Protein 6YJS (pdb70)

B-factor: mean 37.74, std 16.53, range [18.15, 153.61]

Solvent-accessible surface area: 40010 Å² total; per-residue (Å²): 106,95,7,141,56,66,57,96,11,108,108,0,50,69,48,0,67,167,23,46,79,0,1,73,11,20,8,19,0,137,77,10,16,105,46,0,33,118,6,0,110,40,0,40,164,138,35,115,10,126,168,10,135,115,38,38,0,0,0,0,0,2,61,23,76,122,119,10,51,24,13,2,4,0,0,0,0,0,0,0,2,0,0,2,1,34,12,90,18,0,13,36,81,76,56,0,134,139,21,11,69,63,28,61,15,76,8,0,2,0,16,12,67,0,0,51,35,0,103,170,38,39,24,125,43,23,76,139,62,44,35,28,0,13,0,12,15,15,32,0,0,17,0,17,9,0,16,16,103,22,0,114,84,116,40,32,168,7,108,92,11,54,35,61,0,66,16,22,3,2,1,1,8,0,15,19,8,18,2,9,8,9,0,0,2,4,9,21,87,138,178,103,16,82,70,64,1,0,5,2,13,5,112,77,82,54,50,10,144,150,46,118,107,5,1,51,23,0,75,98,58,6,31,0,8,0,13,42,73,23,122,49,16,30,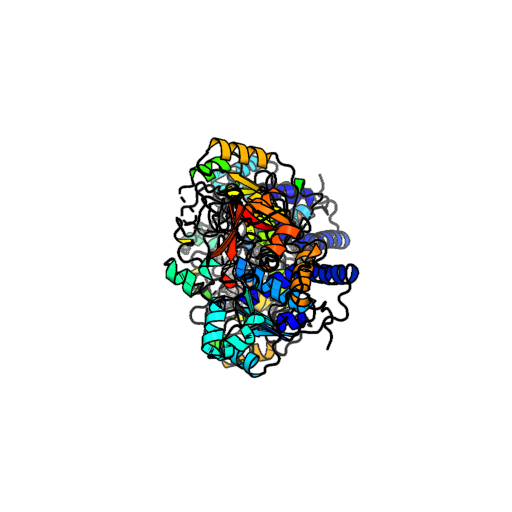30,23,25,60,20,30,11,96,6,45,14,62,6,6,95,20,0,4,0,12,0,0,2,10,67,37,21,12,9,26,26,0,3,39,0,1,1,4,8,2,5,0,0,0,3,88,18,136,94,33,65,2,22,158,84,19,127,83,4,115,26,35,4,5,51,30,99,1,58,0,0,0,16,9,0,47,84,74,27,16,170,50,30,2,42,32,2,49,34,135,59,103,144,54,0,62,94,0,0,91,32,0,48,125,37,164,26,80,81,84,58,7,70,5,0,28,11,20,0,0,0,18,0,0,10,3,7,12,63,86,18,100,25,59,212,160,50,8,34,78,93,6,38,76,64,72,80,0,96,58,56,26,12,0,69,84,12,0,61,125,50,116,19,24,2,6,20,46,1,0,121,80,28,64,140,62,151,59,65,93,124,32,142,41,16,29,3,2,2,24,14,57,178,90,60,38,7,16,52,4,27,30,101,47,2,18,1,0,16,24,38,13,94,158,23,19,0,31,0,0,0,16,37,42,55,161,31,0,5,14,0,0,154,81,3,97,109,80,7,139,59,63,59,92,11,109,108,0,24,74,69,0,71,155,45,101,57,5,19,95,0,34,26,6,1,80,32,7,15,107,49,1,36,127,8,0,112,35,0,40,164,130,36,121,13,111,150,9,133,85,34,32,0,0,0,0,0,3,63,16,80,114,90,11,52,11,6,2,4,0,0,0,0,0,0,0,2,0,0,2,1,34,8,85,24,0,5,35,78,71,70,0,116,118,9,13,68,59,26,60,16,74,8,0,1,0,17,12,70,0,0,52,36,0,102,179,41,43,24,125,40,22,74,141,60,45,35,26,0,13,0,12,14,16,29,0,1,17,0,9,8,0,18,15,103,32,0,112,90,99,37,29,167,6,108,90,11,59,34,62,0,66,18,22,3,2,1,1,6,2,14,21,9,16,2,10,10,10,0,0,0,4,5,7,50,54,50,67,95,153,88,0,70,125,51,7,41,68,62,0,0,2,4,20,7,121,78,50,95,55,160,62,100,84,2,8,46,26,0,72,99,52,5,41,0,0,0,13,55,182,49,24,122,49,17,79,81,37,20,129,36,13,19,44,12,48,6,10,0,4,22,7,0,3,0,10,0,0,10,13,68,40,23,11,8,15,24,0,3,21,0,1,0,0,7,2,5,0,0,0,5,95,20,137,92,32,64,2,19,153,83,18,128,85,4,111,24,32,4,4,57,31,95,1,56,0,0,1,17,11,0,48,91,76,27,17,168,47,29,2,42,32,2,51,34,126,62,96,127,51,0,62,83,0,0,102,31,0,56,134,35,144,6,74,31,84,44,7,75,4,0,34,11,23,0,0,0,17,0,0,10,4,7,11,64,85,16,82,46,50,202,152,50,9,34,74,92,6,21,77,31,70,60,0,95,60,56,40,12,0,68,85,14,0,61,138,47,112,18,24,2,7,20,28,1,0,107,39,0,25,117,59,152,18,0,98,148,46,183,5,83,20,150,57,49,94,121,34,145,42,11,29,4,0,1,20,13,56,182,97,86,35,2,16,10,4,32,32,118,52,2,22,1,0,19,24,39,14,82,172,34,20,0,1,0,0,0,16,18,24,48,138,29,0,8,14,0,0,140,102,3,98

Nearest PDB structures (foldseek):
  6yjs-assembly1_AAA  TM=1.002E+00  e=2.092E-101  Homo sapiens
  6yju-assembly2_BBB  TM=9.905E-01  e=2.463E-94  Homo sapiens
  9f5h-assembly2_B  TM=9.896E-01  e=5.506E-91  Homo sapiens
  9f5h-assembly1_A  TM=9.948E-01  e=1.429E-89  Homo sapiens
  8ce3-assembly1_A  TM=9.925E-01  e=2.787E-88  Homo sapiens

Structure (mmCIF, N/CA/C/O backbone):
data_6YJS
#
_entry.id   6YJS
#
_cell.length_a   46.280
_cell.length_b   67.370
_cell.length_c   91.050
_cell.angle_alpha   108.810
_cell.angle_beta   92.200
_cell.angle_gamma   106.720
#
_symmetry.space_group_name_H-M   'P 1'
#
loop_
_entity.id
_entity.type
_entity.pdbx_description
1 polymer 'Alpha-1,6-mannosylglycoprotein 6-beta-N-acetylglucosaminyltransferase A'
2 branched 2-acetamido-2-deoxy-beta-D-glucopyranose-(1-2)-alpha-D-mannopyranose-(1-3)-[2-acetamido-2-deoxy-beta-D-glucopyranose-(1-2)-alpha-D-mannopyranose-(1-6)]alpha-D-mannopyranose
3 non-polymer 1,2-ETHANEDIOL
4 non-polymer 2-acetamido-2-deoxy-beta-D-glucopyranose
5 non-polymer 'SULFATE ION'
6 water water
#
loop_
_atom_site.group_PDB
_atom_site.id
_atom_site.type_symbol
_atom_site.label_atom_id
_atom_site.label_alt_id
_atom_site.label_comp_id
_atom_site.label_asym_id
_atom_site.label_entity_id
_atom_site.label_seq_id
_atom_site.pdbx_PDB_ins_code
_atom_site.Cartn_x
_atom_site.Cartn_y
_atom_site.Cartn_z
_atom_site.occupancy
_atom_site.B_iso_or_equiv
_atom_site.auth_seq_id
_atom_site.auth_comp_id
_atom_site.auth_asym_id
_atom_site.auth_atom_id
_atom_site.pdbx_PDB_model_num
ATOM 1 N N . SER A 1 1 ? -19.107 15.783 20.956 1.000 51.266 214 SER AAA N 1
ATOM 2 C CA . SER A 1 1 ? -19.040 16.557 19.667 1.000 50.896 214 SER AAA CA 1
ATOM 3 C C . SER A 1 1 ? -18.852 15.602 18.476 1.000 48.438 214 SER AAA C 1
ATOM 4 O O . SER A 1 1 ? -17.800 14.955 18.398 1.000 42.013 214 SER AAA O 1
ATOM 14 N N . LEU A 1 2 ? -19.891 15.440 17.654 1.000 42.430 215 LEU AAA N 1
ATOM 15 C CA . LEU A 1 2 ? -19.983 14.352 16.646 1.000 42.339 215 LEU AAA CA 1
ATOM 16 C C . LEU A 1 2 ? -19.514 14.876 15.290 1.000 39.254 215 LEU AAA C 1
ATOM 17 O O . LEU A 1 2 ? -19.644 16.085 15.006 1.000 35.394 215 LEU AAA O 1
ATOM 33 N N . ALA A 1 3 ? -18.934 13.978 14.505 1.000 34.723 216 ALA AAA N 1
ATOM 34 C CA . ALA A 1 3 ? -18.475 14.266 13.140 1.000 32.378 216 ALA AAA CA 1
ATOM 35 C C . ALA A 1 3 ? -19.715 14.384 12.248 1.000 31.201 216 ALA AAA C 1
ATOM 36 O O . ALA A 1 3 ? -20.612 13.492 12.315 1.000 37.833 216 ALA AAA O 1
ATOM 43 N N . GLU A 1 4 ? -19.759 15.442 11.446 1.000 33.579 217 GLU AAA N 1
ATOM 44 C CA . GLU A 1 4 ? -20.759 15.622 10.362 1.000 35.549 217 GLU AAA CA 1
ATOM 45 C C . GLU A 1 4 ? -20.011 15.633 9.039 1.000 31.882 217 GLU AAA C 1
ATOM 46 O O . GLU A 1 4 ? -19.056 16.419 8.902 1.000 30.831 217 GLU AAA O 1
ATOM 58 N N . ILE A 1 5 ? -20.465 14.833 8.087 1.000 34.720 218 ILE AAA N 1
ATOM 59 C CA . ILE A 1 5 ? -19.833 14.775 6.739 1.000 35.937 218 ILE AAA CA 1
ATOM 60 C C . ILE A 1 5 ? -19.893 16.173 6.105 1.000 35.103 218 ILE AAA C 1
ATOM 61 O O . ILE A 1 5 ? -20.847 16.952 6.382 1.000 32.803 218 ILE AAA O 1
ATOM 77 N N . ARG A 1 6 ? -18.862 16.495 5.328 1.000 33.100 219 ARG AAA N 1
ATOM 78 C CA . ARG A 1 6 ? -18.750 17.753 4.563 1.000 34.089 219 ARG AAA CA 1
ATOM 79 C C . ARG A 1 6 ? -18.972 17.431 3.084 1.000 35.941 219 ARG AAA C 1
ATOM 80 O O . ARG A 1 6 ? -18.510 16.375 2.637 1.000 33.381 219 ARG AAA O 1
ATOM 101 N N . THR A 1 7 ? -19.691 18.290 2.359 1.000 39.171 220 THR AAA N 1
ATOM 102 C CA . THR A 1 7 ? -20.006 18.109 0.909 1.000 39.641 220 THR AAA CA 1
ATOM 103 C C . THR A 1 7 ? -19.565 19.355 0.112 1.000 41.544 220 THR AAA C 1
ATOM 104 O O . THR A 1 7 ? -19.867 19.447 -1.069 1.000 51.790 220 THR AAA O 1
ATOM 115 N N . ASP A 1 8 ? -18.809 20.234 0.740 1.000 39.098 221 ASP AAA N 1
ATOM 116 C CA . ASP A 1 8 ? -18.339 21.531 0.210 1.000 42.885 221 ASP AAA CA 1
ATOM 117 C C . ASP A 1 8 ? -16.828 21.584 0.492 1.000 44.132 221 ASP AAA C 1
ATOM 118 O O . ASP A 1 8 ? -16.454 21.381 1.666 1.000 42.311 221 ASP AAA O 1
ATOM 127 N N . PHE A 1 9 ? -15.993 21.882 -0.513 1.000 41.353 222 PHE AAA N 1
ATOM 128 C CA . PHE A 1 9 ? -14.507 21.881 -0.380 1.000 38.712 222 PHE AAA CA 1
ATOM 129 C C . PHE A 1 9 ? -13.957 23.269 -0.060 1.000 36.994 222 PHE AAA C 1
ATOM 130 O O . PHE A 1 9 ? -12.748 23.376 0.104 1.000 37.133 222 PHE AAA O 1
ATOM 147 N N . ASN A 1 10 ? -14.797 24.288 0.104 1.000 39.867 223 ASN AAA N 1
ATOM 148 C CA . ASN A 1 10 ? -14.310 25.677 0.286 1.000 45.957 223 ASN AAA CA 1
ATOM 149 C C . ASN A 1 10 ? -13.314 25.721 1.451 1.000 40.451 223 ASN AAA C 1
ATOM 150 O O . ASN A 1 10 ? -12.243 26.335 1.291 1.000 40.599 223 ASN AAA O 1
ATOM 161 N N . ILE A 1 11 ? -13.614 25.100 2.588 1.000 42.076 224 ILE AAA N 1
ATOM 162 C CA . ILE A 1 11 ? -12.690 25.168 3.758 1.000 39.797 224 ILE AAA CA 1
ATOM 163 C C . ILE A 1 11 ? -11.418 24.367 3.442 1.000 36.622 224 ILE AAA C 1
ATOM 164 O O . ILE A 1 11 ? -10.340 24.823 3.797 1.000 34.166 224 ILE AAA O 1
ATOM 180 N N . LEU A 1 12 ? -11.527 23.235 2.754 1.000 36.196 225 LEU AAA N 1
ATOM 181 C CA . LEU A 1 12 ? -10.338 22.399 2.474 1.000 33.722 225 LEU AAA CA 1
ATOM 182 C C . LEU A 1 12 ? -9.364 23.204 1.616 1.000 34.124 225 LEU AAA C 1
ATOM 183 O O . LEU A 1 12 ? -8.171 23.283 1.960 1.000 33.568 225 LEU AAA O 1
ATOM 199 N N . TYR A 1 13 ? -9.864 23.832 0.557 1.000 37.664 226 TYR AAA N 1
ATOM 200 C CA . TYR A 1 13 ? -9.027 24.655 -0.353 1.000 38.608 226 TYR AAA CA 1
ATOM 201 C C . TYR A 1 13 ? -8.334 25.755 0.449 1.000 38.086 226 TYR AAA C 1
ATOM 202 O O . TYR A 1 13 ? -7.142 25.962 0.214 1.000 41.302 226 TYR AAA O 1
ATOM 220 N N . SER A 1 14 ? -9.010 26.362 1.416 1.000 38.674 227 SER AAA N 1
ATOM 221 C CA . SER A 1 14 ? -8.428 27.460 2.227 1.000 45.105 227 SER AAA CA 1
ATOM 222 C C . SER A 1 14 ? -7.249 26.938 3.055 1.000 45.966 227 SER AAA C 1
ATOM 223 O O . SER A 1 14 ? -6.266 27.693 3.249 1.000 47.474 227 SER AAA O 1
ATOM 231 N N . MET A 1 15 ? -7.334 25.691 3.509 1.000 47.865 228 MET AAA N 1
ATOM 232 C CA . MET A 1 15 ? -6.281 25.057 4.349 1.000 51.745 228 MET AAA CA 1
ATOM 233 C C . MET A 1 15 ? -5.064 24.685 3.489 1.000 43.927 228 MET AAA C 1
ATOM 234 O O . MET A 1 15 ? -3.932 24.934 3.932 1.000 44.989 228 MET AAA O 1
ATOM 248 N N . MET A 1 16 ? -5.296 24.151 2.291 1.000 40.660 229 MET AAA N 1
ATOM 249 C CA . MET A 1 16 ? -4.207 23.673 1.406 1.000 39.758 229 MET AAA CA 1
ATOM 250 C C . MET A 1 16 ? -3.548 24.854 0.675 1.000 41.455 229 MET AAA C 1
ATOM 251 O O . MET A 1 16 ? -2.444 24.675 0.212 1.000 42.665 229 MET AAA O 1
ATOM 265 N N . LYS A 1 17 ? -4.180 26.031 0.624 1.000 46.139 230 LYS AAA N 1
ATOM 266 C CA . LYS A 1 17 ? -3.611 27.236 -0.047 1.000 46.973 230 LYS AAA CA 1
ATOM 267 C C . LYS A 1 17 ? -2.532 27.827 0.858 1.000 52.429 230 LYS AAA C 1
ATOM 268 O O . LYS A 1 17 ? -1.776 28.683 0.369 1.000 56.447 230 LYS AAA O 1
ATOM 287 N N . LYS A 1 18 ? -2.431 27.345 2.102 1.000 54.637 231 LYS AAA N 1
ATOM 288 C CA . LYS A 1 18 ? -1.427 27.801 3.104 1.000 54.537 231 LYS AAA CA 1
ATOM 289 C C . LYS A 1 18 ? -0.081 27.095 2.882 1.000 56.285 231 LYS AAA C 1
ATOM 290 O O . LYS A 1 18 ? 0.888 27.510 3.529 1.000 57.987 231 LYS AAA O 1
ATOM 309 N N . HIS A 1 19 ? -0.006 26.072 2.015 1.000 58.703 232 HIS AAA N 1
ATOM 310 C CA . HIS A 1 19 ? 1.245 25.318 1.710 1.000 61.072 232 HIS AAA CA 1
ATOM 311 C C . HIS A 1 19 ? 1.403 25.185 0.189 1.000 56.797 232 HIS AAA C 1
ATOM 312 O O . HIS A 1 19 ? 0.584 24.466 -0.447 1.000 48.857 232 HIS AAA O 1
ATOM 327 N N . GLU A 1 20 ? 2.454 25.808 -0.356 1.000 56.749 233 GLU AAA N 1
ATOM 328 C CA . GLU A 1 20 ? 2.737 25.886 -1.809 1.000 54.081 233 GLU AAA CA 1
ATOM 329 C C . GLU A 1 20 ? 2.693 24.488 -2.447 1.000 58.143 233 GLU AAA C 1
ATOM 330 O O . GLU A 1 20 ? 2.216 24.367 -3.614 1.000 52.396 233 GLU AAA O 1
ATOM 342 N N . GLU A 1 21 ? 3.119 23.453 -1.713 1.000 56.953 234 GLU AAA N 1
ATOM 343 C CA . GLU A 1 21 ? 3.284 22.073 -2.256 1.000 49.402 234 GLU AAA CA 1
ATOM 344 C C . GLU A 1 21 ? 1.912 21.464 -2.576 1.000 48.236 234 GLU AAA C 1
ATOM 345 O O . GLU A 1 21 ? 1.875 20.545 -3.404 1.000 40.967 234 GLU AAA O 1
ATOM 357 N N . PHE A 1 22 ? 0.811 21.954 -1.993 1.000 48.909 235 PHE AAA N 1
ATOM 358 C CA . PHE A 1 22 ? -0.544 21.404 -2.261 1.000 55.874 235 PHE AAA CA 1
ATOM 359 C C . PHE A 1 22 ? -1.161 21.968 -3.546 1.000 55.111 235 PHE AAA C 1
ATOM 360 O O . PHE A 1 22 ? -2.322 21.592 -3.787 1.000 48.899 235 PHE AAA O 1
ATOM 377 N N . ARG A 1 23 ? -0.444 22.791 -4.332 1.000 49.273 236 ARG AAA N 1
ATOM 378 C CA . ARG A 1 23 ? -0.993 23.565 -5.480 1.000 46.336 236 ARG AAA CA 1
ATOM 379 C C . ARG A 1 23 ? -1.672 22.596 -6.454 1.000 45.846 236 ARG AAA C 1
ATOM 380 O O . ARG A 1 23 ? -2.841 22.838 -6.841 1.000 44.628 236 ARG AAA O 1
ATOM 401 N N . TRP A 1 24 ? -0.954 21.536 -6.838 1.000 47.046 237 TRP AAA N 1
ATOM 402 C CA . TRP A 1 24 ? -1.412 20.592 -7.895 1.000 54.258 237 TRP AAA CA 1
ATOM 403 C C . TRP A 1 24 ? -2.350 19.558 -7.254 1.000 54.023 237 TRP AAA C 1
ATOM 404 O O . TRP A 1 24 ? -3.212 19.003 -7.965 1.000 58.305 237 TRP AAA O 1
ATOM 425 N N . MET A 1 25 ? -2.247 19.381 -5.939 1.000 48.142 238 MET AAA N 1
ATOM 426 C CA . MET A 1 25 ? -3.220 18.573 -5.163 1.000 51.445 238 MET AAA CA 1
ATOM 427 C C . MET A 1 25 ? -4.589 19.247 -5.172 1.000 49.446 238 MET AAA C 1
ATOM 428 O O . MET A 1 25 ? -5.562 18.545 -5.454 1.000 43.087 238 MET AAA O 1
ATOM 442 N N . ARG A 1 26 ? -4.659 20.563 -4.956 1.000 43.021 239 ARG AAA N 1
ATOM 443 C CA . ARG A 1 26 ? -5.930 21.323 -5.015 1.000 39.545 239 ARG AAA CA 1
ATOM 444 C C . ARG A 1 26 ? -6.551 21.189 -6.409 1.000 46.111 239 ARG AAA C 1
ATOM 445 O O . ARG A 1 26 ? -7.798 21.051 -6.510 1.000 46.860 239 ARG AAA O 1
ATOM 466 N N . LEU A 1 27 ? -5.726 21.281 -7.459 1.000 48.051 240 LEU AAA N 1
ATOM 467 C CA . LEU A 1 27 ? -6.156 21.076 -8.868 1.000 51.715 240 LEU AAA CA 1
ATOM 468 C C . LEU A 1 27 ? -6.817 19.696 -9.006 1.000 45.892 240 LEU AAA C 1
ATOM 469 O O . LEU A 1 27 ? -7.907 19.579 -9.620 1.000 44.459 240 LEU AAA O 1
ATOM 485 N N . ARG A 1 28 ? -6.141 18.669 -8.530 1.000 39.074 241 ARG AAA N 1
ATOM 486 C CA . ARG A 1 28 ? -6.623 17.267 -8.677 1.000 41.362 241 ARG AAA CA 1
ATOM 487 C C . ARG A 1 28 ? -7.935 17.085 -7.883 1.000 38.244 241 ARG AAA C 1
ATOM 488 O O . ARG A 1 28 ? -8.878 16.441 -8.387 1.000 38.516 241 ARG AAA O 1
ATOM 509 N N . ILE A 1 29 ? -8.040 17.670 -6.696 1.000 41.005 242 ILE AAA N 1
ATOM 510 C CA . ILE A 1 29 ? -9.281 17.610 -5.865 1.000 39.929 242 ILE AAA CA 1
ATOM 511 C C . ILE A 1 29 ? -10.431 18.234 -6.651 1.000 44.567 242 ILE AAA C 1
ATOM 512 O O . ILE A 1 29 ? -11.523 17.625 -6.666 1.000 41.402 242 ILE AAA O 1
ATOM 528 N N . ARG A 1 30 ? -10.207 19.404 -7.266 1.000 42.504 243 ARG AAA N 1
ATOM 529 C CA . ARG A 1 30 ? -11.248 20.074 -8.081 1.000 47.682 243 ARG AAA CA 1
ATOM 530 C C . ARG A 1 30 ? -11.674 19.140 -9.209 1.000 39.701 243 ARG AAA C 1
ATOM 531 O O . ARG A 1 30 ? -12.881 18.970 -9.398 1.000 42.648 243 ARG AAA O 1
ATOM 552 N N . ARG A 1 31 ? -10.728 18.518 -9.905 1.000 39.772 244 ARG AAA N 1
ATOM 553 C CA . ARG A 1 31 ? -11.058 17.588 -11.008 1.000 41.929 244 ARG AAA CA 1
ATOM 554 C C . ARG A 1 31 ? -11.934 16.471 -10.452 1.000 43.850 244 ARG AAA C 1
ATOM 555 O O . ARG A 1 31 ? -12.890 16.049 -11.152 1.000 45.976 244 ARG AAA O 1
ATOM 576 N N . MET A 1 32 ? -11.631 16.011 -9.232 1.000 43.020 245 MET AAA N 1
ATOM 577 C CA . MET A 1 32 ? -12.243 14.790 -8.643 1.000 37.719 245 MET AAA CA 1
ATOM 578 C C . MET A 1 32 ? -13.390 15.146 -7.698 1.000 37.146 245 MET AAA C 1
ATOM 579 O O . MET A 1 32 ? -14.041 14.227 -7.225 1.000 37.691 245 MET AAA O 1
ATOM 593 N N . ALA A 1 33 ? -13.712 16.426 -7.509 1.000 37.569 246 ALA AAA N 1
ATOM 594 C CA . ALA A 1 33 ? -14.641 16.872 -6.450 1.000 34.465 246 ALA AAA CA 1
ATOM 595 C C . ALA A 1 33 ? -15.973 16.137 -6.562 1.000 39.498 246 ALA AAA C 1
ATOM 596 O O . ALA A 1 33 ? -16.444 15.642 -5.511 1.000 41.290 246 ALA AAA O 1
ATOM 603 N N . ASP A 1 34 ? -16.566 16.021 -7.753 1.000 39.987 247 ASP AAA N 1
ATOM 604 C CA . ASP A 1 34 ? -17.918 15.407 -7.896 1.000 42.007 247 ASP AAA CA 1
ATOM 605 C C . ASP A 1 34 ? -17.824 13.934 -7.533 1.000 38.216 247 ASP AAA C 1
ATOM 606 O O . ASP A 1 34 ? -18.781 13.431 -6.943 1.000 36.376 247 ASP AAA O 1
ATOM 615 N N . ALA A 1 35 ? -16.726 13.267 -7.888 1.000 32.405 248 ALA AAA N 1
ATOM 616 C CA . ALA A 1 35 ? -16.501 11.851 -7.510 1.000 32.294 248 ALA AAA CA 1
ATOM 617 C C . ALA A 1 35 ? -16.472 11.716 -5.972 1.000 29.639 248 ALA AAA C 1
ATOM 618 O O . ALA A 1 35 ? -17.118 10.809 -5.414 1.000 31.246 248 ALA AAA O 1
ATOM 625 N N . TRP A 1 36 ? -15.749 12.602 -5.304 1.000 31.354 249 TRP AAA N 1
ATOM 626 C CA . TRP A 1 36 ? -15.577 12.588 -3.826 1.000 31.157 249 TRP AAA CA 1
ATOM 627 C C . TRP A 1 36 ? -16.919 12.841 -3.148 1.000 29.298 249 TRP AAA C 1
ATOM 628 O O . TRP A 1 36 ? -17.254 12.135 -2.228 1.000 29.121 249 TRP AAA O 1
ATOM 649 N N . ILE A 1 37 ? -17.636 13.863 -3.595 1.000 31.875 250 ILE AAA N 1
ATOM 650 C CA . ILE A 1 37 ? -18.926 14.261 -2.969 1.000 32.814 250 ILE AAA CA 1
ATOM 651 C C . ILE A 1 37 ? -19.966 13.165 -3.204 1.000 33.283 250 ILE AAA C 1
ATOM 652 O O . ILE A 1 37 ? -20.634 12.772 -2.224 1.000 34.237 250 ILE AAA O 1
ATOM 668 N N . GLN A 1 38 ? -20.054 12.631 -4.429 1.000 36.024 251 GLN AAA N 1
ATOM 669 C CA . GLN A 1 38 ? -20.936 11.473 -4.753 1.000 38.473 251 GLN AAA CA 1
ATOM 670 C C . GLN A 1 38 ? -20.603 10.327 -3.795 1.000 35.349 251 GLN AAA C 1
ATOM 671 O O . GLN A 1 38 ? -21.545 9.697 -3.276 1.000 31.336 251 GLN AAA O 1
ATOM 685 N N . ALA A 1 39 ? -19.307 10.069 -3.552 1.000 30.880 252 ALA AAA N 1
ATOM 686 C CA . ALA A 1 39 ? -18.823 8.929 -2.736 1.000 30.030 252 ALA AAA CA 1
ATOM 687 C C . ALA A 1 39 ? -19.172 9.109 -1.254 1.000 26.328 252 ALA AAA C 1
ATOM 688 O O . ALA A 1 39 ? -19.611 8.147 -0.644 1.000 27.107 252 ALA AAA O 1
ATOM 695 N N . ILE A 1 40 ? -18.966 10.284 -0.672 1.000 26.403 253 ILE AAA N 1
ATOM 696 C CA . ILE A 1 40 ? -19.294 10.485 0.768 1.000 28.624 253 ILE AAA CA 1
ATOM 697 C C . ILE A 1 40 ? -20.815 10.376 0.946 1.000 30.973 253 ILE AAA C 1
ATOM 698 O O . ILE A 1 40 ? -21.238 9.695 1.898 1.000 31.285 253 ILE AAA O 1
ATOM 714 N N . LYS A 1 41 ? -21.611 10.892 0.002 1.000 31.935 254 LYS AAA N 1
ATOM 715 C CA . LYS A 1 41 ? -23.105 10.785 0.076 1.000 32.116 254 LYS AAA CA 1
ATOM 716 C C . LYS A 1 41 ? -23.559 9.326 -0.057 1.000 27.300 254 LYS AAA C 1
ATOM 717 O O . LYS A 1 41 ? -24.367 8.859 0.760 1.000 31.824 254 LYS AAA O 1
ATOM 736 N N . SER A 1 42 ? -22.986 8.579 -0.992 1.000 26.789 255 SER AAA N 1
ATOM 737 C CA . SER A 1 42 ? -23.288 7.151 -1.203 1.000 27.251 255 SER AAA CA 1
ATOM 738 C C . SER A 1 42 ? -22.903 6.322 0.032 1.000 28.959 255 SER AAA C 1
ATOM 739 O O . SER A 1 42 ? -23.663 5.435 0.465 1.000 31.017 255 SER AAA O 1
ATOM 747 N N . LEU A 1 43 ? -21.718 6.542 0.604 1.000 29.462 256 LEU AAA N 1
ATOM 748 C CA . LEU A 1 43 ? -21.307 5.801 1.828 1.000 27.630 256 LEU AAA CA 1
ATOM 749 C C . LEU A 1 43 ? -22.296 6.068 2.966 1.000 26.852 256 LEU AAA C 1
ATOM 750 O O . LEU A 1 43 ? -22.679 5.121 3.620 1.000 29.906 256 LEU AAA O 1
ATOM 766 N N . ALA A 1 44 ? -22.667 7.313 3.185 1.000 27.816 257 ALA AAA N 1
ATOM 767 C CA . ALA A 1 44 ? -23.592 7.734 4.261 1.000 29.865 257 ALA AAA CA 1
ATOM 768 C C . ALA A 1 44 ? -24.972 7.077 4.077 1.000 35.692 257 ALA AAA C 1
ATOM 769 O O . ALA A 1 44 ? -25.683 6.882 5.097 1.000 34.045 257 ALA AAA O 1
ATOM 776 N N . GLU A 1 45 ? -25.325 6.654 2.860 1.000 38.355 258 GLU AAA N 1
ATOM 777 C CA . GLU A 1 45 ? -26.619 5.965 2.575 1.000 41.111 258 GLU AAA CA 1
ATOM 778 C C . GLU A 1 45 ? -26.479 4.469 2.838 1.000 37.314 258 GLU AAA C 1
ATOM 779 O O . GLU A 1 45 ? -27.432 3.852 3.303 1.000 33.799 258 GLU AAA O 1
ATOM 791 N N . LYS A 1 46 ? -25.309 3.902 2.555 1.000 32.086 259 LYS AAA N 1
ATOM 792 C CA . LYS A 1 46 ? -25.050 2.450 2.702 1.000 30.059 259 LYS AAA CA 1
ATOM 793 C C . LYS A 1 46 ? -24.814 2.072 4.166 1.000 30.291 259 LYS AAA C 1
ATOM 794 O O . LYS A 1 46 ? -25.110 0.926 4.531 1.000 33.481 259 LYS AAA O 1
ATOM 813 N N . GLN A 1 47 ? -24.197 2.965 4.938 1.000 30.918 260 GLN AAA N 1
ATOM 814 C CA . GLN A 1 47 ? -23.691 2.697 6.303 1.000 29.814 260 GLN AAA CA 1
ATOM 815 C C . GLN A 1 47 ? -24.046 3.867 7.185 1.000 27.619 260 GLN AAA C 1
ATOM 816 O O . GLN A 1 47 ? -23.881 5.005 6.733 1.000 32.137 260 GLN AAA O 1
ATOM 830 N N . ASN A 1 48 ? -24.346 3.582 8.436 1.000 29.255 261 ASN AAA N 1
ATOM 831 C CA . ASN A 1 48 ? -24.587 4.599 9.490 1.000 31.030 261 ASN AAA CA 1
ATOM 832 C C . ASN A 1 48 ? -23.271 5.311 9.840 1.000 31.645 261 ASN AAA C 1
ATOM 833 O O . ASN A 1 48 ? -22.389 4.661 10.428 1.000 34.289 261 ASN AAA O 1
ATOM 844 N N . LEU A 1 49 ? -23.163 6.590 9.490 1.000 32.267 262 LEU AAA N 1
ATOM 845 C CA . LEU A 1 49 ? -21.990 7.457 9.751 1.000 32.191 262 LEU AAA CA 1
ATOM 846 C C . LEU A 1 49 ? -22.363 8.438 10.854 1.000 36.155 262 LEU AAA C 1
ATOM 847 O O . LEU A 1 49 ? -21.622 9.410 11.059 1.000 33.800 262 LEU AAA O 1
ATOM 863 N N . GLU A 1 50 ? -23.462 8.160 11.565 1.000 39.250 263 GLU AAA N 1
ATOM 864 C CA . GLU A 1 50 ? -23.901 8.972 12.731 1.000 42.261 263 GLU AAA CA 1
ATOM 865 C C . GLU A 1 50 ? -23.155 8.501 13.982 1.000 39.171 263 GLU AAA C 1
ATOM 866 O O . GLU A 1 50 ? -22.714 7.342 14.024 1.000 44.509 263 GLU AAA O 1
ATOM 878 N N . LYS A 1 51 ? -23.058 9.370 14.983 1.000 42.591 264 LYS AAA N 1
ATOM 879 C CA . LYS A 1 51 ? -22.576 8.997 16.338 1.000 48.427 264 LYS AAA CA 1
ATOM 880 C C . LYS A 1 51 ? -21.094 8.630 16.238 1.000 44.223 264 LYS AAA C 1
ATOM 881 O O . LYS A 1 51 ? -20.648 7.805 17.027 1.000 42.886 264 LYS AAA O 1
ATOM 900 N N . ARG A 1 52 ? -20.384 9.205 15.269 1.000 37.101 265 ARG AAA N 1
ATOM 901 C CA . ARG A 1 52 ? -18.915 9.124 15.187 1.000 33.782 265 ARG AAA CA 1
ATOM 902 C C . ARG A 1 52 ? -18.406 10.368 15.891 1.000 32.694 265 ARG AAA C 1
ATOM 903 O O . ARG A 1 52 ? -18.901 11.471 15.580 1.000 35.203 265 ARG AAA O 1
ATOM 924 N N . LYS A 1 53 ? -17.472 10.201 16.818 1.000 33.004 266 LYS AAA N 1
ATOM 925 C CA . LYS A 1 53 ? -16.857 11.369 17.482 1.000 36.899 266 LYS AAA CA 1
ATOM 926 C C . LYS A 1 53 ? -15.994 12.096 16.453 1.000 35.343 266 LYS AAA C 1
ATOM 927 O O . LYS A 1 53 ? -15.245 11.444 15.703 1.000 33.748 266 LYS AAA O 1
ATOM 946 N N . ARG A 1 54 ? -16.106 13.415 16.443 1.000 30.067 267 ARG AAA N 1
ATOM 947 C CA . ARG A 1 54 ? -15.192 14.310 15.712 1.000 33.561 267 ARG AAA CA 1
ATOM 948 C C . ARG A 1 54 ? -13.811 14.249 16.381 1.000 35.108 267 ARG AAA C 1
ATOM 949 O O . ARG A 1 54 ? -13.692 14.640 17.547 1.000 33.473 267 ARG AAA O 1
ATOM 970 N N . LYS A 1 55 ? -12.798 13.777 15.656 1.000 32.313 268 LYS AAA N 1
ATOM 971 C CA . LYS A 1 55 ? -11.409 13.684 16.153 1.000 29.936 268 LYS AAA CA 1
ATOM 972 C C . LYS A 1 55 ? -10.629 14.929 15.744 1.000 29.002 268 LYS AAA C 1
ATOM 973 O O . LYS A 1 55 ? -10.813 15.408 14.618 1.000 29.553 268 LYS AAA O 1
ATOM 992 N N . LYS A 1 56 ? -9.774 15.398 16.653 1.000 28.876 269 LYS AAA N 1
ATOM 993 C CA . LYS A 1 56 ? -8.678 16.348 16.365 1.000 28.148 269 LYS AAA CA 1
ATOM 994 C C . LYS A 1 56 ? -7.507 15.527 15.845 1.000 27.373 269 LYS AAA C 1
ATOM 995 O O . LYS A 1 56 ? -6.992 14.673 16.598 1.000 26.137 269 LYS AAA O 1
ATOM 1014 N N . VAL A 1 57 ? -7.154 15.748 14.588 1.000 26.091 270 VAL AAA N 1
ATOM 1015 C CA . VAL A 1 57 ? -6.192 14.882 13.853 1.000 26.102 270 VAL AAA CA 1
ATOM 1016 C C . VAL A 1 57 ? -4.997 15.742 13.471 1.000 26.893 270 VAL AAA C 1
ATOM 1017 O O . VAL A 1 57 ? -5.192 16.726 12.763 1.000 27.268 270 VAL AAA O 1
ATOM 1030 N N . LEU A 1 58 ? -3.793 15.361 13.890 1.000 26.450 271 LEU AAA N 1
ATOM 1031 C CA . LEU A 1 58 ? -2.553 15.955 13.349 1.000 26.066 271 LEU AAA CA 1
ATOM 1032 C C . LEU A 1 58 ? -2.199 15.192 12.072 1.000 26.787 271 LEU AAA C 1
ATOM 1033 O O . LEU A 1 58 ? -2.156 13.960 12.099 1.000 26.168 271 LEU AAA O 1
ATOM 1049 N N . VAL A 1 59 ? -1.981 15.940 10.992 1.000 26.303 272 VAL AAA N 1
ATOM 1050 C CA . VAL A 1 59 ? -1.398 15.447 9.717 1.000 26.096 272 VAL AAA CA 1
ATOM 1051 C C . VAL A 1 59 ? -0.052 16.146 9.534 1.000 27.500 272 VAL AAA C 1
ATOM 1052 O O . VAL A 1 59 ? -0.028 17.351 9.195 1.000 27.129 272 VAL AAA O 1
ATOM 1065 N N . HIS A 1 60 ? 1.045 15.446 9.844 1.000 25.891 273 HIS AAA N 1
ATOM 1066 C CA . HIS A 1 60 ? 2.394 16.058 9.788 1.000 24.160 273 HIS AAA CA 1
ATOM 1067 C C . HIS A 1 60 ? 3.127 15.481 8.590 1.000 25.064 273 HIS AAA C 1
ATOM 1068 O O . HIS A 1 60 ? 3.488 14.281 8.620 1.000 25.414 273 HIS AAA O 1
ATOM 1083 N N . LEU A 1 61 ? 3.373 16.315 7.581 1.000 27.902 274 LEU AAA N 1
ATOM 1084 C CA . LEU A 1 61 ? 4.029 15.878 6.327 1.000 29.319 274 LEU AAA CA 1
ATOM 1085 C C . LEU A 1 61 ? 5.522 16.173 6.441 1.000 31.627 274 LEU AAA C 1
ATOM 1086 O O . LEU A 1 61 ? 5.956 17.280 6.066 1.000 27.549 274 LEU AAA O 1
ATOM 1102 N N . GLY A 1 62 ? 6.277 15.224 6.996 1.000 29.324 275 GLY AAA N 1
ATOM 1103 C CA . GLY A 1 62 ? 7.736 15.356 7.088 1.000 31.662 275 GLY AAA CA 1
ATOM 1104 C C . GLY A 1 62 ? 8.356 15.623 5.722 1.000 35.086 275 GLY AAA C 1
ATOM 1105 O O . GLY A 1 62 ? 9.333 16.403 5.644 1.000 33.211 275 GLY AAA O 1
ATOM 1109 N N . LEU A 1 63 ? 7.831 14.992 4.666 1.000 34.036 276 LEU AAA N 1
ATOM 1110 C CA . LEU A 1 63 ? 8.415 15.145 3.311 1.000 34.797 276 LEU AAA CA 1
ATOM 1111 C C . LEU A 1 63 ? 8.264 16.588 2.804 1.000 34.193 276 LEU AAA C 1
ATOM 1112 O O . LEU A 1 63 ? 9.048 16.940 1.962 1.000 37.059 276 LEU AAA O 1
ATOM 1128 N N . LEU A 1 64 ? 7.350 17.411 3.314 1.000 32.415 277 LEU AAA N 1
ATOM 1129 C CA . LEU A 1 64 ? 7.169 18.828 2.879 1.000 34.649 277 LEU AAA CA 1
ATOM 1130 C C . LEU A 1 64 ? 7.957 19.784 3.780 1.000 38.338 277 LEU AAA C 1
ATOM 1131 O O . LEU A 1 64 ? 7.790 20.986 3.593 1.000 44.394 277 LEU AAA O 1
ATOM 1147 N N . THR A 1 65 ? 8.722 19.324 4.771 1.000 41.305 278 THR AAA N 1
ATOM 1148 C CA . THR A 1 65 ? 9.430 20.226 5.723 1.000 39.212 278 THR AAA CA 1
ATOM 1149 C C . THR A 1 65 ? 10.746 20.727 5.109 1.000 40.405 278 THR AAA C 1
ATOM 1150 O O . THR A 1 65 ? 11.328 19.942 4.319 1.000 38.949 278 THR AAA O 1
ATOM 1161 N N . PRO A 1 81 ? 8.290 11.507 -5.473 1.000 47.626 294 PRO AAA N 1
ATOM 1162 C CA . PRO A 1 81 ? 7.303 11.362 -4.383 1.000 44.820 294 PRO AAA CA 1
ATOM 1163 C C . PRO A 1 81 ? 5.860 11.715 -4.782 1.000 46.186 294 PRO AAA C 1
ATOM 1164 O O . PRO A 1 81 ? 5.064 11.953 -3.885 1.000 44.514 294 PRO AAA O 1
ATOM 1176 N N . LEU A 1 82 ? 5.551 11.788 -6.083 1.000 46.901 295 LEU AAA N 1
ATOM 1177 C CA . LEU A 1 82 ? 4.193 12.148 -6.560 1.000 48.812 295 LEU AAA CA 1
ATOM 1178 C C . LEU A 1 82 ? 3.208 11.164 -5.936 1.000 42.580 295 LEU AAA C 1
ATOM 1179 O O . LEU A 1 82 ? 2.197 11.647 -5.468 1.000 46.016 295 LEU AAA O 1
ATOM 1195 N N . GLY A 1 83 ? 3.462 9.850 -5.963 1.000 34.354 296 GLY AAA N 1
ATOM 1196 C CA . GLY A 1 83 ? 2.516 8.873 -5.387 1.000 35.513 296 GLY AAA CA 1
ATOM 1197 C C . GLY A 1 83 ? 2.196 9.205 -3.926 1.000 34.988 296 GLY AAA C 1
ATOM 1198 O O . GLY A 1 83 ? 1.033 9.110 -3.487 1.000 31.003 296 GLY AAA O 1
ATOM 1202 N N . GLU A 1 84 ? 3.223 9.514 -3.147 1.000 32.486 297 GLU AAA N 1
ATOM 1203 C CA . GLU A 1 84 ? 3.064 9.840 -1.708 1.000 30.278 297 GLU AAA CA 1
ATOM 1204 C C . GLU A 1 84 ? 2.256 11.134 -1.591 1.000 28.909 297 GLU AAA C 1
ATOM 1205 O O . GLU A 1 84 ? 1.406 11.192 -0.693 1.000 27.860 297 GLU AAA O 1
ATOM 1217 N N . LEU A 1 85 ? 2.490 12.135 -2.459 1.000 29.800 298 LEU AAA N 1
ATOM 1218 C CA . LEU A 1 85 ? 1.706 13.416 -2.422 1.000 31.587 298 LEU AAA CA 1
ATOM 1219 C C . LEU A 1 85 ? 0.227 13.157 -2.753 1.000 28.689 298 LEU AAA C 1
ATOM 1220 O O . LEU A 1 85 ? -0.658 13.772 -2.117 1.000 26.217 298 LEU AAA O 1
ATOM 1236 N N . VAL A 1 86 ? -0.039 12.242 -3.674 1.000 25.100 299 VAL AAA N 1
ATOM 1237 C CA . VAL A 1 86 ? -1.413 11.799 -4.031 1.000 28.835 299 VAL AAA CA 1
ATOM 1238 C C . VAL A 1 86 ? -2.024 11.146 -2.784 1.000 28.023 299 VAL AAA C 1
ATOM 1239 O O . VAL A 1 86 ? -3.169 11.470 -2.460 1.000 26.077 299 VAL AAA O 1
ATOM 1252 N N . GLN A 1 87 ? -1.306 10.221 -2.145 1.000 26.049 300 GLN AAA N 1
ATOM 1253 C CA . GLN A 1 87 ? -1.818 9.504 -0.946 1.000 26.091 300 GLN AAA CA 1
ATOM 1254 C C . GLN A 1 87 ? -2.120 10.535 0.154 1.000 24.833 300 GLN AAA C 1
ATOM 1255 O O . GLN A 1 87 ? -3.192 10.456 0.750 1.000 25.185 300 GLN AAA O 1
ATOM 1269 N N . TRP A 1 88 ? -1.221 11.473 0.431 1.000 23.338 301 TRP AAA N 1
ATOM 1270 C CA . TRP A 1 88 ? -1.468 12.495 1.479 1.000 24.409 301 TRP AAA CA 1
ATOM 1271 C C . TRP A 1 88 ? -2.728 13.296 1.136 1.000 25.111 301 TRP AAA C 1
ATOM 1272 O O . TRP A 1 88 ? -3.524 13.583 2.020 1.000 25.091 301 TRP AAA O 1
ATOM 1293 N N . SER A 1 89 ? -2.835 13.744 -0.111 1.000 25.519 302 SER AAA N 1
ATOM 1294 C CA . SER A 1 89 ? -3.980 14.517 -0.628 1.000 25.108 302 SER AAA CA 1
ATOM 1295 C C . SER A 1 89 ? -5.279 13.721 -0.418 1.000 23.757 302 SER AAA C 1
ATOM 1296 O O . SER A 1 89 ? -6.247 14.269 0.118 1.000 24.601 302 SER AAA O 1
ATOM 1304 N N . ASP A 1 90 ? -5.323 12.459 -0.802 1.000 22.228 303 ASP AAA N 1
ATOM 1305 C CA . ASP A 1 90 ? -6.533 11.616 -0.672 1.000 22.828 303 ASP AAA CA 1
ATOM 1306 C C . ASP A 1 90 ? -6.874 11.321 0.807 1.000 23.224 303 ASP AAA C 1
ATOM 1307 O O . ASP A 1 90 ? -8.056 11.259 1.157 1.000 25.239 303 ASP AAA O 1
ATOM 1316 N N . LEU A 1 91 ? -5.869 11.123 1.644 1.000 23.020 304 LEU AAA N 1
ATOM 1317 C CA . LEU A 1 91 ? -6.047 10.944 3.098 1.000 21.485 304 LEU AAA CA 1
ATOM 1318 C C . LEU A 1 91 ? -6.652 12.224 3.678 1.000 21.681 304 LEU AAA C 1
ATOM 1319 O O . LEU A 1 91 ? -7.654 12.140 4.373 1.000 24.151 304 LEU AAA O 1
ATOM 1335 N N . ILE A 1 92 ? -6.045 13.366 3.418 1.000 21.674 305 ILE AAA N 1
ATOM 1336 C CA . ILE A 1 92 ? -6.566 14.655 3.939 1.000 23.114 305 ILE AAA CA 1
ATOM 1337 C C . ILE A 1 92 ? -8.021 14.840 3.472 1.000 24.056 305 ILE AAA C 1
ATOM 1338 O O . ILE A 1 92 ? -8.869 15.230 4.267 1.000 24.628 305 ILE AAA O 1
ATOM 1354 N N . THR A 1 93 ? -8.306 14.574 2.203 1.000 23.985 306 THR AAA N 1
ATOM 1355 C CA . THR A 1 93 ? -9.651 14.771 1.621 1.000 25.234 306 THR AAA CA 1
ATOM 1356 C C . THR A 1 93 ? -10.639 13.842 2.343 1.000 26.437 306 THR AAA C 1
ATOM 1357 O O . THR A 1 93 ? -11.745 14.282 2.690 1.000 25.633 306 THR AAA O 1
ATOM 1368 N N . SER A 1 94 ? -10.274 12.574 2.527 1.000 23.664 307 SER AAA N 1
ATOM 1369 C CA . SER A 1 94 ? -11.107 11.585 3.243 1.000 22.947 307 SER AAA CA 1
ATOM 1370 C C . SER A 1 94 ? -11.427 12.079 4.662 1.000 24.840 307 SER AAA C 1
ATOM 1371 O O . SER A 1 94 ? -12.611 12.039 5.037 1.000 24.027 307 SER AAA O 1
ATOM 1379 N N . LEU A 1 95 ? -10.427 12.519 5.421 1.000 24.791 308 LEU AAA N 1
ATOM 1380 C CA . LEU A 1 95 ? -10.583 13.006 6.825 1.000 24.685 308 LEU AAA CA 1
ATOM 1381 C C . LEU A 1 95 ? -11.580 14.175 6.830 1.000 26.101 308 LEU AAA C 1
ATOM 1382 O O . LEU A 1 95 ? -12.407 14.237 7.720 1.000 26.456 308 LEU AAA O 1
ATOM 1398 N N . TYR A 1 96 ? -11.448 15.066 5.849 1.000 30.061 309 TYR AAA N 1
ATOM 1399 C CA . TYR A 1 96 ? -12.254 16.311 5.683 1.000 30.534 309 TYR AAA CA 1
ATOM 1400 C C . TYR A 1 96 ? -13.713 15.934 5.395 1.000 28.383 309 TYR AAA C 1
ATOM 1401 O O . TYR A 1 96 ? -14.624 16.411 6.091 1.000 29.099 309 TYR AAA O 1
ATOM 1419 N N . LEU A 1 97 ? -13.932 15.072 4.407 1.000 27.316 310 LEU AAA N 1
ATOM 1420 C CA . LEU A 1 97 ? -15.288 14.590 4.027 1.000 28.015 310 LEU AAA CA 1
ATOM 1421 C C . LEU A 1 97 ? -15.952 13.880 5.204 1.000 26.646 310 LEU AAA C 1
ATOM 1422 O O . LEU A 1 97 ? -17.161 14.012 5.363 1.000 25.459 310 LEU AAA O 1
ATOM 1438 N N . LEU A 1 98 ? -15.184 13.151 6.009 1.000 27.146 311 LEU AAA N 1
ATOM 1439 C CA . LEU A 1 98 ? -15.737 12.366 7.142 1.000 27.466 311 LEU AAA CA 1
ATOM 1440 C C . LEU A 1 98 ? -16.039 13.277 8.338 1.000 25.595 311 LEU AAA C 1
ATOM 1441 O O . LEU A 1 98 ? -16.623 12.752 9.300 1.000 27.540 311 LEU AAA O 1
ATOM 1457 N N . GLY A 1 99 ? -15.641 14.555 8.293 1.000 26.426 312 GLY AAA N 1
ATOM 1458 C CA . GLY A 1 99 ? -16.027 15.570 9.295 1.000 28.284 312 GLY AAA CA 1
ATOM 1459 C C . GLY A 1 99 ? -15.037 15.755 10.443 1.000 33.496 312 GLY AAA C 1
ATOM 1460 O O . GLY A 1 99 ? -15.381 16.429 11.453 1.000 29.864 312 GLY AAA O 1
ATOM 1464 N N . HIS A 1 100 ? -13.812 15.235 10.323 1.000 28.226 313 HIS AAA N 1
ATOM 1465 C CA . HIS A 1 100 ? -12.792 15.350 11.396 1.000 27.208 313 HIS AAA CA 1
ATOM 1466 C C . HIS A 1 100 ? -12.171 16.739 11.385 1.000 25.724 313 HIS AAA C 1
ATOM 1467 O O . HIS A 1 100 ? -12.349 17.471 10.417 1.000 27.862 313 HIS AAA O 1
ATOM 1482 N N . ASP A 1 101 ? -11.535 17.075 12.493 1.000 27.765 314 ASP AAA N 1
ATOM 1483 C CA . ASP A 1 101 ? -10.925 18.394 12.750 1.000 29.481 314 ASP AAA CA 1
ATOM 1484 C C . ASP A 1 101 ? -9.438 18.271 12.433 1.000 31.063 314 ASP AAA C 1
ATOM 1485 O O . ASP A 1 101 ? -8.673 17.873 13.304 1.000 32.239 314 ASP AAA O 1
ATOM 1494 N N . ILE A 1 102 ? -9.055 18.611 11.210 1.000 30.333 315 ILE AAA N 1
ATOM 1495 C CA . ILE A 1 102 ? -7.699 18.339 10.676 1.000 30.572 315 ILE AAA CA 1
ATOM 1496 C C . ILE A 1 102 ? -6.806 19.536 10.947 1.000 32.811 315 ILE AAA C 1
ATOM 1497 O O . ILE A 1 102 ? -7.165 20.659 10.619 1.000 32.426 315 ILE AAA O 1
ATOM 1513 N N . ARG A 1 103 ? -5.630 19.265 11.482 1.000 31.116 316 ARG AAA N 1
ATOM 1514 C CA . ARG A 1 103 ? -4.569 20.258 11.706 1.000 33.540 316 ARG AAA CA 1
ATOM 1515 C C . ARG A 1 103 ? -3.379 19.838 10.846 1.000 35.507 316 ARG AAA C 1
ATOM 1516 O O . ARG A 1 103 ? -2.703 18.878 11.231 1.000 33.874 316 ARG AAA O 1
ATOM 1537 N N . ILE A 1 104 ? -3.188 20.486 9.702 1.000 34.390 317 ILE AAA N 1
ATOM 1538 C CA . ILE A 1 104 ? -2.105 20.178 8.727 1.000 34.251 317 ILE AAA CA 1
ATOM 1539 C C . ILE A 1 104 ? -0.821 20.900 9.165 1.000 34.557 317 ILE AAA C 1
ATOM 1540 O O . ILE A 1 104 ? -0.846 22.111 9.413 1.000 32.979 317 ILE AAA O 1
ATOM 1556 N N . SER A 1 105 ? 0.274 20.153 9.260 1.000 32.561 318 SER AAA N 1
ATOM 1557 C CA . SER A 1 105 ? 1.614 20.649 9.650 1.000 33.345 318 SER AAA CA 1
ATOM 1558 C C . SER A 1 105 ? 2.617 20.284 8.547 1.000 34.738 318 SER AAA C 1
ATOM 1559 O O . SER A 1 105 ? 2.634 19.111 8.097 1.000 31.468 318 SER AAA O 1
ATOM 1567 N N . ALA A 1 106 ? 3.420 21.248 8.103 1.000 32.518 319 ALA AAA N 1
ATOM 1568 C CA . ALA A 1 106 ? 4.546 20.993 7.173 1.000 35.232 319 ALA AAA CA 1
ATOM 1569 C C . ALA A 1 106 ? 5.765 21.757 7.689 1.000 33.511 319 ALA AAA C 1
ATOM 1570 O O . ALA A 1 106 ? 6.632 22.116 6.908 1.000 35.330 319 ALA AAA O 1
ATOM 1577 N N . SER A 1 107 ? 5.834 21.959 8.996 1.000 33.369 320 SER AAA N 1
ATOM 1578 C CA . SER A 1 107 ? 6.974 22.633 9.641 1.000 35.539 320 SER AAA CA 1
ATOM 1579 C C . SER A 1 107 ? 7.113 22.130 11.064 1.000 33.725 320 SER AAA C 1
ATOM 1580 O O . SER A 1 107 ? 6.100 21.710 11.666 1.000 33.551 320 SER AAA O 1
ATOM 1588 N N . LEU A 1 108 ? 8.306 22.278 11.612 1.000 32.905 321 LEU AAA N 1
ATOM 1589 C CA . LEU A 1 108 ? 8.523 21.975 13.041 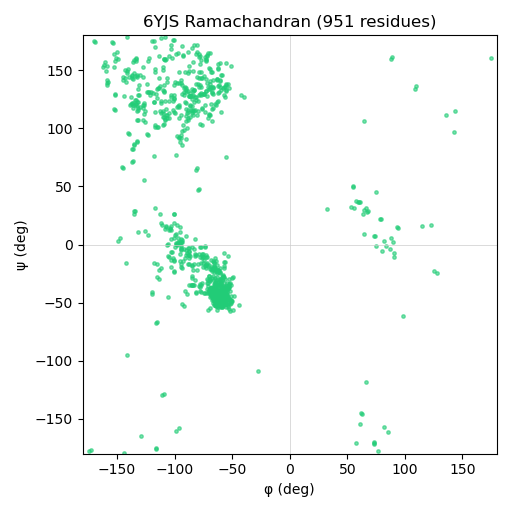1.000 36.879 321 LEU AAA CA 1
ATOM 1590 C C . LEU A 1 108 ? 7.689 22.936 13.885 1.000 37.787 321 LEU AAA C 1
ATOM 1591 O O . LEU A 1 108 ? 7.130 22.483 14.890 1.000 39.272 321 LEU AAA O 1
ATOM 1607 N N . ALA A 1 109 ? 7.617 24.211 13.491 1.000 38.611 322 ALA AAA N 1
ATOM 1608 C CA . ALA A 1 109 ? 6.860 25.270 14.197 1.000 39.583 322 ALA AAA CA 1
ATOM 1609 C C . ALA A 1 109 ? 5.388 24.871 14.322 1.000 41.900 322 ALA AAA C 1
ATOM 1610 O O . ALA A 1 109 ? 4.805 25.051 15.403 1.000 40.809 322 ALA AAA O 1
ATOM 1617 N N . GLU A 1 110 ? 4.793 24.364 13.244 1.000 39.410 323 GLU AAA N 1
ATOM 1618 C CA . GLU A 1 110 ? 3.362 23.973 13.228 1.000 37.179 323 GLU AAA CA 1
ATOM 1619 C C . GLU A 1 110 ? 3.174 22.769 14.141 1.000 34.148 323 GLU AAA C 1
ATOM 1620 O O . GLU A 1 110 ? 2.216 22.743 14.923 1.000 35.602 323 GLU AAA O 1
ATOM 1632 N N . LEU A 1 111 ? 4.037 21.777 13.984 1.000 36.308 324 LEU AAA N 1
ATOM 1633 C CA . LEU A 1 111 ? 4.004 20.534 14.790 1.000 36.241 324 LEU AAA CA 1
ATOM 1634 C C . LEU A 1 111 ? 3.979 20.908 16.276 1.000 35.772 324 LEU AAA C 1
ATOM 1635 O O . LEU A 1 111 ? 3.165 20.359 17.006 1.000 36.230 324 LEU AAA O 1
ATOM 1651 N N . LYS A 1 112 ? 4.899 21.769 16.697 1.000 38.957 325 LYS AAA N 1
ATOM 1652 C CA . LYS A 1 112 ? 5.035 22.174 18.115 1.000 44.650 325 LYS AAA CA 1
ATOM 1653 C C . LYS A 1 112 ? 3.728 22.838 18.580 1.000 42.500 325 LYS AAA C 1
ATOM 1654 O O . LYS A 1 112 ? 3.219 22.462 19.637 1.000 40.795 325 LYS AAA O 1
ATOM 1673 N N . GLU A 1 113 ? 3.213 23.789 17.804 1.000 41.335 326 GLU AAA N 1
ATOM 1674 C CA . GLU A 1 113 ? 1.979 24.555 18.107 1.000 42.588 326 GLU AAA CA 1
ATOM 1675 C C . GLU A 1 113 ? 0.798 23.612 18.270 1.000 37.065 326 GLU AAA C 1
ATOM 1676 O O . GLU A 1 113 ? 0.059 23.743 19.243 1.000 42.261 326 GLU AAA O 1
ATOM 1688 N N . ILE A 1 114 ? 0.594 22.715 17.319 1.000 32.322 327 ILE AAA N 1
ATOM 1689 C CA . ILE A 1 114 ? -0.578 21.800 17.327 1.000 34.211 327 ILE AAA CA 1
ATOM 1690 C C . ILE A 1 114 ? -0.507 20.891 18.564 1.000 36.558 327 ILE AAA C 1
ATOM 1691 O O . ILE A 1 114 ? -1.545 20.738 19.258 1.000 37.779 327 ILE AAA O 1
ATOM 1707 N N . MET A 1 115 ? 0.651 20.265 18.796 1.000 39.533 328 MET AAA N 1
ATOM 1708 C CA . MET A 1 115 ? 0.846 19.298 19.901 1.000 37.392 328 MET AAA CA 1
ATOM 1709 C C . MET A 1 115 ? 0.858 20.076 21.223 1.000 40.075 328 MET AAA C 1
ATOM 1710 O O . MET A 1 115 ? 0.326 19.564 22.218 1.000 43.598 328 MET AAA O 1
ATOM 1724 N N . GLY A 1 116 ? 1.418 21.285 21.206 1.000 43.271 329 GLY AAA N 1
ATOM 1725 C CA . GLY A 1 116 ? 1.426 22.217 22.348 1.000 49.346 329 GLY AAA CA 1
ATOM 1726 C C . GLY A 1 116 ? 0.012 22.479 22.845 1.000 52.771 329 GLY AAA C 1
ATOM 1727 O O . GLY A 1 116 ? -0.179 22.525 24.069 1.000 61.326 329 GLY AAA O 1
ATOM 1731 N N . GLY A 1 117 ? -0.944 22.622 21.922 1.000 49.879 330 GLY AAA N 1
ATOM 1732 C CA . GLY A 1 117 ? -2.368 22.875 22.217 1.000 51.798 330 GLY AAA CA 1
ATOM 1733 C C . GLY A 1 117 ? -3.082 21.682 22.822 1.000 52.911 330 GLY AAA C 1
ATOM 1734 O O . GLY A 1 117 ? -4.103 21.883 23.501 1.000 52.576 330 GLY AAA O 1
ATOM 1738 N N . GLY A 1 118 ? -2.635 20.467 22.538 1.000 48.929 331 GLY AAA N 1
ATOM 1739 C CA . GLY A 1 118 ? -3.200 19.261 23.167 1.000 50.976 331 GLY AAA CA 1
ATOM 1740 C C . GLY A 1 118 ? -4.538 18.876 22.561 1.000 47.010 331 GLY AAA C 1
ATOM 1741 O O . GLY A 1 118 ? -4.979 19.516 21.585 1.000 52.844 331 GLY AAA O 1
ATOM 1745 N N . GLY A 1 119 ? -5.145 17.828 23.112 1.000 39.852 332 GLY AAA N 1
ATOM 1746 C CA . GLY A 1 119 ? -6.400 17.259 22.610 1.000 40.645 332 GLY AAA CA 1
ATOM 1747 C C . GLY A 1 119 ? -6.204 16.470 21.314 1.000 40.895 332 GLY AAA C 1
ATOM 1748 O O . GLY A 1 119 ? -7.228 16.031 20.764 1.000 39.130 332 GLY AAA O 1
ATOM 1752 N N . VAL A 1 120 ? -4.971 16.240 20.843 1.000 39.455 333 VAL AAA N 1
ATOM 1753 C CA . VAL A 1 120 ? -4.766 15.457 19.581 1.000 33.584 333 VAL AAA CA 1
ATOM 1754 C C . VAL A 1 120 ? -5.219 14.038 19.852 1.000 30.352 333 VAL AAA C 1
ATOM 1755 O O . VAL A 1 120 ? -4.825 13.497 20.899 1.000 35.299 333 VAL AAA O 1
ATOM 1768 N N . GLU A 1 121 ? -5.986 13.44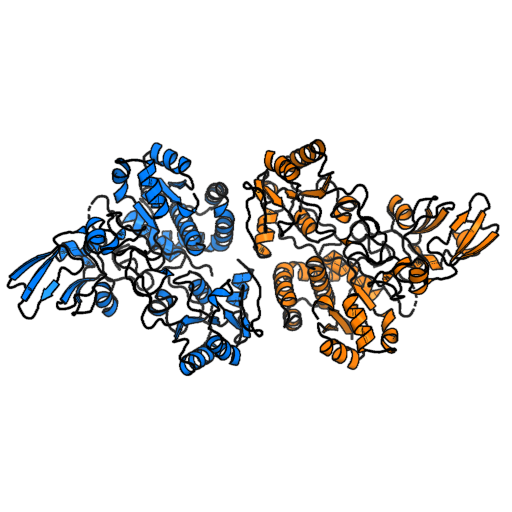9 18.938 1.000 26.072 334 GLU AAA N 1
ATOM 1769 C CA . GLU A 1 121 ? -6.548 12.091 19.131 1.000 25.959 334 GLU AAA CA 1
ATOM 1770 C C . GLU A 1 121 ? -5.989 11.083 18.127 1.000 26.543 334 GLU AAA C 1
ATOM 1771 O O . GLU A 1 121 ? -6.237 9.859 18.314 1.000 26.861 334 GLU AAA O 1
ATOM 1783 N N . LEU A 1 122 ? -5.399 11.558 17.056 1.000 24.044 335 LEU AAA N 1
ATOM 1784 C CA . LEU A 1 122 ? -4.950 10.707 15.933 1.000 25.268 335 LEU AAA CA 1
ATOM 1785 C C . LEU A 1 122 ? -3.870 11.472 15.181 1.000 25.160 335 LEU AAA C 1
ATOM 1786 O O . LEU A 1 122 ? -3.926 12.734 15.065 1.000 23.917 335 LEU AAA O 1
ATOM 1802 N N . ILE A 1 123 ? -2.823 10.760 14.762 1.000 24.066 336 ILE AAA N 1
ATOM 1803 C CA . ILE A 1 123 ? -1.652 11.387 14.115 1.000 22.199 336 ILE AAA CA 1
ATOM 1804 C C . ILE A 1 123 ? -1.329 10.592 12.858 1.000 24.232 336 ILE AAA C 1
ATOM 1805 O O . ILE A 1 123 ? -0.940 9.409 12.987 1.000 22.663 336 ILE AAA O 1
ATOM 1821 N N . TYR A 1 124 ? -1.437 11.258 11.703 1.000 22.651 337 TYR AAA N 1
ATOM 1822 C CA . TYR A 1 124 ? -0.891 10.735 10.414 1.000 21.235 337 TYR AAA CA 1
ATOM 1823 C C . TYR A 1 124 ? 0.436 11.435 10.145 1.000 22.107 337 TYR AAA C 1
ATOM 1824 O O . TYR A 1 124 ? 0.523 12.675 10.233 1.000 23.344 337 TYR AAA O 1
ATOM 1842 N N . ILE A 1 125 ? 1.457 10.631 9.926 1.000 23.736 338 ILE AAA N 1
ATOM 1843 C CA . ILE A 1 125 ? 2.853 11.113 9.801 1.000 22.075 338 ILE AAA CA 1
ATOM 1844 C C . ILE A 1 125 ? 3.621 10.166 8.882 1.000 21.331 338 ILE AAA C 1
ATOM 1845 O O . ILE A 1 125 ? 3.199 9.002 8.746 1.000 22.163 338 ILE AAA O 1
ATOM 1861 N N . ASP A 1 126 ? 4.743 10.611 8.325 1.000 22.355 339 ASP AAA N 1
ATOM 1862 C CA . ASP A 1 126 ? 5.673 9.692 7.616 1.000 22.502 339 ASP AAA CA 1
ATOM 1863 C C . ASP A 1 126 ? 6.833 9.396 8.577 1.000 22.947 339 ASP AAA C 1
ATOM 1864 O O . ASP A 1 126 ? 6.930 9.999 9.657 1.000 23.968 339 ASP AAA O 1
ATOM 1873 N N . ILE A 1 127 ? 7.748 8.531 8.169 1.000 22.266 340 ILE AAA N 1
ATOM 1874 C CA . ILE A 1 127 ? 8.905 8.145 9.039 1.000 22.483 340 ILE AAA CA 1
ATOM 1875 C C . ILE A 1 127 ? 9.850 9.344 9.230 1.000 22.880 340 ILE AAA C 1
ATOM 1876 O O . ILE A 1 127 ? 10.292 9.548 10.375 1.000 24.964 340 ILE AAA O 1
ATOM 1892 N N . VAL A 1 128 ? 10.088 10.142 8.191 1.000 24.359 341 VAL AAA N 1
ATOM 1893 C CA . VAL A 1 128 ? 10.880 11.409 8.316 1.000 27.856 341 VAL AAA CA 1
ATOM 1894 C C . VAL A 1 128 ? 10.196 12.314 9.362 1.000 25.270 341 VAL AAA C 1
ATOM 1895 O O . VAL A 1 128 ? 10.891 12.848 10.237 1.000 27.843 341 VAL AAA O 1
ATOM 1908 N N . GLY A 1 129 ? 8.873 12.464 9.294 1.000 23.464 342 GLY AAA N 1
ATOM 1909 C CA . GLY A 1 129 ? 8.105 13.292 10.232 1.000 25.277 342 GLY AAA CA 1
ATOM 1910 C C . GLY A 1 129 ? 8.176 12.722 11.643 1.000 25.387 342 GLY AAA C 1
ATOM 1911 O O . GLY A 1 129 ? 8.190 13.483 12.633 1.000 26.424 342 GLY AAA O 1
ATOM 1915 N N . LEU A 1 130 ? 8.210 11.401 11.765 1.000 24.593 343 LEU AAA N 1
ATOM 1916 C CA . LEU A 1 130 ? 8.261 10.734 13.085 1.000 25.068 343 LEU AAA CA 1
ATOM 1917 C C . LEU A 1 130 ? 9.592 11.036 13.780 1.000 25.211 343 LEU AAA C 1
ATOM 1918 O O . LEU A 1 130 ? 9.551 11.261 14.991 1.000 25.793 343 LEU AAA O 1
ATOM 1934 N N . ALA A 1 131 ? 10.714 11.068 13.048 1.000 25.384 344 ALA AAA N 1
ATOM 1935 C CA . ALA A 1 131 ? 12.031 11.488 13.586 1.000 26.616 344 ALA AAA CA 1
ATOM 1936 C C . ALA A 1 131 ? 11.892 12.900 14.130 1.000 25.913 344 ALA AAA C 1
ATOM 1937 O O . ALA A 1 131 ? 12.376 13.188 15.233 1.000 25.964 344 ALA AAA O 1
ATOM 1944 N N . GLN A 1 132 ? 11.175 13.749 13.413 1.000 27.696 345 GLN AAA N 1
ATOM 1945 C CA . GLN A 1 132 ? 10.990 15.166 13.823 1.000 26.067 345 GLN AAA CA 1
ATOM 1946 C C . GLN A 1 132 ? 10.098 15.263 15.055 1.000 27.305 345 GLN AAA C 1
ATOM 1947 O O . GLN A 1 132 ? 10.330 16.153 15.908 1.000 28.606 345 GLN AAA O 1
ATOM 1961 N N . PHE A 1 133 ? 9.034 14.460 15.082 1.000 25.781 346 PHE AAA N 1
ATOM 1962 C CA . PHE A 1 133 ? 8.068 14.349 16.188 1.000 25.725 346 PHE AAA CA 1
ATOM 1963 C C . PHE A 1 133 ? 8.826 14.004 17.487 1.000 24.605 346 PHE AAA C 1
ATOM 1964 O O . PHE A 1 133 ? 8.654 14.686 18.522 1.000 25.647 346 PHE AAA O 1
ATOM 1981 N N . LYS A 1 134 ? 9.620 12.933 17.423 1.000 23.736 347 LYS AAA N 1
ATOM 1982 C CA . LYS A 1 134 ? 10.421 12.442 18.568 1.000 26.644 347 LYS AAA CA 1
ATOM 1983 C C . LYS A 1 134 ? 11.385 13.538 19.031 1.000 31.087 347 LYS AAA C 1
ATOM 1984 O O . LYS A 1 134 ? 11.426 13.832 20.246 1.000 32.061 347 LYS AAA O 1
ATOM 2003 N N . LYS A 1 135 ? 12.090 14.169 18.096 1.000 33.369 348 LYS AAA N 1
ATOM 2004 C CA . LYS A 1 135 ? 13.109 15.192 18.444 1.000 32.786 348 LYS AAA CA 1
ATOM 2005 C C . LYS A 1 135 ? 12.431 16.435 19.025 1.000 32.455 348 LYS AAA C 1
ATOM 2006 O O . LYS A 1 135 ? 12.915 16.951 20.039 1.000 36.503 348 LYS AAA O 1
ATOM 2025 N N . THR A 1 136 ? 11.334 16.890 18.428 1.000 29.243 349 THR AAA N 1
ATOM 2026 C CA . THR A 1 136 ? 10.593 18.104 18.822 1.000 30.479 349 THR AAA CA 1
ATOM 2027 C C . THR A 1 136 ? 9.945 17.948 20.213 1.000 32.588 349 THR AAA C 1
ATOM 2028 O O . THR A 1 136 ? 9.982 18.946 21.004 1.000 30.785 349 THR AAA O 1
ATOM 2039 N N . LEU A 1 137 ? 9.275 16.804 20.477 1.000 32.071 350 LEU AAA N 1
ATOM 2040 C CA . LEU A 1 137 ? 8.420 16.634 21.691 1.000 33.054 350 LEU AAA CA 1
ATOM 2041 C C . LEU A 1 137 ? 9.265 16.203 22.893 1.000 29.355 350 LEU AAA C 1
ATOM 2042 O O . LEU A 1 137 ? 8.829 16.492 24.013 1.000 31.333 350 LEU AAA O 1
ATOM 2058 N N . GLY A 1 138 ? 10.389 15.525 22.645 1.000 30.334 351 GLY AAA N 1
ATOM 2059 C CA . GLY A 1 138 ? 11.279 14.967 23.682 1.000 30.994 351 GLY AAA CA 1
ATOM 2060 C C . GLY A 1 138 ? 10.722 13.634 24.160 1.000 30.891 351 GLY AAA C 1
ATOM 2061 O O . GLY A 1 138 ? 9.902 13.043 23.458 1.000 27.168 351 GLY AAA O 1
ATOM 2065 N N . PRO A 1 139 ? 11.065 13.175 25.378 1.000 28.265 352 PRO AAA N 1
ATOM 2066 C CA . PRO A 1 139 ? 10.677 11.847 25.843 1.000 27.733 352 PRO AAA CA 1
ATOM 2067 C C . PRO A 1 139 ? 9.171 11.549 25.826 1.000 28.315 352 PRO AAA C 1
ATOM 2068 O O . PRO A 1 139 ? 8.821 10.375 25.606 1.000 29.922 352 PRO AAA O 1
ATOM 2079 N N . SER A 1 140 ? 8.306 12.559 25.997 1.000 28.543 353 SER AAA N 1
ATOM 2080 C CA . SER A 1 140 ? 6.826 12.351 26.008 1.000 26.501 353 SER AAA CA 1
ATOM 2081 C C . SER A 1 140 ? 6.295 12.082 24.597 1.000 27.165 353 SER AAA C 1
ATOM 2082 O O . SER A 1 140 ? 5.083 11.826 24.431 1.000 24.852 353 SER AAA O 1
ATOM 2090 N N . TRP A 1 141 ? 7.144 12.091 23.585 1.000 27.051 354 TRP AAA N 1
ATOM 2091 C CA . TRP A 1 141 ? 6.666 11.658 22.253 1.000 26.283 354 TRP AAA CA 1
ATOM 2092 C C . TRP A 1 141 ? 6.005 10.272 22.405 1.000 24.624 354 TRP AAA C 1
ATOM 2093 O O . TRP A 1 141 ? 5.018 10.005 21.683 1.000 27.691 354 TRP AAA O 1
ATOM 2114 N N . VAL A 1 142 ? 6.491 9.412 23.299 1.000 24.552 355 VAL AAA N 1
ATOM 2115 C CA . VAL A 1 142 ? 5.972 7.997 23.368 1.000 24.607 355 VAL AAA CA 1
ATOM 2116 C C . VAL A 1 142 ? 4.569 7.994 23.966 1.000 22.499 355 VAL AAA C 1
ATOM 2117 O O . VAL A 1 142 ? 3.857 7.042 23.779 1.000 22.206 355 VAL AAA O 1
ATOM 2130 N N . HIS A 1 143 ? 4.158 9.064 24.636 1.000 23.493 356 HIS AAA N 1
ATOM 2131 C CA . HIS A 1 143 ? 2.793 9.188 25.200 1.000 23.061 356 HIS AAA CA 1
ATOM 2132 C C . HIS A 1 143 ? 1.777 9.113 24.056 1.000 25.604 356 HIS AAA C 1
ATOM 2133 O O . HIS A 1 143 ? 0.670 8.586 24.292 1.000 28.433 356 HIS AAA O 1
ATOM 2148 N N . TYR A 1 144 ? 2.157 9.562 22.849 1.000 23.406 357 TYR AAA N 1
ATOM 2149 C CA . TYR A 1 144 ? 1.264 9.648 21.662 1.000 23.797 357 TYR AAA CA 1
ATOM 2150 C C . TYR A 1 144 ? 1.451 8.449 20.738 1.000 24.660 357 TYR AAA C 1
ATOM 2151 O O . TYR A 1 144 ? 0.791 8.373 19.716 1.000 23.671 357 TYR AAA O 1
ATOM 2169 N N . GLN A 1 145 ? 2.348 7.538 21.095 1.000 26.054 358 GLN AAA N 1
ATOM 2170 C CA . GLN A 1 145 ? 2.818 6.498 20.158 1.000 26.872 358 GLN AAA CA 1
ATOM 2171 C C . GLN A 1 145 ? 1.629 5.666 19.656 1.000 25.448 358 GLN AAA C 1
ATOM 2172 O O . GLN A 1 145 ? 1.616 5.368 18.440 1.000 25.771 358 GLN AAA O 1
ATOM 2186 N N . CYS A 1 146 ? 0.644 5.331 20.491 1.000 24.831 359 CYS AAA N 1
ATOM 2187 C CA . CYS A 1 146 ? -0.471 4.420 20.082 1.000 25.926 359 CYS AAA CA 1
ATOM 2188 C C . CYS A 1 146 ? -1.407 5.125 19.077 1.000 24.532 359 CYS AAA C 1
ATOM 2189 O O . CYS A 1 146 ? -2.166 4.439 18.430 1.000 25.265 359 CYS AAA O 1
ATOM 2196 N N . MET A 1 147 ? -1.376 6.466 18.983 1.000 22.205 360 MET AAA N 1
ATOM 2197 C CA . MET A 1 147 ? -2.212 7.260 18.044 1.000 22.901 360 MET AAA CA 1
ATOM 2198 C C . MET A 1 147 ? -1.543 7.451 16.667 1.000 23.361 360 MET AAA C 1
ATOM 2199 O O . MET A 1 147 ? -2.167 8.063 15.804 1.000 22.995 360 MET AAA O 1
ATOM 2213 N N . LEU A 1 148 ? -0.312 6.977 16.466 1.000 23.078 361 LEU AAA N 1
ATOM 2214 C CA . LEU A 1 148 ? 0.445 7.197 15.218 1.000 22.317 361 LEU AAA CA 1
ATOM 2215 C C . LEU A 1 148 ? -0.084 6.263 14.154 1.000 20.699 361 LEU AAA C 1
ATOM 2216 O O . LEU A 1 148 ? -0.268 5.071 14.446 1.000 21.403 361 LEU AAA O 1
ATOM 2232 N N . ARG A 1 149 ? -0.271 6.798 12.954 1.000 20.805 362 ARG AAA N 1
ATOM 2233 C CA . ARG A 1 149 ? -0.503 6.030 11.704 1.000 21.415 362 ARG AAA CA 1
ATOM 2234 C C . ARG A 1 149 ? 0.539 6.515 10.710 1.000 22.447 362 ARG AAA C 1
ATOM 2235 O O . ARG A 1 149 ? 0.578 7.713 10.430 1.000 22.803 362 ARG AAA O 1
ATOM 2256 N N . VAL A 1 150 ? 1.440 5.639 10.317 1.000 21.650 363 VAL AAA N 1
ATOM 2257 C CA . VAL A 1 150 ? 2.743 6.061 9.732 1.000 22.321 363 VAL AAA CA 1
ATOM 2258 C C . VAL A 1 150 ? 2.718 5.706 8.259 1.000 22.211 363 VAL AAA C 1
ATOM 2259 O O . VAL A 1 150 ? 2.751 4.494 7.935 1.000 20.559 363 VAL AAA O 1
ATOM 2272 N N . LEU A 1 151 ? 2.641 6.718 7.408 1.000 21.714 364 LEU AAA N 1
ATOM 2273 C CA . LEU A 1 151 ? 2.567 6.467 5.948 1.000 23.603 364 LEU AAA CA 1
ATOM 2274 C C . LEU A 1 151 ? 3.957 6.019 5.498 1.000 23.077 364 LEU AAA C 1
ATOM 2275 O O . LEU A 1 151 ? 4.898 6.823 5.514 1.000 22.916 364 LEU AAA O 1
ATOM 2291 N N . ASP A 1 152 ? 4.036 4.765 5.067 1.000 23.901 365 ASP AAA N 1
ATOM 2292 C CA . ASP A 1 152 ? 5.269 4.037 4.739 1.000 23.186 365 ASP AAA CA 1
ATOM 2293 C C . ASP A 1 152 ? 4.978 3.210 3.490 1.000 22.027 365 ASP AAA C 1
ATOM 2294 O O . ASP A 1 152 ? 4.425 2.120 3.622 1.000 22.372 365 ASP AAA O 1
ATOM 2303 N N . SER A 1 153 ? 5.319 3.734 2.329 1.000 23.000 366 SER AAA N 1
ATOM 2304 C CA . SER A 1 153 ? 4.851 3.239 1.022 1.000 22.094 366 SER AAA CA 1
ATOM 2305 C C . SER A 1 153 ? 5.137 1.749 0.903 1.000 20.985 366 SER AAA C 1
ATOM 2306 O O . SER A 1 153 ? 4.176 1.004 0.580 1.000 21.960 366 SER AAA O 1
ATOM 2314 N N . PHE A 1 154 ? 6.402 1.349 1.117 1.000 21.935 367 PHE AAA N 1
ATOM 2315 C CA . PHE A 1 154 ? 6.909 -0.012 0.757 1.000 22.871 367 PHE AAA CA 1
ATOM 2316 C C . PHE A 1 154 ? 6.741 -0.991 1.902 1.000 21.683 367 PHE AAA C 1
ATOM 2317 O O . PHE A 1 154 ? 6.936 -2.228 1.672 1.000 22.725 367 PHE AAA O 1
ATOM 2334 N N . GLY A 1 155 ? 6.364 -0.501 3.083 1.000 21.072 368 GLY AAA N 1
ATOM 2335 C CA . GLY A 1 155 ? 6.032 -1.347 4.237 1.000 20.628 368 GLY AAA CA 1
ATOM 2336 C C . GLY A 1 155 ? 7.245 -1.675 5.095 1.000 23.305 368 GLY AAA C 1
ATOM 2337 O O . GLY A 1 155 ? 8.405 -1.535 4.629 1.000 24.694 368 GLY AAA O 1
ATOM 2341 N N . THR A 1 156 ? 6.976 -2.084 6.328 1.000 21.843 369 THR AAA N 1
ATOM 2342 C CA . THR A 1 156 ? 7.975 -2.340 7.397 1.000 21.718 369 THR AAA CA 1
ATOM 2343 C C . THR A 1 156 ? 7.659 -3.702 8.010 1.000 22.527 369 THR AAA C 1
ATOM 2344 O O . THR A 1 156 ? 6.537 -3.882 8.560 1.000 22.710 369 THR AAA O 1
ATOM 2355 N N . GLU A 1 157 ? 8.571 -4.665 7.863 1.000 23.400 370 GLU AAA N 1
ATOM 2356 C CA . GLU A 1 157 ? 8.308 -6.002 8.407 1.000 21.834 370 GLU AAA CA 1
ATOM 2357 C C . GLU A 1 157 ? 8.787 -6.010 9.866 1.000 21.799 370 GLU AAA C 1
ATOM 2358 O O . GLU A 1 157 ? 9.679 -5.247 10.242 1.000 24.537 370 GLU AAA O 1
ATOM 2370 N N . PRO A 1 158 ? 8.203 -6.863 10.729 1.000 23.385 371 PRO AAA N 1
ATOM 2371 C CA . PRO A 1 158 ? 8.514 -6.863 12.163 1.000 24.182 371 PRO AAA CA 1
ATOM 2372 C C . PRO A 1 158 ? 10.002 -6.956 12.523 1.000 26.313 371 PRO AAA C 1
ATOM 2373 O O . PRO A 1 158 ? 10.439 -6.287 13.444 1.000 24.418 371 PRO AAA O 1
ATOM 2384 N N . GLU A 1 159 ? 10.778 -7.686 11.719 1.000 25.379 372 GLU AAA N 1
ATOM 2385 C CA . GLU A 1 159 ? 12.203 -7.903 12.039 1.000 24.535 372 GLU AAA CA 1
ATOM 2386 C C . GLU A 1 159 ? 12.993 -6.603 11.921 1.000 24.699 372 GLU AAA C 1
ATOM 2387 O O . GLU A 1 159 ? 14.061 -6.538 12.536 1.000 27.420 372 GLU AAA O 1
ATOM 2399 N N . PHE A 1 160 ? 12.521 -5.625 11.160 1.000 23.436 373 PHE AAA N 1
ATOM 2400 C CA . PHE A 1 160 ? 13.170 -4.305 10.990 1.000 22.201 373 PHE AAA CA 1
ATOM 2401 C C . PHE A 1 160 ? 12.599 -3.279 11.972 1.000 23.398 373 PHE AAA C 1
ATOM 2402 O O . PHE A 1 160 ? 13.257 -2.250 12.152 1.000 23.897 373 PHE AAA O 1
ATOM 2419 N N . ASN A 1 161 ? 11.420 -3.514 12.533 1.000 21.459 374 ASN AAA N 1
ATOM 2420 C CA . ASN A 1 161 ? 10.710 -2.539 13.410 1.000 21.456 374 ASN AAA CA 1
ATOM 2421 C C . ASN A 1 161 ? 11.228 -2.681 14.847 1.000 22.947 374 ASN AAA C 1
ATOM 2422 O O . ASN A 1 161 ? 11.265 -1.706 15.567 1.000 23.979 374 ASN AAA O 1
ATOM 2433 N N . HIS A 1 162 ? 11.556 -3.906 15.251 1.000 22.517 375 HIS AAA N 1
ATOM 2434 C CA . HIS A 1 162 ? 12.064 -4.271 16.584 1.000 23.802 375 HIS AAA CA 1
ATOM 2435 C C . HIS A 1 162 ? 13.532 -3.850 16.650 1.000 25.728 375 HIS AAA C 1
ATOM 2436 O O . HIS A 1 162 ? 14.345 -4.522 16.031 1.000 25.057 375 HIS AAA O 1
ATOM 2451 N N . ALA A 1 163 ? 13.830 -2.740 17.332 1.000 25.484 376 ALA AAA N 1
ATOM 2452 C CA . ALA A 1 163 ? 15.170 -2.123 17.373 1.000 27.068 376 ALA AAA CA 1
ATOM 2453 C C . ALA A 1 163 ? 16.251 -3.163 17.716 1.000 28.969 376 ALA AAA C 1
ATOM 2454 O O . ALA A 1 163 ? 17.248 -3.242 16.994 1.000 29.976 376 ALA AAA O 1
ATOM 2461 N N . ASN A 1 164 ? 16.040 -3.970 18.758 1.000 28.162 377 ASN AAA N 1
ATOM 2462 C CA . ASN A 1 164 ? 17.099 -4.842 19.316 1.000 30.441 377 ASN AAA CA 1
ATOM 2463 C C . ASN A 1 164 ? 17.248 -6.059 18.399 1.000 31.301 377 ASN AAA C 1
ATOM 2464 O O . ASN A 1 164 ? 18.405 -6.480 18.141 1.000 31.231 377 ASN AAA O 1
ATOM 2475 N N . TYR A 1 165 ? 16.152 -6.606 17.893 1.000 27.799 378 TYR AAA N 1
ATOM 2476 C CA . TYR A 1 165 ? 16.216 -7.782 16.995 1.000 27.527 378 TYR AAA CA 1
ATOM 2477 C C . TYR A 1 165 ? 16.902 -7.361 15.687 1.000 30.368 378 TYR AAA C 1
ATOM 2478 O O . TYR A 1 165 ? 17.702 -8.131 15.139 1.000 32.633 378 TYR AAA O 1
ATOM 2496 N N . ALA A 1 166 ? 16.606 -6.155 15.202 1.000 29.891 379 ALA AAA N 1
ATOM 2497 C CA . ALA A 1 166 ? 17.151 -5.608 13.936 1.000 31.506 379 ALA AAA CA 1
ATOM 2498 C C . ALA A 1 166 ? 18.673 -5.437 14.080 1.000 31.308 379 ALA AAA C 1
ATOM 2499 O O . ALA A 1 166 ? 19.406 -5.846 13.181 1.000 29.647 379 ALA AAA O 1
ATOM 2506 N N . GLN A 1 167 ? 19.118 -4.860 15.194 1.000 33.367 380 GLN AAA N 1
ATOM 2507 C CA . GLN A 1 167 ? 20.566 -4.735 15.531 1.000 37.993 380 GLN AAA CA 1
ATOM 2508 C C . GLN A 1 167 ? 21.196 -6.134 15.572 1.000 38.216 380 GLN AAA C 1
ATOM 2509 O O . GLN A 1 167 ? 22.261 -6.318 14.957 1.000 39.419 380 GLN AAA O 1
ATOM 2523 N N . SER A 1 168 ? 20.535 -7.103 16.189 1.000 36.707 381 SER AAA N 1
ATOM 2524 C CA . SER A 1 168 ? 21.066 -8.473 16.332 1.000 38.526 381 SER AAA CA 1
ATOM 2525 C C . SER A 1 168 ? 21.219 -9.114 14.956 1.000 43.354 381 SER AAA C 1
ATOM 2526 O O . SER A 1 168 ? 22.119 -9.947 14.790 1.000 44.224 381 SER AAA O 1
ATOM 2534 N N . LYS A 1 169 ? 20.374 -8.762 13.993 1.000 39.784 382 LYS AAA N 1
ATOM 2535 C CA . LYS A 1 169 ? 20.410 -9.382 12.645 1.000 38.643 382 LYS AAA CA 1
ATOM 2536 C C . LYS A 1 169 ? 21.310 -8.564 11.714 1.000 34.775 382 LYS AAA C 1
ATOM 2537 O O . LYS A 1 169 ? 21.494 -8.988 10.569 1.000 38.304 382 LYS AAA O 1
ATOM 2556 N N . GLY A 1 170 ? 21.840 -7.431 12.164 1.000 36.423 383 GLY AAA N 1
ATOM 2557 C CA . GLY A 1 170 ? 22.709 -6.571 11.342 1.000 37.220 383 GLY AAA CA 1
ATOM 2558 C C . GLY A 1 170 ? 21.954 -5.686 10.358 1.000 39.036 383 GLY AAA C 1
ATOM 2559 O O . GLY A 1 170 ? 22.569 -5.206 9.383 1.000 35.587 383 GLY AAA O 1
ATOM 2563 N N . HIS A 1 171 ? 20.669 -5.410 10.612 1.000 35.333 384 HIS AAA N 1
ATOM 2564 C CA . HIS A 1 171 ? 19.846 -4.538 9.740 1.000 29.741 384 HIS AAA CA 1
ATOM 2565 C C . HIS A 1 171 ? 20.233 -3.092 9.992 1.000 29.466 384 HIS AAA C 1
ATOM 2566 O O . HIS A 1 171 ? 19.990 -2.637 11.108 1.000 32.995 384 HIS AAA O 1
ATOM 2581 N N . LYS A 1 172 ? 20.775 -2.393 8.994 1.000 29.220 385 LYS AAA N 1
ATOM 2582 C CA . LYS A 1 172 ? 21.296 -1.010 9.142 1.000 33.033 385 LYS AAA CA 1
ATOM 2583 C C . LYS A 1 172 ? 20.266 -0.003 8.662 1.000 31.155 385 LYS AAA C 1
ATOM 2584 O O . LYS A 1 172 ? 20.620 1.208 8.616 1.000 35.599 385 LYS AAA O 1
ATOM 2603 N N . THR A 1 173 ? 19.035 -0.448 8.367 1.000 30.501 386 THR AAA N 1
ATOM 2604 C CA . THR A 1 173 ? 17.975 0.446 7.846 1.000 27.872 386 THR AAA CA 1
ATOM 2605 C C . THR A 1 173 ? 17.979 1.767 8.604 1.000 26.284 386 THR AAA C 1
ATOM 2606 O O . THR A 1 173 ? 17.886 1.793 9.829 1.000 29.114 386 THR AAA O 1
ATOM 2617 N N . PRO A 1 174 ? 18.017 2.931 7.928 1.000 26.372 387 PRO AAA N 1
ATOM 2618 C CA . PRO A 1 174 ? 17.727 4.182 8.609 1.000 26.757 387 PRO AAA CA 1
ATOM 2619 C C . PRO A 1 174 ? 16.225 4.417 8.856 1.000 26.619 387 PRO AAA C 1
ATOM 2620 O O . PRO A 1 174 ? 15.880 5.471 9.371 1.000 25.605 387 PRO AAA O 1
ATOM 2631 N N . TRP A 1 175 ? 15.363 3.507 8.393 1.000 24.937 388 TRP AAA N 1
ATOM 2632 C CA . TRP A 1 175 ? 13.883 3.691 8.361 1.000 25.400 388 TRP AAA CA 1
ATOM 2633 C C . TRP A 1 175 ? 13.198 2.907 9.487 1.000 25.659 388 TRP AAA C 1
ATOM 2634 O O . TRP A 1 175 ? 12.028 3.175 9.753 1.000 25.473 388 TRP AAA O 1
ATOM 2655 N N . GLY A 1 176 ? 13.855 1.906 10.058 1.000 26.482 389 GLY AAA N 1
ATOM 2656 C CA . GLY A 1 176 ? 13.225 0.985 11.019 1.000 25.794 389 GLY AAA CA 1
ATOM 2657 C C . GLY A 1 176 ? 13.535 1.340 12.468 1.000 23.569 389 GLY AAA C 1
ATOM 2658 O O . GLY A 1 176 ? 13.924 2.502 12.758 1.000 24.415 389 GLY AAA O 1
ATOM 2662 N N . LYS A 1 177 ? 13.353 0.349 13.341 1.000 23.068 390 LYS AAA N 1
ATOM 2663 C CA . LYS A 1 177 ? 13.685 0.351 14.800 1.000 25.557 390 LYS AAA CA 1
ATOM 2664 C C . LYS A 1 177 ? 12.807 1.364 15.555 1.000 24.846 390 LYS AAA C 1
ATOM 2665 O O . LYS A 1 177 ? 13.248 1.839 16.597 1.000 25.463 390 LYS AAA O 1
ATOM 2684 N N . TRP A 1 178 ? 11.565 1.593 15.096 1.000 23.347 391 TRP AAA N 1
ATOM 2685 C CA . TRP A 1 178 ? 10.611 2.495 15.801 1.000 24.220 391 TRP AAA CA 1
ATOM 2686 C C . TRP A 1 178 ? 9.851 1.763 16.913 1.000 21.705 391 TRP AAA C 1
ATOM 2687 O O . TRP A 1 178 ? 9.254 2.453 17.761 1.000 23.783 391 TRP AAA O 1
ATOM 2708 N N . ASN A 1 179 ? 9.814 0.438 16.904 1.000 21.411 392 ASN AAA N 1
ATOM 2709 C CA . ASN A 1 179 ? 9.177 -0.386 17.962 1.000 22.539 392 ASN AAA CA 1
ATOM 2710 C C . ASN A 1 179 ? 7.676 -0.080 18.060 1.000 23.534 392 ASN AAA C 1
ATOM 2711 O O . ASN A 1 179 ? 7.123 -0.096 19.181 1.000 22.701 392 ASN AAA O 1
ATOM 2722 N N . LEU A 1 180 ? 7.037 0.171 16.925 1.000 23.856 393 LEU AAA N 1
ATOM 2723 C CA . LEU A 1 180 ? 5.572 0.411 16.863 1.000 20.857 393 LEU AAA CA 1
ATOM 2724 C C . LEU A 1 180 ? 4.881 -0.932 16.818 1.000 22.165 393 LEU AAA C 1
ATOM 2725 O O . LEU A 1 180 ? 5.550 -1.932 16.658 1.000 23.114 393 LEU AAA O 1
ATOM 2741 N N . ASN A 1 181 ? 3.571 -0.948 16.937 1.000 21.794 394 ASN AAA N 1
ATOM 2742 C CA . ASN A 1 181 ? 2.795 -2.146 16.523 1.000 21.856 394 ASN AAA CA 1
ATOM 2743 C C . ASN A 1 181 ? 2.848 -2.094 14.994 1.000 21.817 394 ASN AAA C 1
ATOM 2744 O O . ASN A 1 181 ? 2.505 -1.061 14.418 1.000 20.771 394 ASN AAA O 1
ATOM 2755 N N . PRO A 1 182 ? 3.394 -3.091 14.258 1.000 21.857 395 PRO AAA N 1
ATOM 2756 C CA . PRO A 1 182 ? 3.567 -2.924 12.814 1.000 21.370 395 PRO AAA CA 1
ATOM 2757 C C . PRO A 1 182 ? 2.290 -2.598 12.011 1.000 20.390 395 PRO AAA C 1
ATOM 2758 O O . PRO A 1 182 ? 2.421 -2.084 10.906 1.000 23.154 395 PRO AAA O 1
ATOM 2769 N N . GLN A 1 183 ? 1.093 -2.842 12.560 1.000 20.331 396 GLN AAA N 1
ATOM 2770 C CA . GLN A 1 183 ? -0.192 -2.524 11.883 1.000 20.431 396 GLN AAA CA 1
ATOM 2771 C C . GLN A 1 183 ? -0.388 -1.004 11.892 1.000 18.714 396 GLN AAA C 1
ATOM 2772 O O . GLN A 1 183 ? -1.209 -0.525 11.111 1.000 20.538 396 GLN AAA O 1
ATOM 2786 N N . GLN A 1 184 ? 0.451 -0.279 12.622 1.000 21.158 397 GLN AAA N 1
ATOM 2787 C CA . GLN A 1 184 ? 0.428 1.222 12.561 1.000 21.930 397 GLN AAA CA 1
ATOM 2788 C C . GLN A 1 184 ? 1.115 1.765 11.281 1.000 22.204 397 GLN AAA C 1
ATOM 2789 O O . GLN A 1 184 ? 0.951 2.950 10.990 1.000 21.810 397 GLN AAA O 1
ATOM 2803 N N . PHE A 1 185 ? 1.908 0.961 10.552 1.000 19.568 398 PHE AAA N 1
ATOM 2804 C CA . PHE A 1 185 ? 2.480 1.364 9.249 1.000 19.888 398 PHE AAA CA 1
ATOM 2805 C C . PHE A 1 185 ? 1.363 1.243 8.204 1.000 21.759 398 PHE AAA C 1
ATOM 2806 O O . PHE A 1 185 ? 0.734 0.169 8.107 1.000 22.961 398 PHE AAA O 1
ATOM 2823 N N . TYR A 1 186 ? 1.160 2.298 7.441 1.000 20.256 399 TYR AAA N 1
ATOM 2824 C CA . TYR A 1 186 ? 0.109 2.455 6.410 1.000 19.779 399 TYR AAA CA 1
ATOM 2825 C C . TYR A 1 186 ? 0.754 2.449 5.010 1.000 21.042 399 TYR AAA C 1
ATOM 2826 O O . TYR A 1 186 ? 1.547 3.356 4.701 1.000 18.819 399 TYR AAA O 1
ATOM 2844 N N . THR A 1 187 ? 0.487 1.418 4.210 1.000 22.634 400 THR AAA N 1
ATOM 2845 C CA . THR A 1 187 ? 1.175 1.129 2.934 1.000 21.047 400 THR AAA CA 1
ATOM 2846 C C . THR A 1 187 ? 0.392 1.645 1.718 1.000 21.783 400 THR AAA C 1
ATOM 2847 O O . THR A 1 187 ? -0.795 1.955 1.818 1.000 21.681 400 THR AAA O 1
ATOM 2858 N N . MET A 1 188 ? 1.084 1.712 0.579 1.000 22.760 401 MET AAA N 1
ATOM 2859 C CA . MET A 1 188 ? 0.557 2.236 -0.705 1.000 24.420 401 MET AAA CA 1
ATOM 2860 C C . MET A 1 188 ? -0.322 1.183 -1.377 1.000 22.342 401 MET AAA C 1
ATOM 2861 O O . MET A 1 188 ? -1.292 1.553 -2.019 1.000 22.281 401 MET AAA O 1
ATOM 2875 N N . PHE A 1 189 ? 0.046 -0.084 -1.240 1.000 23.498 402 PHE AAA N 1
ATOM 2876 C CA . PHE A 1 189 ? -0.669 -1.272 -1.758 1.000 23.639 402 PHE AAA CA 1
ATOM 2877 C C . PHE A 1 189 ? -0.732 -2.302 -0.641 1.000 22.575 402 PHE AAA C 1
ATOM 2878 O O . PHE A 1 189 ? 0.111 -2.305 0.266 1.000 22.545 402 PHE AAA O 1
ATOM 2895 N N . PRO A 1 190 ? -1.693 -3.251 -0.713 1.000 22.573 403 PRO AAA N 1
ATOM 2896 C CA . PRO A 1 190 ? -1.793 -4.290 0.307 1.000 23.203 403 PRO AAA CA 1
ATOM 2897 C C . PRO A 1 190 ? -0.785 -5.426 0.091 1.000 25.696 403 PRO AAA C 1
ATOM 2898 O O . PRO A 1 190 ? -1.194 -6.530 -0.193 1.000 27.216 403 PRO AAA O 1
ATOM 2909 N N . HIS A 1 191 ? 0.506 -5.122 0.209 1.000 23.528 404 HIS AAA N 1
ATOM 2910 C CA . HIS A 1 191 ? 1.604 -6.065 -0.092 1.000 23.545 404 HIS AAA CA 1
ATOM 2911 C C . HIS A 1 191 ? 2.215 -6.630 1.208 1.000 25.260 404 HIS AAA C 1
ATOM 2912 O O . HIS A 1 191 ? 2.933 -7.663 1.119 1.000 23.029 404 HIS AAA O 1
ATOM 2927 N N . THR A 1 192 ? 1.909 -6.034 2.366 1.000 22.079 405 THR AAA N 1
ATOM 2928 C CA . THR A 1 192 ? 2.569 -6.340 3.659 1.000 21.512 405 THR AAA CA 1
ATOM 2929 C C . THR A 1 192 ? 1.494 -6.523 4.730 1.000 20.824 405 THR AAA C 1
ATOM 2930 O O . THR A 1 192 ? 1.075 -5.581 5.381 1.000 20.326 405 THR AAA O 1
ATOM 2941 N N . PRO A 1 193 ? 0.958 -7.739 4.939 1.000 21.191 406 PRO AAA N 1
ATOM 2942 C CA . PRO A 1 193 ? -0.111 -7.943 5.904 1.000 23.398 406 PRO AAA CA 1
ATOM 2943 C C . PRO A 1 193 ? 0.272 -7.693 7.373 1.000 22.821 406 PRO AAA C 1
ATOM 2944 O O . PRO A 1 193 ? -0.605 -7.595 8.203 1.000 25.059 406 PRO AAA O 1
ATOM 2955 N N . ASP A 1 194 ? 1.566 -7.558 7.662 1.000 21.356 407 ASP AAA N 1
ATOM 2956 C CA . ASP A 1 194 ? 2.077 -7.116 8.968 1.000 22.096 407 ASP AAA CA 1
ATOM 2957 C C . ASP A 1 194 ? 1.634 -5.665 9.146 1.000 20.852 407 ASP AAA C 1
ATOM 2958 O O . ASP A 1 194 ? 1.594 -5.209 10.294 1.000 22.174 407 ASP AAA O 1
ATOM 2967 N N . ASN A 1 195 ? 1.327 -4.992 8.042 1.000 20.914 408 ASN AAA N 1
ATOM 2968 C CA . ASN A 1 195 ? 0.989 -3.541 8.057 1.000 20.215 408 ASN AAA CA 1
ATOM 2969 C C . ASN A 1 195 ? -0.501 -3.374 7.708 1.000 21.751 408 ASN AAA C 1
ATOM 2970 O O . ASN A 1 195 ? -1.204 -4.350 7.425 1.000 21.976 408 ASN AAA O 1
ATOM 2981 N N . SER A 1 196 ? -0.995 -2.146 7.722 1.000 20.778 409 SER AAA N 1
ATOM 2982 C CA . SER A 1 196 ? -2.338 -1.753 7.218 1.000 20.566 409 SER AAA CA 1
ATOM 2983 C C . SER A 1 196 ? -2.181 -1.149 5.810 1.000 22.436 409 SER AAA C 1
ATOM 2984 O O . SER A 1 196 ? -1.250 -0.320 5.594 1.000 23.006 409 SER AAA O 1
ATOM 2992 N N . PHE A 1 197 ? -3.094 -1.466 4.901 1.000 20.401 410 PHE AAA N 1
ATOM 2993 C CA . PHE A 1 197 ? -3.156 -0.884 3.545 1.000 21.268 410 PHE AAA CA 1
ATOM 2994 C C . PHE A 1 197 ? -3.910 0.454 3.587 1.000 21.126 410 PHE AAA C 1
ATOM 2995 O O . PHE A 1 197 ? -5.096 0.447 3.925 1.000 23.590 410 PHE AAA O 1
ATOM 3012 N N . LEU A 1 198 ? -3.264 1.591 3.279 1.000 20.495 411 LEU AAA N 1
ATOM 3013 C CA . LEU A 1 198 ? -3.951 2.893 3.178 1.000 21.903 411 LEU AAA CA 1
ATOM 3014 C C . LEU A 1 198 ? -4.361 3.157 1.728 1.000 21.162 411 LEU AAA C 1
ATOM 3015 O O . LEU A 1 198 ? -5.536 3.462 1.493 1.000 22.537 411 LEU AAA O 1
ATOM 3031 N N . GLY A 1 199 ? -3.427 3.036 0.784 1.000 20.316 412 GLY AAA N 1
ATOM 3032 C CA . GLY A 1 199 ? -3.637 3.343 -0.628 1.000 19.950 412 GLY AAA CA 1
ATOM 3033 C C . GLY A 1 199 ? -3.997 4.790 -0.867 1.000 21.520 412 GLY AAA C 1
ATOM 3034 O O . GLY A 1 199 ? -3.458 5.680 -0.195 1.000 23.444 412 GLY AAA O 1
ATOM 3038 N N . PHE A 1 200 ? -4.852 4.995 -1.869 1.000 23.801 413 PHE AAA N 1
ATOM 3039 C CA . PHE A 1 200 ? -5.174 6.304 -2.491 1.000 25.108 413 PHE AAA CA 1
ATOM 3040 C C . PHE A 1 200 ? -6.334 6.051 -3.460 1.000 22.405 413 PHE AAA C 1
ATOM 3041 O O . PHE A 1 200 ? -6.792 4.885 -3.600 1.000 23.965 413 PHE AAA O 1
ATOM 3058 N N . VAL A 1 201 ? -6.728 7.084 -4.170 1.000 24.063 414 VAL AAA N 1
ATOM 3059 C CA . VAL A 1 201 ? -7.803 6.993 -5.184 1.000 23.649 414 VAL AAA CA 1
ATOM 3060 C C . VAL A 1 201 ? -7.186 7.154 -6.561 1.000 23.931 414 VAL AAA C 1
ATOM 3061 O O . VAL A 1 201 ? -6.404 8.070 -6.773 1.000 24.899 414 VAL AAA O 1
ATOM 3074 N N . VAL A 1 202 ? -7.567 6.265 -7.464 1.000 27.135 415 VAL AAA N 1
ATOM 3075 C CA . VAL A 1 202 ? -7.150 6.323 -8.890 1.000 28.845 415 VAL AAA CA 1
ATOM 3076 C C . VAL A 1 202 ? -8.066 7.289 -9.641 1.000 29.448 415 VAL AAA C 1
ATOM 3077 O O . VAL A 1 202 ? -9.269 7.120 -9.605 1.000 29.094 415 VAL AAA O 1
ATOM 3090 N N . GLU A 1 203 ? -7.493 8.307 -10.271 1.000 32.692 416 GLU AAA N 1
ATOM 3091 C CA . GLU A 1 203 ? -8.295 9.289 -11.043 1.000 33.933 416 GLU AAA CA 1
ATOM 3092 C C . GLU A 1 203 ? -8.733 8.650 -12.369 1.000 36.551 416 GLU AAA C 1
ATOM 3093 O O . GLU A 1 203 ? -7.875 8.068 -13.036 1.000 36.134 416 GLU AAA O 1
ATOM 3105 N N . GLN A 1 204 ? -10.025 8.712 -12.717 1.000 40.183 417 GLN AAA N 1
ATOM 3106 C CA . GLN A 1 204 ? -10.574 8.160 -13.991 1.000 42.306 417 GLN AAA CA 1
ATOM 3107 C C . GLN A 1 204 ? -11.158 9.301 -14.828 1.000 46.224 417 GLN AAA C 1
ATOM 3108 O O . GLN A 1 204 ? -12.014 9.989 -14.235 1.000 51.641 417 GLN AAA O 1
ATOM 3122 N N . ASN A 1 215 ? -13.658 3.530 -26.734 1.000 72.307 428 ASN AAA N 1
ATOM 3123 C CA . ASN A 1 215 ? -13.489 2.483 -27.781 1.000 75.998 428 ASN AAA CA 1
ATOM 3124 C C . ASN A 1 215 ? -13.527 3.117 -29.179 1.000 78.291 428 ASN AAA C 1
ATOM 3125 O O . ASN A 1 215 ? -13.134 2.421 -30.139 1.000 66.883 428 ASN AAA O 1
ATOM 3136 N N . GLU A 1 216 ? -14.009 4.363 -29.303 1.000 80.878 429 GLU AAA N 1
ATOM 3137 C CA . GLU A 1 216 ? -13.774 5.222 -30.496 1.000 81.205 429 GLU AAA CA 1
ATOM 3138 C C . GLU A 1 216 ? -12.661 6.225 -30.164 1.000 72.510 429 GLU AAA C 1
ATOM 3139 O O . GLU A 1 216 ? -12.014 6.726 -31.094 1.000 75.754 429 GLU AAA O 1
ATOM 3151 N N . ILE A 1 217 ? -12.442 6.508 -28.879 1.000 62.228 430 ILE AAA N 1
ATOM 3152 C CA . ILE A 1 217 ? -11.350 7.401 -28.387 1.000 55.264 430 ILE AAA CA 1
ATOM 3153 C C . ILE A 1 217 ? -10.006 6.693 -28.589 1.000 48.702 430 ILE AAA C 1
ATOM 3154 O O . ILE A 1 217 ? -9.009 7.368 -28.954 1.000 45.704 430 ILE AAA O 1
ATOM 3170 N N . LYS A 1 218 ? -9.972 5.389 -28.342 1.000 41.372 431 LYS AAA N 1
ATOM 3171 C CA . LYS A 1 218 ? -8.694 4.656 -28.162 1.000 40.863 431 LYS AAA CA 1
ATOM 3172 C C . LYS A 1 218 ? -8.137 4.290 -29.541 1.000 38.199 431 LYS AAA C 1
ATOM 3173 O O . LYS A 1 218 ? -8.913 3.804 -30.401 1.000 40.832 431 LYS AAA O 1
ATOM 3192 N N . ARG A 1 219 ? -6.845 4.551 -29.733 1.000 36.585 432 ARG AAA N 1
ATOM 3193 C CA . ARG A 1 219 ? -6.107 4.187 -30.963 1.000 38.568 432 ARG AAA CA 1
ATOM 3194 C C . ARG A 1 219 ? -5.552 2.800 -30.691 1.000 35.766 432 ARG AAA C 1
ATOM 3195 O O . ARG A 1 219 ? -4.681 2.681 -29.801 1.000 32.980 432 ARG AAA O 1
ATOM 3216 N N . GLN A 1 220 ? -6.072 1.790 -31.385 1.000 35.280 433 GLN AAA N 1
ATOM 3217 C CA . GLN A 1 220 ? -5.787 0.361 -31.082 1.000 35.497 433 GLN AAA CA 1
ATOM 3218 C C . GLN A 1 220 ? -4.282 0.055 -31.142 1.000 32.823 433 GLN AAA C 1
ATOM 3219 O O . GLN A 1 220 ? -3.860 -0.899 -30.470 1.000 33.347 433 GLN AAA O 1
ATOM 3233 N N . ASN A 1 221 ? -3.504 0.809 -31.917 1.000 32.360 434 ASN AAA N 1
ATOM 3234 C CA . ASN A 1 221 ? -2.070 0.526 -32.160 1.000 34.669 434 ASN AAA CA 1
ATOM 3235 C C . ASN A 1 221 ? -1.182 1.538 -31.423 1.000 31.116 434 ASN AAA C 1
ATOM 3236 O O . ASN A 1 221 ? 0.002 1.571 -31.725 1.000 32.047 434 ASN AAA O 1
ATOM 3246 N N . GLN A 1 222 ? -1.712 2.292 -30.452 1.000 30.373 435 GLN AAA N 1
ATOM 3247 C CA . GLN A 1 222 ? -0.900 3.260 -29.672 1.000 30.051 435 GLN AAA CA 1
ATOM 3248 C C . GLN A 1 222 ? -0.440 2.624 -28.351 1.000 28.455 435 GLN AAA C 1
ATOM 3249 O O . GLN A 1 222 ? -1.293 2.256 -27.520 1.000 28.148 435 GLN AAA O 1
ATOM 3263 N N . SER A 1 223 ? 0.870 2.513 -28.165 1.000 29.303 436 SER AAA N 1
ATOM 3264 C CA . SER A 1 223 ? 1.515 2.149 -26.880 1.000 27.682 436 SER AAA CA 1
ATOM 3265 C C . SER A 1 223 ? 2.236 3.374 -26.320 1.000 30.482 436 SER AAA C 1
ATOM 3266 O O . SER A 1 223 ? 2.594 4.267 -27.090 1.000 28.362 436 SER AAA O 1
ATOM 3274 N N . LEU A 1 224 ? 2.335 3.453 -25.005 1.000 28.186 437 LEU AAA N 1
ATOM 3275 C CA . LEU A 1 224 ? 2.953 4.599 -24.310 1.000 28.780 437 LEU AAA CA 1
ATOM 3276 C C . LEU A 1 224 ? 3.884 4.027 -23.262 1.000 27.627 437 LEU AAA C 1
ATOM 3277 O O . LEU A 1 224 ? 3.433 3.203 -22.480 1.000 28.185 437 LEU AAA O 1
ATOM 3293 N N . VAL A 1 225 ? 5.137 4.418 -23.318 1.000 27.234 438 VAL AAA N 1
ATOM 3294 C CA . VAL A 1 225 ? 6.186 3.972 -22.375 1.000 27.157 438 VAL AAA CA 1
ATOM 3295 C C . VAL A 1 225 ? 5.961 4.698 -21.045 1.000 28.468 438 VAL AAA C 1
ATOM 3296 O O . VAL A 1 225 ? 5.804 5.946 -21.033 1.000 30.340 438 VAL AAA O 1
ATOM 3309 N N . TYR A 1 226 ? 5.933 3.915 -19.972 1.000 27.691 439 TYR AAA N 1
ATOM 3310 C CA . TYR A 1 226 ? 5.929 4.370 -18.555 1.000 27.466 439 TYR AAA CA 1
ATOM 3311 C C . TYR A 1 226 ? 7.364 4.713 -18.136 1.000 28.620 439 TYR AAA C 1
ATOM 3312 O O . TYR A 1 226 ? 8.189 3.834 -18.041 1.000 28.008 439 TYR AAA O 1
ATOM 3330 N N . GLY A 1 227 ? 7.650 5.983 -17.899 1.000 34.664 440 GLY AAA N 1
ATOM 3331 C CA . GLY A 1 227 ? 9.022 6.415 -17.573 1.000 44.292 440 GLY AAA CA 1
ATOM 3332 C C . GLY A 1 227 ? 9.348 7.763 -18.171 1.000 48.028 440 GLY AAA C 1
ATOM 3333 O O . GLY A 1 227 ? 9.364 7.843 -19.405 1.000 45.828 440 GLY AAA O 1
ATOM 3337 N N . LYS A 1 228 ? 9.579 8.773 -17.320 1.000 59.431 441 LYS AAA N 1
ATOM 3338 C CA . LYS A 1 228 ? 9.786 10.197 -17.715 1.000 68.681 441 LYS AAA CA 1
ATOM 3339 C C . LYS A 1 228 ? 11.281 10.546 -17.830 1.000 71.553 441 LYS AAA C 1
ATOM 3340 O O . LYS A 1 228 ? 11.558 11.730 -18.112 1.000 85.431 441 LYS AAA O 1
ATOM 3359 N N . VAL A 1 229 ? 12.213 9.598 -17.633 1.000 74.425 442 VAL AAA N 1
ATOM 3360 C CA . VAL A 1 229 ? 13.696 9.826 -17.711 1.000 79.510 442 VAL AAA CA 1
ATOM 3361 C C . VAL A 1 229 ? 14.311 8.793 -18.670 1.000 76.193 442 VAL AAA C 1
ATOM 3362 O O . VAL A 1 229 ? 13.838 7.643 -18.664 1.000 75.881 442 VAL AAA O 1
ATOM 3375 N N . ASP A 1 230 ? 15.333 9.193 -19.439 1.000 74.438 443 ASP AAA N 1
ATOM 3376 C CA . ASP A 1 230 ? 16.073 8.358 -20.432 1.000 80.394 443 ASP AAA CA 1
ATOM 3377 C C . ASP A 1 230 ? 16.745 7.168 -19.731 1.000 74.369 443 ASP AAA C 1
ATOM 3378 O O . ASP A 1 230 ? 16.876 6.094 -20.360 1.000 73.726 443 ASP AAA O 1
ATOM 3387 N N . SER A 1 231 ? 17.192 7.370 -18.488 1.000 74.600 444 SER AAA N 1
ATOM 3388 C CA . SER A 1 231 ? 17.859 6.359 -17.618 1.000 70.660 444 SER AAA CA 1
ATOM 3389 C C . SER A 1 231 ? 17.015 5.080 -17.546 1.000 65.407 444 SER AAA C 1
ATOM 3390 O O . SER A 1 231 ? 17.584 3.981 -17.739 1.000 61.590 444 SER AAA O 1
ATOM 3398 N N . PHE A 1 232 ? 15.706 5.238 -17.307 1.000 69.748 445 PHE AAA N 1
ATOM 3399 C CA . PHE A 1 232 ? 14.697 4.145 -17.214 1.000 71.914 445 PHE AAA CA 1
ATOM 3400 C C . PHE A 1 232 ? 14.781 3.264 -18.469 1.000 69.731 445 PHE AAA C 1
ATOM 3401 O O . PHE A 1 232 ? 14.567 2.052 -18.329 1.000 69.834 445 PHE AAA O 1
ATOM 3418 N N . TRP A 1 233 ? 15.178 3.833 -19.615 1.000 67.935 446 TRP AAA N 1
ATOM 3419 C CA . TRP A 1 233 ? 15.153 3.185 -20.957 1.000 63.766 446 TRP AAA CA 1
ATOM 3420 C C . TRP A 1 233 ? 16.420 2.399 -21.254 1.000 67.440 446 TRP AAA C 1
ATOM 3421 O O . TRP A 1 233 ? 16.466 1.814 -22.355 1.000 72.635 446 TRP AAA O 1
ATOM 3442 N N . LYS A 1 234 ? 17.407 2.418 -20.357 1.000 72.161 447 LYS AAA N 1
ATOM 3443 C CA . LYS A 1 234 ? 18.717 1.746 -20.578 1.000 87.455 447 LYS AAA CA 1
ATOM 3444 C C . LYS A 1 234 ? 18.512 0.235 -20.798 1.000 83.058 447 LYS AAA C 1
ATOM 3445 O O . LYS A 1 234 ? 18.052 -0.438 -19.857 1.000 81.208 447 LYS AAA O 1
ATOM 3464 N N . ASN A 1 235 ? 18.823 -0.261 -22.008 1.000 77.587 448 ASN AAA N 1
ATOM 3465 C CA . ASN A 1 235 ? 19.000 -1.704 -22.343 1.000 78.281 448 ASN AAA CA 1
ATOM 3466 C C . ASN A 1 235 ? 17.628 -2.398 -22.423 1.000 73.912 448 ASN AAA C 1
ATOM 3467 O O . ASN A 1 235 ? 17.460 -3.535 -21.920 1.000 73.794 448 ASN AAA O 1
ATOM 3478 N N . LYS A 1 236 ? 16.691 -1.739 -23.100 1.000 64.812 449 LYS AAA N 1
ATOM 3479 C CA . LYS A 1 236 ? 15.284 -2.180 -23.301 1.000 57.680 449 LYS AAA CA 1
ATOM 3480 C C . LYS A 1 236 ? 14.954 -2.273 -24.801 1.000 48.886 449 LYS AAA C 1
ATOM 3481 O O . LYS A 1 236 ? 13.774 -2.426 -25.115 1.000 43.226 449 LYS AAA O 1
ATOM 3500 N N . LYS A 1 237 ? 15.944 -2.135 -25.681 1.000 40.355 450 LYS AAA N 1
ATOM 3501 C CA . LYS A 1 237 ? 15.746 -1.870 -27.130 1.000 43.103 450 LYS AAA CA 1
ATOM 3502 C C . LYS A 1 237 ? 15.015 -3.041 -27.779 1.000 37.047 450 LYS AAA C 1
ATOM 3503 O O . LYS A 1 237 ? 14.069 -2.776 -28.556 1.000 35.965 450 LYS AAA O 1
ATOM 3522 N N . ILE A 1 238 ? 15.418 -4.280 -27.472 1.000 34.215 451 ILE AAA N 1
ATOM 3523 C CA . ILE A 1 238 ? 14.799 -5.486 -28.093 1.000 33.004 451 ILE AAA CA 1
ATOM 3524 C C . ILE A 1 238 ? 13.312 -5.499 -27.758 1.000 32.558 451 ILE AAA C 1
ATOM 3525 O O . ILE A 1 238 ? 12.490 -5.721 -28.668 1.000 33.557 451 ILE AAA O 1
ATOM 3541 N N . TYR A 1 239 ? 13.003 -5.311 -26.469 1.000 33.434 452 TYR AAA N 1
ATOM 3542 C CA . TYR A 1 239 ? 11.630 -5.232 -25.907 1.000 31.093 452 TYR AAA CA 1
ATOM 3543 C C . TYR A 1 239 ? 10.854 -4.202 -26.721 1.000 27.737 452 TYR AAA C 1
ATOM 3544 O O . TYR A 1 239 ? 9.776 -4.510 -27.266 1.000 30.945 452 TYR AAA O 1
ATOM 3562 N N . LEU A 1 240 ? 11.381 -2.990 -26.772 1.000 28.942 453 LEU AAA N 1
ATOM 3563 C CA . LEU A 1 240 ? 10.705 -1.875 -27.475 1.000 31.256 453 LEU AAA CA 1
ATOM 3564 C C . LEU A 1 240 ? 10.603 -2.187 -28.962 1.000 29.567 453 LEU AAA C 1
ATOM 3565 O O . LEU A 1 240 ? 9.593 -1.835 -29.544 1.000 31.187 453 LEU AAA O 1
ATOM 3581 N N . ASP A 1 241 ? 11.609 -2.834 -29.549 1.000 34.131 454 ASP AAA N 1
ATOM 3582 C CA . ASP A 1 241 ? 11.611 -3.192 -30.998 1.000 35.938 454 ASP AAA CA 1
ATOM 3583 C C . ASP A 1 241 ? 10.477 -4.178 -31.277 1.000 33.294 454 ASP AAA C 1
ATOM 3584 O O . ASP A 1 241 ? 9.757 -4.011 -32.293 1.000 35.914 454 ASP AAA O 1
ATOM 3593 N N . ILE A 1 242 ? 10.280 -5.145 -30.388 1.000 32.599 455 ILE AAA N 1
ATOM 3594 C CA . ILE A 1 242 ? 9.155 -6.118 -30.520 1.000 33.440 455 ILE AAA CA 1
ATOM 3595 C C . ILE A 1 242 ? 7.808 -5.389 -30.435 1.000 33.185 455 ILE AAA C 1
ATOM 3596 O O . ILE A 1 242 ? 6.922 -5.655 -31.274 1.000 33.413 455 ILE AAA O 1
ATOM 3612 N N . ILE A 1 243 ? 7.648 -4.489 -29.462 1.000 30.431 456 ILE AAA N 1
ATOM 3613 C CA . ILE A 1 243 ? 6.397 -3.695 -29.332 1.000 30.051 456 ILE AAA CA 1
ATOM 3614 C C . ILE A 1 243 ? 6.196 -2.903 -30.624 1.000 29.886 456 ILE AAA C 1
ATOM 3615 O O . ILE A 1 243 ? 5.057 -2.865 -31.119 1.000 30.021 456 ILE AAA O 1
ATOM 3631 N N . HIS A 1 244 ? 7.269 -2.305 -31.132 1.000 32.639 457 HIS AAA N 1
ATOM 3632 C CA . HIS A 1 244 ? 7.260 -1.379 -32.293 1.000 33.405 457 HIS AAA CA 1
ATOM 3633 C C . HIS A 1 244 ? 6.899 -2.128 -33.569 1.000 30.270 457 HIS AAA C 1
ATOM 3634 O O . HIS A 1 244 ? 6.409 -1.478 -34.461 1.000 36.563 457 HIS AAA O 1
ATOM 3649 N N . THR A 1 245 ? 7.053 -3.444 -33.626 1.000 32.401 458 THR AAA N 1
ATOM 3650 C CA . THR A 1 245 ? 6.567 -4.250 -34.767 1.000 34.502 458 THR AAA CA 1
ATOM 3651 C C . THR A 1 245 ? 5.051 -4.098 -34.919 1.000 37.391 458 THR AAA C 1
ATOM 3652 O O . THR A 1 245 ? 4.587 -4.120 -36.067 1.000 39.458 458 THR AAA O 1
ATOM 3663 N N . TYR A 1 246 ? 4.303 -3.950 -33.829 1.000 31.683 459 TYR AAA N 1
ATOM 3664 C CA . TYR A 1 246 ? 2.819 -3.987 -33.841 1.000 33.745 459 TYR AAA CA 1
ATOM 3665 C C . TYR A 1 246 ? 2.174 -2.657 -33.486 1.000 32.134 459 TYR AAA C 1
ATOM 3666 O O . TYR A 1 246 ? 1.003 -2.483 -33.826 1.000 32.792 459 TYR AAA O 1
ATOM 3684 N N . MET A 1 247 ? 2.890 -1.777 -32.806 1.000 30.495 460 MET AAA N 1
ATOM 3685 C CA . MET A 1 247 ? 2.281 -0.555 -32.242 1.000 28.256 460 MET AAA CA 1
ATOM 3686 C C . MET A 1 247 ? 3.244 0.619 -32.423 1.000 27.643 460 MET AAA C 1
ATOM 3687 O O . MET A 1 247 ? 4.482 0.420 -32.449 1.000 30.102 460 MET AAA O 1
ATOM 3701 N N . GLU A 1 248 ? 2.685 1.813 -32.533 1.000 27.468 461 GLU AAA N 1
ATOM 3702 C CA . GLU A 1 248 ? 3.440 3.060 -32.339 1.000 29.819 461 GLU AAA CA 1
ATOM 3703 C C . GLU A 1 248 ? 3.906 3.048 -30.888 1.000 30.349 461 GLU AAA C 1
ATOM 3704 O O . GLU A 1 248 ? 3.151 2.536 -29.999 1.000 28.811 461 GLU AAA O 1
ATOM 3716 N N . VAL A 1 249 ? 5.120 3.532 -30.653 1.000 29.330 462 VAL AAA N 1
ATOM 3717 C CA . VAL A 1 249 ? 5.680 3.637 -29.281 1.000 30.169 462 VAL AAA CA 1
ATOM 3718 C C . VAL A 1 249 ? 5.777 5.123 -28.985 1.000 32.108 462 VAL AAA C 1
ATOM 3719 O O . VAL A 1 249 ? 6.559 5.801 -29.680 1.000 32.887 462 VAL AAA O 1
ATOM 3732 N N . HIS A 1 250 ? 4.966 5.570 -28.035 1.000 31.502 463 HIS AAA N 1
ATOM 3733 C CA . HIS A 1 250 ? 4.885 6.971 -27.568 1.000 33.554 463 HIS AAA CA 1
ATOM 3734 C C . HIS A 1 250 ? 5.631 7.073 -26.246 1.000 36.768 463 HIS AAA C 1
ATOM 3735 O O . HIS A 1 250 ? 5.846 6.027 -25.609 1.000 29.631 463 HIS AAA O 1
ATOM 3750 N N . ALA A 1 251 ? 6.015 8.295 -25.881 1.000 35.425 464 ALA AAA N 1
ATOM 3751 C CA . ALA A 1 251 ? 6.719 8.580 -24.626 1.000 39.686 464 ALA AAA CA 1
ATOM 3752 C C . ALA A 1 251 ? 6.370 9.986 -24.149 1.000 43.444 464 ALA AAA C 1
ATOM 3753 O O . ALA A 1 251 ? 5.714 10.730 -24.903 1.000 47.712 464 ALA AAA O 1
ATOM 3760 N N . THR A 1 252 ? 6.687 10.266 -22.889 1.000 51.377 465 THR AAA N 1
ATOM 3761 C CA . THR A 1 252 ? 6.583 11.598 -22.242 1.000 47.042 465 THR AAA CA 1
ATOM 3762 C C . THR A 1 252 ? 7.844 11.790 -21.412 1.000 49.662 465 THR AAA C 1
ATOM 3763 O O . THR A 1 252 ? 7.759 11.663 -20.187 1.000 66.440 465 THR AAA O 1
ATOM 3774 N N . VAL A 1 253 ? 8.969 11.988 -22.083 1.000 49.005 466 VAL AAA N 1
ATOM 3775 C CA . VAL A 1 253 ? 10.337 11.871 -21.511 1.000 52.613 466 VAL AAA CA 1
ATOM 3776 C C . VAL A 1 253 ? 10.965 13.265 -21.452 1.000 67.509 466 VAL AAA C 1
ATOM 3777 O O . VAL A 1 253 ? 10.396 14.153 -22.108 1.000 84.267 466 VAL AAA O 1
ATOM 3790 N N . ILE A 1 261 ? 16.581 5.784 -25.897 1.000 62.784 474 ILE AAA N 1
ATOM 3791 C CA . ILE A 1 261 ? 15.237 6.123 -26.468 1.000 59.885 474 ILE AAA CA 1
ATOM 3792 C C . ILE A 1 261 ? 15.283 6.025 -27.989 1.000 57.679 474 ILE AAA C 1
ATOM 3793 O O . ILE A 1 261 ? 15.673 6.986 -28.647 1.000 56.520 474 ILE AAA O 1
ATOM 3809 N N . PRO A 1 262 ? 14.856 4.893 -28.608 1.000 49.736 475 PRO AAA N 1
ATOM 3810 C CA . PRO A 1 262 ? 15.001 4.711 -30.058 1.000 46.645 475 PRO AAA CA 1
ATOM 3811 C C . PRO A 1 262 ? 14.375 5.819 -30.927 1.000 45.420 475 PRO AAA C 1
ATOM 3812 O O . PRO A 1 262 ? 13.474 6.511 -30.483 1.000 45.008 475 PRO AAA O 1
ATOM 3823 N N . SER A 1 263 ? 14.882 5.963 -32.155 1.000 49.254 476 SER AAA N 1
ATOM 3824 C CA . SER A 1 263 ? 14.518 7.045 -33.115 1.000 56.545 476 SER AAA CA 1
ATOM 3825 C C . SER A 1 263 ? 13.005 7.062 -33.403 1.000 52.437 476 SER AAA C 1
ATOM 3826 O O . SER A 1 263 ? 12.427 8.167 -33.578 1.000 43.916 476 SER AAA O 1
ATOM 3834 N N . TYR A 1 264 ? 12.394 5.873 -33.461 1.000 44.059 477 TYR AAA N 1
ATOM 3835 C CA . TYR A 1 264 ? 10.964 5.641 -33.796 1.000 44.651 477 TYR AAA CA 1
ATOM 3836 C C . TYR A 1 264 ? 10.015 6.080 -32.666 1.000 38.881 477 TYR AAA C 1
ATOM 3837 O O . TYR A 1 264 ? 8.810 6.218 -32.926 1.000 38.248 477 TYR AAA O 1
ATOM 3855 N N . VAL A 1 265 ? 10.518 6.303 -31.448 1.000 42.432 478 VAL AAA N 1
ATOM 3856 C CA . VAL A 1 265 ? 9.666 6.709 -30.292 1.000 38.800 478 VAL AAA CA 1
ATOM 3857 C C . VAL A 1 265 ? 9.087 8.107 -30.542 1.000 39.869 478 VAL AAA C 1
ATOM 3858 O O . VAL A 1 265 ? 9.857 9.002 -30.915 1.000 41.059 478 VAL AAA O 1
ATOM 3871 N N . LYS A 1 266 ? 7.773 8.254 -30.388 1.000 36.020 479 LYS AAA N 1
ATOM 3872 C CA . LYS A 1 266 ? 7.030 9.533 -30.511 1.000 37.429 479 LYS AAA CA 1
ATOM 3873 C C . LYS A 1 266 ? 6.889 10.182 -29.125 1.000 38.583 479 LYS AAA C 1
ATOM 3874 O O . LYS A 1 266 ? 5.948 9.864 -28.387 1.000 40.294 479 LYS AAA O 1
ATOM 3893 N N . ASN A 1 267 ? 7.774 11.133 -28.824 1.000 44.770 480 ASN AAA N 1
ATOM 3894 C CA . ASN A 1 267 ? 7.838 11.855 -27.528 1.000 47.063 480 ASN AAA CA 1
ATOM 3895 C C . ASN A 1 267 ? 6.876 13.055 -27.510 1.000 47.736 480 ASN AAA C 1
ATOM 3896 O O . ASN A 1 267 ? 6.954 13.892 -28.421 1.000 52.606 480 ASN AAA O 1
ATOM 3907 N N . HIS A 1 268 ? 5.985 13.123 -26.517 1.000 45.742 481 HIS AAA N 1
ATOM 3908 C CA . HIS A 1 268 ? 5.027 14.237 -26.297 1.000 45.708 481 HIS AAA CA 1
ATOM 3909 C C . HIS A 1 268 ? 5.528 15.177 -25.191 1.000 50.947 481 HIS AAA C 1
ATOM 3910 O O . HIS A 1 268 ? 4.742 16.078 -24.791 1.000 43.714 481 HIS AAA O 1
ATOM 3925 N N . GLY A 1 269 ? 6.750 14.966 -24.682 1.000 56.096 482 GLY AAA N 1
ATOM 3926 C CA . GLY A 1 269 ? 7.302 15.678 -23.508 1.000 59.483 482 GLY AAA CA 1
ATOM 3927 C C . GLY A 1 269 ? 6.434 15.523 -22.263 1.000 69.302 482 GLY AAA C 1
ATOM 3928 O O . GLY A 1 269 ? 5.524 14.689 -22.266 1.000 69.487 482 GLY AAA O 1
ATOM 3932 N N . ILE A 1 270 ? 6.730 16.268 -21.202 1.000 79.650 483 ILE AAA N 1
ATOM 3933 C CA . ILE A 1 270 ? 5.989 16.192 -19.903 1.000 79.208 483 ILE AAA CA 1
ATOM 3934 C C . ILE A 1 270 ? 4.600 16.797 -20.110 1.000 72.163 483 ILE AAA C 1
ATOM 3935 O O . ILE A 1 270 ? 4.551 17.870 -20.728 1.000 72.064 483 ILE AAA O 1
ATOM 3951 N N . LEU A 1 271 ? 3.542 16.142 -19.590 1.000 67.092 484 LEU AAA N 1
ATOM 3952 C CA . LEU A 1 271 ? 2.098 16.520 -19.732 1.000 75.583 484 LEU AAA CA 1
ATOM 3953 C C . LEU A 1 271 ? 1.385 16.565 -18.364 1.000 73.711 484 LEU AAA C 1
ATOM 3954 O O . LEU A 1 271 ? 2.090 16.617 -17.367 1.000 73.644 484 LEU AAA O 1
ATOM 3970 N N . SER A 1 272 ? 0.035 16.581 -18.307 1.000 77.585 485 SER AAA N 1
ATOM 3971 C CA . SER A 1 272 ? -0.743 16.440 -17.039 1.000 70.060 485 SER AAA CA 1
ATOM 3972 C C . SER A 1 272 ? -2.272 16.601 -17.166 1.000 61.842 485 SER AAA C 1
ATOM 3973 O O . SER A 1 272 ? -2.776 17.221 -18.104 1.000 64.949 485 SER AAA O 1
ATOM 3981 N N . GLY A 1 273 ? -2.991 16.096 -16.169 1.000 64.412 486 GLY AAA N 1
ATOM 3982 C CA . GLY A 1 273 ? -4.412 16.414 -15.903 1.000 70.563 486 GLY AAA CA 1
ATOM 3983 C C . GLY A 1 273 ? -5.356 15.918 -16.994 1.000 76.581 486 GLY AAA C 1
ATOM 3984 O O . GLY A 1 273 ? -5.453 14.673 -17.184 1.000 76.196 486 GLY AAA O 1
ATOM 3988 N N . ARG A 1 274 ? -6.072 16.846 -17.650 1.000 72.518 487 ARG AAA N 1
ATOM 3989 C CA . ARG A 1 274 ? -6.947 16.530 -18.814 1.000 77.830 487 ARG AAA CA 1
ATOM 3990 C C . ARG A 1 274 ? -6.092 15.954 -19.951 1.000 75.969 487 ARG AAA C 1
ATOM 3991 O O . ARG A 1 274 ? -6.568 14.949 -20.525 1.000 73.393 487 ARG AAA O 1
ATOM 4012 N N . ASP A 1 275 ? -4.913 16.549 -20.232 1.000 66.505 488 ASP AAA N 1
ATOM 4013 C CA . ASP A 1 275 ? -3.980 16.187 -21.340 1.000 74.642 488 ASP AAA CA 1
ATOM 4014 C C . ASP A 1 275 ? -3.545 14.721 -21.171 1.000 76.824 488 ASP AAA C 1
ATOM 4015 O O . ASP A 1 275 ? -3.699 13.919 -22.123 1.000 67.267 488 ASP AAA O 1
ATOM 4024 N N . LEU A 1 276 ? -3.025 14.379 -19.988 1.000 77.517 489 LEU AAA N 1
ATOM 4025 C CA . LEU A 1 276 ? -2.587 12.992 -19.701 1.000 64.886 489 LEU AAA CA 1
ATOM 4026 C C . LEU A 1 276 ? -3.822 12.107 -19.669 1.000 58.163 489 LEU AAA C 1
ATOM 4027 O O . LEU A 1 276 ? -3.731 10.999 -20.162 1.000 48.064 489 LEU AAA O 1
ATOM 4043 N N . GLN A 1 277 ? -4.941 12.569 -19.122 1.000 61.772 490 GLN AAA N 1
ATOM 4044 C CA . GLN A 1 277 ? -6.164 11.724 -19.130 1.000 79.636 490 GLN AAA CA 1
ATOM 4045 C C . GLN A 1 277 ? -6.467 11.386 -20.594 1.000 75.501 490 GLN AAA C 1
ATOM 4046 O O . GLN A 1 277 ? -6.726 10.189 -20.865 1.000 64.149 490 GLN AAA O 1
ATOM 4060 N N . PHE A 1 278 ? -6.349 12.370 -21.501 1.000 71.245 491 PHE AAA N 1
ATOM 4061 C CA . PHE A 1 278 ? -6.633 12.187 -22.950 1.000 65.123 491 PHE AAA CA 1
ATOM 4062 C C . PHE A 1 278 ? -5.664 11.165 -23.551 1.000 55.540 491 PHE AAA C 1
ATOM 4063 O O . PHE A 1 278 ? -6.147 10.193 -24.177 1.000 54.719 491 PHE AAA O 1
ATOM 4080 N N . LEU A 1 279 ? -4.360 11.418 -23.404 1.000 42.876 492 LEU AAA N 1
ATOM 4081 C CA . LEU A 1 279 ? -3.289 10.522 -23.905 1.000 48.624 492 LEU AAA CA 1
ATOM 4082 C C . LEU A 1 279 ? -3.533 9.093 -23.398 1.000 52.211 492 LEU AAA C 1
ATOM 4083 O O . LEU A 1 279 ? -3.519 8.181 -24.238 1.000 46.613 492 LEU AAA O 1
ATOM 4099 N N . LEU A 1 280 ? -3.818 8.886 -22.103 1.000 47.968 493 LEU AAA N 1
ATOM 4100 C CA . LEU A 1 280 ? -4.094 7.526 -21.566 1.000 43.047 493 LEU AAA CA 1
ATOM 4101 C C . LEU A 1 280 ? -5.412 7.012 -22.123 1.000 43.727 493 LEU AAA C 1
ATOM 4102 O O . LEU A 1 280 ? -5.483 5.829 -22.467 1.000 39.133 493 LEU AAA O 1
ATOM 4118 N N . ARG A 1 281 ? -6.447 7.848 -22.186 1.000 42.743 494 ARG AAA N 1
ATOM 4119 C CA . ARG A 1 281 ? -7.747 7.410 -22.778 1.000 45.891 494 ARG AAA CA 1
ATOM 4120 C C . ARG A 1 281 ? -7.468 6.990 -24.229 1.000 38.170 494 ARG AAA C 1
ATOM 4121 O O . ARG A 1 281 ? -8.106 6.041 -24.660 1.000 42.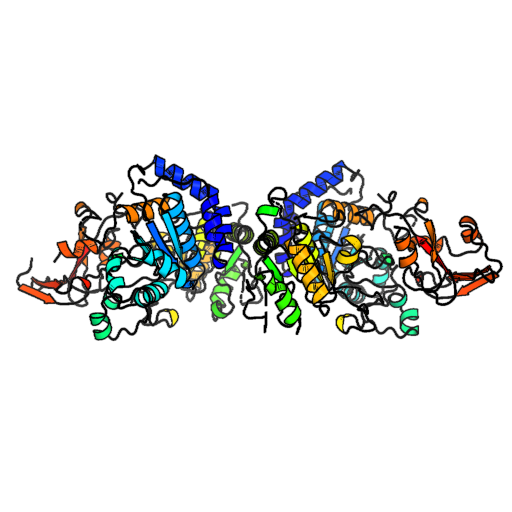073 494 ARG AAA O 1
ATOM 4142 N N . GLU A 1 282 ? -6.481 7.590 -24.899 1.000 37.670 495 GLU AAA N 1
ATOM 4143 C CA . GLU A 1 282 ? -6.100 7.333 -26.320 1.000 39.304 495 GLU AAA CA 1
ATOM 4144 C C . GLU A 1 282 ? -5.232 6.074 -26.485 1.000 35.285 495 GLU AAA C 1
ATOM 4145 O O . GLU A 1 282 ? -5.152 5.514 -27.585 1.000 30.478 495 GLU AAA O 1
ATOM 4157 N N . THR A 1 283 ? -4.565 5.656 -25.414 1.000 33.855 496 THR AAA N 1
ATOM 4158 C CA . THR A 1 283 ? -3.520 4.603 -25.434 1.000 30.861 496 THR AAA CA 1
ATOM 4159 C C . THR A 1 283 ? -4.149 3.231 -25.209 1.000 31.313 496 THR AAA C 1
ATOM 4160 O O . THR A 1 283 ? -4.915 3.070 -24.220 1.000 29.453 496 THR AAA O 1
ATOM 4171 N N . LYS A 1 284 ? -3.774 2.256 -26.043 1.000 28.043 497 LYS AAA N 1
ATOM 4172 C CA . LYS A 1 284 ? -4.175 0.842 -25.872 1.000 25.604 497 LYS AAA CA 1
ATOM 4173 C C . LYS A 1 284 ? -3.265 0.176 -24.838 1.000 26.908 497 LYS AAA C 1
ATOM 4174 O O . LYS A 1 284 ? -3.783 -0.584 -24.039 1.000 25.632 497 LYS AAA O 1
ATOM 4193 N N . LEU A 1 285 ? -1.951 0.449 -24.856 1.000 25.768 498 LEU AAA N 1
ATOM 4194 C CA . LEU A 1 285 ? -0.931 -0.305 -24.066 1.000 25.904 498 LEU AAA CA 1
ATOM 4195 C C . LEU A 1 285 ? 0.005 0.657 -23.347 1.000 26.555 498 LEU AAA C 1
ATOM 4196 O O . LEU A 1 285 ? 0.677 1.424 -24.036 1.000 25.811 498 LEU AAA O 1
ATOM 4212 N N . PHE A 1 286 ? 0.081 0.539 -22.019 1.000 23.982 499 PHE AAA N 1
ATOM 4213 C CA . PHE A 1 286 ? 1.025 1.256 -21.129 1.000 26.990 499 PHE AAA CA 1
ATOM 4214 C C . PHE A 1 286 ? 2.199 0.319 -20.856 1.000 25.608 499 PHE AAA C 1
ATOM 4215 O O . PHE A 1 286 ? 1.966 -0.799 -20.375 1.000 25.806 499 PHE AAA O 1
ATOM 4232 N N . VAL A 1 287 ? 3.410 0.720 -21.246 1.000 24.082 500 VAL AAA N 1
ATOM 4233 C CA . VAL A 1 287 ? 4.584 -0.190 -21.323 1.000 24.498 500 VAL AAA CA 1
ATOM 4234 C C . VAL A 1 287 ? 5.504 0.087 -20.144 1.000 24.349 500 VAL AAA C 1
ATOM 4235 O O . VAL A 1 287 ? 6.097 1.176 -20.091 1.000 25.333 500 VAL AAA O 1
ATOM 4248 N N . GLY A 1 288 ? 5.619 -0.879 -19.233 1.000 25.664 501 GLY AAA N 1
ATOM 4249 C CA . GLY A 1 288 ? 6.541 -0.840 -18.088 1.000 24.762 501 GLY AAA CA 1
ATOM 4250 C C . GLY A 1 288 ? 7.933 -1.206 -18.543 1.000 24.778 501 GLY AAA C 1
ATOM 4251 O O . GLY A 1 288 ? 8.072 -2.163 -19.375 1.000 24.488 501 GLY AAA O 1
ATOM 4255 N N . LEU A 1 289 ? 8.945 -0.487 -18.041 1.000 27.785 502 LEU AAA N 1
ATOM 4256 C CA . LEU A 1 289 ? 10.386 -0.782 -18.319 1.000 30.490 502 LEU AAA CA 1
ATOM 4257 C C . LEU A 1 289 ? 11.104 -1.442 -17.128 1.000 30.596 502 LEU AAA C 1
ATOM 4258 O O . LEU A 1 289 ? 12.209 -1.913 -17.295 1.000 27.193 502 LEU AAA O 1
ATOM 4274 N N . GLY A 1 290 ? 10.484 -1.475 -15.957 1.000 29.127 503 GLY AAA N 1
ATOM 4275 C CA . GLY A 1 290 ? 11.050 -2.137 -14.761 1.000 28.332 503 GLY AAA CA 1
ATOM 4276 C C . GLY A 1 290 ? 11.055 -1.212 -13.572 1.000 26.310 503 GLY AAA C 1
ATOM 4277 O O . GLY A 1 290 ? 11.035 -1.658 -12.460 1.000 30.342 503 GLY AAA O 1
ATOM 4281 N N . PHE A 1 291 ? 11.071 0.069 -13.831 1.000 27.617 504 PHE AAA N 1
ATOM 4282 C CA . PHE A 1 291 ? 11.161 1.114 -12.805 1.000 26.610 504 PHE AAA CA 1
ATOM 4283 C C . PHE A 1 291 ? 10.266 2.241 -13.305 1.000 26.173 504 PHE AAA C 1
ATOM 4284 O O . PHE A 1 291 ? 10.268 2.490 -14.513 1.000 27.848 504 PHE AAA O 1
ATOM 4301 N N . PRO A 1 292 ? 9.518 2.980 -12.440 1.000 26.450 505 PRO AAA N 1
ATOM 4302 C CA . PRO A 1 292 ? 9.512 2.789 -10.977 1.000 25.835 505 PRO AAA CA 1
ATOM 4303 C C . PRO A 1 292 ? 8.671 1.617 -10.454 1.000 25.919 505 PRO AAA C 1
ATOM 4304 O O . PRO A 1 292 ? 7.838 1.104 -11.167 1.000 26.276 505 PRO AAA O 1
ATOM 4315 N N . TYR A 1 293 ? 8.926 1.241 -9.206 1.000 27.103 506 TYR AAA N 1
ATOM 4316 C CA . TYR A 1 293 ? 8.268 0.099 -8.517 1.000 29.155 506 TYR AAA CA 1
ATOM 4317 C C . TYR A 1 293 ? 6.980 0.600 -7.882 1.000 28.132 506 TYR AAA C 1
ATOM 4318 O O . TYR A 1 293 ? 7.031 1.608 -7.172 1.000 25.341 506 TYR AAA O 1
ATOM 4336 N N . GLU A 1 294 ? 5.864 -0.090 -8.098 1.000 25.896 507 GLU AAA N 1
ATOM 4337 C CA . GLU A 1 294 ? 4.653 0.087 -7.267 1.000 26.636 507 GLU AAA CA 1
ATOM 4338 C C . GLU A 1 294 ? 4.232 1.549 -7.246 1.000 28.988 507 GLU AAA C 1
ATOM 4339 O O . GLU A 1 294 ? 3.900 2.084 -6.160 1.000 30.548 507 GLU AAA O 1
ATOM 4351 N N . GLY A 1 295 ? 4.138 2.133 -8.432 1.000 30.556 508 GLY AAA N 1
ATOM 4352 C CA . GLY A 1 295 ? 3.585 3.483 -8.600 1.000 31.150 508 GLY AAA CA 1
ATOM 4353 C C . GLY A 1 295 ? 2.077 3.470 -8.803 1.000 28.969 508 GLY AAA C 1
ATOM 4354 O O . GLY A 1 295 ? 1.452 2.444 -9.057 1.000 28.430 508 GLY AAA O 1
ATOM 4358 N N . PRO A 1 296 ? 1.433 4.643 -8.677 1.000 27.284 509 PRO AAA N 1
ATOM 4359 C CA . PRO A 1 296 ? 0.034 4.778 -9.042 1.000 28.043 509 PRO AAA CA 1
ATOM 4360 C C . PRO A 1 296 ? -0.235 4.698 -10.569 1.000 24.922 509 PRO AAA C 1
ATOM 4361 O O . PRO A 1 296 ? -1.334 4.279 -10.923 1.000 25.344 509 PRO AAA O 1
ATOM 4372 N N . ALA A 1 297 ? 0.730 5.064 -11.426 1.000 25.892 510 ALA AAA N 1
ATOM 4373 C CA . ALA A 1 297 ? 0.457 5.357 -12.859 1.000 25.293 510 ALA AAA CA 1
ATOM 4374 C C . ALA A 1 297 ? -0.150 4.125 -13.540 1.000 23.416 510 ALA AAA C 1
ATOM 4375 O O . ALA A 1 297 ? -1.098 4.277 -14.312 1.000 24.395 510 ALA AAA O 1
ATOM 4382 N N . PRO A 1 298 ? 0.337 2.878 -13.324 1.000 23.809 511 PRO AAA N 1
ATOM 4383 C CA . PRO A 1 298 ? -0.247 1.736 -14.020 1.000 24.092 511 PRO AAA CA 1
ATOM 4384 C C . PRO A 1 298 ? -1.732 1.601 -13.673 1.000 25.262 511 PRO AAA C 1
ATOM 4385 O O . PRO A 1 298 ? -2.497 1.170 -14.542 1.000 23.381 511 PRO AAA O 1
ATOM 4396 N N . LEU A 1 299 ? -2.134 1.955 -12.434 1.000 26.730 512 LEU AAA N 1
ATOM 4397 C CA . LEU A 1 299 ? -3.566 1.829 -12.063 1.000 26.259 512 LEU AAA CA 1
ATOM 4398 C C . LEU A 1 299 ? -4.352 2.909 -12.794 1.000 24.963 512 LEU AAA C 1
ATOM 4399 O O . LEU A 1 299 ? -5.476 2.631 -13.200 1.000 25.966 512 LEU AAA O 1
ATOM 4415 N N . GLU A 1 300 ? -3.805 4.107 -12.928 1.000 25.238 513 GLU AAA N 1
ATOM 4416 C CA . GLU A 1 300 ? -4.501 5.195 -13.664 1.000 27.675 513 GLU AAA CA 1
ATOM 4417 C C . GLU A 1 300 ? -4.666 4.751 -15.128 1.000 27.252 513 GLU AAA C 1
ATOM 4418 O O . GLU A 1 300 ? -5.751 4.993 -15.737 1.000 26.726 513 GLU AAA O 1
ATOM 4430 N N . ALA A 1 301 ? -3.656 4.085 -15.692 1.000 27.065 514 ALA AAA N 1
ATOM 4431 C CA . ALA A 1 301 ? -3.725 3.582 -17.078 1.000 26.594 514 ALA AAA CA 1
ATOM 4432 C C . ALA A 1 301 ? -4.887 2.592 -17.175 1.000 24.998 514 ALA AAA C 1
ATOM 4433 O O . ALA A 1 301 ? -5.733 2.745 -18.066 1.000 25.093 514 ALA AAA O 1
ATOM 4440 N N . ILE A 1 302 ? -4.951 1.615 -16.278 1.000 25.473 515 ILE AAA N 1
ATOM 4441 C CA . ILE A 1 302 ? -5.993 0.547 -16.293 1.000 24.854 515 ILE AAA CA 1
ATOM 4442 C C . ILE A 1 302 ? -7.395 1.146 -16.116 1.000 25.055 515 ILE AAA C 1
ATOM 4443 O O . ILE A 1 302 ? -8.342 0.729 -16.821 1.000 25.826 515 ILE AAA O 1
ATOM 4459 N N . ALA A 1 303 ? -7.533 2.136 -15.245 1.000 26.588 516 ALA AAA N 1
ATOM 4460 C CA . ALA A 1 303 ? -8.801 2.859 -14.990 1.000 27.922 516 ALA AAA CA 1
ATOM 4461 C C . ALA A 1 303 ? -9.288 3.552 -16.270 1.000 29.516 516 ALA AAA C 1
ATOM 4462 O O . ALA A 1 303 ? -10.508 3.706 -16.424 1.000 29.479 516 ALA AAA O 1
ATOM 4469 N N . ASN A 1 304 ? -8.359 3.951 -17.146 1.000 32.237 517 ASN AAA N 1
ATOM 4470 C CA . ASN A 1 304 ? -8.631 4.666 -18.422 1.000 31.692 517 ASN AAA CA 1
ATOM 4471 C C . ASN A 1 304 ? -8.565 3.694 -19.594 1.000 32.713 517 ASN AAA C 1
ATOM 4472 O O . ASN A 1 304 ? -8.467 4.178 -20.700 1.000 40.123 517 ASN AAA O 1
ATOM 4483 N N . GLY A 1 305 ? -8.671 2.385 -19.370 1.000 30.536 518 GLY AAA N 1
ATOM 4484 C CA . GLY A 1 305 ? -8.873 1.413 -20.461 1.000 29.351 518 GLY AAA CA 1
ATOM 4485 C C . GLY A 1 305 ? -7.586 0.869 -21.058 1.000 29.964 518 GLY AAA C 1
ATOM 4486 O O . GLY A 1 305 ? -7.685 0.061 -21.990 1.000 29.461 518 GLY AAA O 1
ATOM 4490 N N . CYS A 1 306 ? -6.409 1.254 -20.559 1.000 29.010 519 CYS AAA N 1
ATOM 4491 C CA . CYS A 1 306 ? -5.117 0.733 -21.074 1.000 28.560 519 CYS AAA CA 1
ATOM 4492 C C . CYS A 1 306 ? -4.860 -0.660 -20.491 1.000 29.232 519 CYS AAA C 1
ATOM 4493 O O . CYS A 1 306 ? -5.257 -0.894 -19.365 1.000 27.527 519 CYS AAA O 1
ATOM 4501 N N . ALA A 1 307 ? -4.187 -1.538 -21.233 1.000 27.196 520 ALA AAA N 1
ATOM 4502 C CA . ALA A 1 307 ? -3.535 -2.728 -20.668 1.000 27.642 520 ALA AAA CA 1
ATOM 4503 C C . ALA A 1 307 ? -2.132 -2.292 -20.238 1.000 25.736 520 ALA AAA C 1
ATOM 4504 O O . ALA A 1 307 ? -1.608 -1.330 -20.802 1.000 28.519 520 ALA AAA O 1
ATOM 4511 N N . PHE A 1 308 ? -1.594 -2.918 -19.206 1.000 23.410 521 PHE AAA N 1
ATOM 4512 C CA . PHE A 1 308 ? -0.241 -2.644 -18.653 1.000 22.196 521 PHE AAA CA 1
ATOM 4513 C C . PHE A 1 308 ? 0.631 -3.857 -18.949 1.000 22.499 521 PHE AAA C 1
ATOM 4514 O O . PHE A 1 308 ? 0.258 -4.971 -18.561 1.000 21.232 521 PHE AAA O 1
ATOM 4531 N N . LEU A 1 309 ? 1.744 -3.615 -19.635 1.000 21.668 522 LEU AAA N 1
ATOM 4532 C CA . LEU A 1 309 ? 2.815 -4.603 -19.852 1.000 22.427 522 LEU AAA CA 1
ATOM 4533 C C . LEU A 1 309 ? 3.764 -4.459 -18.659 1.000 23.207 522 LEU AAA C 1
ATOM 4534 O O . LEU A 1 309 ? 4.450 -3.436 -18.521 1.000 23.675 522 LEU AAA O 1
ATOM 4550 N N . ASN A 1 310 ? 3.739 -5.458 -17.789 1.000 22.958 523 ASN AAA N 1
ATOM 4551 C CA . ASN A 1 310 ? 4.322 -5.453 -16.421 1.000 24.391 523 ASN AAA CA 1
ATOM 4552 C C . ASN A 1 310 ? 5.553 -6.363 -16.418 1.000 24.469 523 ASN AAA C 1
ATOM 4553 O O . ASN A 1 310 ? 5.422 -7.588 -16.393 1.000 22.819 523 ASN AAA O 1
ATOM 4564 N N . PRO A 1 311 ? 6.783 -5.819 -16.436 1.000 23.172 524 PRO AAA N 1
ATOM 4565 C CA . PRO A 1 311 ? 7.966 -6.663 -16.385 1.000 24.640 524 PRO AAA CA 1
ATOM 4566 C C . PRO A 1 311 ? 8.011 -7.576 -15.147 1.000 24.186 524 PRO AAA C 1
ATOM 4567 O O . PRO A 1 311 ? 7.796 -7.146 -14.014 1.000 20.921 524 PRO AAA O 1
ATOM 4578 N N . LYS A 1 312 ? 8.224 -8.873 -15.413 1.000 25.995 525 LYS AAA N 1
ATOM 4579 C CA . LYS A 1 312 ? 8.321 -9.963 -14.424 1.000 25.357 525 LYS AAA CA 1
ATOM 4580 C C . LYS A 1 312 ? 9.760 -9.988 -13.872 1.000 25.176 525 LYS AAA C 1
ATOM 4581 O O . LYS A 1 312 ? 10.701 -9.961 -14.690 1.000 24.594 525 LYS AAA O 1
ATOM 4600 N N . PHE A 1 313 ? 9.919 -10.064 -12.546 1.000 23.499 526 PHE AAA N 1
ATOM 4601 C CA . PHE A 1 313 ? 11.221 -10.137 -11.852 1.000 23.799 526 PHE AAA CA 1
ATOM 4602 C C . PHE A 1 313 ? 11.452 -11.563 -11.365 1.000 23.718 526 PHE AAA C 1
ATOM 4603 O O . PHE A 1 313 ? 10.745 -12.006 -10.465 1.000 24.018 526 PHE AAA O 1
ATOM 4620 N N . ASN A 1 314 ? 12.397 -12.236 -12.020 1.000 24.923 527 ASN AAA N 1
ATOM 4621 C CA . ASN A 1 314 ? 12.898 -13.572 -11.648 1.000 27.072 527 ASN AAA CA 1
ATOM 4622 C C . ASN A 1 314 ? 14.425 -13.497 -11.701 1.000 28.125 527 ASN AAA C 1
ATOM 4623 O O . ASN A 1 314 ? 14.976 -13.348 -12.797 1.000 28.850 527 ASN AAA O 1
ATOM 4634 N N . PRO A 1 315 ? 15.142 -13.480 -10.542 1.000 26.035 528 PRO AAA N 1
ATOM 4635 C CA . PRO A 1 315 ? 14.539 -13.645 -9.221 1.000 25.638 528 PRO AAA CA 1
ATOM 4636 C C . PRO A 1 315 ? 13.779 -12.373 -8.822 1.000 23.947 528 PRO AAA C 1
ATOM 4637 O O . PRO A 1 315 ? 14.013 -11.303 -9.373 1.000 23.674 528 PRO AAA O 1
ATOM 4648 N N . PRO A 1 316 ? 12.859 -12.462 -7.845 1.000 25.994 529 PRO AAA N 1
ATOM 4649 C CA . PRO A 1 316 ? 12.141 -11.284 -7.373 1.000 25.779 529 PRO AAA CA 1
ATOM 4650 C C . PRO A 1 316 ? 13.120 -10.285 -6.772 1.000 25.724 529 PRO AAA C 1
ATOM 4651 O O . PRO A 1 316 ? 14.196 -10.646 -6.292 1.000 24.665 529 PRO AAA O 1
ATOM 4662 N N . LYS A 1 317 ? 12.756 -9.024 -6.850 1.000 25.643 530 LYS AAA N 1
ATOM 4663 C CA . LYS A 1 317 ? 13.656 -7.934 -6.435 1.000 27.178 530 LYS AAA CA 1
ATOM 4664 C C . LYS A 1 317 ? 13.381 -7.566 -4.976 1.000 26.929 530 LYS AAA C 1
ATOM 4665 O O . LYS A 1 317 ? 12.212 -7.521 -4.581 1.000 25.000 530 LYS AAA O 1
ATOM 4684 N N . SER A 1 318 ? 14.440 -7.354 -4.206 1.000 24.112 531 SER AAA N 1
ATOM 4685 C CA . SER A 1 318 ? 14.352 -7.089 -2.753 1.000 26.732 531 SER AAA CA 1
ATOM 4686 C C . SER A 1 318 ? 15.562 -6.303 -2.298 1.000 28.644 531 SER AAA C 1
ATOM 4687 O O . SER A 1 318 ? 16.473 -6.055 -3.101 1.000 29.733 531 SER AAA O 1
ATOM 4695 N N . SER A 1 319 ? 15.510 -5.910 -1.034 1.000 33.739 532 SER AAA N 1
ATOM 4696 C CA . SER A 1 319 ? 16.604 -5.245 -0.293 1.000 38.854 532 SER AAA CA 1
ATOM 4697 C C . SER A 1 319 ? 17.851 -6.127 -0.338 1.000 37.520 532 SER AAA C 1
ATOM 4698 O O . SER A 1 319 ? 18.916 -5.596 -0.075 1.000 38.767 532 SER AAA O 1
ATOM 4706 N N . LYS A 1 320 ? 17.719 -7.400 -0.722 1.000 38.234 533 LYS AAA N 1
ATOM 4707 C CA . LYS A 1 320 ? 18.839 -8.375 -0.828 1.000 43.392 533 LYS AAA CA 1
ATOM 4708 C C . LYS A 1 320 ? 19.555 -8.347 -2.187 1.000 44.608 533 LYS AAA C 1
ATOM 4709 O O . LYS A 1 320 ? 20.630 -8.942 -2.259 1.000 50.988 533 LYS AAA O 1
ATOM 4728 N N . ASN A 1 321 ? 19.004 -7.771 -3.251 1.000 37.959 534 ASN AAA N 1
ATOM 4729 C CA . ASN A 1 321 ? 19.628 -7.907 -4.594 1.000 33.511 534 ASN AAA CA 1
ATOM 4730 C C . ASN A 1 321 ? 19.424 -6.672 -5.476 1.000 32.982 534 ASN AAA C 1
ATOM 4731 O O . ASN A 1 321 ? 19.835 -6.733 -6.659 1.000 32.845 534 ASN AAA O 1
ATOM 4742 N N . THR A 1 322 ? 18.830 -5.587 -4.944 1.000 29.326 535 THR AAA N 1
ATOM 4743 C CA . THR A 1 322 ? 18.441 -4.400 -5.729 1.000 29.682 535 THR AAA CA 1
ATOM 4744 C C . THR A 1 322 ? 18.817 -3.133 -4.960 1.000 32.428 535 THR AAA C 1
ATOM 4745 O O . THR A 1 322 ? 18.322 -2.929 -3.850 1.000 32.804 535 THR AAA O 1
ATOM 4756 N N . ASP A 1 323 ? 19.638 -2.290 -5.559 1.000 32.643 536 ASP AAA N 1
ATOM 4757 C CA . ASP A 1 323 ? 20.223 -1.105 -4.894 1.000 33.740 536 ASP AAA CA 1
ATOM 4758 C C . ASP A 1 323 ? 19.102 -0.254 -4.310 1.000 30.083 536 ASP AAA C 1
ATOM 4759 O O . ASP A 1 323 ? 19.254 0.243 -3.201 1.000 27.364 536 ASP AAA O 1
ATOM 4768 N N . PHE A 1 324 ? 18.035 -0.044 -5.079 1.000 30.706 537 PHE AAA N 1
ATOM 4769 C CA . PHE A 1 324 ? 16.888 0.821 -4.698 1.000 30.575 537 PHE AAA CA 1
ATOM 4770 C C . PHE A 1 324 ? 16.345 0.387 -3.326 1.000 26.692 537 PHE AAA C 1
ATOM 4771 O O . PHE A 1 324 ? 15.906 1.276 -2.571 1.000 26.548 537 PHE AAA O 1
ATOM 4788 N N . PHE A 1 325 ? 16.317 -0.921 -3.049 1.000 25.190 538 PHE AAA N 1
ATOM 4789 C CA . PHE A 1 325 ? 15.671 -1.511 -1.853 1.000 25.477 538 PHE AAA CA 1
ATOM 4790 C C . PHE A 1 325 ? 16.633 -1.645 -0.670 1.000 25.379 538 PHE AAA C 1
ATOM 4791 O O . PHE A 1 325 ? 16.144 -1.947 0.457 1.000 26.641 538 PHE AAA O 1
ATOM 4808 N N . ILE A 1 326 ? 17.940 -1.472 -0.874 1.000 26.649 539 ILE AAA N 1
ATOM 4809 C CA . ILE A 1 326 ? 18.931 -1.653 0.223 1.000 27.120 539 ILE AAA CA 1
ATOM 4810 C C . ILE A 1 326 ? 18.611 -0.607 1.294 1.000 25.671 539 ILE AAA C 1
ATOM 4811 O O . ILE A 1 326 ? 18.512 0.582 0.963 1.000 26.504 539 ILE AAA O 1
ATOM 4827 N N . GLY A 1 327 ? 18.507 -1.017 2.545 1.000 27.858 540 GLY AAA N 1
ATOM 4828 C CA . GLY A 1 327 ? 18.250 -0.052 3.637 1.000 28.194 540 GLY AAA CA 1
ATOM 4829 C C . GLY A 1 327 ? 16.757 0.128 3.895 1.000 29.518 540 GLY AAA C 1
ATOM 4830 O O . GLY A 1 327 ? 16.440 0.711 4.929 1.000 28.989 540 GLY AAA O 1
ATOM 4834 N N . LYS A 1 328 ? 15.868 -0.386 3.017 1.000 28.787 541 LYS AAA N 1
ATOM 4835 C CA . LYS A 1 328 ? 14.395 -0.364 3.266 1.000 27.260 541 LYS AAA CA 1
ATOM 4836 C C . LYS A 1 328 ? 14.076 -1.393 4.348 1.000 26.930 541 LYS AAA C 1
ATOM 4837 O O . LYS A 1 328 ? 14.650 -2.484 4.396 1.000 25.943 541 LYS AAA O 1
ATOM 4856 N N . PRO A 1 329 ? 13.116 -1.064 5.248 1.000 26.118 542 PRO AAA N 1
ATOM 4857 C CA . PRO A 1 329 ? 12.814 -1.894 6.406 1.000 23.443 542 PRO AAA CA 1
ATOM 4858 C C . PRO A 1 329 ? 11.944 -3.119 6.114 1.000 22.344 542 PRO AAA C 1
ATOM 4859 O O . PRO A 1 329 ? 10.988 -3.354 6.840 1.000 21.875 542 PRO AAA O 1
ATOM 4870 N N . THR A 1 330 ? 12.295 -3.873 5.065 1.000 20.952 543 THR AAA N 1
ATOM 4871 C CA . THR A 1 330 ? 11.541 -5.075 4.667 1.000 20.885 543 THR AAA CA 1
ATOM 4872 C C . THR A 1 330 ? 12.460 -5.963 3.829 1.000 20.481 543 THR AAA C 1
ATOM 4873 O O . THR A 1 330 ? 13.288 -5.418 3.131 1.000 25.680 543 THR AAA O 1
ATOM 4884 N N . LEU A 1 331 ? 12.200 -7.253 3.830 1.000 22.627 544 LEU AAA N 1
ATOM 4885 C CA . LEU A 1 331 ? 12.801 -8.239 2.900 1.000 27.573 544 LEU AAA CA 1
ATOM 4886 C C . LEU A 1 331 ? 11.783 -8.638 1.839 1.000 25.552 544 LEU AAA C 1
ATOM 4887 O O . LEU A 1 331 ? 11.978 -9.682 1.190 1.000 25.734 544 LEU AAA O 1
ATOM 4903 N N . ARG A 1 332 ? 10.669 -7.913 1.722 1.000 24.845 545 ARG AAA N 1
ATOM 4904 C CA . ARG A 1 332 ? 9.595 -8.297 0.777 1.000 25.551 545 ARG AAA CA 1
ATOM 4905 C C . ARG A 1 332 ? 10.183 -8.363 -0.621 1.000 24.283 545 ARG AAA C 1
ATOM 4906 O O . ARG A 1 332 ? 10.949 -7.464 -0.986 1.000 23.521 545 ARG AAA O 1
ATOM 4927 N N . GLU A 1 333 ? 9.857 -9.420 -1.342 1.000 25.497 546 GLU AAA N 1
ATOM 4928 C CA . GLU A 1 333 ? 10.344 -9.646 -2.729 1.000 26.272 546 GLU AAA CA 1
ATOM 4929 C C . GLU A 1 333 ? 9.261 -9.267 -3.739 1.000 25.430 546 GLU AAA C 1
ATOM 4930 O O . GLU A 1 333 ? 8.157 -9.844 -3.683 1.000 26.465 546 GLU AAA O 1
ATOM 4942 N N . LEU A 1 334 ? 9.597 -8.387 -4.680 1.000 24.610 547 LEU AAA N 1
ATOM 4943 C CA . LEU A 1 334 ? 8.694 -7.940 -5.765 1.000 22.842 547 LEU AAA CA 1
ATOM 4944 C C . LEU A 1 334 ? 8.811 -8.912 -6.933 1.000 23.212 547 LEU AAA C 1
ATOM 4945 O O . LEU A 1 334 ? 9.903 -9.079 -7.452 1.000 22.345 547 LEU AAA O 1
ATOM 4961 N N . THR A 1 335 ? 7.714 -9.560 -7.286 1.000 23.710 548 THR AAA N 1
ATOM 4962 C CA . THR A 1 335 ? 7.688 -10.531 -8.398 1.000 23.450 548 THR AAA CA 1
ATOM 4963 C C . THR A 1 335 ? 7.523 -9.825 -9.755 1.000 23.898 548 THR AAA C 1
ATOM 4964 O O . THR A 1 335 ? 7.641 -10.516 -10.763 1.000 23.657 548 THR AAA O 1
ATOM 4975 N N . SER A 1 336 ? 7.347 -8.495 -9.800 1.000 21.343 549 SER AAA N 1
ATOM 4976 C CA . SER A 1 336 ? 7.151 -7.725 -11.036 1.000 20.989 549 SER AAA CA 1
ATOM 4977 C C . SER A 1 336 ? 7.261 -6.255 -10.681 1.000 19.344 549 SER AAA C 1
ATOM 4978 O O . SER A 1 336 ? 7.353 -5.962 -9.485 1.000 20.665 549 SER AAA O 1
ATOM 4986 N N . GLN A 1 337 ? 7.222 -5.399 -11.683 1.000 21.099 550 GLN AAA N 1
ATOM 4987 C CA . GLN A 1 337 ? 7.305 -3.929 -11.445 1.000 21.679 550 GLN AAA CA 1
ATOM 4988 C C . GLN A 1 337 ? 6.180 -3.488 -10.507 1.000 22.764 550 GLN AAA C 1
ATOM 4989 O O . GLN A 1 337 ? 6.393 -2.564 -9.694 1.000 24.047 550 GLN AAA O 1
ATOM 5003 N N . HIS A 1 338 ? 5.004 -4.089 -10.658 1.000 22.064 551 HIS AAA N 1
ATOM 5004 C CA . HIS A 1 338 ? 3.764 -3.734 -9.923 1.000 22.792 551 HIS AAA CA 1
ATOM 5005 C C . HIS A 1 338 ? 3.085 -5.029 -9.472 1.000 21.139 551 HIS AAA C 1
ATOM 5006 O O . HIS A 1 338 ? 2.188 -5.521 -10.131 1.000 22.146 551 HIS AAA O 1
ATOM 5021 N N . PRO A 1 339 ? 3.526 -5.623 -8.356 1.000 20.827 552 PRO AAA N 1
ATOM 5022 C CA . PRO A 1 339 ? 2.953 -6.902 -7.928 1.000 21.718 552 PRO AAA CA 1
ATOM 5023 C C . PRO A 1 339 ? 1.445 -6.843 -7.608 1.000 23.100 552 PRO AAA C 1
ATOM 5024 O O . PRO A 1 339 ? 0.737 -7.822 -7.814 1.000 21.642 552 PRO AAA O 1
ATOM 5035 N N . TYR A 1 340 ? 0.939 -5.708 -7.104 1.000 22.321 553 TYR AAA N 1
ATOM 5036 C CA . TYR A 1 340 ? -0.524 -5.538 -6.893 1.000 25.059 553 TYR AAA CA 1
ATOM 5037 C C . TYR A 1 340 ? -1.279 -5.733 -8.220 1.000 24.446 553 TYR AAA C 1
ATOM 5038 O O . TYR A 1 340 ? -2.212 -6.562 -8.311 1.000 22.645 553 TYR AAA O 1
ATOM 5056 N N . ALA A 1 341 ? -0.836 -5.026 -9.266 1.000 22.537 554 ALA AAA N 1
ATOM 5057 C CA . ALA A 1 341 ? -1.381 -5.126 -10.626 1.000 22.518 554 ALA AAA CA 1
ATOM 5058 C C . ALA A 1 341 ? -1.315 -6.595 -11.077 1.000 22.965 554 ALA AAA C 1
ATOM 5059 O O . ALA A 1 341 ? -2.329 -7.135 -11.590 1.000 26.136 554 ALA AAA O 1
ATOM 5066 N N . GLU A 1 342 ? -0.174 -7.217 -10.886 1.000 22.486 555 GLU AAA N 1
ATOM 5067 C CA . GLU A 1 342 ? 0.044 -8.621 -11.297 1.000 23.379 555 GLU AAA CA 1
ATOM 5068 C C . GLU A 1 342 ? -0.942 -9.531 -10.575 1.000 25.657 555 GLU AAA C 1
ATOM 5069 O O . GLU A 1 342 ? -1.586 -10.367 -11.251 1.000 25.379 555 GLU AAA O 1
ATOM 5081 N N . VAL A 1 343 ? -1.041 -9.418 -9.251 1.000 24.439 556 VAL AAA N 1
ATOM 5082 C CA . VAL A 1 343 ? -1.719 -10.458 -8.421 1.000 28.525 556 VAL AAA CA 1
ATOM 5083 C C . VAL A 1 343 ? -3.218 -10.137 -8.285 1.000 26.563 556 VAL AAA C 1
ATOM 5084 O O . VAL A 1 343 ? -4.042 -11.056 -8.384 1.000 27.369 556 VAL AAA O 1
ATOM 5097 N N . PHE A 1 344 ? -3.564 -8.868 -8.057 1.000 26.797 557 PHE AAA N 1
ATOM 5098 C CA . PHE A 1 344 ? -4.938 -8.466 -7.703 1.000 29.712 557 PHE AAA CA 1
ATOM 5099 C C . PHE A 1 344 ? -5.732 -8.024 -8.937 1.000 28.935 557 PHE AAA C 1
ATOM 5100 O O . PHE A 1 344 ? -6.958 -7.897 -8.809 1.000 27.617 557 PHE AAA O 1
ATOM 5117 N N . ILE A 1 345 ? -5.094 -7.768 -10.081 1.000 26.042 558 ILE AAA N 1
ATOM 5118 C CA . ILE A 1 345 ? -5.832 -7.437 -11.336 1.000 23.840 558 ILE AAA CA 1
ATOM 5119 C C . ILE A 1 345 ? -5.573 -8.528 -12.373 1.000 25.321 558 ILE AAA C 1
ATOM 5120 O O . ILE A 1 345 ? -6.524 -9.262 -12.692 1.000 26.670 558 ILE AAA O 1
ATOM 5136 N N . GLY A 1 346 ? -4.353 -8.649 -12.864 1.000 23.819 559 GLY AAA N 1
ATOM 5137 C CA . GLY A 1 346 ? -4.020 -9.733 -13.806 1.000 25.008 559 GLY AAA CA 1
ATOM 5138 C C . GLY A 1 346 ? -4.619 -9.497 -15.184 1.000 22.117 559 GLY AAA C 1
ATOM 5139 O O . GLY A 1 346 ? -5.070 -8.385 -15.481 1.000 24.057 559 GLY AAA O 1
ATOM 5143 N N . ARG A 1 347 ? -4.560 -10.494 -16.055 1.000 23.318 560 ARG AAA N 1
ATOM 5144 C CA . ARG A 1 347 ? -5.024 -10.362 -17.451 1.000 23.768 560 ARG AAA CA 1
ATOM 5145 C C . ARG A 1 347 ? -6.528 -10.202 -17.421 1.000 26.163 560 ARG AAA C 1
ATOM 5146 O O . ARG A 1 347 ? -7.184 -10.745 -16.548 1.000 30.004 560 ARG AAA O 1
ATOM 5167 N N . PRO A 1 348 ? -7.148 -9.460 -18.356 1.000 28.007 561 PRO AAA N 1
ATOM 5168 C CA . PRO A 1 348 ? -6.481 -8.908 -19.524 1.000 25.019 561 PRO AAA CA 1
ATOM 5169 C C . PRO A 1 348 ? -5.834 -7.541 -19.317 1.000 22.929 561 PRO AAA C 1
ATOM 5170 O O . PRO A 1 348 ? -5.114 -7.123 -20.173 1.000 23.701 561 PRO AAA O 1
ATOM 5181 N N . HIS A 1 349 ? -6.093 -6.926 -18.175 1.000 22.842 562 HIS AAA N 1
ATOM 5182 C CA . HIS A 1 349 ? -5.642 -5.547 -17.868 1.000 22.661 562 HIS AAA CA 1
ATOM 5183 C C . HIS A 1 349 ? -4.118 -5.482 -17.680 1.000 23.359 562 HIS AAA C 1
ATOM 5184 O O . HIS A 1 349 ? -3.531 -4.405 -17.922 1.000 24.874 562 HIS AAA O 1
ATOM 5199 N N . VAL A 1 350 ? -3.500 -6.566 -17.217 1.000 22.898 563 VAL AAA N 1
ATOM 5200 C CA . VAL A 1 350 ? -2.071 -6.603 -16.804 1.000 20.993 563 VAL AAA CA 1
ATOM 5201 C C . VAL A 1 350 ? -1.461 -7.883 -17.361 1.000 22.031 563 VAL AAA C 1
ATOM 5202 O O . VAL A 1 350 ? -1.951 -8.975 -17.032 1.000 22.209 563 VAL AAA O 1
ATOM 5215 N N . TRP A 1 351 ? -0.482 -7.724 -18.222 1.000 20.850 564 TRP AAA N 1
ATOM 5216 C CA . TRP A 1 351 ? 0.296 -8.844 -18.782 1.000 21.176 564 TRP AAA CA 1
ATOM 5217 C C . TRP A 1 351 ? 1.664 -8.817 -18.133 1.000 21.991 564 TRP AAA C 1
ATOM 5218 O O . TRP A 1 351 ? 2.410 -7.897 -18.405 1.000 23.825 564 TRP AAA O 1
ATOM 5239 N N . THR A 1 352 ? 1.938 -9.783 -17.272 1.000 22.077 565 THR AAA N 1
ATOM 5240 C CA . THR A 1 352 ? 3.223 -9.873 -16.523 1.000 24.130 565 THR AAA CA 1
ATOM 5241 C C . THR A 1 352 ? 4.128 -10.803 -17.336 1.000 24.807 565 THR AAA C 1
ATOM 5242 O O . THR A 1 352 ? 3.811 -12.013 -17.449 1.000 25.419 565 THR AAA O 1
ATOM 5253 N N . VAL A 1 353 ? 5.169 -10.228 -17.916 1.000 25.366 566 VAL AAA N 1
ATOM 5254 C CA . VAL A 1 353 ? 6.007 -10.881 -18.945 1.000 24.945 566 VAL AAA CA 1
ATOM 5255 C C . VAL A 1 353 ? 7.487 -10.698 -18.617 1.000 28.725 566 VAL AAA C 1
ATOM 5256 O O . VAL A 1 353 ? 7.945 -9.620 -18.176 1.000 25.006 566 VAL AAA O 1
ATOM 5269 N N . ASP A 1 354 ? 8.223 -11.752 -18.941 1.000 27.872 567 ASP AAA N 1
ATOM 5270 C CA . ASP A 1 354 ? 9.692 -11.725 -18.999 1.000 29.284 567 ASP AAA CA 1
ATOM 5271 C C . ASP A 1 354 ? 10.101 -10.890 -20.228 1.000 29.199 567 ASP AAA C 1
ATOM 5272 O O . ASP A 1 354 ? 9.930 -11.351 -21.361 1.000 29.213 567 ASP AAA O 1
ATOM 5281 N N . LEU A 1 355 ? 10.635 -9.694 -19.994 1.000 30.254 568 LEU AAA N 1
ATOM 5282 C CA . LEU A 1 355 ? 11.192 -8.775 -21.022 1.000 33.696 568 LEU AAA CA 1
ATOM 5283 C C . LEU A 1 355 ? 12.187 -9.482 -21.957 1.000 34.100 568 LEU AAA C 1
ATOM 5284 O O . LEU A 1 355 ? 12.314 -9.002 -23.103 1.000 34.654 568 LEU AAA O 1
ATOM 5300 N N . ASN A 1 356 ? 12.882 -10.528 -21.485 1.000 35.849 569 ASN AAA N 1
ATOM 5301 C CA . ASN A 1 356 ? 13.931 -11.282 -22.240 1.000 39.207 569 ASN AAA CA 1
ATOM 5302 C C . ASN A 1 356 ? 13.306 -12.396 -23.075 1.000 38.544 569 ASN AAA C 1
ATOM 5303 O O . ASN A 1 356 ? 14.046 -13.062 -23.839 1.000 40.000 569 ASN AAA O 1
ATOM 5314 N N . ASN A 1 357 ? 12.021 -12.674 -22.866 1.000 32.142 570 ASN AAA N 1
ATOM 5315 C CA . ASN A 1 357 ? 11.352 -13.770 -23.589 1.000 31.624 570 ASN AAA CA 1
ATOM 5316 C C . ASN A 1 357 ? 10.652 -13.134 -24.794 1.000 32.175 570 ASN AAA C 1
ATOM 5317 O O . ASN A 1 357 ? 9.481 -12.717 -24.672 1.000 30.490 570 ASN AAA O 1
ATOM 5328 N N . GLN A 1 358 ? 11.346 -13.073 -25.930 1.000 32.428 571 GLN AAA N 1
ATOM 5329 C CA . GLN A 1 358 ? 10.851 -12.399 -27.159 1.000 33.959 571 GLN AAA CA 1
ATOM 5330 C C . GLN A 1 358 ? 9.502 -12.986 -27.592 1.000 30.058 571 GLN AAA C 1
ATOM 5331 O O . GLN A 1 358 ? 8.614 -12.192 -27.963 1.000 30.846 571 GLN AAA O 1
ATOM 5345 N N . GLU A 1 359 ? 9.356 -14.309 -27.534 1.000 29.352 572 GLU AAA N 1
ATOM 5346 C CA . GLU A 1 359 ? 8.091 -15.000 -27.900 1.000 32.373 572 GLU AAA CA 1
ATOM 5347 C C . GLU A 1 359 ? 6.974 -14.471 -26.998 1.000 30.382 572 GLU AAA C 1
ATOM 5348 O O . GLU A 1 359 ? 5.885 -14.128 -27.532 1.000 30.448 572 GLU AAA O 1
ATOM 5360 N N . GLU A 1 360 ? 7.220 -14.476 -25.682 1.000 30.076 573 GLU AAA N 1
ATOM 5361 C CA . GLU A 1 360 ? 6.214 -14.090 -24.654 1.000 29.737 573 GLU AAA CA 1
ATOM 5362 C C . GLU A 1 360 ? 5.794 -12.619 -24.854 1.000 26.684 573 GLU AAA C 1
ATOM 5363 O O . GLU A 1 360 ? 4.588 -12.345 -24.809 1.000 29.083 573 GLU AAA O 1
ATOM 5375 N N . VAL A 1 361 ? 6.742 -11.722 -25.084 1.000 25.649 574 VAL AAA N 1
ATOM 5376 C CA . VAL A 1 361 ? 6.474 -10.266 -25.298 1.000 25.044 574 VAL AAA CA 1
ATOM 5377 C C . VAL A 1 361 ? 5.626 -10.098 -26.568 1.000 27.808 574 VAL AAA C 1
ATOM 5378 O O . VAL A 1 361 ? 4.630 -9.337 -26.538 1.000 27.423 574 VAL AAA O 1
ATOM 5391 N N . GLU A 1 362 ? 5.976 -10.795 -27.648 1.000 27.167 575 GLU AAA N 1
ATOM 5392 C CA . GLU A 1 362 ? 5.267 -10.632 -28.936 1.000 27.506 575 GLU AAA CA 1
ATOM 5393 C C . GLU A 1 362 ? 3.847 -11.161 -28.758 1.000 28.706 575 GLU AAA C 1
ATOM 5394 O O . GLU A 1 362 ? 2.913 -10.510 -29.218 1.000 27.351 575 GLU AAA O 1
ATOM 5406 N N . ASP A 1 363 ? 3.699 -12.333 -28.126 1.000 29.083 576 ASP AAA N 1
ATOM 5407 C CA . ASP A 1 363 ? 2.368 -12.927 -27.861 1.000 28.999 576 ASP AAA CA 1
ATOM 5408 C C . ASP A 1 363 ? 1.525 -11.939 -27.052 1.000 27.619 576 ASP AAA C 1
ATOM 5409 O O . ASP A 1 363 ? 0.357 -11.775 -27.418 1.000 28.035 576 ASP AAA O 1
ATOM 5418 N N . ALA A 1 364 ? 2.101 -11.307 -26.025 1.000 26.680 577 ALA AAA N 1
ATOM 5419 C CA . ALA A 1 364 ? 1.402 -10.351 -25.128 1.000 26.346 577 ALA AAA CA 1
ATOM 5420 C C . ALA A 1 364 ? 0.916 -9.155 -25.940 1.000 25.859 577 ALA AAA C 1
ATOM 5421 O O . ALA A 1 364 ? -0.254 -8.789 -25.842 1.000 26.747 577 ALA AAA O 1
ATOM 5428 N N . VAL A 1 365 ? 1.787 -8.567 -26.749 1.000 26.711 578 VAL AAA N 1
ATOM 5429 C CA . VAL A 1 365 ? 1.467 -7.329 -27.520 1.000 25.901 578 VAL AAA CA 1
ATOM 5430 C C . VAL A 1 365 ? 0.373 -7.647 -28.548 1.000 26.651 578 VAL AAA C 1
ATOM 5431 O O . VAL A 1 365 ? -0.540 -6.856 -28.712 1.000 25.178 578 VAL AAA O 1
ATOM 5444 N N . LYS A 1 366 ? 0.484 -8.784 -29.244 1.000 27.410 579 LYS AAA N 1
ATOM 5445 C CA . LYS A 1 366 ? -0.540 -9.202 -30.230 1.000 31.553 579 LYS AAA CA 1
ATOM 5446 C C . LYS A 1 366 ? -1.884 -9.429 -29.514 1.000 30.553 579 LYS AAA C 1
ATOM 5447 O O . LYS A 1 366 ? -2.920 -9.018 -30.069 1.000 30.915 579 LYS AAA O 1
ATOM 5466 N N . ALA A 1 367 ? -1.886 -10.030 -28.319 1.000 29.043 580 ALA AAA N 1
ATOM 5467 C CA . ALA A 1 367 ? -3.104 -10.257 -27.508 1.000 26.993 580 ALA AAA CA 1
ATOM 5468 C C . ALA A 1 367 ? -3.739 -8.913 -27.170 1.000 26.040 580 ALA AAA C 1
ATOM 5469 O O . ALA A 1 367 ? -4.916 -8.716 -27.418 1.000 27.513 580 ALA AAA O 1
ATOM 5476 N N . ILE A 1 368 ? -2.964 -8.027 -26.592 1.000 25.190 581 ILE AAA N 1
ATOM 5477 C CA . ILE A 1 368 ? -3.463 -6.700 -26.139 1.000 26.469 581 ILE AAA CA 1
ATOM 5478 C C . ILE A 1 368 ? -4.054 -5.951 -27.337 1.000 27.734 581 ILE AAA C 1
ATOM 5479 O O . ILE A 1 368 ? -5.077 -5.298 -27.164 1.000 29.760 581 ILE AAA O 1
ATOM 5495 N N . LEU A 1 369 ? -3.401 -6.011 -28.497 1.000 29.390 582 LEU AAA N 1
ATOM 5496 C CA . LEU A 1 369 ? -3.866 -5.342 -29.740 1.000 28.269 582 LEU AAA CA 1
ATOM 5497 C C . LEU A 1 369 ? -5.295 -5.822 -30.047 1.000 26.724 582 LEU AAA C 1
ATOM 5498 O O . LEU A 1 369 ? -6.117 -5.004 -30.459 1.000 30.102 582 LEU AAA O 1
ATOM 5514 N N . ASN A 1 370 ? -5.567 -7.108 -29.819 1.000 28.255 583 ASN AAA N 1
ATOM 5515 C CA A ASN A 1 370 ? -6.877 -7.729 -30.157 0.500 28.668 583 ASN AAA CA 1
ATOM 5516 C CA B ASN A 1 370 ? -6.841 -7.823 -30.127 0.500 29.920 583 ASN AAA CA 1
ATOM 5517 C C . ASN A 1 370 ? -7.834 -7.740 -28.954 1.000 29.400 583 ASN AAA C 1
ATOM 5518 O O . ASN A 1 370 ? -8.960 -8.216 -29.101 1.000 28.048 583 ASN AAA O 1
ATOM 5538 N N . GLN A 1 371 ? -7.448 -7.176 -27.813 1.000 28.398 584 GLN AAA N 1
ATOM 5539 C CA . GLN A 1 371 ? -8.336 -7.160 -26.625 1.000 29.805 584 GLN AAA CA 1
ATOM 5540 C C . GLN A 1 371 ? -9.458 -6.134 -26.800 1.000 27.681 584 GLN AAA C 1
ATOM 5541 O O . GLN A 1 371 ? -9.229 -5.033 -27.345 1.000 28.486 584 GLN AAA O 1
ATOM 5555 N N . LYS A 1 372 ? -10.623 -6.484 -26.276 1.000 27.182 585 LYS AAA N 1
ATOM 5556 C CA . LYS A 1 372 ? -11.745 -5.551 -26.038 1.000 30.767 585 LYS AAA CA 1
ATOM 5557 C C . LYS A 1 372 ? -11.353 -4.657 -24.869 1.000 29.917 585 LYS AAA C 1
ATOM 5558 O O . LYS A 1 372 ? -10.756 -5.151 -23.881 1.000 32.146 585 LYS AAA O 1
ATOM 5577 N N . ILE A 1 373 ? -11.665 -3.374 -24.979 1.000 32.342 586 ILE AAA N 1
ATOM 5578 C CA . ILE A 1 373 ? -11.318 -2.360 -23.949 1.000 34.569 586 ILE AAA CA 1
ATOM 5579 C C . ILE A 1 373 ? -12.330 -2.465 -22.808 1.000 37.614 586 ILE AAA C 1
ATOM 5580 O O . ILE A 1 373 ? -13.530 -2.318 -23.101 1.000 37.932 586 ILE AAA O 1
ATOM 5596 N N . GLU A 1 374 ? -11.858 -2.682 -21.574 1.000 35.579 587 GLU AAA N 1
ATOM 5597 C CA . GLU A 1 374 ? -12.695 -2.763 -20.349 1.000 36.466 587 GLU AAA CA 1
ATOM 5598 C C . GLU A 1 374 ? -12.054 -1.896 -19.269 1.000 33.790 587 GLU AAA C 1
ATOM 5599 O O . GLU A 1 374 ? -11.228 -2.358 -18.504 1.000 34.074 587 GLU AAA O 1
ATOM 5611 N N . PRO A 1 375 ? -12.362 -0.589 -19.176 1.000 31.064 588 PRO AAA N 1
ATOM 5612 C CA . PRO A 1 375 ? -11.805 0.226 -18.095 1.000 29.226 588 PRO AAA CA 1
ATOM 5613 C C . PRO A 1 375 ? -12.147 -0.436 -16.757 1.000 30.658 588 PRO AAA C 1
ATOM 5614 O O . PRO A 1 375 ? -13.255 -0.959 -16.603 1.000 30.847 588 PRO AAA O 1
ATOM 5625 N N . TYR A 1 376 ? -11.175 -0.489 -15.838 1.000 29.980 589 TYR AAA N 1
ATOM 5626 C CA . TYR A 1 376 ? -11.326 -1.214 -14.553 1.000 31.037 589 TYR AAA CA 1
ATOM 5627 C C . TYR A 1 376 ? -10.638 -0.446 -13.422 1.000 31.506 589 TYR AAA C 1
ATOM 5628 O O . TYR A 1 376 ? -9.546 0.115 -13.599 1.000 26.948 589 TYR AAA O 1
ATOM 5646 N N . MET A 1 377 ? -11.292 -0.417 -12.267 1.000 30.339 590 MET AAA N 1
ATOM 5647 C CA . MET A 1 377 ? -10.700 0.107 -11.018 1.000 29.709 590 MET AAA CA 1
ATOM 5648 C C . MET A 1 377 ? -11.116 -0.852 -9.912 1.000 28.146 590 MET AAA C 1
ATOM 5649 O O . MET A 1 377 ? -12.312 -1.109 -9.767 1.000 27.779 590 MET AAA O 1
ATOM 5663 N N . PRO A 1 378 ? -10.177 -1.404 -9.103 1.000 26.923 591 PRO AAA N 1
ATOM 5664 C CA . PRO A 1 378 ? -10.557 -2.140 -7.898 1.000 26.083 591 PRO AAA CA 1
ATOM 5665 C C . PRO A 1 378 ? -11.320 -1.202 -6.963 1.000 23.085 591 PRO AAA C 1
ATOM 5666 O O . PRO A 1 378 ? -11.004 -0.003 -6.897 1.000 23.517 591 PRO AAA O 1
ATOM 5677 N N . TYR A 1 379 ? -12.356 -1.718 -6.320 1.000 22.937 592 TYR AAA N 1
ATOM 5678 C CA . TYR A 1 379 ? -13.217 -0.942 -5.391 1.000 24.076 592 TYR AAA CA 1
ATOM 5679 C C . TYR A 1 379 ? -12.356 -0.168 -4.399 1.000 23.616 592 TYR AAA C 1
ATOM 5680 O O . TYR A 1 379 ? -12.619 1.017 -4.134 1.000 24.199 592 TYR AAA O 1
ATOM 5698 N N . GLU A 1 380 ? -11.339 -0.818 -3.844 1.000 23.458 593 GLU AAA N 1
ATOM 5699 C CA . GLU A 1 380 ? -10.495 -0.235 -2.774 1.000 22.701 593 GLU AAA CA 1
ATOM 5700 C C . GLU A 1 380 ? -9.735 1.007 -3.269 1.000 22.367 593 GLU AAA C 1
ATOM 5701 O O . GLU A 1 380 ? -9.329 1.781 -2.426 1.000 23.430 593 GLU AAA O 1
ATOM 5713 N N . PHE A 1 381 ? -9.603 1.233 -4.577 1.000 22.385 594 PHE AAA N 1
ATOM 5714 C CA . PHE A 1 381 ? -8.937 2.435 -5.143 1.000 21.473 594 PHE AAA CA 1
ATOM 5715 C C . PHE A 1 381 ? -9.953 3.429 -5.687 1.000 22.898 594 PHE AAA C 1
ATOM 5716 O O . PHE A 1 381 ? -9.549 4.308 -6.432 1.000 25.032 594 PHE AAA O 1
ATOM 5733 N N . THR A 1 382 ? -11.235 3.290 -5.353 1.000 25.976 595 THR AAA N 1
ATOM 5734 C CA . THR A 1 382 ? -12.286 4.289 -5.669 1.000 23.641 595 THR AAA CA 1
ATOM 5735 C C . THR A 1 382 ? -12.420 5.229 -4.482 1.000 22.132 595 THR AAA C 1
ATOM 5736 O O . THR A 1 382 ? -11.968 4.891 -3.391 1.000 21.229 595 THR AAA O 1
ATOM 5747 N N . CYS A 1 383 ? -13.040 6.375 -4.711 1.000 23.663 596 CYS AAA N 1
ATOM 5748 C CA . CYS A 1 383 ? -13.393 7.338 -3.632 1.000 25.902 596 CYS AAA CA 1
ATOM 5749 C C . CYS A 1 383 ? -14.188 6.634 -2.528 1.000 24.240 596 CYS AAA C 1
ATOM 5750 O O . CYS A 1 383 ? -13.789 6.739 -1.343 1.000 23.755 596 CYS AAA O 1
ATOM 5758 N N . GLU A 1 384 ? -15.252 5.925 -2.879 1.000 24.550 597 GLU AAA N 1
ATOM 5759 C CA . GLU A 1 384 ? -16.115 5.295 -1.850 1.000 25.650 597 GLU AAA CA 1
ATOM 5760 C C . GLU A 1 384 ? -15.335 4.164 -1.144 1.000 24.894 597 GLU AAA C 1
ATOM 5761 O O . GLU A 1 384 ? -15.444 4.037 0.086 1.000 22.520 597 GLU AAA O 1
ATOM 5773 N N . GLY A 1 385 ? -14.571 3.357 -1.896 1.000 26.362 598 GLY AAA N 1
ATOM 5774 C CA . GLY A 1 385 ? -13.741 2.299 -1.306 1.000 23.571 598 GLY AAA CA 1
ATOM 5775 C C . GLY A 1 385 ? -12.734 2.860 -0.312 1.000 22.059 598 GLY AAA C 1
ATOM 5776 O O . GLY A 1 385 ? -12.603 2.290 0.787 1.000 23.009 598 GLY AAA O 1
ATOM 5780 N N . MET A 1 386 ? -12.054 3.965 -0.637 1.000 21.994 599 MET AAA N 1
ATOM 5781 C CA . MET A 1 386 ? -11.065 4.550 0.277 1.000 22.320 599 MET AAA CA 1
ATOM 5782 C C . MET A 1 386 ? -11.775 5.157 1.487 1.000 22.722 599 MET AAA C 1
ATOM 5783 O O . MET A 1 386 ? -11.291 4.967 2.611 1.000 21.336 599 MET AAA O 1
ATOM 5797 N N . LEU A 1 387 ? -12.899 5.842 1.291 1.000 24.397 600 LEU AAA N 1
ATOM 5798 C CA . LEU A 1 387 ? -13.682 6.414 2.415 1.000 23.478 600 LEU AAA CA 1
ATOM 5799 C C . LEU A 1 387 ? -14.118 5.289 3.347 1.000 22.400 600 LEU AAA C 1
ATOM 5800 O O . LEU A 1 387 ? -13.934 5.435 4.559 1.000 23.918 600 LEU AAA O 1
ATOM 5816 N N . GLN A 1 388 ? -14.611 4.187 2.816 1.000 21.429 601 GLN AAA N 1
ATOM 5817 C CA . GLN A 1 388 ? -15.074 3.055 3.649 1.000 24.260 601 GLN AAA CA 1
ATOM 5818 C C . GLN A 1 388 ? -13.902 2.517 4.494 1.000 24.965 601 GLN AAA C 1
ATOM 5819 O O . GLN A 1 388 ? -14.069 2.267 5.717 1.000 22.550 601 GLN AAA O 1
ATOM 5833 N N . ARG A 1 389 ? -12.744 2.309 3.854 1.000 22.958 602 ARG AAA N 1
ATOM 5834 C CA . ARG A 1 389 ? -11.526 1.730 4.491 1.000 23.392 602 ARG AAA CA 1
ATOM 5835 C C . ARG A 1 389 ? -11.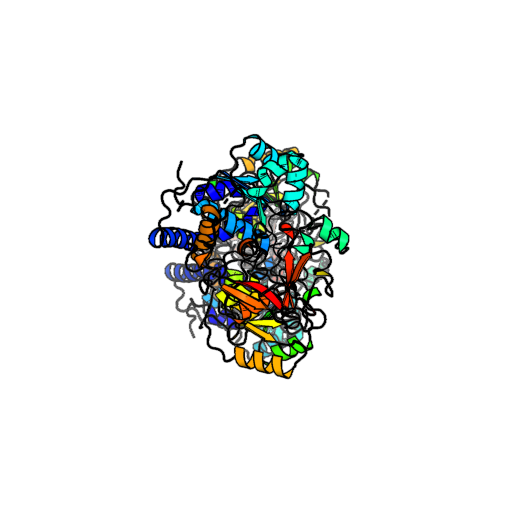008 2.672 5.582 1.000 20.925 602 ARG AAA C 1
ATOM 5836 O O . ARG A 1 389 ? -10.854 2.262 6.716 1.000 22.778 602 ARG AAA O 1
ATOM 5857 N N . ILE A 1 390 ? -10.790 3.938 5.288 1.000 20.935 603 ILE AAA N 1
ATOM 5858 C CA . ILE A 1 390 ? -10.228 4.884 6.280 1.000 24.562 603 ILE AAA CA 1
ATOM 5859 C C . ILE A 1 390 ? -11.247 5.146 7.394 1.000 24.927 603 ILE AAA C 1
ATOM 5860 O O . ILE A 1 390 ? -10.836 5.277 8.561 1.000 25.024 603 ILE AAA O 1
ATOM 5876 N N . ASN A 1 391 ? -12.535 5.221 7.088 1.000 23.231 604 ASN AAA N 1
ATOM 5877 C CA . ASN A 1 391 ? -13.562 5.362 8.149 1.000 25.130 604 ASN AAA CA 1
ATOM 5878 C C . ASN A 1 391 ? -13.500 4.161 9.087 1.000 20.299 604 ASN AAA C 1
ATOM 5879 O O . ASN A 1 391 ? -13.578 4.339 10.284 1.000 21.460 604 ASN AAA O 1
ATOM 5890 N N . ALA A 1 392 ? -13.370 2.954 8.563 1.000 23.314 605 ALA AAA N 1
ATOM 5891 C CA . ALA A 1 392 ? -13.298 1.742 9.405 1.000 22.855 605 ALA AAA CA 1
ATOM 5892 C C . ALA A 1 392 ? -12.054 1.815 10.285 1.000 22.705 605 ALA AAA C 1
ATOM 5893 O O . ALA A 1 392 ? -12.142 1.560 11.503 1.000 23.235 605 ALA AAA O 1
ATOM 5900 N N . PHE A 1 393 ? -10.918 2.209 9.712 1.000 23.288 606 PHE AAA N 1
ATOM 5901 C CA . PHE A 1 393 ? -9.665 2.309 10.494 1.000 22.464 606 PHE AAA CA 1
ATOM 5902 C C . PHE A 1 393 ? -9.874 3.345 11.605 1.000 24.247 606 PHE AAA C 1
ATOM 5903 O O . PHE A 1 393 ? -9.513 3.072 12.746 1.000 25.095 606 PHE AAA O 1
ATOM 5920 N N . ILE A 1 394 ? -10.420 4.514 11.279 1.000 23.725 607 ILE AAA N 1
ATOM 5921 C CA . ILE A 1 394 ? -10.578 5.585 12.299 1.000 25.358 607 ILE AAA CA 1
ATOM 5922 C C . ILE A 1 394 ? -11.485 5.099 13.433 1.000 27.318 607 ILE AAA C 1
ATOM 5923 O O . ILE A 1 394 ? -11.195 5.359 14.602 1.000 26.630 607 ILE AAA O 1
ATOM 5939 N N . GLU A 1 395 ? -12.553 4.386 13.106 1.000 27.249 608 GLU AAA N 1
ATOM 5940 C CA . GLU A 1 395 ? -13.593 4.034 14.092 1.000 27.001 608 GLU AAA CA 1
ATOM 5941 C C . GLU A 1 395 ? -13.198 2.791 14.878 1.000 26.320 608 GLU AAA C 1
ATOM 5942 O O . GLU A 1 395 ? -13.592 2.726 16.060 1.000 27.103 608 GLU AAA O 1
ATOM 5954 N N . LYS A 1 396 ? -12.519 1.837 14.257 1.000 26.089 609 LYS AAA N 1
ATOM 5955 C CA . LYS A 1 396 ? -12.358 0.460 14.786 1.000 27.022 609 LYS AAA CA 1
ATOM 5956 C C . LYS A 1 396 ? -10.905 0.099 15.128 1.000 28.613 609 LYS AAA C 1
ATOM 5957 O O . LYS A 1 396 ? -10.740 -0.768 15.951 1.000 25.610 609 LYS AAA O 1
ATOM 5976 N N . GLN A 1 397 ? -9.897 0.679 14.479 1.000 25.903 610 GLN AAA N 1
ATOM 5977 C CA . GLN A 1 397 ? -8.476 0.304 14.726 1.000 27.505 610 GLN AAA CA 1
ATOM 5978 C C . GLN A 1 397 ? -7.970 1.099 15.919 1.000 25.311 610 GLN AAA C 1
ATOM 5979 O O . GLN A 1 397 ? -7.904 2.341 15.813 1.000 25.675 610 GLN AAA O 1
ATOM 5993 N N . ASP A 1 398 ? -7.666 0.424 17.031 1.000 28.438 611 ASP AAA N 1
ATOM 5994 C CA . ASP A 1 398 ? -7.239 1.091 18.290 1.000 30.067 611 ASP AAA CA 1
ATOM 5995 C C . ASP A 1 398 ? -6.016 0.348 18.821 1.000 28.321 611 ASP AAA C 1
ATOM 5996 O O . ASP A 1 398 ? -6.107 -0.872 19.031 1.000 30.572 611 ASP AAA O 1
ATOM 6005 N N . PHE A 1 399 ? -4.910 1.035 18.981 1.000 24.565 612 PHE AAA N 1
ATOM 6006 C CA . PHE A 1 399 ? -3.681 0.467 19.589 1.000 26.561 612 PHE AAA CA 1
ATOM 6007 C C . PHE A 1 399 ? -3.513 1.020 21.014 1.000 26.726 612 PHE AAA C 1
ATOM 6008 O O . PHE A 1 399 ? -2.509 0.728 21.637 1.000 26.221 612 PHE AAA O 1
ATOM 6025 N N . CYS A 1 400 ? -4.443 1.869 21.466 1.000 30.465 613 CYS AAA N 1
ATOM 6026 C CA . CYS A 1 400 ? -4.423 2.549 22.802 1.000 32.025 613 CYS AAA CA 1
ATOM 6027 C C . CYS A 1 400 ? -5.275 1.736 23.830 1.000 35.719 613 CYS AAA C 1
ATOM 6028 O O . CYS A 1 400 ? -5.717 2.298 24.855 1.000 38.861 613 CYS AAA O 1
ATOM 6035 N N . HIS A 1 401 ? -5.624 0.473 23.525 1.000 41.935 614 HIS AAA N 1
ATOM 6036 C CA . HIS A 1 401 ? -6.203 -0.535 24.459 1.000 44.794 614 HIS AAA CA 1
ATOM 6037 C C . HIS A 1 401 ? -7.574 -0.079 24.950 1.000 47.119 614 HIS AAA C 1
ATOM 6038 O O . HIS A 1 401 ? -8.118 -0.886 25.725 1.000 60.235 614 HIS AAA O 1
ATOM 6053 N N . MET A 1 405 ? -11.874 -5.298 20.529 1.000 49.848 618 MET AAA N 1
ATOM 6054 C CA . MET A 1 405 ? -11.015 -6.192 19.700 1.000 46.883 618 MET AAA CA 1
ATOM 6055 C C . MET A 1 405 ? -11.464 -6.141 18.231 1.000 37.859 618 MET AAA C 1
ATOM 6056 O O . MET A 1 405 ? -12.610 -6.516 17.940 1.000 32.120 618 MET AAA O 1
ATOM 6070 N N . TRP A 1 406 ? -10.559 -5.735 17.343 1.000 34.716 619 TRP AAA N 1
ATOM 6071 C CA . TRP A 1 406 ? -10.845 -5.575 15.904 1.000 33.192 619 TRP AAA CA 1
ATOM 6072 C C . TRP A 1 406 ? -9.573 -5.799 15.096 1.000 33.840 619 TRP AAA C 1
ATOM 6073 O O . TRP A 1 406 ? -8.542 -5.193 15.383 1.000 34.248 619 TRP AAA O 1
ATOM 6094 N N . PRO A 1 407 ? -9.608 -6.653 14.050 1.000 31.636 620 PRO AAA N 1
ATOM 6095 C CA . PRO A 1 407 ? -10.790 -7.449 13.700 1.000 33.003 620 PRO AAA CA 1
ATOM 6096 C C . PRO A 1 407 ? -11.292 -8.443 14.760 1.000 32.017 620 PRO AAA C 1
ATOM 6097 O O . PRO A 1 407 ? -10.571 -8.869 15.666 1.000 30.307 620 PRO AAA O 1
ATOM 6108 N N . PRO A 1 408 ? -12.589 -8.804 14.706 1.000 31.557 621 PRO AAA N 1
ATOM 6109 C CA . PRO A 1 408 ? -13.173 -9.661 15.720 1.000 34.805 621 PRO AAA CA 1
ATOM 6110 C C . PRO A 1 408 ? -12.607 -11.067 15.554 1.000 34.735 621 PRO AAA C 1
ATOM 6111 O O . PRO A 1 408 ? -12.301 -11.450 14.441 1.000 33.471 621 PRO AAA O 1
ATOM 6122 N N . LEU A 1 409 ? -12.546 -11.808 16.657 1.000 34.911 622 LEU AAA N 1
ATOM 6123 C CA . LEU A 1 409 ? -11.883 -13.133 16.711 1.000 38.564 622 LEU AAA CA 1
ATOM 6124 C C . LEU A 1 409 ? -12.672 -14.140 15.872 1.000 34.534 622 LEU AAA C 1
ATOM 6125 O O . LEU A 1 409 ? -12.075 -15.148 15.462 1.000 35.716 622 LEU AAA O 1
ATOM 6141 N N . SER A 1 410 ? -13.947 -13.858 15.584 1.000 36.573 623 SER AAA N 1
ATOM 6142 C CA . SE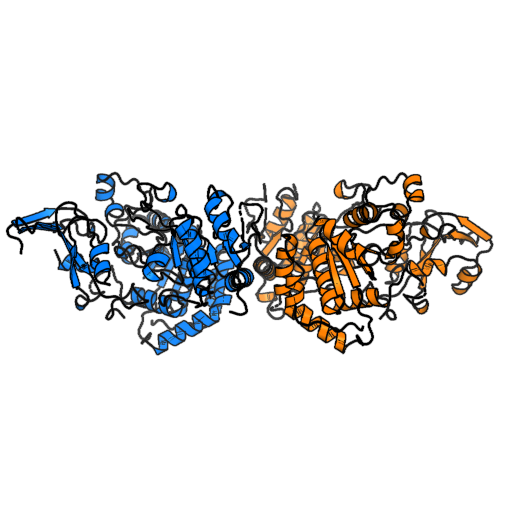R A 1 410 ? -14.803 -14.666 14.669 1.000 39.119 623 SER AAA CA 1
ATOM 6143 C C . SER A 1 410 ? -14.173 -14.783 13.268 1.000 39.661 623 SER AAA C 1
ATOM 6144 O O . SER A 1 410 ? -14.419 -15.805 12.583 1.000 42.919 623 SER AAA O 1
ATOM 6152 N N . ALA A 1 411 ? -13.367 -13.801 12.857 1.000 36.327 624 ALA AAA N 1
ATOM 6153 C CA . ALA A 1 411 ? -12.667 -13.769 11.549 1.000 36.452 624 ALA AAA CA 1
ATOM 6154 C C . ALA A 1 411 ? -11.508 -14.768 11.500 1.000 36.422 624 ALA AAA C 1
ATOM 6155 O O . ALA A 1 411 ? -11.089 -15.135 10.381 1.000 38.053 624 ALA AAA O 1
ATOM 6162 N N . LEU A 1 412 ? -10.999 -15.222 12.652 1.000 36.495 625 LEU AAA N 1
ATOM 6163 C CA . LEU A 1 412 ? -9.772 -16.057 12.705 1.000 32.828 625 LEU AAA CA 1
ATOM 6164 C C . LEU A 1 412 ? -9.985 -17.382 11.969 1.000 36.689 625 LEU AAA C 1
ATOM 6165 O O . LEU A 1 412 ? -10.907 -18.130 12.307 1.000 36.487 625 LEU AAA O 1
ATOM 6181 N N . GLN A 1 413 ? -9.149 -17.667 10.989 1.000 35.035 626 GLN AAA N 1
ATOM 6182 C CA . GLN A 1 413 ? -9.016 -19.038 10.447 1.000 37.683 626 GLN AAA CA 1
ATOM 6183 C C . GLN A 1 413 ? -7.534 -19.378 10.504 1.000 40.398 626 GLN AAA C 1
ATOM 6184 O O . GLN A 1 413 ? -6.744 -18.635 9.896 1.000 39.582 626 GLN AAA O 1
ATOM 6198 N N . VAL A 1 414 ? -7.182 -20.436 11.240 1.000 40.779 627 VAL AAA N 1
ATOM 6199 C CA . VAL A 1 414 ? -5.774 -20.844 11.482 1.000 38.710 627 VAL AAA CA 1
ATOM 6200 C C . VAL A 1 414 ? -5.350 -21.804 10.379 1.000 38.581 627 VAL AAA C 1
ATOM 6201 O O . VAL A 1 414 ? -6.119 -22.713 10.040 1.000 40.690 627 VAL AAA O 1
ATOM 6214 N N . LYS A 1 415 ? -4.157 -21.583 9.845 1.000 41.899 628 LYS AAA N 1
ATOM 6215 C CA . LYS A 1 415 ? -3.559 -22.394 8.751 1.000 40.494 628 LYS AAA CA 1
ATOM 6216 C C . LYS A 1 415 ? -2.132 -22.710 9.154 1.000 41.563 628 LYS AAA C 1
ATOM 6217 O O . LYS A 1 415 ? -1.504 -21.880 9.844 1.000 39.699 628 LYS AAA O 1
ATOM 6236 N N . LEU A 1 416 ? -1.665 -23.889 8.763 1.000 43.555 629 LEU AAA N 1
ATOM 6237 C CA . LEU A 1 416 ? -0.269 -24.320 8.974 1.000 43.692 629 LEU AAA CA 1
ATOM 6238 C C . LEU A 1 416 ? 0.477 -24.124 7.671 1.000 41.339 629 LEU AAA C 1
ATOM 6239 O O . LEU A 1 416 ? 0.095 -24.786 6.678 1.000 41.696 629 LEU AAA O 1
ATOM 6255 N N . ALA A 1 417 ? 1.444 -23.205 7.685 1.000 40.525 630 ALA AAA N 1
ATOM 6256 C CA . ALA A 1 417 ? 2.427 -23.011 6.607 1.000 38.433 630 ALA AAA CA 1
ATOM 6257 C C . ALA A 1 417 ? 3.369 -24.213 6.615 1.000 43.102 630 ALA AAA C 1
ATOM 6258 O O . ALA A 1 417 ? 3.817 -24.601 7.697 1.000 47.819 630 ALA AAA O 1
ATOM 6265 N N . GLU A 1 418 ? 3.646 -24.784 5.447 1.000 43.803 631 GLU AAA N 1
ATOM 6266 C CA . GLU A 1 418 ? 4.659 -25.847 5.290 1.000 45.468 631 GLU AAA CA 1
ATOM 6267 C C . GLU A 1 418 ? 6.030 -25.203 5.435 1.000 47.167 631 GLU AAA C 1
ATOM 6268 O O . GLU A 1 418 ? 6.173 -23.981 5.347 1.000 46.317 631 GLU AAA O 1
ATOM 6280 N N . PRO A 1 419 ? 7.091 -26.002 5.679 1.000 46.127 632 PRO AAA N 1
ATOM 6281 C CA . PRO A 1 419 ? 8.445 -25.473 5.664 1.000 45.975 632 PRO AAA CA 1
ATOM 6282 C C . PRO A 1 419 ? 8.667 -24.761 4.329 1.000 46.027 632 PRO AAA C 1
ATOM 6283 O O . PRO A 1 419 ? 8.210 -25.270 3.320 1.000 42.110 632 PRO AAA O 1
ATOM 6294 N N . GLY A 1 420 ? 9.315 -23.597 4.386 1.000 40.479 633 GLY AAA N 1
ATOM 6295 C CA . GLY A 1 420 ? 9.657 -22.753 3.228 1.000 42.495 633 GLY AAA CA 1
ATOM 6296 C C . GLY A 1 420 ? 8.508 -21.859 2.803 1.000 37.157 633 GLY AAA C 1
ATOM 6297 O O . GLY A 1 420 ? 8.712 -21.084 1.863 1.000 37.888 633 GLY AAA O 1
ATOM 6301 N N . GLN A 1 421 ? 7.360 -21.959 3.481 1.000 40.140 634 GLN AAA N 1
ATOM 6302 C CA . GLN A 1 421 ? 6.146 -21.141 3.232 1.000 39.371 634 GLN AAA CA 1
ATOM 6303 C C . GLN A 1 421 ? 5.949 -20.143 4.388 1.000 34.012 634 GLN AAA C 1
ATOM 6304 O O . GLN A 1 421 ? 6.025 -20.564 5.537 1.000 36.772 634 GLN AAA O 1
ATOM 6318 N N . SER A 1 422 ? 5.718 -18.860 4.097 1.000 33.6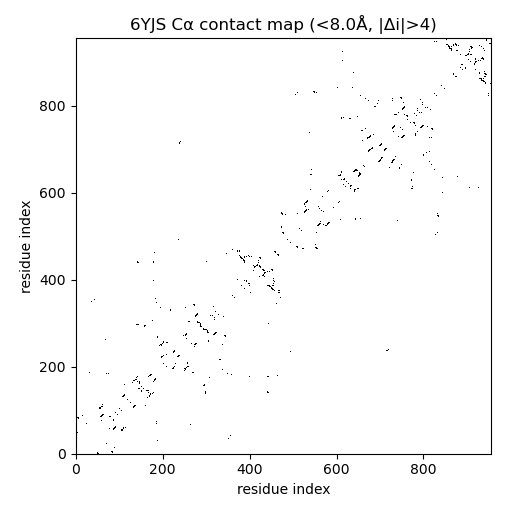86 635 SER AAA N 1
ATOM 6319 C CA . SER A 1 422 ? 5.445 -17.796 5.114 1.000 32.006 635 SER AAA CA 1
ATOM 6320 C C . SER A 1 422 ? 3.984 -17.855 5.555 1.000 32.883 635 SER AAA C 1
ATOM 6321 O O . SER A 1 422 ? 3.164 -18.464 4.862 1.000 34.946 635 SER AAA O 1
ATOM 6329 N N . CYS A 1 423 ? 3.631 -17.189 6.646 1.000 33.301 636 CYS AAA N 1
ATOM 6330 C CA . CYS A 1 423 ? 2.210 -17.037 7.030 1.000 32.536 636 CYS AAA CA 1
ATOM 6331 C C . CYS A 1 423 ? 1.482 -16.203 5.957 1.000 28.537 636 CYS AAA C 1
ATOM 6332 O O . CYS A 1 423 ? 0.319 -16.490 5.675 1.000 29.298 636 CYS AAA O 1
ATOM 6339 N N . LYS A 1 424 ? 2.130 -15.182 5.400 1.000 31.856 637 LYS AAA N 1
ATOM 6340 C CA . LYS A 1 424 ? 1.553 -14.374 4.293 1.000 32.211 637 LYS AAA CA 1
ATOM 6341 C C . LYS A 1 424 ? 1.075 -15.329 3.178 1.000 32.194 637 LYS AAA C 1
ATOM 6342 O O . LYS A 1 424 ? -0.094 -15.243 2.756 1.000 30.442 637 LYS AAA O 1
ATOM 6361 N N . GLN A 1 425 ? 1.944 -16.258 2.770 1.000 31.813 638 GLN AAA N 1
ATOM 6362 C CA . GLN A 1 425 ? 1.714 -17.187 1.627 1.000 34.051 638 GLN AAA CA 1
ATOM 6363 C C . GLN A 1 425 ? 0.577 -18.155 1.905 1.000 33.562 638 GLN AAA C 1
ATOM 6364 O O . GLN A 1 425 ? -0.277 -18.308 1.020 1.000 38.497 638 GLN AAA O 1
ATOM 6378 N N . VAL A 1 426 ? 0.563 -18.818 3.058 1.000 33.553 639 VAL AAA N 1
ATOM 6379 C CA . VAL A 1 426 ? -0.445 -19.891 3.322 1.000 34.214 639 VAL AAA CA 1
ATOM 6380 C C . VAL A 1 426 ? -1.842 -19.262 3.416 1.000 36.361 639 VAL AAA C 1
ATOM 6381 O O . VAL A 1 426 ? -2.817 -19.887 2.982 1.000 36.908 639 VAL AAA O 1
ATOM 6394 N N . CYS A 1 427 ? -1.975 -18.060 3.989 1.000 35.826 640 CYS AAA N 1
ATOM 6395 C CA . CYS A 1 427 ? -3.284 -17.368 3.998 1.000 34.330 640 CYS AAA CA 1
ATOM 6396 C C . CYS A 1 427 ? -3.698 -17.085 2.543 1.000 35.155 640 CYS AAA C 1
ATOM 6397 O O . CYS A 1 427 ? -4.812 -17.453 2.168 1.000 33.942 640 CYS AAA O 1
ATOM 6404 N N . GLN A 1 428 ? -2.820 -16.471 1.766 1.000 32.876 641 GLN AAA N 1
ATOM 6405 C CA . GLN A 1 428 ? -3.076 -16.066 0.358 1.000 42.579 641 GLN AAA CA 1
ATOM 6406 C C . GLN A 1 428 ? -3.493 -17.304 -0.457 1.000 43.957 641 GLN AAA C 1
ATOM 6407 O O . GLN A 1 428 ? -4.453 -17.229 -1.226 1.000 40.876 641 GLN AAA O 1
ATOM 6421 N N . GLU A 1 429 ? -2.838 -18.437 -0.230 1.000 50.147 642 GLU AAA N 1
ATOM 6422 C CA . GLU A 1 429 ? -3.089 -19.710 -0.950 1.000 50.947 642 GLU AAA CA 1
ATOM 6423 C C . GLU A 1 429 ? -4.529 -20.182 -0.747 1.000 46.177 642 GLU AAA C 1
ATOM 6424 O O . GLU A 1 429 ? -4.994 -20.995 -1.561 1.000 48.786 642 GLU AAA O 1
ATOM 6436 N N . SER A 1 430 ? -5.189 -19.760 0.328 1.000 45.431 643 SER AAA N 1
ATOM 6437 C CA . SER A 1 430 ? -6.584 -20.152 0.653 1.000 45.615 643 SER AAA CA 1
ATOM 6438 C C . SER A 1 430 ? -7.546 -19.012 0.339 1.000 37.795 643 SER AAA C 1
ATOM 6439 O O . SER A 1 430 ? -8.688 -19.094 0.809 1.000 42.333 643 SER AAA O 1
ATOM 6447 N N . GLN A 1 431 ? -7.094 -17.992 -0.393 1.000 37.559 644 GLN AAA N 1
ATOM 6448 C CA . GLN A 1 431 ? -7.855 -16.748 -0.694 1.000 39.089 644 GLN AAA CA 1
ATOM 6449 C C . GLN A 1 431 ? -8.214 -16.047 0.623 1.000 35.473 644 GLN AAA C 1
ATOM 6450 O O . GLN A 1 431 ? -9.288 -15.472 0.718 1.000 41.205 644 GLN AAA O 1
ATOM 6464 N N . LEU A 1 432 ? -7.320 -16.095 1.611 1.000 36.854 645 LEU AAA N 1
ATOM 6465 C CA . LEU A 1 432 ? -7.423 -15.305 2.866 1.000 32.133 645 LEU AAA CA 1
ATOM 6466 C C . LEU A 1 432 ? -6.243 -14.331 2.916 1.000 33.616 645 LEU AAA C 1
ATOM 6467 O O . LEU A 1 432 ? -5.459 -14.248 1.939 1.000 31.508 645 LEU AAA O 1
ATOM 6483 N N . ILE A 1 433 ? -6.138 -13.591 4.020 1.000 29.861 646 ILE AAA N 1
ATOM 6484 C CA . ILE A 1 433 ? -4.961 -12.717 4.287 1.000 27.875 646 ILE AAA CA 1
ATOM 6485 C C . ILE A 1 433 ? -4.541 -12.904 5.755 1.000 26.048 646 ILE AAA C 1
ATOM 6486 O O . ILE A 1 433 ? -5.402 -13.089 6.631 1.000 27.429 646 ILE AAA O 1
ATOM 6502 N N . CYS A 1 434 ? -3.253 -12.898 6.006 1.000 26.707 647 CYS AAA N 1
ATOM 6503 C CA . CYS A 1 434 ? -2.682 -13.019 7.362 1.000 27.404 647 CYS AAA CA 1
ATOM 6504 C C . CYS A 1 434 ? -3.184 -11.817 8.176 1.000 27.301 647 CYS AAA C 1
ATOM 6505 O O . CYS A 1 434 ? -3.312 -10.677 7.630 1.000 27.015 647 CYS AAA O 1
ATOM 6512 N N . GLU A 1 435 ? -3.581 -12.086 9.409 1.000 26.453 648 GLU AAA N 1
ATOM 6513 C CA . GLU A 1 435 ? -4.115 -11.055 10.330 1.000 25.912 648 GLU AAA CA 1
ATOM 6514 C C . GLU A 1 435 ? -3.264 -11.080 11.589 1.000 24.710 648 GLU AAA C 1
ATOM 6515 O O . GLU A 1 435 ? -3.512 -11.879 12.475 1.000 26.716 648 GLU AAA O 1
ATOM 6527 N N . PRO A 1 436 ? -2.239 -10.221 11.689 1.000 25.810 649 PRO AAA N 1
ATOM 6528 C CA . PRO A 1 436 ? -1.272 -10.327 12.782 1.000 26.399 649 PRO AAA CA 1
ATOM 6529 C C . PRO A 1 436 ? -1.826 -10.064 14.199 1.000 26.010 649 PRO AAA C 1
ATOM 6530 O O . PRO A 1 436 ? -1.179 -10.453 15.177 1.000 26.211 649 PRO AAA O 1
ATOM 6541 N N . SER A 1 437 ? -2.982 -9.401 14.304 1.000 25.642 650 SER AAA N 1
ATOM 6542 C CA . SER A 1 437 ? -3.642 -9.094 15.596 1.000 25.733 650 SER AAA CA 1
ATOM 6543 C C . SER A 1 437 ? -4.160 -10.386 16.253 1.000 24.345 650 SER AAA C 1
ATOM 6544 O O . SER A 1 437 ? -4.463 -10.344 17.434 1.000 25.529 650 SER AAA O 1
ATOM 6552 N N . PHE A 1 438 ? -4.218 -11.506 15.517 1.000 25.933 651 PHE AAA N 1
ATOM 6553 C CA . PHE A 1 438 ? -4.676 -12.816 16.043 1.000 26.716 651 PHE AAA CA 1
ATOM 6554 C C . PHE A 1 438 ? -3.516 -13.696 16.523 1.000 30.375 651 PHE AAA C 1
ATOM 6555 O O . PHE A 1 438 ? -3.795 -14.799 17.036 1.000 33.763 651 PHE AAA O 1
ATOM 6572 N N . PHE A 1 439 ? -2.265 -13.280 16.377 1.000 29.870 652 PHE AAA N 1
ATOM 6573 C CA . PHE A 1 439 ? -1.101 -14.093 16.798 1.000 30.638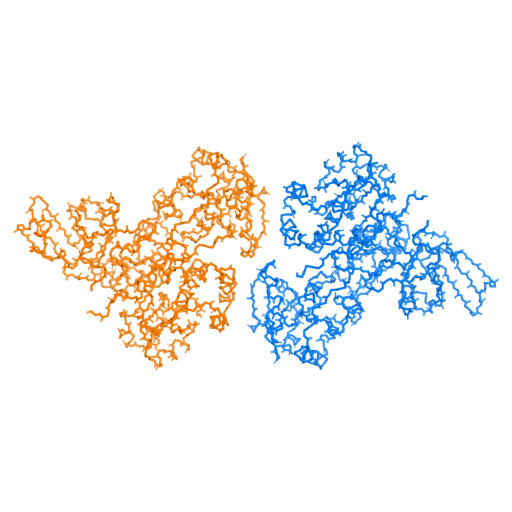 652 PHE AAA CA 1
ATOM 6574 C C . PHE A 1 439 ? -1.188 -14.412 18.302 1.000 34.985 652 PHE AAA C 1
ATOM 6575 O O . PHE A 1 439 ? -0.883 -15.585 18.646 1.000 31.902 652 PHE AAA O 1
ATOM 6592 N N . GLN A 1 440 ? -1.600 -13.451 19.145 1.000 33.319 653 GLN AAA N 1
ATOM 6593 C CA . GLN A 1 440 ? -1.671 -13.629 20.621 1.000 35.944 653 GLN AAA CA 1
ATOM 6594 C C . GLN A 1 440 ? -2.633 -14.775 20.987 1.000 36.200 653 GLN AAA C 1
ATOM 6595 O O . GLN A 1 440 ? -2.400 -15.424 22.024 1.000 39.700 653 GLN AAA O 1
ATOM 6609 N N . HIS A 1 441 ? -3.669 -15.032 20.192 1.000 34.919 654 HIS AAA N 1
ATOM 6610 C CA . HIS A 1 441 ? -4.635 -16.144 20.410 1.000 36.089 654 HIS AAA CA 1
ATOM 6611 C C . HIS A 1 441 ? -4.051 -17.488 19.976 1.000 36.938 654 HIS AAA C 1
ATOM 6612 O O . HIS A 1 441 ? -4.661 -18.501 20.321 1.000 43.473 654 HIS AAA O 1
ATOM 6627 N N . LEU A 1 442 ? -2.916 -17.516 19.284 1.000 44.499 655 LEU AAA N 1
ATOM 6628 C CA . LEU A 1 442 ? -2.299 -18.770 18.768 1.000 48.163 655 LEU AAA CA 1
ATOM 6629 C C . LEU A 1 442 ? -1.004 -19.084 19.518 1.000 49.699 655 LEU AAA C 1
ATOM 6630 O O . LEU A 1 442 ? -0.206 -19.871 18.993 1.000 70.274 655 LEU AAA O 1
ATOM 6646 N N . ASN A 1 443 ? -0.772 -18.477 20.671 1.000 47.349 656 ASN AAA N 1
ATOM 6647 C CA . ASN A 1 443 ? 0.526 -18.582 21.359 1.000 46.928 656 ASN AAA CA 1
ATOM 6648 C C . ASN A 1 443 ? 0.373 -19.246 22.723 1.000 46.800 656 ASN AAA C 1
ATOM 6649 O O . ASN A 1 443 ? 1.375 -19.186 23.467 1.000 50.210 656 ASN AAA O 1
ATOM 6660 N N . THR A 1 454 ? -0.818 -30.766 18.201 1.000 95.442 667 THR AAA N 1
ATOM 6661 C CA . THR A 1 454 ? -0.724 -31.177 19.636 1.000 92.460 667 THR AAA CA 1
ATOM 6662 C C . THR A 1 454 ? 0.750 -31.336 20.034 1.000 84.113 667 THR AAA C 1
ATOM 6663 O O . THR A 1 454 ? 1.444 -32.151 19.408 1.000 73.507 667 THR AAA O 1
ATOM 6674 N N . CYS A 1 455 ? 1.190 -30.560 21.028 1.000 84.975 668 CYS AAA N 1
ATOM 6675 C CA . CYS A 1 455 ? 2.612 -30.344 21.402 1.000 84.378 668 CYS AAA CA 1
ATOM 6676 C C . CYS A 1 455 ? 3.047 -31.382 22.447 1.000 89.827 668 CYS AAA C 1
ATOM 6677 O O . CYS A 1 455 ? 2.617 -31.252 23.605 1.000 96.551 668 CYS AAA O 1
ATOM 6684 N N . GLN A 1 456 ? 3.855 -32.376 22.059 1.000 91.444 669 GLN AAA N 1
ATOM 6685 C CA . GLN A 1 456 ? 4.466 -33.368 22.994 1.000 94.213 669 GLN AAA CA 1
ATOM 6686 C C . GLN A 1 456 ? 5.407 -32.616 23.942 1.000 88.416 669 GLN AAA C 1
ATOM 6687 O O . GLN A 1 456 ? 5.268 -32.765 25.170 1.000 90.031 669 GLN AAA O 1
ATOM 6701 N N . SER A 1 457 ? 6.332 -31.837 23.380 1.000 83.021 670 SER AAA N 1
ATOM 6702 C CA . SER A 1 457 ? 7.164 -30.845 24.110 1.000 78.562 670 SER AAA CA 1
ATOM 6703 C C . SER A 1 457 ? 6.880 -29.441 23.565 1.000 76.804 670 SER AAA C 1
ATOM 6704 O O . SER A 1 457 ? 6.105 -29.305 22.593 1.000 79.406 670 SER AAA O 1
ATOM 6712 N N . SER A 1 458 ? 7.474 -28.428 24.187 1.000 66.375 671 SER AAA N 1
ATOM 6713 C CA . SER A 1 458 ? 7.361 -27.015 23.753 1.000 66.322 671 SER AAA CA 1
ATOM 6714 C C . SER A 1 458 ? 8.489 -26.203 24.375 1.000 60.250 671 SER AAA C 1
ATOM 6715 O O . SER A 1 458 ? 9.021 -26.637 25.417 1.000 63.364 671 SER AAA O 1
ATOM 6723 N N . GLU A 1 459 ? 8.872 -25.104 23.727 1.000 53.084 672 GLU AAA N 1
ATOM 6724 C CA . GLU A 1 459 ? 9.783 -24.073 24.294 1.000 54.713 672 GLU AAA CA 1
ATOM 6725 C C . GLU A 1 459 ? 9.307 -22.682 23.859 1.000 52.901 672 GLU AAA C 1
ATOM 6726 O O . GLU A 1 459 ? 8.279 -22.586 23.176 1.000 44.780 672 GLU AAA O 1
ATOM 6738 N N . LEU A 1 460 ? 10.009 -21.653 24.321 1.000 47.682 673 LEU AAA N 1
ATOM 6739 C CA . LEU A 1 460 ? 9.777 -20.224 23.995 1.000 48.342 673 LEU AAA CA 1
ATOM 6740 C C . LEU A 1 460 ? 11.025 -19.779 23.219 1.000 49.883 673 LEU AAA C 1
ATOM 6741 O O . LEU A 1 460 ? 12.137 -20.206 23.598 1.000 57.700 673 LEU AAA O 1
ATOM 6757 N N . ALA A 1 461 ? 10.857 -19.053 22.109 1.000 42.286 674 ALA AAA N 1
ATOM 6758 C CA . ALA A 1 461 ? 11.949 -18.380 21.378 1.000 37.280 674 ALA AAA CA 1
ATOM 6759 C C . ALA A 1 461 ? 11.504 -16.973 21.006 1.000 34.338 674 ALA AAA C 1
ATOM 6760 O O . ALA A 1 461 ? 10.308 -16.783 20.816 1.000 34.638 674 ALA AAA O 1
ATOM 6767 N N . LYS A 1 462 ? 12.438 -16.039 20.971 1.000 35.403 675 LYS AAA N 1
ATOM 6768 C CA . LYS A 1 462 ? 12.254 -14.665 20.453 1.000 37.572 675 LYS AAA CA 1
ATOM 6769 C C . LYS A 1 462 ? 12.736 -14.643 18.989 1.000 38.095 675 LYS AAA C 1
ATOM 6770 O O . LYS A 1 462 ? 13.925 -14.391 18.722 1.000 36.358 675 LYS AAA O 1
ATOM 6789 N N . ASP A 1 463 ? 11.804 -14.873 18.071 1.000 37.277 676 ASP AAA N 1
ATOM 6790 C CA . ASP A 1 463 ? 12.050 -15.153 16.637 1.000 34.216 676 ASP AAA CA 1
ATOM 6791 C C . ASP A 1 463 ? 10.773 -14.839 15.856 1.000 29.819 676 ASP AAA C 1
ATOM 6792 O O . ASP A 1 463 ? 9.664 -15.197 16.321 1.000 30.557 676 ASP AAA O 1
ATOM 6801 N N . ILE A 1 464 ? 10.935 -14.232 14.691 1.000 30.119 677 ILE AAA N 1
ATOM 6802 C CA . ILE A 1 464 ? 9.807 -13.897 13.786 1.000 30.498 677 ILE AAA CA 1
ATOM 6803 C C . ILE A 1 464 ? 9.148 -15.180 13.260 1.000 30.294 677 ILE AAA C 1
ATOM 6804 O O . ILE A 1 464 ? 8.039 -15.058 12.769 1.000 31.802 677 ILE AAA O 1
ATOM 6820 N N . LEU A 1 465 ? 9.767 -16.372 13.371 1.000 32.434 678 LEU AAA N 1
ATOM 6821 C CA . LEU A 1 465 ? 9.243 -17.604 12.716 1.000 34.494 678 LEU AAA CA 1
ATOM 6822 C C . LEU A 1 465 ? 8.355 -18.453 13.627 1.000 38.372 678 LEU AAA C 1
ATOM 6823 O O . LEU A 1 465 ? 7.915 -19.530 13.167 1.000 41.259 678 LEU AAA O 1
ATOM 6839 N N . VAL A 1 466 ? 8.054 -17.994 14.844 1.000 36.326 679 VAL AAA N 1
ATOM 6840 C CA . VAL A 1 466 ? 7.239 -18.762 15.830 1.000 36.274 679 VAL AAA CA 1
ATOM 6841 C C . VAL A 1 466 ? 5.958 -17.981 16.123 1.000 35.368 679 VAL AAA C 1
ATOM 6842 O O . VAL A 1 466 ? 5.959 -16.749 16.099 1.000 36.201 679 VAL AAA O 1
ATOM 6855 N N . PRO A 1 467 ? 4.832 -18.637 16.472 1.000 32.416 680 PRO AAA N 1
ATOM 6856 C CA . PRO A 1 467 ? 4.791 -20.076 16.744 1.000 33.588 680 PRO AAA CA 1
ATOM 6857 C C . PRO A 1 467 ? 5.044 -21.057 15.577 1.000 37.972 680 PRO AAA C 1
ATOM 6858 O O . PRO A 1 467 ? 4.502 -20.909 14.487 1.000 32.793 680 PRO AAA O 1
ATOM 6869 N N . SER A 1 468 ? 5.869 -22.071 15.859 1.000 39.210 681 SER AAA N 1
ATOM 6870 C CA . SER A 1 468 ? 6.253 -23.156 14.921 1.000 39.459 681 SER AAA CA 1
ATOM 6871 C C . SER A 1 468 ? 5.903 -24.511 15.542 1.000 43.547 681 SER AAA C 1
ATOM 6872 O O . SER A 1 468 ? 5.732 -24.603 16.791 1.000 40.544 681 SER AAA O 1
ATOM 6880 N N . PHE A 1 469 ? 5.766 -25.512 14.674 1.000 49.111 682 PHE AAA N 1
ATOM 6881 C CA . PHE A 1 469 ? 5.403 -26.912 15.000 1.000 47.072 682 PHE AAA CA 1
ATOM 6882 C C . PHE A 1 469 ? 6.276 -27.852 14.174 1.000 50.135 682 PHE AAA C 1
ATOM 6883 O O . PHE A 1 469 ? 6.278 -27.734 12.934 1.000 45.431 682 PHE AAA O 1
ATOM 6900 N N . ASP A 1 470 ? 7.039 -28.712 14.850 1.000 51.836 683 ASP AAA N 1
ATOM 6901 C CA . ASP A 1 470 ? 7.686 -29.902 14.244 1.000 56.025 683 ASP AAA CA 1
ATOM 6902 C C . ASP A 1 470 ? 6.695 -31.052 14.348 1.000 59.090 683 ASP AAA C 1
ATOM 6903 O O . ASP A 1 470 ? 6.556 -31.617 15.422 1.000 66.784 683 ASP AAA O 1
ATOM 6912 N N . PRO A 1 471 ? 5.960 -31.409 13.270 1.000 65.061 684 PRO AAA N 1
ATOM 6913 C CA . PRO A 1 471 ? 4.929 -32.445 13.341 1.000 65.408 684 PRO AAA CA 1
ATOM 6914 C C . PRO A 1 471 ? 5.507 -33.870 13.414 1.000 73.698 684 PRO AAA C 1
ATOM 6915 O O . PRO A 1 471 ? 4.740 -34.781 13.672 1.000 70.816 684 PRO AAA O 1
ATOM 6926 N N . LYS A 1 472 ? 6.813 -34.015 13.132 1.000 81.238 685 LYS AAA N 1
ATOM 6927 C CA . LYS A 1 472 ? 7.596 -35.273 13.233 1.000 81.398 685 LYS AAA CA 1
ATOM 6928 C C . LYS A 1 472 ? 7.786 -35.602 14.715 1.000 73.849 685 LYS AAA C 1
ATOM 6929 O O . LYS A 1 472 ? 7.376 -36.705 15.117 1.000 73.111 685 LYS AAA O 1
ATOM 6948 N N . ASN A 1 473 ? 8.365 -34.681 15.498 1.000 73.037 686 ASN AAA N 1
ATOM 6949 C CA . ASN A 1 473 ? 8.641 -34.915 16.948 1.000 73.512 686 ASN AAA CA 1
ATOM 6950 C C . ASN A 1 473 ? 7.607 -34.186 17.826 1.000 70.814 686 ASN AAA C 1
ATOM 6951 O O . ASN A 1 473 ? 7.695 -34.304 19.062 1.000 65.961 686 ASN AAA O 1
ATOM 6962 N N . LYS A 1 474 ? 6.600 -33.562 17.210 1.000 65.164 687 LYS AAA N 1
ATOM 6963 C CA . LYS A 1 474 ? 5.464 -32.858 17.871 1.000 64.364 687 LYS AAA CA 1
ATOM 6964 C C . LYS A 1 474 ? 5.981 -31.784 18.841 1.000 55.925 687 LYS AAA C 1
ATOM 6965 O O . LYS A 1 474 ? 5.295 -31.538 19.846 1.000 50.658 687 LYS AAA O 1
ATOM 6984 N N . HIS A 1 475 ? 7.130 -31.167 18.542 1.000 51.026 688 HIS AAA N 1
ATOM 6985 C CA . HIS A 1 475 ? 7.727 -30.043 19.315 1.000 50.993 688 HIS AAA CA 1
ATOM 6986 C C . HIS A 1 475 ? 7.154 -28.695 18.835 1.000 51.527 688 HIS AAA C 1
ATOM 6987 O O . HIS A 1 475 ? 7.204 -28.419 17.610 1.000 52.305 688 HIS AAA O 1
ATOM 7002 N N . CYS A 1 476 ? 6.654 -27.892 19.782 1.000 51.235 689 CYS AAA N 1
ATOM 7003 C CA . CYS A 1 476 ? 6.089 -26.535 19.582 1.000 50.923 689 CYS AAA CA 1
ATOM 7004 C C . CYS A 1 476 ? 7.019 -25.473 20.147 1.000 49.253 689 CYS AAA C 1
ATOM 7005 O O . CYS A 1 476 ? 7.324 -25.553 21.329 1.000 50.637 689 CYS AAA O 1
ATOM 7012 N N . VAL A 1 477 ? 7.439 -24.511 19.326 1.000 44.217 690 VAL AAA N 1
ATOM 7013 C CA . VAL A 1 477 ? 8.141 -23.294 19.806 1.000 40.357 690 VAL AAA CA 1
ATOM 7014 C C . VAL A 1 477 ? 7.138 -22.136 19.784 1.000 45.994 690 VAL AAA C 1
ATOM 7015 O O . VAL A 1 477 ? 6.466 -21.934 18.751 1.000 42.438 690 VAL AAA O 1
ATOM 7028 N N . PHE A 1 478 ? 7.027 -21.426 20.904 1.000 39.658 691 PHE AAA N 1
ATOM 7029 C CA . PHE A 1 478 ? 6.062 -20.324 21.139 1.000 38.541 691 PHE AAA CA 1
ATOM 7030 C C . PHE A 1 478 ? 6.837 -19.014 21.139 1.000 35.727 691 PHE AAA C 1
ATOM 7031 O O . PHE A 1 478 ? 8.044 -19.019 21.329 1.000 35.998 691 PHE AAA O 1
ATOM 7048 N N . GLN A 1 479 ? 6.137 -17.914 20.912 1.000 31.928 692 GLN AAA N 1
ATOM 7049 C CA . GLN A 1 479 ? 6.749 -16.579 20.773 1.000 32.550 692 GLN AAA CA 1
ATOM 7050 C C . GLN A 1 479 ? 6.971 -16.054 22.186 1.000 32.841 692 GLN AAA C 1
ATOM 7051 O O . GLN A 1 479 ? 5.985 -16.021 22.949 1.000 34.793 692 GLN AAA O 1
ATOM 7065 N N . GLY A 1 480 ? 8.196 -15.636 22.484 1.000 33.410 693 GLY AAA N 1
ATOM 7066 C CA . GLY A 1 480 ? 8.563 -15.026 23.763 1.000 31.399 693 GLY AAA CA 1
ATOM 7067 C C . GLY A 1 480 ? 8.671 -13.526 23.674 1.000 32.182 693 GLY AAA C 1
ATOM 7068 O O . GLY A 1 480 ? 8.773 -12.906 24.723 1.000 34.591 693 GLY AAA O 1
ATOM 7072 N N . ASP A 1 481 ? 8.661 -12.944 22.478 1.000 31.397 694 ASP AAA N 1
ATOM 7073 C CA . ASP A 1 481 ? 8.698 -11.465 22.315 1.000 28.989 694 ASP AAA CA 1
ATOM 7074 C C . ASP A 1 481 ? 7.527 -11.096 21.414 1.000 32.781 694 ASP AAA C 1
ATOM 7075 O O . ASP A 1 481 ? 7.582 -11.401 20.223 1.000 31.956 694 ASP AAA O 1
ATOM 7084 N N . LEU A 1 482 ? 6.497 -10.494 21.984 1.000 31.374 695 LEU AAA N 1
ATOM 7085 C CA . LEU A 1 482 ? 5.212 -10.252 21.271 1.000 33.164 695 LEU AAA CA 1
ATOM 7086 C C . LEU A 1 482 ? 5.427 -9.257 20.129 1.000 27.312 695 LEU AAA C 1
ATOM 7087 O O . LEU A 1 482 ? 4.609 -9.281 19.196 1.000 31.831 695 LEU AAA O 1
ATOM 7103 N N . LEU A 1 483 ? 6.502 -8.464 20.157 1.000 25.241 696 LEU AAA N 1
ATOM 7104 C CA . LEU A 1 483 ? 6.830 -7.512 19.078 1.000 26.764 696 LEU AAA CA 1
ATOM 7105 C C . LEU A 1 483 ? 7.403 -8.256 17.861 1.000 27.412 696 LEU AAA C 1
ATOM 7106 O O . LEU A 1 483 ? 7.533 -7.648 16.803 1.000 26.414 696 LEU AAA O 1
ATOM 7122 N N . LEU A 1 484 ? 7.728 -9.539 17.981 1.000 25.629 697 LEU AAA N 1
ATOM 7123 C CA . LEU A 1 484 ? 8.318 -10.309 16.852 1.000 25.954 697 LEU AAA CA 1
ATOM 7124 C C . LEU A 1 484 ? 7.276 -11.135 16.104 1.000 23.784 697 LEU AAA C 1
ATOM 7125 O O . LEU A 1 484 ? 7.661 -11.799 15.118 1.000 25.998 697 LEU AAA O 1
ATOM 7141 N N . PHE A 1 485 ? 6.005 -11.098 16.479 1.000 24.476 698 PHE AAA N 1
ATOM 7142 C CA . PHE A 1 485 ? 4.949 -11.750 15.668 1.000 25.810 698 PHE AAA CA 1
ATOM 7143 C C . PHE A 1 485 ? 4.993 -11.209 14.223 1.000 25.714 698 PHE AAA C 1
ATOM 7144 O O . PHE A 1 485 ? 5.026 -9.996 14.006 1.000 26.074 698 PHE AAA O 1
ATOM 7161 N N . SER A 1 486 ? 4.963 -12.091 13.234 1.000 25.549 699 SER AAA N 1
ATOM 7162 C CA . SER A 1 486 ? 5.336 -11.745 11.836 1.000 26.691 699 SER AAA CA 1
ATOM 7163 C C . SER A 1 486 ? 4.605 -12.633 10.841 1.000 27.207 699 SER AAA C 1
ATOM 7164 O O . SER A 1 486 ? 4.866 -13.851 10.820 1.000 27.990 699 SER AAA O 1
ATOM 7172 N N . CYS A 1 487 ? 3.742 -12.043 10.009 1.000 28.810 700 CYS AAA N 1
ATOM 7173 C CA . CYS A 1 487 ? 3.191 -12.740 8.810 1.000 27.945 700 CYS AAA CA 1
ATOM 7174 C C . CYS A 1 487 ? 4.342 -13.131 7.873 1.000 26.112 700 CYS AAA C 1
ATOM 7175 O O . CYS A 1 487 ? 4.284 -14.213 7.269 1.000 29.794 700 CYS AAA O 1
ATOM 7182 N N . ALA A 1 488 ? 5.298 -12.213 7.704 1.000 26.362 701 ALA AAA N 1
ATOM 7183 C CA . ALA A 1 488 ? 6.545 -12.371 6.921 1.000 26.143 701 ALA AAA CA 1
ATOM 7184 C C . ALA A 1 488 ? 7.417 -13.461 7.530 1.000 30.536 701 ALA AAA C 1
ATOM 7185 O O . ALA A 1 488 ? 7.474 -13.575 8.769 1.000 31.530 701 ALA AAA O 1
ATOM 7192 N N . GLY A 1 489 ? 8.061 -14.253 6.676 1.000 32.100 702 GLY AAA N 1
ATOM 7193 C CA . GLY A 1 489 ? 9.078 -15.229 7.110 1.000 31.583 702 GLY AAA CA 1
ATOM 7194 C C . GLY A 1 489 ? 8.584 -16.660 6.993 1.000 33.468 702 GLY AAA C 1
ATOM 7195 O O . GLY A 1 489 ? 7.487 -16.957 7.445 1.000 30.639 702 GLY AAA O 1
ATOM 7199 N N . ALA A 1 490 ? 9.431 -17.525 6.428 1.000 35.790 703 ALA AAA N 1
ATOM 7200 C CA . ALA A 1 490 ? 9.168 -18.962 6.218 1.000 35.709 703 ALA AAA CA 1
ATOM 7201 C C . ALA A 1 490 ? 10.132 -19.751 7.100 1.000 37.414 703 ALA AAA C 1
ATOM 7202 O O . ALA A 1 490 ? 11.325 -19.384 7.169 1.000 38.315 703 ALA AAA O 1
ATOM 7209 N N . HIS A 1 491 ? 9.624 -20.764 7.793 1.000 43.106 704 HIS AAA N 1
ATOM 7210 C CA . HIS A 1 491 ? 10.480 -21.657 8.609 1.000 45.771 704 HIS AAA CA 1
ATOM 7211 C C . HIS A 1 491 ? 11.162 -22.614 7.639 1.000 43.016 704 HIS AAA C 1
ATOM 7212 O O . HIS A 1 491 ? 10.518 -23.168 6.761 1.000 37.763 704 HIS AAA O 1
ATOM 7227 N N . PRO A 1 492 ? 12.498 -22.755 7.727 1.000 48.746 705 PRO AAA N 1
ATOM 7228 C CA . PRO A 1 492 ? 13.230 -23.680 6.860 1.000 53.934 705 PRO AAA CA 1
ATOM 7229 C C . PRO A 1 492 ? 12.940 -25.163 7.126 1.000 52.245 705 PRO AAA C 1
ATOM 7230 O O . PRO A 1 492 ? 13.048 -25.917 6.199 1.000 55.195 705 PRO AAA O 1
ATOM 7241 N N . ARG A 1 493 ? 12.584 -25.537 8.356 1.000 51.181 706 ARG AAA N 1
ATOM 7242 C CA . ARG A 1 493 ? 12.452 -26.959 8.778 1.000 57.862 706 ARG AAA CA 1
ATOM 7243 C C . ARG A 1 493 ? 11.023 -27.260 9.239 1.000 54.436 706 ARG AAA C 1
ATOM 7244 O O . ARG A 1 493 ? 10.521 -28.347 8.923 1.000 58.252 706 ARG AAA O 1
ATOM 7265 N N . HIS A 1 494 ? 10.393 -26.354 9.985 1.000 52.589 707 HIS AAA N 1
ATOM 7266 C CA . HIS A 1 494 ? 9.118 -26.615 10.695 1.000 51.895 707 HIS AAA CA 1
ATOM 7267 C C . HIS A 1 494 ? 7.950 -25.968 9.945 1.000 47.297 707 HIS AAA C 1
ATOM 7268 O O . HIS A 1 494 ? 8.191 -25.163 9.021 1.000 42.017 707 HIS AAA O 1
ATOM 7283 N N . GLN A 1 495 ? 6.739 -26.341 10.348 1.000 40.892 708 GLN AAA N 1
ATOM 7284 C CA . GLN A 1 495 ? 5.473 -25.670 10.002 1.000 42.245 708 GLN AAA CA 1
ATOM 7285 C C . GLN A 1 495 ? 5.298 -24.419 10.875 1.000 39.954 708 GLN AAA C 1
ATOM 7286 O O . GLN A 1 495 ? 5.664 -24.459 12.052 1.000 38.499 708 GLN AAA O 1
ATOM 7300 N N . ARG A 1 496 ? 4.739 -23.355 10.301 1.000 37.234 709 ARG AAA N 1
ATOM 7301 C CA . ARG A 1 496 ? 4.339 -22.149 11.061 1.000 34.230 709 ARG AAA CA 1
ATOM 7302 C C . ARG A 1 496 ? 2.843 -22.234 11.347 1.000 33.462 709 ARG AAA C 1
ATOM 7303 O O . ARG A 1 496 ? 2.071 -22.657 10.479 1.000 35.812 709 ARG AAA O 1
ATOM 7324 N N . VAL A 1 497 ? 2.434 -21.860 12.545 1.000 35.355 710 VAL AAA N 1
ATOM 7325 C CA . VAL A 1 497 ? 0.998 -21.762 12.918 1.000 35.407 710 VAL AAA CA 1
ATOM 7326 C C . VAL A 1 497 ? 0.565 -20.338 12.595 1.000 34.729 710 VAL AAA C 1
ATOM 7327 O O . VAL A 1 497 ? 1.111 -19.401 13.219 1.000 38.719 710 VAL AAA O 1
ATOM 7340 N N . CYS A 1 498 ? -0.366 -20.180 11.663 1.000 34.581 711 CYS AAA N 1
ATOM 7341 C CA . CYS A 1 498 ? -0.614 -18.875 10.987 1.000 34.049 711 CYS AAA CA 1
ATOM 7342 C C . CYS A 1 498 ? -2.036 -18.385 11.191 1.000 33.473 711 CYS AAA C 1
ATOM 7343 O O . CYS A 1 498 ? -3.002 -19.127 10.986 1.000 37.369 711 CYS AAA O 1
ATOM 7350 N N . PRO A 1 499 ? -2.198 -17.103 11.598 1.000 29.492 712 PRO AAA N 1
ATOM 7351 C CA . PRO A 1 499 ? -3.502 -16.476 11.711 1.000 29.347 712 PRO AAA CA 1
ATOM 7352 C C . PRO A 1 499 ? -3.954 -15.808 10.398 1.000 33.547 712 PRO AAA C 1
ATOM 7353 O O . PRO A 1 499 ? -3.338 -14.846 9.938 1.000 34.301 712 PRO AAA O 1
ATOM 7364 N N . CYS A 1 500 ? -5.016 -16.336 9.799 1.000 32.037 713 CYS AAA N 1
ATOM 7365 C CA . CYS A 1 500 ? -5.633 -15.781 8.570 1.000 31.250 713 CYS AAA CA 1
ATOM 7366 C C . CYS A 1 500 ? -6.978 -15.169 8.933 1.000 31.186 713 CYS AAA C 1
ATOM 7367 O O . CYS A 1 500 ? -7.544 -15.506 9.978 1.000 33.369 713 CYS AAA O 1
ATOM 7374 N N . ARG A 1 501 ? -7.464 -14.288 8.076 1.000 31.440 714 ARG AAA N 1
ATOM 7375 C CA . ARG A 1 501 ? -8.838 -13.754 8.120 1.000 29.949 714 ARG AAA CA 1
ATOM 7376 C C . ARG A 1 501 ? -9.383 -13.754 6.697 1.000 32.757 714 ARG AAA C 1
ATOM 7377 O O . ARG A 1 501 ? -8.591 -13.750 5.731 1.000 32.810 714 ARG AAA O 1
ATOM 7398 N N . ASP A 1 502 ? -10.701 -13.774 6.583 1.000 33.747 715 ASP AAA N 1
ATOM 7399 C CA . ASP A 1 502 ? -11.367 -13.474 5.306 1.000 33.601 715 ASP AAA CA 1
ATOM 7400 C C . ASP A 1 502 ? -11.170 -11.990 4.991 1.000 35.447 715 ASP AAA C 1
ATOM 7401 O O . ASP A 1 502 ? -10.829 -11.188 5.870 1.000 30.894 715 ASP AAA O 1
ATOM 7410 N N . PHE A 1 503 ? -11.438 -11.655 3.747 1.000 38.197 716 PHE AAA N 1
ATOM 7411 C CA . PHE A 1 503 ? -11.480 -10.259 3.267 1.000 40.530 716 PHE AAA CA 1
ATOM 7412 C C . PHE A 1 503 ? -12.638 -10.141 2.282 1.000 40.418 716 PHE AAA C 1
ATOM 7413 O O . PHE A 1 503 ? -12.981 -11.127 1.579 1.000 41.210 716 PHE AAA O 1
ATOM 7430 N N . ILE A 1 504 ? -13.214 -8.955 2.258 1.000 41.234 717 ILE AAA N 1
ATOM 7431 C CA . ILE A 1 504 ? -14.134 -8.494 1.180 1.000 44.862 717 ILE AAA CA 1
ATOM 7432 C C . ILE A 1 504 ? -13.355 -8.411 -0.147 1.000 45.369 717 ILE AAA C 1
ATOM 7433 O O . ILE A 1 504 ? -12.344 -7.638 -0.188 1.000 44.914 717 ILE AAA O 1
ATOM 7449 N N . LYS A 1 505 ? -13.758 -9.169 -1.195 1.000 40.320 718 LYS AAA N 1
ATOM 7450 C CA . LYS A 1 505 ? -13.113 -9.053 -2.538 1.000 39.467 718 LYS AAA CA 1
ATOM 7451 C C . LYS A 1 505 ? -13.294 -7.603 -3.002 1.000 35.237 718 LYS AAA C 1
ATOM 7452 O O . LYS A 1 505 ? -14.366 -7.054 -2.757 1.000 35.276 718 LYS AAA O 1
ATOM 7471 N N . GLY A 1 506 ? -12.218 -6.986 -3.501 1.000 33.373 719 GLY AAA N 1
ATOM 7472 C CA . GLY A 1 506 ? -12.150 -5.548 -3.822 1.000 32.044 719 GLY AAA CA 1
ATOM 7473 C C . GLY A 1 506 ? -11.902 -4.662 -2.613 1.000 27.542 719 GLY AAA C 1
ATOM 7474 O O . GLY A 1 506 ? -11.722 -3.454 -2.838 1.000 27.987 719 GLY AAA O 1
ATOM 7478 N N . GLN A 1 507 ? -11.880 -5.216 -1.390 1.000 26.463 720 GLN AAA N 1
ATOM 7479 C CA . GLN A 1 507 ? -11.589 -4.436 -0.146 1.000 25.357 720 GLN AAA CA 1
ATOM 7480 C C . GLN A 1 507 ? -10.799 -5.326 0.830 1.000 24.732 720 GLN AAA C 1
ATOM 7481 O O . GLN A 1 507 ? -11.275 -5.595 1.922 1.000 25.002 720 GLN AAA O 1
ATOM 7495 N N . VAL A 1 508 ? -9.563 -5.697 0.465 1.000 25.996 721 VAL AAA N 1
ATOM 7496 C CA . VAL A 1 508 ? -8.731 -6.695 1.219 1.000 27.551 721 VAL AAA CA 1
ATOM 7497 C C . VAL A 1 508 ? -8.393 -6.197 2.638 1.000 26.982 721 VAL AAA C 1
ATOM 7498 O O . VAL A 1 508 ? -8.092 -7.029 3.520 1.000 25.570 721 VAL AAA O 1
ATOM 7511 N N . ALA A 1 509 ? -8.394 -4.880 2.886 1.000 24.986 722 ALA AAA N 1
ATOM 7512 C CA . ALA A 1 509 ? -8.092 -4.330 4.224 1.000 24.064 722 ALA AAA CA 1
ATOM 7513 C C . ALA A 1 509 ? -9.143 -4.744 5.257 1.000 26.244 722 ALA AAA C 1
ATOM 7514 O O . ALA A 1 509 ? -8.832 -4.632 6.468 1.000 25.615 722 ALA AAA O 1
ATOM 7521 N N . LEU A 1 510 ? -10.349 -5.154 4.843 1.000 27.052 723 LEU AAA N 1
ATOM 7522 C CA . LEU A 1 510 ? -11.488 -5.365 5.769 1.000 30.264 723 LEU AAA CA 1
ATOM 7523 C C . LEU A 1 510 ? -11.993 -6.802 5.669 1.000 29.234 723 LEU AAA C 1
ATOM 7524 O O . LEU A 1 510 ? -12.131 -7.287 4.572 1.000 33.381 723 LEU AAA O 1
ATOM 7540 N N . CYS A 1 511 ? -12.175 -7.464 6.811 1.000 31.956 724 CYS AAA N 1
ATOM 7541 C CA . CYS A 1 511 ? -12.873 -8.781 6.944 1.000 31.874 724 CYS AAA CA 1
ATOM 7542 C C . CYS A 1 511 ? -14.376 -8.545 6.751 1.000 31.946 724 CYS AAA C 1
ATOM 7543 O O . CYS A 1 511 ? -14.829 -7.394 6.907 1.000 30.906 724 CYS AAA O 1
ATOM 7550 N N . LYS A 1 512 ? -15.139 -9.586 6.419 1.000 37.341 725 LYS AAA N 1
ATOM 7551 C CA . LYS A 1 512 ? -16.599 -9.458 6.144 1.000 38.606 725 LYS AAA CA 1
ATOM 7552 C C . LYS A 1 512 ? -17.294 -8.803 7.348 1.000 35.654 725 LYS AAA C 1
ATOM 7553 O O . LYS A 1 512 ? -18.189 -7.994 7.129 1.000 37.904 725 LYS AAA O 1
ATOM 7572 N N . ASP A 1 513 ? -16.852 -9.082 8.579 1.000 37.419 726 ASP AAA N 1
ATOM 7573 C CA . ASP A 1 513 ? -17.489 -8.606 9.837 1.000 38.023 726 ASP AAA CA 1
ATOM 7574 C C . ASP A 1 513 ? -16.735 -7.409 10.419 1.000 36.715 726 ASP AAA C 1
ATOM 7575 O O . ASP A 1 513 ? -16.849 -7.192 11.621 1.000 38.668 726 ASP AAA O 1
ATOM 7584 N N . CYS A 1 514 ? -16.033 -6.617 9.611 1.000 37.371 727 CYS AAA N 1
ATOM 7585 C CA . CYS A 1 514 ? -15.136 -5.559 10.142 1.000 37.418 727 CYS AAA CA 1
ATOM 7586 C C . CYS A 1 514 ? -15.759 -4.166 10.028 1.000 36.750 727 CYS AAA C 1
ATOM 7587 O O . CYS A 1 514 ? -15.126 -3.206 10.541 1.000 36.407 727 CYS AAA O 1
ATOM 7594 N N . LEU A 1 515 ? -16.918 -4.015 9.376 1.000 34.317 728 LEU AAA N 1
ATOM 7595 C CA . LEU A 1 515 ? -17.510 -2.654 9.183 1.000 36.404 728 LEU AAA CA 1
ATOM 7596 C C . LEU A 1 515 ? -18.054 -2.048 10.481 1.000 35.639 728 LEU AAA C 1
ATOM 7597 O O . LEU A 1 515 ? -18.187 -0.821 10.587 1.000 36.970 728 LEU AAA O 1
ATOM 7614 N N . SER B 1 1 ? -15.425 24.482 -57.059 1.000 42.705 214 SER BBB N 1
ATOM 7615 C CA . SER B 1 1 ? -15.534 23.962 -55.676 1.000 41.772 214 SER BBB CA 1
ATOM 7616 C C . SER B 1 1 ? -15.501 25.119 -54.684 1.000 34.546 214 SER BBB C 1
ATOM 7617 O O . SER B 1 1 ? -14.499 25.802 -54.636 1.000 34.826 214 SER BBB O 1
ATOM 7627 N N . LEU B 1 2 ? -16.572 25.314 -53.930 1.000 35.945 215 LEU BBB N 1
ATOM 7628 C CA . LEU B 1 2 ? -16.655 26.350 -52.873 1.000 34.780 215 LEU BBB CA 1
ATOM 7629 C C . LEU B 1 2 ? -16.198 25.780 -51.528 1.000 35.516 215 LEU BBB C 1
ATOM 7630 O O . LEU B 1 2 ? -16.346 24.542 -51.262 1.000 32.353 215 LEU BBB O 1
ATOM 7646 N N . ALA B 1 3 ? -15.611 26.653 -50.729 1.000 30.217 216 ALA BBB N 1
ATOM 7647 C CA . ALA B 1 3 ? -15.149 26.315 -49.374 1.000 29.366 216 ALA BBB CA 1
ATOM 7648 C C . ALA B 1 3 ? -16.383 26.153 -48.469 1.000 29.623 216 ALA BBB C 1
ATOM 7649 O O . ALA B 1 3 ? -17.255 27.052 -48.460 1.000 29.990 216 ALA BBB O 1
ATOM 7656 N N . GLU B 1 4 ? -16.399 25.064 -47.708 1.000 29.850 217 GLU BBB N 1
ATOM 7657 C CA . GLU B 1 4 ? -17.383 24.787 -46.637 1.000 34.872 217 GLU BBB CA 1
ATOM 7658 C C . GLU B 1 4 ? -16.659 24.746 -45.299 1.000 28.747 217 GLU BBB C 1
ATOM 7659 O O . GLU B 1 4 ? -15.700 23.995 -45.170 1.000 29.790 217 GLU BBB O 1
ATOM 7671 N N . ILE B 1 5 ? -17.129 25.535 -44.337 1.000 27.811 218 ILE BBB N 1
ATOM 7672 C CA . ILE B 1 5 ? -16.500 25.587 -42.991 1.000 29.225 218 ILE BBB CA 1
ATOM 7673 C C . ILE B 1 5 ? -16.527 24.180 -42.374 1.000 31.934 218 ILE BBB C 1
ATOM 7674 O O . ILE B 1 5 ? -17.457 23.409 -42.635 1.000 28.233 218 ILE BBB O 1
ATOM 7690 N N . ARG B 1 6 ? -15.481 23.865 -41.605 1.000 29.443 219 ARG BBB N 1
ATOM 7691 C CA . ARG B 1 6 ? -15.294 22.601 -40.879 1.000 31.981 219 ARG BBB CA 1
ATOM 7692 C C . ARG B 1 6 ? -15.514 22.891 -39.394 1.000 32.096 219 ARG BBB C 1
ATOM 7693 O O . ARG B 1 6 ? -15.127 23.969 -38.950 1.000 30.513 219 ARG BBB O 1
ATOM 7714 N N . THR B 1 7 ? -16.120 21.949 -38.668 1.000 33.301 220 THR BBB N 1
ATOM 7715 C CA . THR B 1 7 ? -16.436 22.094 -37.219 1.000 35.625 220 THR BBB CA 1
ATOM 7716 C C . THR B 1 7 ? -15.969 20.845 -36.458 1.000 40.984 220 THR BBB C 1
ATOM 7717 O O . THR B 1 7 ? -16.301 20.726 -35.267 1.000 42.446 220 THR BBB O 1
ATOM 7728 N N . ASP B 1 8 ? -15.195 19.978 -37.104 1.000 39.829 221 ASP BBB N 1
ATOM 7729 C CA . ASP B 1 8 ? -14.683 18.695 -36.566 1.000 42.101 221 ASP BBB CA 1
ATOM 7730 C C . ASP B 1 8 ? -13.184 18.660 -36.890 1.000 37.526 221 ASP BBB C 1
ATOM 7731 O O . ASP B 1 8 ? -12.856 18.850 -38.068 1.000 37.318 221 ASP BBB O 1
ATOM 7740 N N . PHE B 1 9 ? -12.316 18.393 -35.913 1.000 34.095 222 PHE BBB N 1
ATOM 7741 C CA . PHE B 1 9 ? -10.838 18.449 -36.063 1.000 31.695 222 PHE BBB CA 1
ATOM 7742 C C . PHE B 1 9 ? -10.241 17.076 -36.394 1.000 34.322 222 PHE BBB C 1
ATOM 7743 O O . PHE B 1 9 ? -9.036 17.017 -36.577 1.000 32.141 222 PHE BBB O 1
ATOM 7760 N N . ASN B 1 10 ? -11.033 16.009 -36.491 1.000 33.364 223 ASN BBB N 1
ATOM 7761 C CA . ASN B 1 10 ? -10.459 14.640 -36.605 1.000 37.552 223 ASN BBB CA 1
ATOM 7762 C C . ASN B 1 10 ? -9.556 14.565 -37.842 1.000 32.229 223 ASN BBB C 1
ATOM 7763 O O . ASN B 1 10 ? -8.469 14.020 -37.748 1.000 34.916 223 ASN BBB O 1
ATOM 7774 N N . ILE B 1 11 ? -9.959 15.121 -38.970 1.000 32.529 224 ILE BBB N 1
ATOM 7775 C CA . ILE B 1 11 ? -9.088 15.142 -40.179 1.000 33.806 224 ILE BBB CA 1
ATOM 7776 C C . ILE B 1 11 ? -7.852 16.035 -39.939 1.000 29.728 224 ILE BBB C 1
ATOM 7777 O O . ILE B 1 11 ? -6.801 15.650 -40.378 1.000 29.288 224 ILE BBB O 1
ATOM 7793 N N . LEU B 1 12 ? -7.966 17.157 -39.234 1.000 29.293 225 LEU BBB N 1
ATOM 7794 C CA . LEU B 1 12 ? -6.794 18.036 -39.012 1.000 29.710 225 LEU BBB CA 1
ATOM 7795 C C . LEU B 1 12 ? -5.738 17.267 -38.222 1.000 30.038 225 LEU BBB C 1
ATOM 7796 O O . LEU B 1 12 ? -4.571 17.261 -38.631 1.000 31.226 225 LEU BBB O 1
ATOM 7812 N N . TYR B 1 13 ? -6.150 16.608 -37.146 1.000 33.152 226 TYR BBB N 1
ATOM 7813 C CA . TYR B 1 13 ? -5.238 15.800 -36.299 1.000 33.977 226 TYR BBB CA 1
ATOM 7814 C C . TYR B 1 13 ? -4.543 14.756 -37.188 1.000 34.871 226 TYR BBB C 1
ATOM 7815 O O . TYR B 1 13 ? -3.326 14.566 -37.040 1.000 34.803 226 TYR BBB O 1
ATOM 7833 N N . SER B 1 14 ? -5.251 14.152 -38.137 1.000 33.453 227 SER BBB N 1
ATOM 7834 C CA . SER B 1 14 ? -4.669 13.100 -39.005 1.000 36.690 227 SER BBB CA 1
ATOM 7835 C C . SER B 1 14 ? -3.589 13.688 -39.909 1.000 37.052 227 SER BBB C 1
ATOM 7836 O O . SER B 1 14 ? -2.664 12.951 -40.292 1.000 38.867 227 SER BBB O 1
ATOM 7844 N N . MET B 1 15 ? -3.681 14.970 -40.231 1.000 34.249 228 MET BBB N 1
ATOM 7845 C CA . MET B 1 15 ? -2.728 15.664 -41.140 1.000 37.138 228 MET BBB CA 1
ATOM 7846 C C . MET B 1 15 ? -1.465 16.100 -40.390 1.000 37.120 228 MET BBB C 1
ATOM 7847 O O . MET B 1 15 ? -0.475 16.324 -41.047 1.000 39.525 228 MET BBB O 1
ATOM 7861 N N . MET B 1 16 ? -1.564 16.400 -39.099 1.000 34.676 229 MET BBB N 1
ATOM 7862 C CA . MET B 1 16 ? -0.498 17.035 -38.298 1.000 33.495 229 MET BBB CA 1
ATOM 7863 C C . MET B 1 16 ? 0.230 15.941 -37.517 1.000 36.823 229 MET BBB C 1
ATOM 7864 O O . MET B 1 16 ? 0.008 15.812 -36.304 1.000 36.644 229 MET BBB O 1
ATOM 7878 N N . LYS B 1 17 ? 1.092 15.196 -38.203 1.000 37.407 230 LYS BBB N 1
ATOM 7879 C CA . LYS B 1 17 ? 1.667 13.920 -37.696 1.000 43.008 230 LYS BBB CA 1
ATOM 7880 C C . LYS B 1 17 ? 3.186 13.878 -37.927 1.000 36.911 230 LYS BBB C 1
ATOM 7881 O O . LYS B 1 17 ? 3.712 14.709 -38.664 1.000 36.733 230 LYS BBB O 1
ATOM 7900 N N . LYS B 1 18 ? 3.879 13.026 -37.181 1.000 35.230 231 LYS BBB N 1
ATOM 7901 C CA . LYS B 1 18 ? 5.260 12.527 -37.448 1.000 38.821 231 LYS BBB CA 1
ATOM 7902 C C . LYS B 1 18 ? 6.338 13.520 -36.991 1.000 38.778 231 LYS BBB C 1
ATOM 7903 O O . LYS B 1 18 ? 7.515 13.221 -37.216 1.000 42.423 231 LYS BBB O 1
ATOM 7922 N N . HIS B 1 19 ? 5.972 14.642 -36.368 1.000 32.689 232 HIS BBB N 1
ATOM 7923 C CA . HIS B 1 19 ? 6.921 15.635 -35.807 1.000 32.105 232 HIS BBB CA 1
ATOM 7924 C C . HIS B 1 19 ? 6.515 15.969 -34.373 1.000 30.982 232 HIS BBB C 1
ATOM 7925 O O . HIS B 1 19 ? 5.338 16.179 -34.128 1.000 29.781 232 HIS BBB O 1
ATOM 7940 N N . GLU B 1 20 ? 7.488 16.045 -33.476 1.000 31.773 233 GLU BBB N 1
ATOM 7941 C CA . GLU B 1 20 ? 7.288 16.420 -32.055 1.000 33.342 233 GLU BBB CA 1
ATOM 7942 C C . GLU B 1 20 ? 6.543 17.770 -31.994 1.000 31.985 233 GLU BBB C 1
ATOM 7943 O O . GLU B 1 20 ? 5.656 17.960 -31.145 1.000 30.122 233 GLU BBB O 1
ATOM 7955 N N . GLU B 1 21 ? 6.854 18.683 -32.914 1.000 31.997 234 GLU BBB N 1
ATOM 7956 C CA . GLU B 1 21 ? 6.238 20.035 -32.944 1.000 29.593 234 GLU BBB CA 1
ATOM 7957 C C . GLU B 1 21 ? 4.745 19.893 -33.253 1.000 27.468 234 GLU BBB C 1
ATOM 7958 O O . GLU B 1 21 ? 3.962 20.622 -32.634 1.000 26.766 234 GLU BBB O 1
ATOM 7970 N N . PHE B 1 22 ? 4.348 18.917 -34.070 1.000 27.130 235 PHE BBB N 1
ATOM 7971 C CA . PHE B 1 22 ? 2.911 18.718 -34.423 1.000 28.927 235 PHE BBB CA 1
ATOM 7972 C C . PHE B 1 22 ? 2.161 18.053 -33.258 1.000 28.536 235 PHE BBB C 1
ATOM 7973 O O . PHE B 1 22 ? 1.008 18.360 -33.028 1.000 29.191 235 PHE BBB O 1
ATOM 7990 N N . ARG B 1 23 ? 2.825 17.184 -32.509 1.000 28.165 236 ARG BBB N 1
ATOM 7991 C CA . ARG B 1 23 ? 2.256 16.550 -31.280 1.000 32.666 236 ARG BBB CA 1
ATOM 7992 C C . ARG B 1 23 ? 1.926 17.635 -30.256 1.000 28.993 236 ARG BBB C 1
ATOM 7993 O O . ARG B 1 23 ? 0.864 17.603 -29.669 1.000 30.341 236 ARG BBB O 1
ATOM 8014 N N . TRP B 1 24 ? 2.826 18.588 -30.086 1.000 30.199 237 TRP BBB N 1
ATOM 8015 C CA . TRP B 1 24 ? 2.638 19.755 -29.194 1.000 29.703 237 TRP BBB CA 1
ATOM 8016 C C . TRP B 1 24 ? 1.480 20.619 -29.694 1.000 28.902 237 TRP BBB C 1
ATOM 8017 O O . TRP B 1 24 ? 0.673 21.080 -28.863 1.000 30.579 237 TRP BBB O 1
ATOM 8038 N N . MET B 1 25 ? 1.429 20.879 -30.998 1.000 29.619 238 MET BBB N 1
ATOM 8039 C CA . MET B 1 25 ? 0.361 21.689 -31.621 1.000 28.556 238 MET BBB CA 1
ATOM 8040 C C . MET B 1 25 ? -0.990 20.994 -31.441 1.000 29.321 238 MET BBB C 1
ATOM 8041 O O . MET B 1 25 ? -1.917 21.688 -31.052 1.000 29.489 238 MET BBB O 1
ATOM 8055 N N . ARG B 1 26 ? -1.082 19.679 -31.673 1.000 29.208 239 ARG BBB N 1
ATOM 8056 C CA . ARG B 1 26 ? -2.327 18.898 -31.515 1.000 29.335 239 ARG BBB CA 1
ATOM 8057 C C . ARG B 1 26 ? -2.903 19.054 -30.107 1.000 29.080 239 ARG BBB C 1
ATOM 8058 O O . ARG B 1 26 ? -4.119 19.156 -29.990 1.000 31.587 239 ARG BBB O 1
ATOM 8079 N N . LEU B 1 27 ? -2.056 19.008 -29.087 1.000 29.256 240 LEU BBB N 1
ATOM 8080 C CA . LEU B 1 27 ? -2.448 19.203 -27.668 1.000 34.680 240 LEU BBB CA 1
ATOM 8081 C C . LEU B 1 27 ? -3.137 20.562 -27.524 1.000 29.111 240 LEU BBB C 1
ATOM 8082 O O . LEU B 1 27 ? -4.199 20.646 -26.907 1.000 30.408 240 LEU BBB O 1
ATOM 8098 N N . ARG B 1 28 ? -2.503 21.607 -28.015 1.000 26.792 241 ARG BBB N 1
ATOM 8099 C CA . ARG B 1 28 ? -3.012 22.984 -27.820 1.000 27.337 241 ARG BBB CA 1
ATOM 8100 C C . ARG B 1 28 ? -4.344 23.128 -28.597 1.000 26.995 241 ARG BBB C 1
ATOM 8101 O O . ARG B 1 28 ? -5.292 23.764 -28.097 1.000 27.151 241 ARG BBB O 1
ATOM 8122 N N . ILE B 1 29 ? -4.446 22.510 -29.770 1.000 26.689 242 ILE BBB N 1
ATOM 8123 C CA . ILE B 1 29 ? -5.687 22.577 -30.589 1.000 29.282 242 ILE BBB CA 1
ATOM 8124 C C . ILE B 1 29 ? -6.831 21.922 -29.801 1.000 29.833 242 ILE BBB C 1
ATOM 8125 O O . ILE B 1 29 ? -7.945 22.485 -29.752 1.000 29.701 242 ILE BBB O 1
ATOM 8141 N N . ARG B 1 30 ? -6.577 20.751 -29.224 1.000 31.735 243 ARG BBB N 1
ATOM 8142 C CA . ARG B 1 30 ? -7.576 20.041 -28.384 1.000 34.051 243 ARG BBB CA 1
ATOM 8143 C C . ARG B 1 30 ? -8.009 20.961 -27.240 1.000 31.479 243 ARG BBB C 1
ATOM 8144 O O . ARG B 1 30 ? -9.218 21.129 -27.052 1.000 32.785 243 ARG BBB O 1
ATOM 8165 N N . ARG B 1 31 ? -7.068 21.586 -26.549 1.000 28.489 244 ARG BBB N 1
ATOM 8166 C CA . ARG B 1 31 ? -7.415 22.480 -25.420 1.000 31.220 244 ARG BBB CA 1
ATOM 8167 C C . ARG B 1 31 ? -8.315 23.598 -25.939 1.000 34.414 244 ARG BBB C 1
ATOM 8168 O O . ARG B 1 31 ? -9.231 24.000 -25.198 1.000 33.664 244 ARG BBB O 1
ATOM 8189 N N . MET B 1 32 ? -8.075 24.080 -27.163 1.000 30.930 245 MET BBB N 1
ATOM 8190 C CA . MET B 1 32 ? -8.725 25.299 -27.692 1.000 29.696 245 MET BBB CA 1
ATOM 8191 C C . MET B 1 32 ? -9.901 24.959 -28.626 1.000 29.425 245 MET BBB C 1
ATOM 8192 O O . MET B 1 32 ? -10.612 25.898 -29.089 1.000 33.356 245 MET BBB O 1
ATOM 8206 N N . ALA B 1 33 ? -10.172 23.690 -28.881 1.000 29.504 246 ALA BBB N 1
ATOM 8207 C CA . ALA B 1 33 ? -11.106 23.282 -29.956 1.000 31.057 246 ALA BBB CA 1
ATOM 8208 C C . ALA B 1 33 ? -12.469 23.985 -29.825 1.000 32.871 246 ALA BBB C 1
ATOM 8209 O O . ALA B 1 33 ? -12.990 24.490 -30.839 1.000 28.875 246 ALA BBB O 1
ATOM 8216 N N . ASP B 1 34 ? -13.059 24.023 -28.627 1.000 33.768 247 ASP BBB N 1
ATOM 8217 C CA . ASP B 1 34 ? -14.437 24.559 -28.426 1.000 35.418 247 ASP BBB CA 1
ATOM 8218 C C . ASP B 1 34 ? -14.450 26.049 -28.741 1.000 27.468 247 ASP BBB C 1
ATOM 8219 O O . ASP B 1 34 ? -15.419 26.496 -29.310 1.000 30.824 247 ASP BBB O 1
ATOM 8228 N N . ALA B 1 35 ? -13.393 26.761 -28.385 1.000 26.220 248 ALA BBB N 1
ATOM 8229 C CA . ALA B 1 35 ? -13.225 28.200 -28.683 1.000 26.425 248 ALA BBB CA 1
ATOM 8230 C C . ALA B 1 35 ? -13.188 28.398 -30.217 1.000 27.533 248 ALA BBB C 1
ATOM 8231 O O . ALA B 1 35 ? -13.847 29.321 -30.756 1.000 26.770 248 ALA BBB O 1
ATOM 8238 N N . TRP B 1 36 ? -12.413 27.567 -30.924 1.000 28.079 249 TRP BBB N 1
ATOM 8239 C CA . TRP B 1 36 ? -12.243 27.658 -32.400 1.000 25.997 249 TRP BBB CA 1
ATOM 8240 C C . TRP B 1 36 ? -13.589 27.418 -33.078 1.000 25.269 249 TRP BBB C 1
ATOM 8241 O O . TRP B 1 36 ? -13.927 28.127 -34.010 1.000 25.227 249 TRP BBB O 1
ATOM 8262 N N . ILE B 1 37 ? -14.293 26.353 -32.667 1.000 26.656 250 ILE BBB N 1
ATOM 8263 C CA . ILE B 1 37 ? -15.571 25.943 -33.305 1.000 28.036 250 ILE BBB CA 1
ATOM 8264 C C . ILE B 1 37 ? -16.636 27.018 -33.053 1.000 28.634 250 ILE BBB C 1
ATOM 8265 O O . ILE B 1 37 ? -17.313 27.446 -34.033 1.000 30.429 250 ILE BBB O 1
ATOM 8281 N N . GLN B 1 38 ? -16.738 27.520 -31.830 1.000 27.654 251 GLN BBB N 1
ATOM 8282 C CA . GLN B 1 38 ? -17.648 28.651 -31.504 1.000 31.994 251 GLN BBB CA 1
ATOM 8283 C C . GLN B 1 38 ? -17.315 29.847 -32.399 1.000 30.278 251 GLN BBB C 1
ATOM 8284 O O . GLN B 1 38 ? -18.247 30.480 -32.915 1.000 27.473 251 GLN BBB O 1
ATOM 8298 N N . ALA B 1 39 ? -16.028 30.138 -32.605 1.000 27.804 252 ALA BBB N 1
ATOM 8299 C CA . ALA B 1 39 ? -15.569 31.303 -33.407 1.000 25.858 252 ALA BBB CA 1
ATOM 8300 C C . ALA B 1 39 ? -15.898 31.155 -34.902 1.000 22.863 252 ALA BBB C 1
ATOM 8301 O O . ALA B 1 39 ? -16.295 32.111 -35.514 1.000 25.596 252 ALA BBB O 1
ATOM 8308 N N . ILE B 1 40 ? -15.690 29.997 -35.522 1.000 23.242 253 ILE BBB N 1
ATOM 8309 C CA . ILE B 1 40 ? -15.994 29.836 -36.970 1.000 24.206 253 ILE BBB CA 1
ATOM 8310 C C . ILE B 1 40 ? -17.511 29.947 -37.156 1.000 25.593 253 ILE BBB C 1
ATOM 8311 O O . ILE B 1 40 ? -17.934 30.623 -38.088 1.000 26.737 253 ILE BBB O 1
ATOM 8327 N N . LYS B 1 41 ? -18.309 29.406 -36.241 1.000 27.716 254 LYS BBB N 1
ATOM 8328 C CA . LYS B 1 41 ? -19.797 29.507 -36.333 1.000 28.850 254 LYS BBB CA 1
ATOM 8329 C C . LYS B 1 41 ? -20.243 30.966 -36.161 1.000 28.182 254 LYS BBB C 1
ATOM 8330 O O . LYS B 1 41 ? -21.046 31.438 -36.963 1.000 30.582 254 LYS BBB O 1
ATOM 8349 N N . SER B 1 42 ? -19.674 31.690 -35.208 1.000 25.921 255 SER BBB N 1
ATOM 8350 C CA . SER B 1 42 ? -19.968 33.118 -34.946 1.000 28.119 255 SER BBB CA 1
ATOM 8351 C C . SER B 1 42 ? -19.572 33.982 -36.154 1.000 31.027 255 SER BBB C 1
ATOM 8352 O O . SER B 1 42 ? -20.308 34.898 -36.551 1.000 30.657 255 SER BBB O 1
ATOM 8360 N N . LEU B 1 43 ? -18.396 33.753 -36.741 1.000 30.522 256 LEU BBB N 1
ATOM 8361 C CA . LEU B 1 43 ? -17.968 34.529 -37.930 1.000 28.516 256 LEU BBB CA 1
ATOM 8362 C C . LEU B 1 43 ? -18.967 34.298 -39.067 1.000 26.987 256 LEU BBB C 1
ATOM 8363 O O . LEU B 1 43 ? -19.352 35.271 -39.682 1.000 29.995 256 LEU BBB O 1
ATOM 8379 N N . ALA B 1 44 ? -19.346 33.047 -39.329 1.000 27.171 257 ALA BBB N 1
ATOM 8380 C CA . ALA B 1 44 ? -20.261 32.662 -40.430 1.000 28.978 257 ALA BBB CA 1
ATOM 8381 C C . ALA B 1 44 ? -21.640 33.314 -40.226 1.000 30.742 257 ALA BBB C 1
ATOM 8382 O O . ALA B 1 44 ? -22.357 33.505 -41.227 1.000 29.048 257 ALA BBB O 1
ATOM 8389 N N . GLU B 1 45 ? -21.985 33.704 -38.996 1.000 34.154 258 GLU BBB N 1
ATOM 8390 C CA . GLU B 1 45 ? -23.281 34.362 -38.667 1.000 34.288 258 GLU BBB CA 1
ATOM 8391 C C . GLU B 1 45 ? -23.152 35.860 -38.862 1.000 31.776 258 GLU BBB C 1
ATOM 8392 O O . GLU B 1 45 ? -24.120 36.473 -39.301 1.000 34.364 258 GLU BBB O 1
ATOM 8404 N N . LYS B 1 46 ? -21.981 36.424 -38.581 1.000 28.513 259 LYS BBB N 1
ATOM 8405 C CA . LYS B 1 46 ? -21.723 37.876 -38.722 1.000 27.051 259 LYS BBB CA 1
ATOM 8406 C C . LYS B 1 46 ? -21.518 38.295 -40.178 1.000 28.442 259 LYS BBB C 1
ATOM 8407 O O . LYS B 1 46 ? -21.809 39.450 -40.510 1.000 30.523 259 LYS BBB O 1
ATOM 8426 N N . GLN B 1 47 ? -20.899 37.438 -40.977 1.000 27.206 260 GLN BBB N 1
ATOM 8427 C CA . GLN B 1 47 ? -20.392 37.751 -42.333 1.000 27.477 260 GLN BBB CA 1
ATOM 8428 C C . GLN B 1 47 ? -20.744 36.611 -43.255 1.000 24.795 260 GLN BBB C 1
ATOM 8429 O O . GLN B 1 47 ? -20.619 35.465 -42.845 1.000 25.943 260 GLN BBB O 1
ATOM 8443 N N . ASN B 1 48 ? -21.023 36.941 -44.499 1.000 27.641 261 ASN BBB N 1
ATOM 8444 C CA . ASN B 1 48 ? -21.266 35.945 -45.565 1.000 30.449 261 ASN BBB CA 1
ATOM 8445 C C . ASN B 1 48 ? -19.963 35.215 -45.928 1.000 31.553 261 ASN BBB C 1
ATOM 8446 O O . ASN B 1 48 ? -19.092 35.872 -46.519 1.000 34.375 261 ASN BBB O 1
ATOM 8457 N N . LEU B 1 49 ? -19.853 33.928 -45.609 1.000 28.914 262 LEU BBB N 1
ATOM 8458 C CA . LEU B 1 49 ? -18.668 33.087 -45.917 1.000 30.118 262 LEU BBB CA 1
ATOM 8459 C C . LEU B 1 49 ? -19.038 32.103 -47.015 1.000 31.666 262 LEU BBB C 1
ATOM 8460 O O . LEU B 1 49 ? -18.281 31.150 -47.232 1.000 30.466 262 LEU BBB O 1
ATOM 8476 N N . GLU B 1 50 ? -20.179 32.329 -47.672 1.000 31.770 263 GLU BBB N 1
ATOM 8477 C CA . GLU B 1 50 ? -20.602 31.568 -48.868 1.000 36.283 263 GLU BBB CA 1
ATOM 8478 C C . GLU B 1 50 ? -19.835 32.077 -50.087 1.000 34.445 263 GLU BBB C 1
ATOM 8479 O O . GLU B 1 50 ? -19.392 33.267 -50.090 1.000 36.362 263 GLU BBB O 1
ATOM 8491 N N . LYS B 1 51 ? -19.706 31.221 -51.093 1.000 37.334 264 LYS BBB N 1
ATOM 8492 C CA . LYS B 1 51 ? -19.223 31.635 -52.432 1.000 43.817 264 LYS BBB CA 1
ATOM 8493 C C . LYS B 1 51 ? -17.752 32.021 -52.303 1.000 39.558 264 LYS BBB C 1
ATOM 8494 O O . LYS B 1 51 ? -17.315 32.905 -53.041 1.000 36.956 264 LYS BBB O 1
ATOM 8513 N N . ARG B 1 52 ? -17.046 31.417 -51.345 1.000 32.881 265 ARG BBB N 1
ATOM 8514 C CA . ARG B 1 52 ? -15.572 31.468 -51.288 1.000 28.169 265 ARG BBB CA 1
ATOM 8515 C C . ARG B 1 52 ? -15.066 30.258 -52.042 1.000 27.671 265 ARG BBB C 1
ATOM 8516 O O . ARG B 1 52 ? -15.555 29.169 -51.755 1.000 31.590 265 ARG BBB O 1
ATOM 8537 N N . LYS B 1 53 ? -14.154 30.462 -52.982 1.000 28.745 266 LYS BBB N 1
ATOM 8538 C CA . LYS B 1 53 ? -13.490 29.348 -53.686 1.000 34.899 266 LYS BBB CA 1
ATOM 8539 C C . LYS B 1 53 ? -12.617 28.609 -52.679 1.000 31.897 266 LYS BBB C 1
ATOM 8540 O O . LYS B 1 53 ? -11.845 29.258 -51.937 1.000 30.324 266 LYS BBB O 1
ATOM 8559 N N . ARG B 1 54 ? -12.749 27.290 -52.667 1.000 30.773 267 ARG BBB N 1
ATOM 8560 C CA . ARG B 1 54 ? -11.829 26.377 -51.958 1.000 31.750 267 ARG BBB CA 1
ATOM 8561 C C . ARG B 1 54 ? -10.451 26.440 -52.631 1.000 33.153 267 ARG BBB C 1
ATOM 8562 O O . ARG B 1 54 ? -10.349 26.061 -53.795 1.000 33.156 267 ARG BBB O 1
ATOM 8583 N N . LYS B 1 55 ? -9.438 26.889 -51.892 1.000 27.675 268 LYS BBB N 1
ATOM 8584 C CA . LYS B 1 55 ? -8.041 26.989 -52.369 1.000 28.411 268 LYS BBB CA 1
ATOM 8585 C C . LYS B 1 55 ? -7.252 25.742 -51.987 1.000 25.180 268 LYS BBB C 1
ATOM 8586 O O . LYS B 1 55 ? -7.428 25.240 -50.870 1.000 26.350 268 LYS BBB O 1
ATOM 8605 N N . LYS B 1 56 ? -6.421 25.264 -52.916 1.000 24.849 269 LYS BBB N 1
ATOM 8606 C CA . LYS B 1 56 ? -5.308 24.328 -52.626 1.000 24.725 269 LYS BBB CA 1
ATOM 8607 C C . LYS B 1 56 ? -4.138 25.145 -52.071 1.000 24.383 269 LYS BBB C 1
ATOM 8608 O O . LYS B 1 56 ? -3.632 26.013 -52.788 1.000 24.959 269 LYS BBB O 1
ATOM 8627 N N . VAL B 1 57 ? -3.794 24.897 -50.816 1.000 24.483 270 VAL BBB N 1
ATOM 8628 C CA . VAL B 1 57 ? -2.856 25.741 -50.040 1.000 25.271 270 VAL BBB CA 1
ATOM 8629 C C . VAL B 1 57 ? -1.666 24.866 -49.673 1.000 26.129 270 VAL BBB C 1
ATOM 8630 O O . VAL B 1 57 ? -1.863 23.834 -49.039 1.000 24.960 270 VAL BBB O 1
ATOM 8643 N N . LEU B 1 58 ? -0.463 25.272 -50.063 1.000 23.004 271 LEU BBB N 1
ATOM 8644 C CA . LEU B 1 58 ? 0.778 24.651 -49.543 1.000 23.679 271 LEU BBB CA 1
ATOM 8645 C C . LEU B 1 58 ? 1.117 25.382 -48.246 1.000 23.530 271 LEU BBB C 1
ATOM 8646 O O . LEU B 1 58 ? 1.175 26.657 -48.256 1.000 23.574 271 LEU BBB O 1
ATOM 8662 N N . VAL B 1 59 ? 1.325 24.605 -47.182 1.000 24.243 272 VAL BBB N 1
ATOM 8663 C CA . VAL B 1 59 ? 1.887 25.090 -45.894 1.000 26.475 272 VAL BBB CA 1
ATOM 8664 C C . VAL B 1 59 ? 3.233 24.393 -45.711 1.000 25.460 272 VAL BBB C 1
ATOM 8665 O O . VAL B 1 59 ? 3.252 23.223 -45.341 1.000 25.337 272 VAL BBB O 1
ATOM 8678 N N . HIS B 1 60 ? 4.335 25.089 -45.989 1.000 25.393 273 HIS BBB N 1
ATOM 8679 C CA . HIS B 1 60 ? 5.684 24.492 -45.858 1.000 25.112 273 HIS BBB CA 1
ATOM 8680 C C . HIS B 1 60 ? 6.397 25.054 -44.630 1.000 23.939 273 HIS BBB C 1
ATOM 8681 O O . HIS B 1 60 ? 6.809 26.244 -44.666 1.000 22.804 273 HIS BBB O 1
ATOM 8696 N N . LEU B 1 61 ? 6.597 24.214 -43.621 1.000 26.069 274 LEU BBB N 1
ATOM 8697 C CA . LEU B 1 61 ? 7.251 24.606 -42.355 1.000 26.272 274 LEU BBB CA 1
ATOM 8698 C C . LEU B 1 61 ? 8.752 24.290 -42.460 1.000 26.372 274 LEU BBB C 1
ATOM 8699 O O . LEU B 1 61 ? 9.200 23.192 -42.059 1.000 24.637 274 LEU BBB O 1
ATOM 8715 N N . GLY B 1 62 ? 9.526 25.232 -43.023 1.000 26.420 275 GLY BBB N 1
ATOM 8716 C CA . GLY B 1 62 ? 10.982 25.098 -43.123 1.000 26.758 275 GLY BBB CA 1
ATOM 8717 C C . GLY B 1 62 ? 11.634 24.842 -41.771 1.000 26.625 275 GLY BBB C 1
ATOM 8718 O O . GLY B 1 62 ? 12.585 24.054 -41.709 1.000 27.651 275 GLY BBB O 1
ATOM 8722 N N . LEU B 1 63 ? 11.143 25.467 -40.708 1.000 24.609 276 LEU BBB N 1
ATOM 8723 C CA . LEU B 1 63 ? 11.724 25.289 -39.361 1.000 28.155 276 LEU BBB CA 1
ATOM 8724 C C . LEU B 1 63 ? 11.609 23.837 -38.876 1.000 27.331 276 LEU BBB C 1
ATOM 8725 O O . LEU B 1 63 ? 12.438 23.504 -38.043 1.000 31.034 276 LEU BBB O 1
ATOM 8741 N N . LEU B 1 64 ? 10.682 23.017 -39.369 1.000 26.521 277 LEU BBB N 1
ATOM 8742 C CA . LEU B 1 64 ? 10.539 21.599 -38.927 1.000 28.325 277 LEU BBB CA 1
ATOM 8743 C C . LEU B 1 64 ? 11.397 20.665 -39.773 1.000 31.861 277 LEU BBB C 1
ATOM 8744 O O . LEU B 1 64 ? 11.440 19.486 -39.428 1.000 29.476 277 LEU BBB O 1
ATOM 8760 N N . THR B 1 65 ? 12.024 21.137 -40.848 1.000 31.411 278 THR BBB N 1
ATOM 8761 C CA . THR B 1 65 ? 12.842 20.269 -41.732 1.000 31.196 278 THR BBB CA 1
ATOM 8762 C C . THR B 1 65 ? 14.168 19.994 -40.997 1.000 29.860 278 THR BBB C 1
ATOM 8763 O O . THR B 1 65 ? 14.665 18.895 -41.299 1.000 44.228 278 THR BBB O 1
ATOM 8774 N N . PRO B 1 81 ? 11.678 29.061 -30.645 1.000 51.744 294 PRO BBB N 1
ATOM 8775 C CA . PRO B 1 81 ? 10.645 29.135 -31.714 1.000 51.636 294 PRO BBB CA 1
ATOM 8776 C C . PRO B 1 81 ? 9.192 28.907 -31.252 1.000 48.186 294 PRO BBB C 1
ATOM 8777 O O . PRO B 1 81 ? 8.369 28.618 -32.096 1.000 37.824 294 PRO BBB O 1
ATOM 8789 N N . LEU B 1 82 ? 8.902 29.002 -29.949 1.000 46.245 295 LEU BBB N 1
ATOM 8790 C CA . LEU B 1 82 ? 7.546 28.671 -29.445 1.000 44.990 295 LEU BBB CA 1
ATOM 8791 C C . LEU B 1 82 ? 6.517 29.627 -30.057 1.000 35.168 295 LEU BBB C 1
ATOM 8792 O O . LEU B 1 82 ? 5.488 29.141 -30.505 1.000 33.261 295 LEU BBB O 1
ATOM 8808 N N . GLY B 1 83 ? 6.772 30.936 -30.103 1.000 31.099 296 GLY BBB N 1
ATOM 8809 C CA . GLY B 1 83 ? 5.865 31.872 -30.784 1.000 30.600 296 GLY BBB CA 1
ATOM 8810 C C . GLY B 1 83 ? 5.560 31.439 -32.219 1.000 26.665 296 GLY BBB C 1
ATOM 8811 O O . GLY B 1 83 ? 4.390 31.504 -32.669 1.000 26.964 296 GLY BBB O 1
ATOM 8815 N N . GLU B 1 84 ? 6.597 31.071 -32.966 1.000 26.418 297 GLU BBB N 1
ATOM 8816 C CA . GLU B 1 84 ? 6.457 30.653 -34.385 1.000 25.055 297 GLU BBB CA 1
ATOM 8817 C C . GLU B 1 84 ? 5.578 29.398 -34.434 1.000 24.670 297 GLU BBB C 1
ATOM 8818 O O . GLU B 1 84 ? 4.724 29.334 -35.341 1.000 25.826 297 GLU BBB O 1
ATOM 8830 N N . LEU B 1 85 ? 5.764 28.457 -33.513 1.000 26.025 298 LEU BBB N 1
ATOM 8831 C CA . LEU B 1 85 ? 4.960 27.194 -33.489 1.000 26.376 298 LEU BBB CA 1
ATOM 8832 C C . LEU B 1 85 ? 3.483 27.500 -33.197 1.000 24.652 298 LEU BBB C 1
ATOM 8833 O O . LEU B 1 85 ? 2.605 26.889 -33.823 1.000 23.627 298 LEU BBB O 1
ATOM 8849 N N . VAL B 1 86 ? 3.219 28.453 -32.310 1.000 23.859 299 VAL BBB N 1
ATOM 8850 C CA . VAL B 1 86 ? 1.846 28.942 -32.003 1.000 24.882 299 VAL BBB CA 1
ATOM 8851 C C . VAL B 1 86 ? 1.238 29.515 -33.285 1.000 24.425 299 VAL BBB C 1
ATOM 8852 O O . VAL B 1 86 ? 0.092 29.156 -33.623 1.000 22.404 299 VAL BBB O 1
ATOM 8865 N N . GLN B 1 87 ? 1.970 30.424 -33.951 1.000 22.538 300 GLN BBB N 1
ATOM 8866 C CA . GLN B 1 87 ? 1.493 31.031 -35.195 1.000 20.837 300 GLN BBB CA 1
ATOM 8867 C C . GLN B 1 87 ? 1.218 29.970 -36.257 1.000 21.876 300 GLN BBB C 1
ATOM 8868 O O . GLN B 1 87 ? 0.126 30.038 -36.872 1.000 22.066 300 GLN BBB O 1
ATOM 8882 N N . TRP B 1 88 ? 2.138 29.036 -36.498 1.000 21.405 301 TRP BBB N 1
ATOM 8883 C CA . TRP B 1 88 ? 1.918 27.965 -37.501 1.000 21.510 301 TRP BBB CA 1
ATOM 8884 C C . TRP B 1 88 ? 0.640 27.192 -37.164 1.000 21.704 301 TRP BBB C 1
ATOM 8885 O O . TRP B 1 88 ? -0.192 26.934 -38.090 1.000 21.280 301 TRP BBB O 1
ATOM 8906 N N . SER B 1 89 ? 0.530 26.799 -35.893 1.000 21.645 302 SER BBB N 1
ATOM 8907 C CA . SER B 1 89 ? -0.628 26.021 -35.391 1.000 23.200 302 SER BBB CA 1
ATOM 8908 C C . SER B 1 89 ? -1.931 26.783 -35.683 1.000 23.256 302 SER BBB C 1
ATOM 8909 O O . SER B 1 89 ? -2.867 26.209 -36.263 1.000 22.741 302 SER BBB O 1
ATOM 8917 N N . ASP B 1 90 ? -1.991 28.073 -35.326 1.000 21.307 303 ASP BBB N 1
ATOM 8918 C CA . ASP B 1 90 ? -3.234 28.858 -35.446 1.000 22.608 303 ASP BBB CA 1
ATOM 8919 C C . ASP B 1 90 ? -3.569 29.158 -36.923 1.000 22.560 303 ASP BBB C 1
ATOM 8920 O O . ASP B 1 90 ? -4.743 29.181 -37.295 1.000 21.175 303 ASP BBB O 1
ATOM 8929 N N . LEU B 1 91 ? -2.558 29.343 -37.766 1.000 21.620 304 LEU BBB N 1
ATOM 8930 C CA . LEU B 1 91 ? -2.737 29.547 -39.214 1.000 21.007 304 LEU BBB CA 1
ATOM 8931 C C . LEU B 1 91 ? -3.317 28.272 -39.807 1.000 21.097 304 LEU BBB C 1
ATOM 8932 O O . LEU B 1 91 ? -4.304 28.369 -40.520 1.000 22.495 304 LEU BBB O 1
ATOM 8948 N N . ILE B 1 92 ? -2.714 27.135 -39.529 1.000 19.935 305 ILE BBB N 1
ATOM 8949 C CA . ILE B 1 92 ? -3.195 25.838 -40.068 1.000 22.990 305 ILE BBB CA 1
ATOM 8950 C C . ILE B 1 92 ? -4.638 25.623 -39.622 1.000 22.061 305 ILE BBB C 1
ATOM 8951 O O . ILE B 1 92 ? -5.466 25.275 -40.452 1.000 22.678 305 ILE BBB O 1
ATOM 8967 N N . THR B 1 93 ? -4.926 25.881 -38.361 1.000 22.449 306 THR BBB N 1
ATOM 8968 C CA . THR B 1 93 ? -6.280 25.680 -37.777 1.000 25.256 306 THR BBB CA 1
ATOM 8969 C C . THR B 1 93 ? -7.272 26.579 -38.525 1.000 23.107 306 THR BBB C 1
ATOM 8970 O O . THR B 1 93 ? -8.368 26.110 -38.895 1.000 21.824 306 THR BBB O 1
ATOM 8981 N N . SER B 1 94 ? -6.926 27.865 -38.698 1.000 22.458 307 SER BBB N 1
ATOM 8982 C CA . SER B 1 94 ? -7.773 28.847 -39.395 1.000 22.673 307 SER BBB CA 1
ATOM 8983 C C . SER B 1 94 ? -8.073 28.379 -40.830 1.000 23.567 307 SER BBB C 1
ATOM 8984 O O . SER B 1 94 ? -9.263 28.386 -41.225 1.000 22.793 307 SER BBB O 1
ATOM 8992 N N . LEU B 1 95 ? -7.062 27.944 -41.583 1.000 22.014 308 LEU BBB N 1
ATOM 8993 C CA . LEU B 1 95 ? -7.197 27.507 -42.996 1.000 22.844 308 LEU BBB CA 1
ATOM 8994 C C . LEU B 1 95 ? -8.168 26.321 -43.051 1.000 22.510 308 LEU BBB C 1
ATOM 8995 O O . LEU B 1 95 ? -9.011 26.268 -43.946 1.000 23.972 308 LEU BBB O 1
ATOM 9011 N N . TYR B 1 96 ? -8.028 25.428 -42.088 1.000 25.972 309 TYR BBB N 1
ATOM 9012 C CA . TYR B 1 96 ? -8.835 24.181 -41.973 1.000 25.148 309 TYR BBB CA 1
ATOM 9013 C C . TYR B 1 96 ? -10.300 24.529 -41.674 1.000 25.248 309 TYR BBB C 1
ATOM 9014 O O . TYR B 1 96 ? -11.213 24.056 -42.394 1.000 25.635 309 TYR BBB O 1
ATOM 9032 N N . LEU B 1 97 ? -10.533 25.371 -40.662 1.000 23.933 310 LEU BBB N 1
ATOM 9033 C CA . LEU B 1 97 ? -11.893 25.813 -40.286 1.000 24.787 310 LEU BBB CA 1
ATOM 9034 C C . LEU B 1 97 ? -12.584 26.527 -41.449 1.000 24.293 310 LEU BBB C 1
ATOM 9035 O O . LEU B 1 97 ? -13.796 26.363 -41.611 1.000 24.133 310 LEU BBB O 1
ATOM 9051 N N . LEU B 1 98 ? -11.832 27.308 -42.233 1.000 23.511 311 LEU BBB N 1
ATOM 9052 C CA . LEU B 1 98 ? -12.375 28.085 -43.359 1.000 22.975 311 LEU BBB CA 1
ATOM 9053 C C . LEU B 1 98 ? -12.663 27.193 -44.562 1.000 23.899 311 LEU BBB C 1
ATOM 9054 O O . LEU B 1 98 ? -13.275 27.703 -45.513 1.000 24.790 311 LEU BBB O 1
ATOM 9070 N N . GLY B 1 99 ? -12.260 25.923 -44.535 1.000 24.032 312 GLY BBB N 1
ATOM 9071 C CA . GLY B 1 99 ? -12.667 24.920 -45.542 1.000 26.512 312 GLY BBB CA 1
ATOM 9072 C C . GLY B 1 99 ? -11.682 24.784 -46.692 1.000 26.992 312 GLY BBB C 1
ATOM 9073 O O . GLY B 1 99 ? -12.055 24.190 -47.707 1.000 26.546 312 GLY BBB O 1
ATOM 9077 N N . HIS B 1 100 ? -10.451 25.301 -46.575 1.000 24.030 313 HIS BBB N 1
ATOM 9078 C CA . HIS B 1 100 ? -9.460 25.227 -47.676 1.000 23.544 313 HIS BBB CA 1
ATOM 9079 C C . HIS B 1 100 ? -8.846 23.841 -47.713 1.000 23.912 313 HIS BBB C 1
ATOM 9080 O O . HIS B 1 100 ? -8.971 23.094 -46.722 1.000 24.960 313 HIS BBB O 1
ATOM 9095 N N . ASP B 1 101 ? -8.243 23.507 -48.847 1.000 23.758 314 ASP BBB N 1
ATOM 9096 C CA . ASP B 1 101 ? -7.605 22.193 -49.087 1.000 24.301 314 ASP BBB CA 1
ATOM 9097 C C . ASP B 1 101 ? -6.117 22.324 -48.755 1.000 23.751 314 ASP BBB C 1
ATOM 9098 O O . ASP B 1 101 ? -5.334 22.714 -49.628 1.000 26.831 314 ASP BBB O 1
ATOM 9107 N N . ILE B 1 102 ? -5.742 22.025 -47.521 1.000 25.132 315 ILE BBB N 1
ATOM 9108 C CA . ILE B 1 102 ? -4.370 22.249 -46.991 1.000 27.531 315 ILE BBB CA 1
ATOM 9109 C C . ILE B 1 102 ? -3.507 21.025 -47.280 1.000 28.931 315 ILE BBB C 1
ATOM 9110 O O . ILE B 1 102 ? -3.901 19.907 -46.989 1.000 27.199 315 ILE BBB O 1
ATOM 9126 N N . ARG B 1 103 ? -2.320 21.279 -47.800 1.000 26.594 316 ARG BBB N 1
ATOM 9127 C CA . ARG B 1 103 ? -1.280 20.268 -48.021 1.000 28.241 316 ARG BBB CA 1
ATOM 9128 C C . ARG B 1 103 ? -0.092 20.661 -47.142 1.000 28.033 316 ARG BBB C 1
ATOM 9129 O O . ARG B 1 103 ? 0.580 21.669 -47.479 1.000 26.536 316 ARG BBB O 1
ATOM 9150 N N . ILE B 1 104 ? 0.095 19.979 -46.007 1.000 27.430 317 ILE BBB N 1
ATOM 9151 C CA . ILE B 1 104 ? 1.143 20.338 -45.002 1.000 28.487 317 ILE BBB CA 1
ATOM 9152 C C . ILE B 1 104 ? 2.442 19.651 -45.386 1.000 28.197 317 ILE BBB C 1
ATOM 9153 O O . ILE B 1 104 ? 2.440 18.450 -45.627 1.000 30.379 317 ILE BBB O 1
ATOM 9169 N N . SER B 1 105 ? 3.516 20.423 -45.474 1.000 28.865 318 SER BBB N 1
ATOM 9170 C CA . SER B 1 105 ? 4.883 19.951 -45.830 1.000 28.649 318 SER BBB CA 1
ATOM 9171 C C . SER B 1 105 ? 5.852 20.298 -44.690 1.000 27.983 318 SER BBB C 1
ATOM 9172 O O . SER B 1 105 ? 5.880 21.448 -44.234 1.000 28.320 318 SER BBB O 1
ATOM 9180 N N . ALA B 1 106 ? 6.620 19.332 -44.215 1.000 28.627 319 ALA BBB N 1
ATOM 9181 C CA . ALA B 1 106 ? 7.713 19.557 -43.240 1.000 29.780 319 ALA BBB CA 1
ATOM 9182 C C . ALA B 1 106 ? 8.936 18.762 -43.699 1.000 29.815 319 ALA BBB C 1
ATOM 9183 O O . ALA B 1 106 ? 9.770 18.371 -42.845 1.000 30.561 319 ALA BBB O 1
ATOM 9190 N N . SER B 1 107 ? 9.041 18.563 -45.008 1.000 29.461 320 SER BBB N 1
ATOM 9191 C CA . SER B 1 107 ? 10.178 17.879 -45.654 1.000 30.972 320 SER BBB CA 1
ATOM 9192 C C . SER B 1 107 ? 10.331 18.390 -47.081 1.000 32.922 320 SER BBB C 1
ATOM 9193 O O . SER B 1 107 ? 9.363 18.812 -47.689 1.000 29.681 320 SER BBB O 1
ATOM 9201 N N . LEU B 1 108 ? 11.541 18.330 -47.601 1.000 32.517 321 LEU BBB N 1
ATOM 9202 C CA . LEU B 1 108 ? 11.808 18.541 -49.038 1.000 34.833 321 LEU BBB CA 1
ATOM 9203 C C . LEU B 1 108 ? 10.980 17.568 -49.887 1.000 34.407 321 LEU BBB C 1
ATOM 9204 O O . LEU B 1 108 ? 10.465 17.999 -50.913 1.000 32.967 321 LEU BBB O 1
ATOM 9220 N N . ALA B 1 109 ? 10.881 16.302 -49.479 1.000 37.780 322 ALA BBB N 1
ATOM 9221 C CA . ALA B 1 109 ? 10.150 15.231 -50.194 1.000 35.490 322 ALA BBB CA 1
ATOM 9222 C C . ALA B 1 109 ? 8.689 15.634 -50.347 1.000 35.431 322 ALA BBB C 1
ATOM 9223 O O . ALA B 1 109 ? 8.125 15.438 -51.425 1.000 35.632 322 ALA BBB O 1
ATOM 9230 N N . GLU B 1 110 ? 8.073 16.147 -49.278 1.000 33.673 323 GLU BBB N 1
ATOM 9231 C CA . GLU B 1 110 ? 6.651 16.570 -49.298 1.000 32.910 323 GLU BBB CA 1
ATOM 9232 C C . GLU B 1 110 ? 6.505 17.775 -50.214 1.000 30.797 323 GLU BBB C 1
ATOM 9233 O O . GLU B 1 110 ? 5.554 17.822 -51.014 1.000 31.644 323 GLU BBB O 1
ATOM 9245 N N . LEU B 1 111 ? 7.388 18.745 -50.048 1.000 30.362 324 LEU BBB N 1
ATOM 9246 C CA . LEU B 1 111 ? 7.383 19.978 -50.870 1.000 31.241 324 LEU BBB CA 1
ATOM 9247 C C . LEU B 1 111 ? 7.396 19.607 -52.355 1.000 30.555 324 LEU BBB C 1
ATOM 9248 O O . LEU B 1 111 ? 6.593 20.149 -53.104 1.000 30.982 324 LEU BBB O 1
ATOM 9264 N N . LYS B 1 112 ? 8.311 18.733 -52.764 1.000 34.711 325 LYS BBB N 1
ATOM 9265 C CA . LYS B 1 112 ? 8.432 18.276 -54.170 1.000 37.777 325 LYS BBB CA 1
ATOM 9266 C C . LYS B 1 112 ? 7.118 17.632 -54.628 1.000 34.587 325 LYS BBB C 1
ATOM 9267 O O . LYS B 1 112 ? 6.635 18.020 -55.704 1.000 39.750 325 LYS BBB O 1
ATOM 9286 N N . GLU B 1 113 ? 6.564 16.692 -53.854 1.000 36.130 326 GLU BBB N 1
ATOM 9287 C CA . GLU B 1 113 ? 5.313 15.957 -54.203 1.000 36.276 326 GLU BBB CA 1
ATOM 9288 C C . GLU B 1 113 ? 4.159 16.942 -54.396 1.000 35.071 326 GLU BBB C 1
ATOM 9289 O O . GLU B 1 113 ? 3.426 16.843 -55.398 1.000 35.094 326 GLU BBB O 1
ATOM 9301 N N . ILE B 1 114 ? 3.965 17.858 -53.441 1.000 30.454 327 ILE BBB N 1
ATOM 9302 C CA . ILE B 1 114 ? 2.813 18.794 -53.487 1.000 30.985 327 ILE BBB CA 1
ATOM 9303 C C . ILE B 1 114 ? 2.950 19.694 -54.715 1.000 31.439 327 ILE BBB C 1
ATOM 9304 O O . ILE B 1 114 ? 1.946 19.889 -55.425 1.000 31.106 327 ILE BBB O 1
ATOM 9320 N N . MET B 1 115 ? 4.125 20.299 -54.916 1.000 33.262 328 MET BBB N 1
ATOM 9321 C CA . MET B 1 115 ? 4.355 21.275 -56.012 1.000 32.024 328 MET BBB CA 1
ATOM 9322 C C . MET B 1 115 ? 4.377 20.507 -57.343 1.000 33.006 328 MET BBB C 1
ATOM 9323 O O . MET B 1 115 ? 3.875 21.041 -58.337 1.000 38.535 328 MET BBB O 1
ATOM 9337 N N . GLY B 1 116 ? 4.864 19.270 -57.322 1.000 34.780 329 GLY BBB N 1
ATOM 9338 C CA . GLY B 1 116 ? 4.832 18.348 -58.471 1.000 39.751 329 GLY BBB CA 1
ATOM 9339 C C . GLY B 1 116 ? 3.418 18.180 -58.996 1.000 47.387 329 GLY BBB C 1
ATOM 9340 O O . GLY B 1 116 ? 3.238 18.205 -60.240 1.000 47.773 329 GLY BBB O 1
ATOM 9344 N N . GLY B 1 117 ? 2.446 18.050 -58.087 1.000 49.247 330 GLY BBB N 1
ATOM 9345 C CA . GLY B 1 117 ? 1.016 17.869 -58.405 1.000 49.311 330 GLY BBB CA 1
ATOM 9346 C C . GLY B 1 117 ? 0.375 19.114 -59.005 1.000 48.926 330 GLY BBB C 1
ATOM 9347 O O . GLY B 1 117 ? -0.583 18.978 -59.799 1.000 50.085 330 GLY BBB O 1
ATOM 9351 N N . GLY B 1 118 ? 0.841 20.302 -58.627 1.000 43.813 331 GLY BBB N 1
ATOM 9352 C CA . GLY B 1 118 ? 0.320 21.549 -59.208 1.000 44.125 331 GLY BBB CA 1
ATOM 9353 C C . GLY B 1 118 ? -1.075 21.875 -58.700 1.000 39.843 331 GLY BBB C 1
ATOM 9354 O O . GLY B 1 118 ? -1.527 21.233 -57.762 1.000 42.348 331 GLY BBB O 1
ATOM 9358 N N . GLY B 1 119 ? -1.709 22.887 -59.279 1.000 35.442 332 GLY BBB N 1
ATOM 9359 C CA . GLY B 1 119 ? -2.980 23.430 -58.795 1.000 35.695 332 GLY BBB CA 1
ATOM 9360 C C . GLY B 1 119 ? -2.814 24.239 -57.511 1.000 32.883 332 GLY BBB C 1
ATOM 9361 O O . GLY B 1 119 ? -3.841 24.669 -56.969 1.000 31.733 332 GLY BBB O 1
ATOM 9365 N N . VAL B 1 120 ? -1.590 24.496 -57.046 1.000 32.333 333 VAL BBB N 1
ATOM 9366 C CA . VAL B 1 120 ? -1.416 25.238 -55.763 1.000 27.950 333 VAL BBB CA 1
ATOM 9367 C C . VAL B 1 120 ? -1.864 26.663 -56.031 1.000 26.643 333 VAL BBB C 1
ATOM 9368 O O . VAL B 1 120 ? -1.487 27.219 -57.088 1.000 28.054 333 VAL BBB O 1
ATOM 9381 N N . GLU B 1 121 ? -2.602 27.266 -55.098 1.000 25.187 334 GLU BBB N 1
ATOM 9382 C CA . GLU B 1 121 ? -3.169 28.622 -55.283 1.000 26.286 334 GLU BBB CA 1
ATOM 9383 C C . GLU B 1 121 ? -2.624 29.600 -54.250 1.000 25.503 334 GLU BBB C 1
ATOM 9384 O O . GLU B 1 121 ? -2.792 30.832 -54.432 1.000 24.627 334 GLU BBB O 1
ATOM 9396 N N . LEU B 1 122 ? -2.031 29.100 -53.185 1.000 23.490 335 LEU BBB N 1
ATOM 9397 C CA . LEU B 1 122 ? -1.610 29.932 -52.046 1.000 23.774 335 LEU BBB CA 1
ATOM 9398 C C . LEU B 1 122 ? -0.539 29.178 -51.298 1.000 21.125 335 LEU BBB C 1
ATOM 9399 O O . LEU B 1 122 ? -0.597 27.927 -51.213 1.000 21.979 335 LEU BBB O 1
ATOM 9415 N N . ILE B 1 123 ? 0.494 29.884 -50.899 1.000 21.969 336 ILE BBB N 1
ATOM 9416 C CA . ILE B 1 123 ? 1.676 29.268 -50.240 1.000 22.571 336 ILE BBB CA 1
ATOM 9417 C C . ILE B 1 123 ? 1.993 30.034 -48.958 1.000 23.295 336 ILE BBB C 1
ATOM 9418 O O . ILE B 1 123 ? 2.420 31.196 -49.061 1.000 23.280 336 ILE BBB O 1
ATOM 9434 N N . TYR B 1 124 ? 1.912 29.346 -47.824 1.000 20.017 337 TYR BBB N 1
ATOM 9435 C CA . TYR B 1 124 ? 2.423 29.812 -46.515 1.000 20.944 337 TYR BBB CA 1
ATOM 9436 C C . TYR B 1 124 ? 3.750 29.107 -46.248 1.000 19.730 337 TYR BBB C 1
ATOM 9437 O O . TYR B 1 124 ? 3.843 27.854 -46.355 1.000 21.033 337 TYR BBB O 1
ATOM 9455 N N . ILE B 1 125 ? 4.772 29.898 -46.025 1.000 19.468 338 ILE BBB N 1
ATOM 9456 C CA . ILE B 1 125 ? 6.163 29.407 -45.880 1.000 21.013 338 ILE BBB CA 1
ATOM 9457 C C . ILE B 1 125 ? 6.932 30.332 -44.939 1.000 21.124 338 ILE BBB C 1
ATOM 9458 O O . ILE B 1 125 ? 6.540 31.514 -44.799 1.000 23.469 338 ILE BBB O 1
ATOM 9474 N N . ASP B 1 126 ? 8.038 29.866 -44.363 1.000 21.385 339 ASP BBB N 1
ATOM 9475 C CA . ASP B 1 126 ? 8.973 30.767 -43.634 1.000 22.613 339 ASP BBB CA 1
ATOM 9476 C C . ASP B 1 126 ? 10.153 31.081 -44.553 1.000 21.740 339 ASP BBB C 1
ATOM 9477 O O . ASP B 1 126 ? 10.251 30.458 -45.640 1.000 21.402 339 ASP BBB O 1
ATOM 9486 N N . ILE B 1 127 ? 11.070 31.949 -44.116 1.000 22.047 340 ILE BBB N 1
ATOM 9487 C CA . ILE B 1 127 ? 12.217 32.346 -44.978 1.000 22.846 340 ILE BBB CA 1
ATOM 9488 C C . ILE B 1 127 ? 13.159 31.156 -45.202 1.000 21.949 340 ILE BBB C 1
ATOM 9489 O O . ILE B 1 127 ? 13.599 30.960 -46.360 1.000 23.161 340 ILE BBB O 1
ATOM 9505 N N . VAL B 1 128 ? 13.413 30.350 -44.180 1.000 22.191 341 VAL BBB N 1
ATOM 9506 C CA . VAL B 1 128 ? 14.205 29.094 -44.340 1.000 25.656 341 VAL BBB CA 1
ATOM 9507 C C . VAL B 1 128 ? 13.514 28.180 -45.369 1.000 24.103 341 VAL BBB C 1
ATOM 9508 O O . VAL B 1 128 ? 14.199 27.650 -46.256 1.000 25.617 341 VAL BBB O 1
ATOM 9521 N N . GLY B 1 129 ? 12.194 28.003 -45.291 1.000 22.653 342 GLY BBB N 1
ATOM 9522 C CA . GLY B 1 129 ? 11.420 27.210 -46.264 1.000 23.982 342 GLY BBB CA 1
ATOM 9523 C C . GLY B 1 129 ? 11.477 27.804 -47.674 1.000 21.390 342 GLY BBB C 1
ATOM 9524 O O . GLY B 1 129 ? 11.519 27.088 -48.692 1.000 21.860 342 GLY BBB O 1
ATOM 9528 N N . LEU B 1 130 ? 11.517 29.116 -47.770 1.000 21.622 343 LEU BBB N 1
ATOM 9529 C CA . LEU B 1 130 ? 11.558 29.808 -49.075 1.000 21.915 343 LEU BBB CA 1
ATOM 9530 C C . LEU B 1 130 ? 12.902 29.542 -49.777 1.000 21.539 343 LEU BBB C 1
ATOM 9531 O O . LEU B 1 130 ? 12.893 29.352 -50.999 1.000 23.215 343 LEU BBB O 1
ATOM 9547 N N . ALA B 1 131 ? 14.026 29.494 -49.040 1.000 23.258 344 ALA BBB N 1
ATOM 9548 C CA . ALA B 1 131 ? 15.341 29.090 -49.578 1.000 21.057 344 ALA BBB CA 1
ATOM 9549 C C . ALA B 1 131 ? 15.222 27.667 -50.095 1.000 21.199 344 ALA BBB C 1
ATOM 9550 O O . ALA B 1 131 ? 15.724 27.382 -51.179 1.000 22.654 344 ALA BBB O 1
ATOM 9557 N N . GLN B 1 132 ? 14.512 26.814 -49.364 1.000 22.248 345 GLN BBB N 1
ATOM 9558 C CA . GLN B 1 132 ? 14.315 25.392 -49.786 1.000 22.629 345 GLN BBB CA 1
ATOM 9559 C C . GLN B 1 132 ? 13.437 25.297 -51.041 1.000 25.722 345 GLN BBB C 1
ATOM 9560 O O . GLN B 1 132 ? 13.665 24.396 -51.894 1.000 25.077 345 GLN BBB O 1
ATOM 9574 N N . PHE B 1 133 ? 12.391 26.115 -51.091 1.000 22.456 346 PHE BBB N 1
ATOM 9575 C CA . PHE B 1 133 ? 11.448 26.234 -52.219 1.000 21.665 346 PHE BBB CA 1
ATOM 9576 C C . PHE B 1 133 ? 12.230 26.605 -53.488 1.000 22.711 346 PHE BBB C 1
ATOM 9577 O O . PHE B 1 133 ? 12.097 25.959 -54.532 1.000 23.860 346 PHE BBB O 1
ATOM 9594 N N . LYS B 1 134 ? 13.028 27.669 -53.407 1.000 23.414 347 LYS BBB N 1
ATOM 9595 C CA . LYS B 1 134 ? 13.866 28.168 -54.532 1.000 23.051 347 LYS BBB CA 1
ATOM 9596 C C . LYS B 1 134 ? 14.837 27.065 -54.975 1.000 24.943 347 LYS BBB C 1
ATOM 9597 O O . LYS B 1 134 ? 14.923 26.774 -56.183 1.000 25.260 347 LYS BBB O 1
ATOM 9616 N N . LYS B 1 135 ? 15.506 26.422 -54.035 1.000 26.877 348 LYS BBB N 1
ATOM 9617 C CA . LYS B 1 135 ? 16.512 25.374 -54.358 1.000 28.576 348 LYS BBB CA 1
ATOM 9618 C C . LYS B 1 135 ? 15.812 24.172 -54.969 1.000 27.169 348 LYS BBB C 1
ATOM 9619 O O . LYS B 1 135 ? 16.318 23.621 -55.973 1.000 27.740 348 LYS BBB O 1
ATOM 9638 N N . THR B 1 136 ? 14.712 23.732 -54.371 1.000 27.518 349 THR BBB N 1
ATOM 9639 C CA . THR B 1 136 ? 13.992 22.492 -54.765 1.000 27.818 349 THR BBB CA 1
ATOM 9640 C C . THR B 1 136 ? 13.341 22.653 -56.149 1.000 30.454 349 THR BBB C 1
ATOM 9641 O O . THR B 1 136 ? 13.407 21.662 -56.945 1.000 28.162 349 THR BBB O 1
ATOM 9652 N N . LEU B 1 137 ? 12.711 23.809 -56.425 1.000 26.103 350 LEU BBB N 1
ATOM 9653 C CA . LEU B 1 137 ? 11.892 23.986 -57.660 1.000 28.892 350 LEU BBB CA 1
ATOM 9654 C C . LEU B 1 137 ? 12.776 24.402 -58.843 1.000 26.819 350 LEU BBB C 1
ATOM 9655 O O . LEU B 1 137 ? 12.382 24.113 -59.969 1.000 29.792 350 LEU BBB O 1
ATOM 9671 N N . GLY B 1 138 ? 13.884 25.094 -58.588 1.000 28.236 351 GLY BBB N 1
ATOM 9672 C CA . GLY B 1 138 ? 14.737 25.659 -59.634 1.000 26.059 351 GLY BBB CA 1
ATOM 9673 C C . GLY B 1 138 ? 14.199 27.021 -60.047 1.000 26.928 351 GLY BBB C 1
ATOM 9674 O O . GLY B 1 138 ? 13.395 27.612 -59.327 1.000 24.310 351 GLY BBB O 1
ATOM 9678 N N . PRO B 1 139 ? 14.590 27.524 -61.231 1.000 26.725 352 PRO BBB N 1
ATOM 9679 C CA . PRO B 1 139 ? 14.238 28.882 -61.665 1.000 29.530 352 PRO BBB CA 1
ATOM 9680 C C . PRO B 1 139 ? 12.727 29.193 -61.733 1.000 27.855 352 PRO BBB C 1
ATOM 9681 O O . PRO B 1 139 ? 12.367 30.344 -61.558 1.000 28.091 352 PRO BBB O 1
ATOM 9692 N N . SER B 1 140 ? 11.867 28.190 -61.942 1.000 26.385 353 SER BBB N 1
ATOM 9693 C CA . SER B 1 140 ? 10.394 28.382 -61.986 1.000 27.791 353 SER BBB CA 1
ATOM 9694 C C . SER B 1 140 ? 9.815 28.634 -60.579 1.000 25.502 353 SER BBB C 1
ATOM 9695 O O . SER B 1 140 ? 8.613 28.853 -60.444 1.000 23.935 353 SER BBB O 1
ATOM 9703 N N . TRP B 1 141 ? 10.626 28.615 -59.546 1.000 24.751 354 TRP BBB N 1
ATOM 9704 C CA . TRP B 1 141 ? 10.121 29.030 -58.219 1.000 24.018 354 TRP BBB CA 1
ATOM 9705 C C . TRP B 1 141 ? 9.459 30.415 -58.372 1.000 23.479 354 TRP BBB C 1
ATOM 9706 O O . TRP B 1 141 ? 8.459 30.697 -57.665 1.000 24.626 354 TRP BBB O 1
ATOM 9727 N N . VAL B 1 142 ? 9.960 31.270 -59.259 1.000 24.441 355 VAL BBB N 1
ATOM 9728 C CA . VAL B 1 142 ? 9.449 32.673 -59.319 1.000 24.444 355 VAL BBB CA 1
ATOM 9729 C C . VAL B 1 142 ? 8.052 32.656 -59.960 1.000 23.486 355 VAL BBB C 1
ATOM 9730 O O . VAL B 1 142 ? 7.320 33.644 -59.781 1.000 21.742 355 VAL BBB O 1
ATOM 9743 N N . HIS B 1 143 ? 7.670 31.593 -60.665 1.000 21.404 356 HIS BBB N 1
ATOM 9744 C CA . HIS B 1 143 ? 6.312 31.486 -61.268 1.000 23.303 356 HIS BBB CA 1
ATOM 9745 C C . HIS B 1 143 ? 5.270 31.580 -60.140 1.000 26.170 356 HIS BBB C 1
ATOM 9746 O O . HIS B 1 143 ? 4.169 32.055 -60.417 1.000 30.206 356 HIS BBB O 1
ATOM 9761 N N . TYR B 1 144 ? 5.605 31.128 -58.923 1.000 23.378 357 TYR BBB N 1
ATOM 9762 C CA . TYR B 1 144 ? 4.684 31.031 -57.762 1.000 24.925 357 TYR BBB CA 1
ATOM 9763 C C . TYR B 1 144 ? 4.843 32.221 -56.812 1.000 24.466 357 TYR BBB C 1
ATOM 9764 O O . TYR B 1 144 ? 4.195 32.276 -55.798 1.000 23.511 357 TYR BBB O 1
ATOM 9782 N N . GLN B 1 145 ? 5.727 33.151 -57.144 1.000 23.962 358 GLN BBB N 1
ATOM 9783 C CA . GLN B 1 145 ? 6.188 34.171 -56.188 1.000 24.783 358 GLN BBB CA 1
ATOM 9784 C C . GLN B 1 145 ? 4.998 34.999 -55.676 1.000 24.098 358 GLN BBB C 1
ATOM 9785 O O . GLN B 1 145 ? 4.985 35.285 -54.469 1.000 25.886 358 GLN BBB O 1
ATOM 9799 N N . CYS B 1 146 ? 4.020 35.351 -56.504 1.000 24.333 359 CYS BBB N 1
ATOM 9800 C CA . CYS B 1 146 ? 2.882 36.234 -56.090 1.000 23.851 359 CYS BBB CA 1
ATOM 9801 C C . CYS B 1 146 ? 1.944 35.501 -55.110 1.000 22.961 359 CYS BBB C 1
ATOM 9802 O O . CYS B 1 146 ? 1.166 36.164 -54.433 1.000 22.157 359 CYS BBB O 1
ATOM 9809 N N . MET B 1 147 ? 2.009 34.166 -55.033 1.000 22.182 360 MET BBB N 1
ATOM 9810 C CA . MET B 1 147 ? 1.181 33.352 -54.117 1.000 22.869 360 MET BBB CA 1
ATOM 9811 C C . MET B 1 147 ? 1.837 33.196 -52.731 1.000 21.456 360 MET BBB C 1
ATOM 9812 O O . MET B 1 147 ? 1.237 32.563 -51.873 1.000 20.640 360 MET BBB O 1
ATOM 9826 N N . LEU B 1 148 ? 3.067 33.674 -52.519 1.000 20.669 361 LEU BBB N 1
ATOM 9827 C CA . LEU B 1 148 ? 3.803 33.426 -51.266 1.000 19.939 361 LEU BBB CA 1
ATOM 9828 C C . LEU B 1 148 ? 3.263 34.359 -50.189 1.000 19.851 361 LEU BBB C 1
ATOM 9829 O O . LEU B 1 148 ? 3.073 35.555 -50.467 1.000 21.190 361 LEU BBB O 1
ATOM 9845 N N . ARG B 1 149 ? 3.084 33.815 -49.000 1.000 21.159 362 ARG BBB N 1
ATOM 9846 C CA . ARG B 1 149 ? 2.810 34.541 -47.733 1.000 19.981 362 ARG BBB CA 1
ATOM 9847 C C . ARG B 1 149 ? 3.880 34.031 -46.764 1.000 20.968 362 ARG BBB C 1
ATOM 9848 O O . ARG B 1 149 ? 3.920 32.837 -46.478 1.000 21.020 362 ARG BBB O 1
ATOM 9869 N N . VAL B 1 150 ? 4.787 34.890 -46.377 1.000 19.705 363 VAL BBB N 1
ATOM 9870 C CA . VAL B 1 150 ? 6.082 34.460 -45.768 1.000 21.086 363 VAL BBB CA 1
ATOM 9871 C C . VAL B 1 150 ? 6.057 34.801 -44.281 1.000 20.887 363 VAL BBB C 1
ATOM 9872 O O . VAL B 1 150 ? 6.077 36.012 -43.937 1.000 19.721 363 VAL BBB O 1
ATOM 9885 N N . LEU B 1 151 ? 5.925 33.781 -43.435 1.000 21.041 364 LEU BBB N 1
ATOM 9886 C CA . LEU B 1 151 ? 5.854 33.995 -41.964 1.000 20.103 364 LEU BBB CA 1
ATOM 9887 C C . LEU B 1 151 ? 7.246 34.439 -41.486 1.000 23.650 364 LEU BBB C 1
ATOM 9888 O O . LEU B 1 151 ? 8.181 33.645 -41.552 1.000 22.687 364 LEU BBB O 1
ATOM 9904 N N . ASP B 1 152 ? 7.334 35.688 -41.048 1.000 21.540 365 ASP BBB N 1
ATOM 9905 C CA . ASP B 1 152 ? 8.580 36.418 -40.747 1.000 22.218 365 ASP BBB CA 1
ATOM 9906 C C . ASP B 1 152 ? 8.307 37.223 -39.479 1.000 21.673 365 ASP BBB C 1
ATOM 9907 O O . ASP B 1 152 ? 7.753 38.326 -39.587 1.000 22.285 365 ASP BBB O 1
ATOM 9916 N N . SER B 1 153 ? 8.670 36.671 -38.322 1.000 21.935 366 SER BBB N 1
ATOM 9917 C CA . SER B 1 153 ? 8.191 37.164 -37.017 1.000 19.445 366 SER BBB CA 1
ATOM 9918 C C . SER B 1 153 ? 8.451 38.659 -36.894 1.000 19.842 366 SER BBB C 1
ATOM 9919 O O . SER B 1 153 ? 7.500 39.402 -36.521 1.000 21.698 366 SER BBB O 1
ATOM 9927 N N . PHE B 1 154 ? 9.717 39.048 -37.065 1.000 20.870 367 PHE BBB N 1
ATOM 9928 C CA . PHE B 1 154 ? 10.249 40.391 -36.683 1.000 19.486 367 PHE BBB CA 1
ATOM 9929 C C . PHE B 1 154 ? 10.095 41.405 -37.808 1.000 20.906 367 PHE BBB C 1
ATOM 9930 O O . PHE B 1 154 ? 10.279 42.613 -37.553 1.000 21.345 367 PHE BBB O 1
ATOM 9947 N N . GLY B 1 155 ? 9.709 40.952 -38.996 1.000 20.928 368 GLY BBB N 1
ATOM 9948 C CA . GLY B 1 155 ? 9.368 41.800 -40.141 1.000 20.820 368 GLY BBB CA 1
ATOM 9949 C C . GLY B 1 155 ? 10.573 42.139 -40.994 1.000 20.239 368 GLY BBB C 1
ATOM 9950 O O . GLY B 1 155 ? 11.733 42.020 -40.509 1.000 20.012 368 GLY BBB O 1
ATOM 9954 N N . THR B 1 156 ? 10.301 42.525 -42.238 1.000 20.753 369 THR BBB N 1
ATOM 9955 C CA . THR B 1 156 ? 11.299 42.840 -43.286 1.000 20.881 369 THR BBB CA 1
ATOM 9956 C C . THR B 1 156 ? 10.981 44.217 -43.860 1.000 20.724 369 THR BBB C 1
ATOM 9957 O O . THR B 1 156 ? 9.855 44.407 -44.440 1.000 21.234 369 THR BBB O 1
ATOM 9968 N N . GLU B 1 157 ? 11.901 45.163 -43.699 1.000 21.714 370 GLU BBB N 1
ATOM 9969 C CA . GLU B 1 157 ? 11.699 46.515 -44.239 1.000 22.373 370 GLU BBB CA 1
ATOM 9970 C C . GLU B 1 157 ? 12.136 46.515 -45.710 1.000 23.833 370 GLU BBB C 1
ATOM 9971 O O . GLU B 1 157 ? 13.013 45.741 -46.106 1.000 23.066 370 GLU BBB O 1
ATOM 9983 N N . PRO B 1 158 ? 11.520 47.360 -46.573 1.000 23.222 371 PRO BBB N 1
ATOM 9984 C CA . PRO B 1 158 ? 11.838 47.388 -47.998 1.000 24.300 371 PRO BBB CA 1
ATOM 9985 C C . PRO B 1 158 ? 13.324 47.547 -48.351 1.000 23.322 371 PRO BBB C 1
ATOM 9986 O O . PRO B 1 158 ? 13.770 46.880 -49.282 1.000 24.586 371 PRO BBB O 1
ATOM 9997 N N . GLU B 1 159 ? 14.081 48.325 -47.583 1.000 23.499 372 GLU BBB N 1
ATOM 9998 C CA . GLU B 1 159 ? 15.534 48.475 -47.859 1.000 24.543 372 GLU BBB CA 1
ATOM 9999 C C . GLU B 1 159 ? 16.314 47.147 -47.772 1.000 24.577 372 GLU BBB C 1
ATOM 10000 O O . GLU B 1 159 ? 17.378 47.066 -48.371 1.000 24.752 372 GLU BBB O 1
ATOM 10012 N N . PHE B 1 160 ? 15.830 46.152 -47.027 1.000 22.314 373 PHE BBB N 1
ATOM 10013 C CA . PHE B 1 160 ? 16.473 44.821 -46.884 1.000 21.654 373 PHE BBB CA 1
ATOM 10014 C C . PHE B 1 160 ? 15.910 43.817 -47.879 1.000 22.215 373 PHE BBB C 1
ATOM 10015 O O . PHE B 1 160 ? 16.591 42.811 -48.121 1.000 21.343 373 PHE BBB O 1
ATOM 10032 N N . ASN B 1 161 ? 14.713 44.069 -48.416 1.000 21.884 374 ASN BBB N 1
ATOM 10033 C CA . ASN B 1 161 ? 14.018 43.141 -49.336 1.000 23.552 374 ASN BBB CA 1
ATOM 10034 C C . ASN B 1 161 ? 14.539 43.325 -50.768 1.000 24.741 374 ASN BBB C 1
ATOM 10035 O O . ASN B 1 161 ? 14.591 42.347 -51.531 1.000 24.205 374 ASN BBB O 1
ATOM 10046 N N . HIS B 1 162 ? 14.880 44.560 -51.130 1.000 21.601 375 HIS BBB N 1
ATOM 10047 C CA . HIS B 1 162 ? 15.369 44.933 -52.475 1.000 23.357 375 HIS BBB CA 1
ATOM 10048 C C . HIS B 1 162 ? 16.834 44.519 -52.564 1.000 24.058 375 HIS BBB C 1
ATOM 10049 O O . HIS B 1 162 ? 17.657 45.146 -51.939 1.000 22.191 375 HIS BBB O 1
ATOM 10064 N N . ALA B 1 163 ? 17.130 43.430 -53.264 1.000 24.504 376 ALA BBB N 1
ATOM 10065 C CA . ALA B 1 163 ? 18.465 42.803 -53.302 1.000 26.100 376 ALA BBB CA 1
ATOM 10066 C C . ALA B 1 163 ? 19.550 43.847 -53.622 1.000 24.918 376 ALA BBB C 1
ATOM 10067 O O . ALA B 1 163 ? 20.578 43.911 -52.904 1.000 25.368 376 ALA BBB O 1
ATOM 10074 N N . ASN B 1 164 ? 19.347 44.656 -54.647 1.000 26.959 377 ASN BBB N 1
ATOM 10075 C CA . ASN B 1 164 ? 20.409 45.548 -55.171 1.000 30.259 377 ASN BBB CA 1
ATOM 10076 C C . ASN B 1 164 ? 20.555 46.745 -54.250 1.000 29.465 377 ASN BBB C 1
ATOM 10077 O O . ASN B 1 164 ? 21.698 47.155 -53.994 1.000 31.378 377 ASN BBB O 1
ATOM 10088 N N . TYR B 1 165 ? 19.460 47.296 -53.766 1.000 27.751 378 TYR BBB N 1
ATOM 10089 C CA . TYR B 1 165 ? 19.519 48.442 -52.830 1.000 27.164 378 TYR BBB CA 1
ATOM 10090 C C . TYR B 1 165 ? 20.199 47.993 -51.531 1.000 29.395 378 TYR BBB C 1
ATOM 10091 O O . TYR B 1 165 ? 21.006 48.765 -50.972 1.000 28.224 378 TYR BBB O 1
ATOM 10109 N N . ALA B 1 166 ? 19.901 46.775 -51.058 1.000 26.801 379 ALA BBB N 1
ATOM 10110 C CA . ALA B 1 166 ? 20.461 46.204 -49.815 1.000 27.687 379 ALA BBB CA 1
ATOM 10111 C C . ALA B 1 166 ? 21.975 46.067 -49.974 1.000 29.578 379 ALA BBB C 1
ATOM 10112 O O . ALA B 1 166 ? 22.697 46.482 -49.081 1.000 30.229 379 ALA BBB O 1
ATOM 10119 N N . GLN B 1 167 ? 22.432 45.499 -51.083 1.000 30.007 380 GLN BBB N 1
ATOM 10120 C CA . GLN B 1 167 ? 23.881 45.395 -51.399 1.000 34.930 380 GLN BBB CA 1
ATOM 10121 C C . GLN B 1 167 ? 24.495 46.804 -51.446 1.000 34.123 380 GLN BBB C 1
ATOM 10122 O O . GLN B 1 167 ? 25.571 47.009 -50.865 1.000 36.690 380 GLN BBB O 1
ATOM 10136 N N . SER B 1 168 ? 23.825 47.773 -52.051 1.000 34.770 381 SER BBB N 1
ATOM 10137 C CA . SER B 1 168 ? 24.357 49.144 -52.187 1.000 33.611 381 SER BBB CA 1
ATOM 10138 C C . SER B 1 168 ? 24.513 49.776 -50.799 1.000 39.280 381 SER BBB C 1
ATOM 10139 O O . SER B 1 168 ? 25.449 50.587 -50.625 1.000 37.825 381 SER BBB O 1
ATOM 10147 N N . LYS B 1 169 ? 23.665 49.408 -49.833 1.000 34.962 382 LYS BBB N 1
ATOM 10148 C CA . LYS B 1 169 ? 23.705 49.981 -48.472 1.000 35.526 382 LYS BBB CA 1
ATOM 10149 C C . LYS B 1 169 ? 24.628 49.142 -47.584 1.000 33.423 382 LYS BBB C 1
ATOM 10150 O O . LYS B 1 169 ? 24.823 49.535 -46.437 1.000 38.297 382 LYS BBB O 1
ATOM 10169 N N . GLY B 1 170 ? 25.163 48.028 -48.078 1.000 30.087 383 GLY BBB N 1
ATOM 10170 C CA . GLY B 1 170 ? 26.040 47.150 -47.291 1.000 30.807 383 GLY BBB CA 1
ATOM 10171 C C . GLY B 1 170 ? 25.292 46.235 -46.324 1.000 31.905 383 GLY BBB C 1
ATOM 10172 O O . GLY B 1 170 ? 25.932 45.753 -45.370 1.000 31.698 383 GLY BBB O 1
ATOM 10176 N N . HIS B 1 171 ? 24.007 45.965 -46.551 1.000 27.202 384 HIS BBB N 1
ATOM 10177 C CA . HIS B 1 171 ? 23.207 45.086 -45.671 1.000 26.651 384 HIS BBB CA 1
ATOM 10178 C C . HIS B 1 171 ? 23.603 43.644 -45.955 1.000 25.811 384 HIS BBB C 1
ATOM 10179 O O . HIS B 1 171 ? 23.301 43.204 -47.050 1.000 29.102 384 HIS BBB O 1
ATOM 10194 N N . LYS B 1 172 ? 24.150 42.932 -44.964 1.000 25.256 385 LYS BBB N 1
ATOM 10195 C CA . LYS B 1 172 ? 24.658 41.547 -45.111 1.000 29.127 385 LYS BBB CA 1
ATOM 10196 C C . LYS B 1 172 ? 23.606 40.531 -44.656 1.000 27.920 385 LYS BBB C 1
ATOM 10197 O O . LYS B 1 172 ? 23.924 39.288 -44.656 1.000 24.267 385 LYS BBB O 1
ATOM 10216 N N . THR B 1 173 ? 22.389 40.994 -44.317 1.000 27.637 386 THR BBB N 1
ATOM 10217 C CA . THR B 1 173 ? 21.297 40.104 -43.821 1.000 27.432 386 THR BBB CA 1
ATOM 10218 C C . THR B 1 173 ? 21.281 38.790 -44.606 1.000 24.624 386 THR BBB C 1
ATOM 10219 O O . THR B 1 173 ? 21.176 38.791 -45.831 1.000 24.833 386 THR BBB O 1
ATOM 10230 N N . PRO B 1 174 ? 21.324 37.615 -43.947 1.000 24.569 387 PRO BBB N 1
ATOM 10231 C CA . PRO B 1 174 ? 21.055 36.378 -44.669 1.000 25.472 387 PRO BBB CA 1
ATOM 10232 C C . PRO B 1 174 ? 19.552 36.133 -44.911 1.000 27.172 387 PRO BBB C 1
ATOM 10233 O O . PRO B 1 174 ? 19.216 35.101 -45.467 1.000 25.351 387 PRO BBB O 1
ATOM 10244 N N . TRP B 1 175 ? 18.696 37.028 -44.403 1.000 25.568 388 TRP BBB N 1
ATOM 10245 C CA . TRP B 1 175 ? 17.220 36.834 -44.365 1.000 23.715 388 TRP BBB CA 1
ATOM 10246 C C . TRP B 1 175 ? 16.540 37.604 -45.485 1.000 23.719 388 TRP BBB C 1
ATOM 10247 O O . TRP B 1 175 ? 15.387 37.286 -45.762 1.000 24.110 388 TRP BBB O 1
ATOM 10268 N N . GLY B 1 176 ? 17.161 38.659 -46.014 1.000 23.879 389 GLY BBB N 1
ATOM 10269 C CA . GLY B 1 176 ? 16.520 39.538 -46.992 1.000 22.668 389 GLY BBB CA 1
ATOM 10270 C C . GLY B 1 176 ? 16.847 39.210 -48.438 1.000 23.253 389 GLY BBB C 1
ATOM 10271 O O . GLY B 1 176 ? 17.230 38.036 -48.736 1.000 21.035 389 GLY BBB O 1
ATOM 10275 N N . LYS B 1 177 ? 16.683 40.239 -49.307 1.000 25.175 390 LYS BBB N 1
ATOM 10276 C CA . LYS B 1 177 ? 16.990 40.262 -50.773 1.000 24.183 390 LYS BBB CA 1
ATOM 10277 C C . LYS B 1 177 ? 16.095 39.279 -51.538 1.000 25.532 390 LYS BBB C 1
ATOM 10278 O O . LYS B 1 177 ? 16.558 38.749 -52.573 1.000 25.289 390 LYS BBB O 1
ATOM 10297 N N . TRP B 1 178 ? 14.866 39.022 -51.057 1.000 21.932 391 TRP BBB N 1
ATOM 10298 C CA . TRP B 1 178 ? 13.919 38.120 -51.771 1.000 24.064 391 TRP BBB CA 1
ATOM 10299 C C . TRP B 1 178 ? 13.158 38.865 -52.876 1.000 24.180 391 TRP BBB C 1
ATOM 10300 O O . TRP B 1 178 ? 12.582 38.173 -53.697 1.000 24.469 391 TRP BBB O 1
ATOM 10321 N N . ASN B 1 179 ? 13.139 40.213 -52.871 1.000 22.575 392 ASN BBB N 1
ATOM 10322 C CA . ASN B 1 179 ? 12.496 41.039 -53.917 1.000 23.433 392 ASN BBB CA 1
ATOM 10323 C C . ASN B 1 179 ? 10.990 40.721 -54.005 1.000 22.353 392 ASN BBB C 1
ATOM 10324 O O . ASN B 1 179 ? 10.401 40.772 -55.086 1.000 22.290 392 ASN BBB O 1
ATOM 10335 N N . LEU B 1 180 ? 10.356 40.450 -52.879 1.000 23.188 393 LEU BBB N 1
ATOM 10336 C CA . LEU B 1 180 ? 8.888 40.232 -52.828 1.000 21.540 393 LEU BBB CA 1
ATOM 10337 C C . LEU B 1 180 ? 8.205 41.595 -52.722 1.000 21.473 393 LEU BBB C 1
ATOM 10338 O O . LEU B 1 180 ? 8.888 42.615 -52.579 1.000 22.760 393 LEU BBB O 1
ATOM 10354 N N . ASN B 1 181 ? 6.889 41.626 -52.879 1.000 21.419 394 ASN BBB N 1
ATOM 10355 C CA . ASN B 1 181 ? 6.095 42.784 -52.421 1.000 21.811 394 ASN BBB CA 1
ATOM 10356 C C . ASN B 1 181 ? 6.178 42.717 -50.907 1.000 20.756 394 ASN BBB C 1
ATOM 10357 O O . ASN B 1 181 ? 5.860 41.677 -50.347 1.000 21.177 394 ASN BBB O 1
ATOM 10368 N N . PRO B 1 182 ? 6.677 43.721 -50.173 1.000 20.803 395 PRO BBB N 1
ATOM 10369 C CA . PRO B 1 182 ? 6.868 43.557 -48.721 1.000 21.457 395 PRO BBB CA 1
ATOM 10370 C C . PRO B 1 182 ? 5.606 43.170 -47.917 1.000 20.470 395 PRO BBB C 1
ATOM 10371 O O . PRO B 1 182 ? 5.756 42.639 -46.816 1.000 20.796 395 PRO BBB O 1
ATOM 10382 N N . GLN B 1 183 ? 4.393 43.399 -48.461 1.000 19.052 396 GLN BBB N 1
ATOM 10383 C CA . GLN B 1 183 ? 3.126 43.064 -47.788 1.000 18.719 396 GLN BBB CA 1
ATOM 10384 C C . GLN B 1 183 ? 2.954 41.555 -47.816 1.000 18.154 396 GLN BBB C 1
ATOM 10385 O O . GLN B 1 183 ? 2.121 41.088 -47.053 1.000 20.164 396 GLN BBB O 1
ATOM 10399 N N . GLN B 1 184 ? 3.790 40.844 -48.583 1.000 18.413 397 GLN BBB N 1
ATOM 10400 C CA . GLN B 1 184 ? 3.776 39.353 -48.534 1.000 18.532 397 GLN BBB CA 1
ATOM 10401 C C . GLN B 1 184 ? 4.449 38.794 -47.258 1.000 22.129 397 GLN BBB C 1
ATOM 10402 O O . GLN B 1 184 ? 4.237 37.603 -46.953 1.000 22.562 397 GLN BBB O 1
ATOM 10416 N N . PHE B 1 185 ? 5.232 39.574 -46.519 1.000 21.955 398 PHE BBB N 1
ATOM 10417 C CA . PHE B 1 185 ? 5.815 39.148 -45.215 1.000 21.919 398 PHE BBB CA 1
ATOM 10418 C C . PHE B 1 185 ? 4.725 39.269 -44.153 1.000 21.775 398 PHE BBB C 1
ATOM 10419 O O . PHE B 1 185 ? 4.086 40.337 -44.061 1.000 21.645 398 PHE BBB O 1
ATOM 10436 N N . TYR B 1 186 ? 4.517 38.199 -43.403 1.000 21.163 399 TYR BBB N 1
ATOM 10437 C CA . TYR B 1 186 ? 3.457 38.039 -42.383 1.000 19.485 399 TYR BBB CA 1
ATOM 10438 C C . TYR B 1 186 ? 4.096 38.027 -40.991 1.000 21.706 399 TYR BBB C 1
ATOM 10439 O O . TYR B 1 186 ? 4.855 37.108 -40.698 1.000 19.636 399 TYR BBB O 1
ATOM 10457 N N . THR B 1 187 ? 3.799 39.034 -40.164 1.000 21.278 400 THR BBB N 1
ATOM 10458 C CA . THR B 1 187 ? 4.493 39.303 -38.889 1.000 20.447 400 THR BBB CA 1
ATOM 10459 C C . THR B 1 187 ? 3.715 38.759 -37.679 1.000 20.481 400 THR BBB C 1
ATOM 10460 O O . THR B 1 187 ? 2.522 38.476 -37.791 1.000 20.442 400 THR BBB O 1
ATOM 10471 N N . MET B 1 188 ? 4.409 38.662 -36.538 1.000 20.017 401 MET BBB N 1
ATOM 10472 C CA . MET B 1 188 ? 3.878 38.125 -35.262 1.000 21.325 401 MET BBB CA 1
ATOM 10473 C C . MET B 1 188 ? 3.001 39.179 -34.578 1.000 20.158 401 MET BBB C 1
ATOM 10474 O O . MET B 1 188 ? 2.038 38.802 -33.940 1.000 22.147 401 MET BBB O 1
ATOM 10488 N N . PHE B 1 189 ? 3.381 40.440 -34.687 1.000 20.259 402 PHE BBB N 1
ATOM 10489 C CA . PHE B 1 189 ? 2.663 41.623 -34.166 1.000 22.724 402 PHE BBB CA 1
ATOM 10490 C C . PHE B 1 189 ? 2.617 42.683 -35.266 1.000 24.077 402 PHE BBB C 1
ATOM 10491 O O . PHE B 1 189 ? 3.458 42.702 -36.184 1.000 23.581 402 PHE BBB O 1
ATOM 10508 N N . PRO B 1 190 ? 1.689 43.664 -35.157 1.000 23.277 403 PRO BBB N 1
ATOM 10509 C CA . PRO B 1 190 ? 1.594 44.726 -36.153 1.000 24.683 403 PRO BBB CA 1
ATOM 10510 C C . PRO B 1 190 ? 2.616 45.840 -35.911 1.000 24.289 403 PRO BBB C 1
ATOM 10511 O O . PRO B 1 190 ? 2.233 46.968 -35.639 1.000 24.819 403 PRO BBB O 1
ATOM 10522 N N . HIS B 1 191 ? 3.899 45.508 -36.022 1.000 22.310 404 HIS BBB N 1
ATOM 10523 C CA . HIS B 1 191 ? 5.016 46.447 -35.727 1.000 23.612 404 HIS BBB CA 1
ATOM 10524 C C . HIS B 1 191 ? 5.610 47.044 -37.017 1.000 23.454 404 HIS BBB C 1
ATOM 10525 O O . HIS B 1 191 ? 6.368 48.029 -36.904 1.000 23.475 404 HIS BBB O 1
ATOM 10540 N N . THR B 1 192 ? 5.276 46.484 -38.189 1.000 22.299 405 THR BBB N 1
ATOM 10541 C CA . THR B 1 192 ? 5.935 46.764 -39.491 1.000 22.026 405 THR BBB CA 1
ATOM 10542 C C . THR B 1 192 ? 4.867 46.951 -40.564 1.000 22.107 405 THR BBB C 1
ATOM 10543 O O . THR B 1 192 ? 4.494 46.004 -41.234 1.000 22.230 405 THR BBB O 1
ATOM 10554 N N . PRO B 1 193 ? 4.321 48.168 -40.753 1.000 22.380 406 PRO BBB N 1
ATOM 10555 C CA . PRO B 1 193 ? 3.250 48.395 -41.718 1.000 23.651 406 PRO BBB CA 1
ATOM 10556 C C . PRO B 1 193 ? 3.628 48.159 -43.196 1.000 22.611 406 PRO BBB C 1
ATOM 10557 O O . PRO B 1 193 ? 2.760 48.093 -44.040 1.000 23.615 406 PRO BBB O 1
ATOM 10568 N N . ASP B 1 194 ? 4.912 48.056 -43.500 1.000 22.390 407 ASP BBB N 1
ATOM 10569 C CA . ASP B 1 194 ? 5.406 47.626 -44.825 1.000 20.713 407 ASP BBB CA 1
ATOM 10570 C C . ASP B 1 194 ? 4.950 46.186 -45.007 1.000 20.457 407 ASP BBB C 1
ATOM 10571 O O . ASP B 1 194 ? 4.896 45.729 -46.179 1.000 23.445 407 ASP BBB O 1
ATOM 10580 N N . ASN B 1 195 ? 4.688 45.499 -43.915 1.000 20.179 408 ASN BBB N 1
ATOM 10581 C CA . ASN B 1 195 ? 4.329 44.048 -43.962 1.000 18.325 408 ASN BBB CA 1
ATOM 10582 C C . ASN B 1 195 ? 2.843 43.867 -43.643 1.000 19.904 408 ASN BBB C 1
ATOM 10583 O O . ASN B 1 195 ? 2.176 44.807 -43.248 1.000 19.942 408 ASN BBB O 1
ATOM 10594 N N . SER B 1 196 ? 2.353 42.629 -43.668 1.000 19.224 409 SER BBB N 1
ATOM 10595 C CA . SER B 1 196 ? 1.012 42.240 -43.160 1.000 19.856 409 SER BBB CA 1
ATOM 10596 C C . SER B 1 196 ? 1.154 41.602 -41.775 1.000 20.200 409 SER BBB C 1
ATOM 10597 O O . SER B 1 196 ? 2.105 40.828 -41.523 1.000 22.058 409 SER BBB O 1
ATOM 10605 N N . PHE B 1 197 ? 0.267 41.952 -40.855 1.000 21.654 410 PHE BBB N 1
ATOM 10606 C CA . PHE B 1 197 ? 0.198 41.360 -39.494 1.000 19.814 410 PHE BBB CA 1
ATOM 10607 C C . PHE B 1 197 ? -0.580 40.042 -39.552 1.000 20.278 410 PHE BBB C 1
ATOM 10608 O O . PHE B 1 197 ? -1.784 40.071 -39.885 1.000 22.956 410 PHE BBB O 1
ATOM 10625 N N . LEU B 1 198 ? 0.069 38.912 -39.260 1.000 18.762 411 LEU BBB N 1
ATOM 10626 C CA . LEU B 1 198 ? -0.622 37.610 -39.160 1.000 18.269 411 LEU BBB CA 1
ATOM 10627 C C . LEU B 1 198 ? -1.053 37.339 -37.719 1.000 21.102 411 LEU BBB C 1
ATOM 10628 O O . LEU B 1 198 ? -2.220 36.976 -37.527 1.000 21.176 411 LEU BBB O 1
ATOM 10644 N N . GLY B 1 199 ? -0.131 37.428 -36.766 1.000 19.497 412 GLY BBB N 1
ATOM 10645 C CA . GLY B 1 199 ? -0.358 37.113 -35.359 1.000 20.282 412 GLY BBB CA 1
ATOM 10646 C C . GLY B 1 199 ? -0.722 35.660 -35.168 1.000 19.651 412 GLY BBB C 1
ATOM 10647 O O . GLY B 1 199 ? -0.148 34.812 -35.844 1.000 21.606 412 GLY BBB O 1
ATOM 10651 N N . PHE B 1 200 ? -1.580 35.405 -34.191 1.000 21.811 413 PHE BBB N 1
ATOM 10652 C CA . PHE B 1 200 ? -1.897 34.081 -33.609 1.000 22.386 413 PHE BBB CA 1
ATOM 10653 C C . PHE B 1 200 ? -3.051 34.332 -32.632 1.000 23.478 413 PHE BBB C 1
ATOM 10654 O O . PHE B 1 200 ? -3.516 35.492 -32.466 1.000 23.906 413 PHE BBB O 1
ATOM 10671 N N . VAL B 1 201 ? -3.484 33.285 -31.947 1.000 24.561 414 VAL BBB N 1
ATOM 10672 C CA . VAL B 1 201 ? -4.557 33.393 -30.926 1.000 23.773 414 VAL BBB CA 1
ATOM 10673 C C . VAL B 1 201 ? -3.929 33.191 -29.553 1.000 23.681 414 VAL BBB C 1
ATOM 10674 O O . VAL B 1 201 ? -3.119 32.291 -29.381 1.000 23.857 414 VAL BBB O 1
ATOM 10687 N N . VAL B 1 202 ? -4.343 34.016 -28.614 1.000 24.315 415 VAL BBB N 1
ATOM 10688 C CA . VAL B 1 202 ? -3.922 33.903 -27.196 1.000 24.887 415 VAL BBB CA 1
ATOM 10689 C C . VAL B 1 202 ? -4.822 32.898 -26.478 1.000 27.031 415 VAL BBB C 1
ATOM 10690 O O . VAL B 1 202 ? -6.043 33.083 -26.484 1.000 28.805 415 VAL BBB O 1
ATOM 10703 N N . GLU B 1 203 ? -4.241 31.827 -25.953 1.000 27.952 416 GLU BBB N 1
ATOM 10704 C CA . GLU B 1 203 ? -4.992 30.806 -25.188 1.000 31.457 416 GLU BBB CA 1
ATOM 10705 C C . GLU B 1 203 ? -5.379 31.404 -23.826 1.000 32.422 416 GLU BBB C 1
ATOM 10706 O O . GLU B 1 203 ? -4.507 31.958 -23.186 1.000 29.630 416 GLU BBB O 1
ATOM 10718 N N . GLN B 1 204 ? -6.666 31.334 -23.468 1.000 35.880 417 GLN BBB N 1
ATOM 10719 C CA . GLN B 1 204 ? -7.278 31.863 -22.214 1.000 43.407 417 GLN BBB CA 1
ATOM 10720 C C . GLN B 1 204 ? -8.128 30.719 -21.677 1.000 40.376 417 GLN BBB C 1
ATOM 10721 O O . GLN B 1 204 ? -8.881 30.175 -22.485 1.000 37.030 417 GLN BBB O 1
ATOM 10735 N N . HIS B 1 205 ? -8.082 30.381 -20.389 1.000 44.680 418 HIS BBB N 1
ATOM 10736 C CA . HIS B 1 205 ? -9.012 29.356 -19.841 1.000 53.283 418 HIS BBB CA 1
ATOM 10737 C C . HIS B 1 205 ? -9.744 29.923 -18.628 1.000 57.197 418 HIS BBB C 1
ATOM 10738 O O . HIS B 1 205 ? -9.726 29.294 -17.566 1.000 72.881 418 HIS BBB O 1
ATOM 10753 N N . LEU B 1 206 ? -10.407 31.060 -18.840 1.000 56.603 419 LEU BBB N 1
ATOM 10754 C CA . LEU B 1 206 ? -11.430 31.651 -17.946 1.000 57.335 419 LEU BBB CA 1
ATOM 10755 C C . LEU B 1 206 ? -12.795 31.631 -18.655 1.000 65.776 419 LEU BBB C 1
ATOM 10756 O O . LEU B 1 206 ? -13.787 31.193 -18.015 1.000 77.136 419 LEU BBB O 1
ATOM 10772 N N . ASP B 1 210 ? -15.255 32.375 -13.315 1.000 70.809 423 ASP BBB N 1
ATOM 10773 C CA . ASP B 1 210 ? -13.770 32.526 -13.364 1.000 69.103 423 ASP BBB CA 1
ATOM 10774 C C . ASP B 1 210 ? -13.438 34.019 -13.443 1.000 63.617 423 ASP BBB C 1
ATOM 10775 O O . ASP B 1 210 ? -12.809 34.528 -12.508 1.000 64.449 423 ASP BBB O 1
ATOM 10784 N N . ILE B 1 211 ? -13.884 34.693 -14.505 1.000 59.734 424 ILE BBB N 1
ATOM 10785 C CA . ILE B 1 211 ? -13.657 36.151 -14.751 1.000 60.164 424 ILE BBB CA 1
ATOM 10786 C C . ILE B 1 211 ? -14.368 36.984 -13.677 1.000 58.133 424 ILE BBB C 1
ATOM 10787 O O . ILE B 1 211 ? -13.851 38.063 -13.330 1.000 57.779 424 ILE BBB O 1
ATOM 10803 N N . HIS B 1 212 ? -15.513 36.507 -13.174 1.000 66.299 425 HIS BBB N 1
ATOM 10804 C CA . HIS B 1 212 ? -16.326 37.177 -12.118 1.000 75.124 425 HIS BBB CA 1
ATOM 10805 C C . HIS B 1 212 ? -15.624 37.044 -10.756 1.000 65.322 425 HIS BBB C 1
ATOM 10806 O O . HIS B 1 212 ? -15.585 38.046 -9.993 1.000 63.456 425 HIS BBB O 1
ATOM 10821 N N . HIS B 1 213 ? -15.078 35.857 -10.480 1.000 58.967 426 HIS BBB N 1
ATOM 10822 C CA . HIS B 1 213 ? -14.453 35.479 -9.185 1.000 59.528 426 HIS BBB CA 1
ATOM 10823 C C . HIS B 1 213 ? -12.932 35.626 -9.237 1.000 52.576 426 HIS BBB C 1
ATOM 10824 O O . HIS B 1 213 ? -12.267 35.024 -8.373 1.000 55.511 426 HIS BBB O 1
ATOM 10839 N N . ILE B 1 214 ? -12.391 36.357 -10.210 1.000 52.755 427 ILE BBB N 1
ATOM 10840 C CA . ILE B 1 214 ? -10.930 36.290 -10.505 1.000 55.178 427 ILE BBB CA 1
ATOM 10841 C C . ILE B 1 214 ? -10.205 36.993 -9.359 1.000 61.427 427 ILE BBB C 1
ATOM 10842 O O . ILE B 1 214 ? -9.201 36.429 -8.893 1.000 58.812 427 ILE BBB O 1
ATOM 10858 N N . ASN B 1 215 ? -10.739 38.131 -8.890 1.000 67.076 428 ASN BBB N 1
ATOM 10859 C CA . ASN B 1 215 ? -10.192 38.897 -7.734 1.000 64.789 428 ASN BBB CA 1
ATOM 10860 C C . ASN B 1 215 ? -10.139 37.962 -6.515 1.000 61.883 428 ASN BBB C 1
ATOM 10861 O O . ASN B 1 215 ? -9.563 38.371 -5.507 1.000 73.693 428 ASN BBB O 1
ATOM 10872 N N . GLU B 1 216 ? -10.694 36.749 -6.622 1.000 60.602 429 GLU BBB N 1
ATOM 10873 C CA . GLU B 1 216 ? -10.638 35.692 -5.580 1.000 60.780 429 GLU BBB CA 1
ATOM 10874 C C . GLU B 1 216 ? -9.667 34.567 -5.937 1.000 56.937 429 GLU BBB C 1
ATOM 10875 O O . GLU B 1 216 ? -8.981 34.103 -5.027 1.000 77.759 429 GLU BBB O 1
ATOM 10887 N N . ILE B 1 217 ? -9.682 34.066 -7.172 1.000 52.356 430 ILE BBB N 1
ATOM 10888 C CA . ILE B 1 217 ? -8.852 32.905 -7.645 1.000 49.642 430 ILE BBB CA 1
ATOM 10889 C C . ILE B 1 217 ? -7.354 33.262 -7.610 1.000 46.743 430 ILE BBB C 1
ATOM 10890 O O . ILE B 1 217 ? -6.483 32.397 -7.345 1.000 44.642 430 ILE BBB O 1
ATOM 10906 N N . LYS B 1 218 ? -7.059 34.527 -7.859 1.000 40.819 431 LYS BBB N 1
ATOM 10907 C CA . LYS B 1 218 ? -5.688 35.054 -7.953 1.000 39.662 431 LYS BBB CA 1
ATOM 10908 C C . LYS B 1 218 ? -5.126 35.253 -6.546 1.000 37.287 431 LYS BBB C 1
ATOM 10909 O O . LYS B 1 218 ? -5.856 35.780 -5.654 1.000 37.659 431 LYS BBB O 1
ATOM 10928 N N . ARG B 1 219 ? -3.877 34.828 -6.357 1.000 35.054 432 ARG BBB N 1
ATOM 10929 C CA . ARG B 1 219 ? -3.078 35.118 -5.142 1.000 36.448 432 ARG BBB CA 1
ATOM 10930 C C . ARG B 1 219 ? -2.447 36.489 -5.360 1.000 34.849 432 ARG BBB C 1
ATOM 10931 O O . ARG B 1 219 ? -1.585 36.623 -6.260 1.000 32.943 432 ARG BBB O 1
ATOM 10952 N N . GLN B 1 220 ? -2.893 37.478 -4.587 1.000 33.291 433 GLN BBB N 1
ATOM 10953 C CA . GLN B 1 220 ? -2.560 38.907 -4.825 1.000 33.556 433 GLN BBB CA 1
ATOM 10954 C C . GLN B 1 220 ? -1.053 39.139 -4.780 1.000 33.154 433 GLN BBB C 1
ATOM 10955 O O . GLN B 1 220 ? -0.585 40.131 -5.445 1.000 33.598 433 GLN BBB O 1
ATOM 10969 N N . ASN B 1 221 ? -0.288 38.324 -4.036 1.000 29.937 434 ASN BBB N 1
ATOM 10970 C CA . ASN B 1 221 ? 1.168 38.588 -3.926 1.000 32.277 434 ASN BBB CA 1
ATOM 10971 C C . ASN B 1 221 ? 1.958 37.474 -4.626 1.000 29.106 434 ASN BBB C 1
ATOM 10972 O O . ASN B 1 221 ? 3.124 37.330 -4.311 1.000 32.408 434 ASN BBB O 1
ATOM 10982 N N . GLN B 1 222 ? 1.385 36.796 -5.612 1.000 27.569 435 GLN BBB N 1
ATOM 10983 C CA . GLN B 1 222 ? 2.139 35.782 -6.409 1.000 27.499 435 GLN BBB CA 1
ATOM 10984 C C . GLN B 1 222 ? 2.674 36.395 -7.713 1.000 27.565 435 GLN BBB C 1
ATOM 10985 O O . GLN B 1 222 ? 1.862 36.848 -8.516 1.000 27.521 435 GLN BBB O 1
ATOM 10999 N N . SER B 1 223 ? 3.991 36.392 -7.899 1.000 27.202 436 SER BBB N 1
ATOM 11000 C CA . SER B 1 223 ? 4.665 36.757 -9.167 1.000 26.836 436 SER BBB CA 1
ATOM 11001 C C . SER B 1 223 ? 5.284 35.506 -9.799 1.000 29.126 436 SER BBB C 1
ATOM 11002 O O . SER B 1 223 ? 5.579 34.516 -9.082 1.000 28.355 436 SER BBB O 1
ATOM 11010 N N . LEU B 1 224 ? 5.405 35.526 -11.120 1.000 26.835 437 LEU BBB N 1
ATOM 11011 C CA . LEU B 1 224 ? 5.971 34.396 -11.890 1.000 26.903 437 LEU BBB CA 1
ATOM 11012 C C . LEU B 1 224 ? 6.948 34.985 -12.891 1.000 25.974 437 LEU BBB C 1
ATOM 11013 O O . LEU B 1 224 ? 6.573 35.898 -13.606 1.000 24.928 437 LEU BBB O 1
ATOM 11029 N N . VAL B 1 225 ? 8.181 34.506 -12.850 1.000 27.640 438 VAL BBB N 1
ATOM 11030 C CA . VAL B 1 225 ? 9.258 34.983 -13.745 1.000 28.617 438 VAL BBB CA 1
ATOM 11031 C C . VAL B 1 225 ? 9.046 34.346 -15.124 1.000 28.268 438 VAL BBB C 1
ATOM 11032 O O . VAL B 1 225 ? 8.841 33.108 -15.228 1.000 25.150 438 VAL BBB O 1
ATOM 11045 N N . TYR B 1 226 ? 9.076 35.209 -16.142 1.000 27.433 439 TYR BBB N 1
ATOM 11046 C CA . TYR B 1 226 ? 9.026 34.837 -17.579 1.000 26.582 439 TYR BBB CA 1
ATOM 11047 C C . TYR B 1 226 ? 10.464 34.546 -18.011 1.000 27.453 439 TYR BBB C 1
ATOM 11048 O O . TYR B 1 226 ? 11.311 35.470 -18.022 1.000 28.829 439 TYR BBB O 1
ATOM 11066 N N . GLY B 1 227 ? 10.731 33.299 -18.378 1.000 31.686 440 GLY BBB N 1
ATOM 11067 C CA . GLY B 1 227 ? 12.064 32.876 -18.840 1.000 39.891 440 GLY BBB CA 1
ATOM 11068 C C . GLY B 1 227 ? 12.435 31.550 -18.202 1.000 44.807 440 GLY BBB C 1
ATOM 11069 O O . GLY B 1 227 ? 12.636 31.536 -16.975 1.000 40.328 440 GLY BBB O 1
ATOM 11073 N N . LYS B 1 228 ? 12.492 30.489 -19.015 1.000 58.913 441 LYS BBB N 1
ATOM 11074 C CA . LYS B 1 228 ? 12.691 29.073 -18.603 1.000 69.503 441 LYS BBB CA 1
ATOM 11075 C C . LYS B 1 228 ? 14.193 28.717 -18.576 1.000 78.462 441 LYS BBB C 1
ATOM 11076 O O . LYS B 1 228 ? 14.496 27.510 -18.380 1.000 89.756 441 LYS BBB O 1
ATOM 11095 N N . VAL B 1 229 ? 15.097 29.700 -18.754 1.000 82.523 442 VAL BBB N 1
ATOM 11096 C CA . VAL B 1 229 ? 16.578 29.509 -18.639 1.000 86.117 442 VAL BBB CA 1
ATOM 11097 C C . VAL B 1 229 ? 17.131 30.488 -17.593 1.000 94.911 442 VAL BBB C 1
ATOM 11098 O O . VAL B 1 229 ? 16.697 31.675 -17.581 1.000 79.320 442 VAL BBB O 1
ATOM 11111 N N . ASP B 1 230 ? 18.055 29.987 -16.755 1.000 102.341 443 ASP BBB N 1
ATOM 11112 C CA . ASP B 1 230 ? 18.723 30.725 -15.645 1.000 108.142 443 ASP BBB CA 1
ATOM 11113 C C . ASP B 1 230 ? 19.535 31.889 -16.227 1.000 103.947 443 ASP BBB C 1
ATOM 11114 O O . ASP B 1 230 ? 19.651 32.933 -15.533 1.000 107.083 443 ASP BBB O 1
ATOM 11123 N N . SER B 1 231 ? 20.087 31.698 -17.437 1.000 97.534 444 SER BBB N 1
ATOM 11124 C CA . SER B 1 231 ? 20.910 32.682 -18.191 1.000 91.499 444 SER BBB CA 1
ATOM 11125 C C . SER B 1 231 ? 20.183 34.029 -18.264 1.000 92.884 444 SER BBB C 1
ATOM 11126 O O . SER B 1 231 ? 20.823 35.070 -17.963 1.000 90.379 444 SER BBB O 1
ATOM 11134 N N . PHE B 1 232 ? 18.890 33.996 -18.619 1.000 99.266 445 PHE BBB N 1
ATOM 11135 C CA . PHE B 1 232 ? 17.978 35.174 -18.654 1.000 92.670 445 PHE BBB CA 1
ATOM 11136 C C . PHE B 1 232 ? 18.002 35.827 -17.265 1.000 83.632 445 PHE BBB C 1
ATOM 11137 O O . PHE B 1 232 ? 17.905 37.062 -17.207 1.000 82.694 445 PHE BBB O 1
ATOM 11154 N N . ASN B 1 235 ? 22.799 39.833 -14.051 1.000 79.116 448 ASN BBB N 1
ATOM 11155 C CA . ASN B 1 235 ? 22.436 40.165 -12.645 1.000 83.252 448 ASN BBB CA 1
ATOM 11156 C C . ASN B 1 235 ? 20.898 40.141 -12.526 1.000 88.719 448 ASN BBB C 1
ATOM 11157 O O . ASN B 1 235 ? 20.325 39.009 -12.571 1.000 87.474 448 ASN BBB O 1
ATOM 11168 N N . LYS B 1 236 ? 20.252 41.316 -12.381 1.000 77.236 449 LYS BBB N 1
ATOM 11169 C CA . LYS B 1 236 ? 18.784 41.487 -12.184 1.000 64.571 449 LYS BBB CA 1
ATOM 11170 C C . LYS B 1 236 ? 18.319 40.870 -10.857 1.000 56.488 449 LYS BBB C 1
ATOM 11171 O O . LYS B 1 236 ? 17.075 40.853 -10.606 1.000 48.523 449 LYS BBB O 1
ATOM 11190 N N . LYS B 1 237 ? 19.257 40.446 -10.002 1.000 48.138 450 LYS BBB N 1
ATOM 11191 C CA . LYS B 1 237 ? 18.979 40.051 -8.594 1.000 49.402 450 LYS BBB CA 1
ATOM 11192 C C . LYS B 1 237 ? 18.266 41.212 -7.887 1.000 42.826 450 LYS BBB C 1
ATOM 11193 O O . LYS B 1 237 ? 17.291 40.952 -7.153 1.000 45.925 450 LYS BBB O 1
ATOM 11212 N N . ILE B 1 238 ? 18.750 42.435 -8.082 1.000 36.609 451 ILE BBB N 1
ATOM 11213 C CA . ILE B 1 238 ? 18.191 43.641 -7.413 1.000 39.316 451 ILE BBB CA 1
ATOM 11214 C C . ILE B 1 238 ? 16.709 43.762 -7.767 1.000 37.136 451 ILE BBB C 1
ATOM 11215 O O . ILE B 1 238 ? 15.904 43.989 -6.871 1.000 36.564 451 ILE BBB O 1
ATOM 11231 N N . TYR B 1 239 ? 16.412 43.713 -9.065 1.000 36.307 452 TYR BBB N 1
ATOM 11232 C CA . TYR B 1 239 ? 15.050 43.732 -9.650 1.000 34.185 452 TYR BBB CA 1
ATOM 11233 C C . TYR B 1 239 ? 14.205 42.688 -8.929 1.000 31.706 452 TYR BBB C 1
ATOM 11234 O O . TYR B 1 239 ? 13.141 43.020 -8.401 1.000 31.041 452 TYR BBB O 1
ATOM 11252 N N . LEU B 1 240 ? 14.665 41.445 -8.943 1.000 30.962 453 LEU BBB N 1
ATOM 11253 C CA . LEU B 1 240 ? 13.916 40.334 -8.326 1.000 34.777 453 LEU BBB CA 1
ATOM 11254 C C . LEU B 1 240 ? 13.802 40.569 -6.818 1.000 35.350 453 LEU BBB C 1
ATOM 11255 O O . LEU B 1 240 ? 12.774 40.238 -6.282 1.000 33.286 453 LEU BBB O 1
ATOM 11271 N N . ASP B 1 241 ? 14.831 41.123 -6.173 1.000 40.733 454 ASP BBB N 1
ATOM 11272 C CA . ASP B 1 241 ? 14.828 41.397 -4.709 1.000 38.203 454 ASP BBB CA 1
ATOM 11273 C C . ASP B 1 241 ? 13.762 42.445 -4.406 1.000 35.015 454 ASP BBB C 1
ATOM 11274 O O . ASP B 1 241 ? 13.028 42.260 -3.426 1.000 36.719 454 ASP BBB O 1
ATOM 11283 N N . ILE B 1 242 ? 13.655 43.487 -5.227 1.000 32.047 455 ILE BBB N 1
ATOM 11284 C CA . ILE B 1 242 ? 12.597 44.534 -5.068 1.000 37.026 455 ILE BBB CA 1
ATOM 11285 C C . ILE B 1 242 ? 11.218 43.887 -5.229 1.000 35.803 455 ILE BBB C 1
ATOM 11286 O O . ILE B 1 242 ? 10.337 44.156 -4.401 1.000 34.650 455 ILE BBB O 1
ATOM 11302 N N . ILE B 1 243 ? 11.023 43.045 -6.246 1.000 32.207 456 ILE BBB N 1
ATOM 11303 C CA . ILE B 1 243 ? 9.725 42.350 -6.446 1.000 32.262 456 ILE BBB CA 1
ATOM 11304 C C . ILE B 1 243 ? 9.459 41.508 -5.201 1.000 34.011 456 ILE BBB C 1
ATOM 11305 O O . ILE B 1 243 ? 8.305 41.523 -4.704 1.000 32.094 456 ILE BBB O 1
ATOM 11321 N N . HIS B 1 244 ? 10.479 40.795 -4.720 1.000 35.734 457 HIS BBB N 1
ATOM 11322 C CA . HIS B 1 244 ? 10.368 39.826 -3.602 1.000 33.788 457 HIS BBB CA 1
ATOM 11323 C C . HIS B 1 244 ? 10.076 40.555 -2.283 1.000 34.479 457 HIS BBB C 1
ATOM 11324 O O . HIS B 1 244 ? 9.547 39.925 -1.393 1.000 33.019 457 HIS BBB O 1
ATOM 11339 N N . THR B 1 245 ? 10.367 41.847 -2.166 1.000 33.113 458 THR BBB N 1
ATOM 11340 C CA . THR B 1 245 ? 9.916 42.652 -1.001 1.000 31.972 458 THR BBB CA 1
ATOM 11341 C C . THR B 1 245 ? 8.392 42.604 -0.853 1.000 37.863 458 THR BBB C 1
ATOM 11342 O O . THR B 1 245 ? 7.921 42.628 0.301 1.000 42.011 458 THR BBB O 1
ATOM 11353 N N . TYR B 1 246 ? 7.636 42.517 -1.946 1.000 36.568 459 TYR BBB N 1
ATOM 11354 C CA . TYR B 1 246 ? 6.153 42.596 -1.953 1.000 34.287 459 TYR BBB CA 1
ATOM 11355 C C . TYR B 1 246 ? 5.502 41.269 -2.331 1.000 33.226 459 TYR BBB C 1
ATOM 11356 O O . TYR B 1 246 ? 4.323 41.162 -2.051 1.000 31.279 459 TYR BBB O 1
ATOM 11374 N N . MET B 1 247 ? 6.206 40.339 -2.997 1.000 32.235 460 MET BBB N 1
ATOM 11375 C CA . MET B 1 247 ? 5.545 39.179 -3.636 1.000 32.783 460 MET BBB CA 1
ATOM 11376 C C . MET B 1 247 ? 6.394 37.917 -3.522 1.000 29.387 460 MET BBB C 1
ATOM 11377 O O . MET B 1 247 ? 7.619 38.033 -3.487 1.000 32.372 460 MET BBB O 1
ATOM 11391 N N . GLU B 1 248 ? 5.737 36.756 -3.469 1.000 31.046 461 GLU BBB N 1
ATOM 11392 C CA . GLU B 1 248 ? 6.356 35.443 -3.753 1.000 32.660 461 GLU BBB CA 1
ATOM 11393 C C . GLU B 1 248 ? 6.866 35.498 -5.195 1.000 33.097 461 GLU BBB C 1
ATOM 11394 O O . GLU B 1 248 ? 6.170 36.116 -6.041 1.000 30.329 461 GLU BBB O 1
ATOM 11406 N N . VAL B 1 249 ? 8.022 34.901 -5.458 1.000 31.866 462 VAL BBB N 1
ATOM 11407 C CA . VAL B 1 249 ? 8.619 34.866 -6.821 1.000 30.522 462 VAL BBB CA 1
ATOM 11408 C C . VAL B 1 249 ? 8.676 33.403 -7.225 1.000 29.639 462 VAL BBB C 1
ATOM 11409 O O . VAL B 1 249 ? 9.373 32.660 -6.561 1.000 35.043 462 VAL BBB O 1
ATOM 11422 N N . HIS B 1 250 ? 7.910 33.039 -8.238 1.000 27.538 463 HIS BBB N 1
ATOM 11423 C CA . HIS B 1 250 ? 7.808 31.673 -8.795 1.000 28.181 463 HIS BBB CA 1
ATOM 11424 C C . HIS B 1 250 ? 8.573 31.619 -10.114 1.000 28.950 463 HIS BBB C 1
ATOM 11425 O O . HIS B 1 250 ? 8.854 32.668 -10.679 1.000 29.004 463 HIS BBB O 1
ATOM 11440 N N . ALA B 1 251 ? 8.889 30.416 -10.571 1.000 28.136 464 ALA BBB N 1
ATOM 11441 C CA . ALA B 1 251 ? 9.624 30.201 -11.827 1.000 28.896 464 ALA BBB CA 1
ATOM 11442 C C . ALA B 1 251 ? 9.258 28.835 -12.394 1.000 31.930 464 ALA BBB C 1
ATOM 11443 O O . ALA B 1 251 ? 8.641 28.043 -11.700 1.000 31.784 464 ALA BBB O 1
ATOM 11450 N N . THR B 1 252 ? 9.584 28.638 -13.666 1.000 32.953 465 THR BBB N 1
ATOM 11451 C CA . THR B 1 252 ? 9.437 27.366 -14.406 1.000 33.946 465 THR BBB CA 1
ATOM 11452 C C . THR B 1 252 ? 10.725 27.192 -15.206 1.000 37.828 465 THR BBB C 1
ATOM 11453 O O . THR B 1 252 ? 10.683 27.395 -16.427 1.000 38.945 465 THR BBB O 1
ATOM 11464 N N . VAL B 1 253 ? 11.822 26.884 -14.516 1.000 36.501 466 VAL BBB N 1
ATOM 11465 C CA . VAL B 1 253 ? 13.200 26.935 -15.085 1.000 42.697 466 VAL BBB CA 1
ATOM 11466 C C . VAL B 1 253 ? 13.716 25.503 -15.242 1.000 48.124 466 VAL BBB C 1
ATOM 11467 O O . VAL B 1 253 ? 13.137 24.651 -14.557 1.000 54.324 466 VAL BBB O 1
ATOM 11480 N N . ASN B 1 260 ? 21.453 29.183 -10.315 1.000 95.914 473 ASN BBB N 1
ATOM 11481 C CA . ASN B 1 260 ? 21.860 30.618 -10.222 1.000 94.836 473 ASN BBB CA 1
ATOM 11482 C C . ASN B 1 260 ? 20.634 31.554 -10.264 1.000 85.389 473 ASN BBB C 1
ATOM 11483 O O . ASN B 1 260 ? 20.775 32.711 -10.715 1.000 76.984 473 ASN BBB O 1
ATOM 11494 N N . ILE B 1 261 ? 19.486 31.089 -9.761 1.000 73.459 474 ILE BBB N 1
ATOM 11495 C CA . ILE B 1 261 ? 18.228 31.872 -9.579 1.000 64.324 474 ILE BBB CA 1
ATOM 11496 C C . ILE B 1 261 ? 18.061 31.966 -8.059 1.000 53.555 474 ILE BBB C 1
ATOM 11497 O O . ILE B 1 261 ? 18.317 30.970 -7.408 1.000 47.135 474 ILE BBB O 1
ATOM 11513 N N . PRO B 1 262 ? 17.702 33.118 -7.431 1.000 51.707 475 PRO BBB N 1
ATOM 11514 C CA . PRO B 1 262 ? 17.762 33.268 -5.970 1.000 48.087 475 PRO BBB CA 1
ATOM 11515 C C . PRO B 1 262 ? 17.077 32.169 -5.138 1.000 51.129 475 PRO BBB C 1
ATOM 11516 O O . PRO B 1 262 ? 16.156 31.520 -5.615 1.000 43.262 475 PRO BBB O 1
ATOM 11527 N N . SER B 1 263 ? 17.555 31.973 -3.902 1.000 56.814 476 SER BBB N 1
ATOM 11528 C CA . SER B 1 263 ? 17.121 30.893 -2.962 1.000 59.113 476 SER BBB CA 1
ATOM 11529 C C . SER B 1 263 ? 15.604 30.945 -2.699 1.000 50.535 476 SER BBB C 1
ATOM 11530 O O . SER B 1 263 ? 14.987 29.867 -2.563 1.000 47.517 476 SER BBB O 1
ATOM 11538 N N . TYR B 1 264 ? 15.031 32.154 -2.642 1.000 48.125 477 TYR BBB N 1
ATOM 11539 C CA . TYR B 1 264 ? 13.603 32.436 -2.319 1.000 45.213 477 TYR BBB CA 1
ATOM 11540 C C . TYR B 1 264 ? 12.670 32.052 -3.476 1.000 41.778 477 TYR BBB C 1
ATOM 11541 O O . TYR B 1 264 ? 11.444 31.907 -3.240 1.000 40.444 477 TYR BBB O 1
ATOM 11559 N N . VAL B 1 265 ? 13.211 31.872 -4.688 1.000 40.946 478 VAL BBB N 1
ATOM 11560 C CA . VAL B 1 265 ? 12.392 31.579 -5.895 1.000 36.819 478 VAL BBB CA 1
ATOM 11561 C C . VAL B 1 265 ? 11.778 30.197 -5.728 1.000 36.591 478 VAL BBB C 1
ATOM 11562 O O . VAL B 1 265 ? 12.526 29.251 -5.410 1.000 42.774 478 VAL BBB O 1
ATOM 11575 N N . LYS B 1 266 ? 10.467 30.100 -5.945 1.000 36.221 479 LYS BBB N 1
ATOM 11576 C CA . LYS B 1 266 ? 9.701 28.836 -5.969 1.000 35.019 479 LYS BBB CA 1
ATOM 11577 C C . LYS B 1 266 ? 9.645 28.298 -7.405 1.000 38.005 479 LYS BBB C 1
ATOM 11578 O O . LYS B 1 266 ? 8.768 28.716 -8.185 1.000 36.781 479 LYS BBB O 1
ATOM 11597 N N . ASN B 1 267 ? 10.524 27.344 -7.720 1.000 38.081 480 ASN BBB N 1
ATOM 11598 C CA . ASN B 1 267 ? 10.675 26.764 -9.073 1.000 37.309 480 ASN BBB CA 1
ATOM 11599 C C . ASN B 1 267 ? 9.764 25.546 -9.219 1.000 37.825 480 ASN BBB C 1
ATOM 11600 O O . ASN B 1 267 ? 9.902 24.618 -8.438 1.000 45.731 480 ASN BBB O 1
ATOM 11611 N N . HIS B 1 268 ? 8.867 25.564 -10.207 1.000 38.654 481 HIS BBB N 1
ATOM 11612 C CA . HIS B 1 268 ? 7.915 24.468 -10.540 1.000 41.304 481 HIS BBB CA 1
ATOM 11613 C C . HIS B 1 268 ? 8.493 23.559 -11.639 1.000 42.034 481 HIS BBB C 1
ATOM 11614 O O . HIS B 1 268 ? 7.854 22.531 -11.927 1.000 39.142 481 HIS BBB O 1
ATOM 11629 N N . GLY B 1 269 ? 9.657 23.910 -12.192 1.000 41.958 482 GLY BBB N 1
ATOM 11630 C CA . GLY B 1 269 ? 10.263 23.251 -13.366 1.000 42.757 482 GLY BBB CA 1
ATOM 11631 C C . GLY B 1 269 ? 9.367 23.349 -14.583 1.000 47.142 482 GLY BBB C 1
ATOM 11632 O O . GLY B 1 269 ? 8.517 24.259 -14.626 1.000 43.730 482 GLY BBB O 1
ATOM 11636 N N . ILE B 1 270 ? 9.501 22.399 -15.513 1.000 50.978 483 ILE BBB N 1
ATOM 11637 C CA . ILE B 1 270 ? 8.559 22.199 -16.654 1.000 60.475 483 ILE BBB CA 1
ATOM 11638 C C . ILE B 1 270 ? 7.160 21.884 -16.100 1.000 56.568 483 ILE BBB C 1
ATOM 11639 O O . ILE B 1 270 ? 7.062 21.042 -15.179 1.000 59.896 483 ILE BBB O 1
ATOM 11655 N N . LEU B 1 271 ? 6.143 22.530 -16.679 1.000 59.965 484 LEU BBB N 1
ATOM 11656 C CA . LEU B 1 271 ? 4.697 22.209 -16.543 1.000 64.282 484 LEU BBB CA 1
ATOM 11657 C C . LEU B 1 271 ? 4.131 22.082 -17.970 1.000 62.559 484 LEU BBB C 1
ATOM 11658 O O . LEU B 1 271 ? 4.699 22.755 -18.860 1.000 56.076 484 LEU BBB O 1
ATOM 11674 N N . SER B 1 272 ? 3.064 21.297 -18.191 1.000 60.750 485 SER BBB N 1
ATOM 11675 C CA . SER B 1 272 ? 2.298 21.302 -19.470 1.000 63.377 485 SER BBB CA 1
ATOM 11676 C C . SER B 1 272 ? 1.318 22.476 -19.485 1.000 58.864 485 SER BBB C 1
ATOM 11677 O O . SER B 1 272 ? 1.117 23.059 -18.442 1.000 61.831 485 SER BBB O 1
ATOM 11685 N N . GLY B 1 273 ? 0.673 22.718 -20.629 1.000 64.506 486 GLY BBB N 1
ATOM 11686 C CA . GLY B 1 273 ? -0.219 23.857 -20.929 1.000 67.948 486 GLY BBB CA 1
ATOM 11687 C C . GLY B 1 273 ? -1.375 24.071 -19.961 1.000 64.267 486 GLY BBB C 1
ATOM 11688 O O . GLY B 1 273 ? -1.676 25.241 -19.700 1.000 65.216 486 GLY BBB O 1
ATOM 11692 N N . ARG B 1 274 ? -2.047 23.018 -19.496 1.000 63.404 487 ARG BBB N 1
ATOM 11693 C CA . ARG B 1 274 ? -3.131 23.109 -18.475 1.000 60.961 487 ARG BBB CA 1
ATOM 11694 C C . ARG B 1 274 ? -2.577 23.715 -17.180 1.000 63.118 487 ARG BBB C 1
ATOM 11695 O O . ARG B 1 274 ? -3.173 24.678 -16.621 1.000 59.537 487 ARG BBB O 1
ATOM 11716 N N . ASP B 1 275 ? -1.492 23.090 -16.711 1.000 54.731 488 ASP BBB N 1
ATOM 11717 C CA . ASP B 1 275 ? -0.778 23.400 -15.447 1.000 51.678 488 ASP BBB CA 1
ATOM 11718 C C . ASP B 1 275 ? -0.230 24.821 -15.515 1.000 52.876 488 ASP BBB C 1
ATOM 11719 O O . ASP B 1 275 ? -0.438 25.546 -14.548 1.000 51.345 488 ASP BBB O 1
ATOM 11728 N N . LEU B 1 276 ? 0.434 25.212 -16.607 1.000 49.494 489 LEU BBB N 1
ATOM 11729 C CA . LEU B 1 276 ? 0.910 26.602 -16.753 1.000 52.045 489 LEU BBB CA 1
ATOM 11730 C C . LEU B 1 276 ? -0.309 27.528 -16.808 1.000 47.133 489 LEU BBB C 1
ATOM 11731 O O . LEU B 1 276 ? -0.246 28.591 -16.219 1.000 48.038 489 LEU BBB O 1
ATOM 11747 N N . GLN B 1 277 ? -1.379 27.153 -17.503 1.000 43.871 490 GLN BBB N 1
ATOM 11748 C CA . GLN B 1 277 ? -2.575 28.023 -17.559 1.000 43.110 490 GLN BBB CA 1
ATOM 11749 C C . GLN B 1 277 ? -3.071 28.187 -16.120 1.000 42.041 490 GLN BBB C 1
ATOM 11750 O O . GLN B 1 277 ? -3.409 29.330 -15.757 1.000 35.461 490 GLN BBB O 1
ATOM 11764 N N . PHE B 1 278 ? -3.041 27.120 -15.311 1.000 43.503 491 PHE BBB N 1
ATOM 11765 C CA . PHE B 1 278 ? -3.470 27.150 -13.879 1.000 49.066 491 PHE BBB CA 1
ATOM 11766 C C . PHE B 1 278 ? -2.577 28.107 -13.087 1.000 43.398 491 PHE BBB C 1
ATOM 11767 O O . PHE B 1 278 ? -3.111 28.961 -12.379 1.000 36.513 491 PHE BBB O 1
ATOM 11784 N N . LEU B 1 279 ? -1.261 27.915 -13.163 1.000 38.055 492 LEU BBB N 1
ATOM 11785 C CA . LEU B 1 279 ? -0.269 28.810 -12.516 1.000 36.838 492 LEU BBB CA 1
ATOM 11786 C C . LEU B 1 279 ? -0.542 30.273 -12.899 1.000 33.711 492 LEU BBB C 1
ATOM 11787 O O . LEU B 1 279 ? -0.623 31.119 -11.976 1.000 36.852 492 LEU BBB O 1
ATOM 11803 N N . LEU B 1 280 ? -0.735 30.586 -14.185 1.000 33.135 493 LEU BBB N 1
ATOM 11804 C CA . LEU B 1 280 ? -1.056 31.961 -14.648 1.000 32.011 493 LEU BBB CA 1
ATOM 11805 C C . LEU B 1 280 ? -2.380 32.447 -14.040 1.000 33.306 493 LEU BBB C 1
ATOM 11806 O O . LEU B 1 280 ? -2.467 33.640 -13.683 1.000 30.234 493 LEU BBB O 1
ATOM 11822 N N . ARG B 1 281 ? -3.399 31.591 -14.007 1.000 33.173 494 ARG BBB N 1
ATOM 11823 C CA . ARG B 1 281 ? -4.727 31.946 -13.431 1.000 36.605 494 ARG BBB CA 1
ATOM 11824 C C . ARG B 1 281 ? -4.510 32.468 -12.003 1.000 32.245 494 ARG BBB C 1
ATOM 11825 O O . ARG B 1 281 ? -5.177 33.447 -11.625 1.000 30.902 494 ARG BBB O 1
ATOM 11846 N N . GLU B 1 282 ? -3.573 31.863 -11.258 1.000 34.440 495 GLU BBB N 1
ATOM 11847 C CA . GLU B 1 282 ? -3.336 32.205 -9.823 1.000 36.008 495 GLU BBB CA 1
ATOM 11848 C C . GLU B 1 282 ? -2.346 33.361 -9.666 1.000 32.009 495 GLU BBB C 1
ATOM 11849 O O . GLU B 1 282 ? -2.256 33.865 -8.548 1.000 29.077 495 GLU BBB O 1
ATOM 11861 N N . THR B 1 283 ? -1.645 33.763 -10.718 1.000 28.117 496 THR BBB N 1
ATOM 11862 C CA . THR B 1 283 ? -0.518 34.732 -10.659 1.000 27.356 496 THR BBB CA 1
ATOM 11863 C C . THR B 1 283 ? -1.013 36.172 -10.849 1.000 26.406 496 THR BBB C 1
ATOM 11864 O O . THR B 1 283 ? -1.748 36.419 -11.798 1.000 27.568 496 THR BBB O 1
ATOM 11875 N N . LYS B 1 284 ? -0.586 37.086 -9.981 1.000 25.502 497 LYS BBB N 1
ATOM 11876 C CA . LYS B 1 284 ? -0.903 38.528 -10.086 1.000 24.878 497 LYS BBB CA 1
ATOM 11877 C C . LYS B 1 284 ? 0.054 39.191 -11.082 1.000 24.948 497 LYS BBB C 1
ATOM 11878 O O . LYS B 1 284 ? -0.427 40.037 -11.828 1.000 25.684 497 LYS BBB O 1
ATOM 11897 N N . LEU B 1 285 ? 1.344 38.854 -11.070 1.000 24.643 498 LEU BBB N 1
ATOM 11898 C CA . LEU B 1 285 ? 2.405 39.579 -11.819 1.000 25.587 498 LEU BBB CA 1
ATOM 11899 C C . LEU B 1 285 ? 3.281 38.591 -12.596 1.000 24.331 498 LEU BBB C 1
ATOM 11900 O O . LEU B 1 285 ? 3.940 37.780 -11.955 1.000 23.607 498 LEU BBB O 1
ATOM 11916 N N . PHE B 1 286 ? 3.362 38.779 -13.909 1.000 23.650 499 PHE BBB N 1
ATOM 11917 C CA . PHE B 1 286 ? 4.274 38.055 -14.831 1.000 22.922 499 PHE BBB CA 1
ATOM 11918 C C . PHE B 1 286 ? 5.496 38.947 -15.062 1.000 23.596 499 PHE BBB C 1
ATOM 11919 O O . PHE B 1 286 ? 5.326 40.084 -15.498 1.000 23.139 499 PHE BBB O 1
ATOM 11936 N N . VAL B 1 287 ? 6.684 38.473 -14.676 1.000 24.144 500 VAL BBB N 1
ATOM 11937 C CA . VAL B 1 287 ? 7.911 39.314 -14.587 1.000 23.422 500 VAL BBB CA 1
ATOM 11938 C C . VAL B 1 287 ? 8.779 39.055 -15.825 1.000 25.807 500 VAL BBB C 1
ATOM 11939 O O . VAL B 1 287 ? 9.311 37.919 -15.954 1.000 25.125 500 VAL BBB O 1
ATOM 11952 N N . GLY B 1 288 ? 8.952 40.091 -16.646 1.000 26.903 501 GLY BBB N 1
ATOM 11953 C CA . GLY B 1 288 ? 9.886 40.095 -17.783 1.000 26.369 501 GLY BBB CA 1
ATOM 11954 C C . GLY B 1 288 ? 11.289 40.393 -17.315 1.000 25.596 501 GLY BBB C 1
ATOM 11955 O O . GLY B 1 288 ? 11.444 41.246 -16.439 1.000 24.049 501 GLY BBB O 1
ATOM 11959 N N . LEU B 1 289 ? 12.272 39.676 -17.854 1.000 27.783 502 LEU BBB N 1
ATOM 11960 C CA . LEU B 1 289 ? 13.725 39.877 -17.577 1.000 30.531 502 LEU BBB CA 1
ATOM 11961 C C . LEU B 1 289 ? 14.439 40.547 -18.770 1.000 30.678 502 LEU BBB C 1
ATOM 11962 O O . LEU B 1 289 ? 15.612 40.879 -18.618 1.000 29.487 502 LEU BBB O 1
ATOM 11978 N N . GLY B 1 290 ? 13.797 40.679 -19.940 1.000 27.694 503 GLY BBB N 1
ATOM 11979 C CA . GLY B 1 290 ? 14.368 41.355 -21.108 1.000 25.861 503 GLY BBB CA 1
ATOM 11980 C C . GLY B 1 290 ? 14.346 40.466 -22.337 1.000 26.337 503 GLY BBB C 1
ATOM 11981 O O . GLY B 1 290 ? 14.352 40.992 -23.462 1.000 31.306 503 GLY BBB O 1
ATOM 11985 N N . PHE B 1 291 ? 14.282 39.169 -22.144 1.000 25.000 504 PHE BBB N 1
ATOM 11986 C CA . PHE B 1 291 ? 14.288 38.187 -23.240 1.000 27.355 504 PHE BBB CA 1
ATOM 11987 C C . PHE B 1 291 ? 13.366 37.046 -22.795 1.000 28.199 504 PHE BBB C 1
ATOM 11988 O O . PHE B 1 291 ? 13.391 36.696 -21.613 1.000 27.573 504 PHE BBB O 1
ATOM 12005 N N . PRO B 1 292 ? 12.578 36.382 -23.684 1.000 27.098 505 PRO BBB N 1
ATOM 12006 C CA . PRO B 1 292 ? 12.539 36.658 -25.129 1.000 26.908 505 PRO BBB CA 1
ATOM 12007 C C . PRO B 1 292 ? 11.766 37.895 -25.592 1.000 24.127 505 PRO BBB C 1
ATOM 12008 O O . PRO B 1 292 ? 10.961 38.402 -24.839 1.000 25.050 505 PRO BBB O 1
ATOM 12019 N N . TYR B 1 293 ? 12.089 38.372 -26.789 1.000 24.514 506 TYR BBB N 1
ATOM 12020 C CA . TYR B 1 293 ? 11.478 39.583 -27.398 1.000 26.782 506 TYR BBB CA 1
ATOM 12021 C C . TYR B 1 293 ? 10.174 39.166 -28.079 1.000 25.637 506 TYR BBB C 1
ATOM 12022 O O . TYR B 1 293 ? 10.200 38.177 -28.802 1.000 24.594 506 TYR BBB O 1
ATOM 12040 N N . GLU B 1 294 ? 9.085 39.884 -27.847 1.000 25.103 507 GLU BBB N 1
ATOM 12041 C CA . GLU B 1 294 ? 7.870 39.802 -28.692 1.000 25.820 507 GLU BBB CA 1
ATOM 12042 C C . GLU B 1 294 ? 7.383 38.356 -28.781 1.000 28.625 507 GLU BBB C 1
ATOM 12043 O O . GLU B 1 294 ? 7.079 37.872 -29.893 1.000 28.986 507 GLU BBB O 1
ATOM 12055 N N . GLY B 1 295 ? 7.261 37.699 -27.642 1.000 27.584 508 GLY BBB N 1
ATOM 12056 C CA . GLY B 1 295 ? 6.666 36.353 -27.580 1.000 27.659 508 GLY BBB CA 1
ATOM 12057 C C . GLY B 1 295 ? 5.170 36.394 -27.277 1.000 25.382 508 GLY BBB C 1
ATOM 12058 O O . GLY B 1 295 ? 4.578 37.428 -26.987 1.000 24.936 508 GLY BBB O 1
ATOM 12062 N N . PRO B 1 296 ? 4.500 35.233 -27.392 1.000 27.668 509 PRO BBB N 1
ATOM 12063 C CA . PRO B 1 296 ? 3.090 35.117 -27.023 1.000 26.875 509 PRO BBB CA 1
ATOM 12064 C C . PRO B 1 296 ? 2.806 35.189 -25.518 1.000 24.853 509 PRO BBB C 1
ATOM 12065 O O . PRO B 1 296 ? 1.749 35.674 -25.164 1.000 26.137 509 PRO BBB O 1
ATOM 12076 N N . ALA B 1 297 ? 3.753 34.733 -24.671 1.000 25.251 510 ALA BBB N 1
ATOM 12077 C CA . ALA B 1 297 ? 3.470 34.378 -23.259 1.000 24.230 510 ALA BBB CA 1
ATOM 12078 C C . ALA B 1 297 ? 2.951 35.610 -22.527 1.000 23.923 510 ALA BBB C 1
ATOM 12079 O O . ALA B 1 297 ? 2.007 35.482 -21.766 1.000 24.738 510 ALA BBB O 1
ATOM 12086 N N . PRO B 1 298 ? 3.506 36.831 -22.698 1.000 23.292 511 PRO BBB N 1
ATOM 12087 C CA . PRO B 1 298 ? 2.975 37.964 -21.941 1.000 24.346 511 PRO BBB CA 1
ATOM 12088 C C . PRO B 1 298 ? 1.501 38.208 -22.268 1.000 23.366 511 PRO BBB C 1
ATOM 12089 O O . PRO B 1 298 ? 0.787 38.649 -21.395 1.000 22.937 511 PRO BBB O 1
ATOM 12100 N N . LEU B 1 299 ? 1.072 37.962 -23.505 1.000 23.030 512 LEU BBB N 1
ATOM 12101 C CA . LEU B 1 299 ? -0.349 38.162 -23.858 1.000 22.885 512 LEU BBB CA 1
ATOM 12102 C C . LEU B 1 299 ? -1.175 37.080 -23.168 1.000 22.496 512 LEU BBB C 1
ATOM 12103 O O . LEU B 1 299 ? -2.275 37.386 -22.748 1.000 22.087 512 LEU BBB O 1
ATOM 12119 N N . GLU B 1 300 ? -0.709 35.842 -23.114 1.000 24.388 513 GLU BBB N 1
ATOM 12120 C CA . GLU B 1 300 ? -1.441 34.780 -22.383 1.000 24.477 513 GLU BBB CA 1
ATOM 12121 C C . GLU B 1 300 ? -1.566 35.164 -20.900 1.000 24.577 513 GLU BBB C 1
ATOM 12122 O O . GLU B 1 300 ? -2.672 34.947 -20.295 1.000 24.577 513 GLU BBB O 1
ATOM 12134 N N . ALA B 1 301 ? -0.523 35.752 -20.324 1.000 22.050 514 ALA BBB N 1
ATOM 12135 C CA . ALA B 1 301 ? -0.566 36.206 -18.927 1.000 22.085 514 ALA BBB CA 1
ATOM 12136 C C . ALA B 1 301 ? -1.662 37.272 -18.788 1.000 23.942 514 ALA BBB C 1
ATOM 12137 O O . ALA B 1 301 ? -2.500 37.139 -17.907 1.000 23.835 514 ALA BBB O 1
ATOM 12144 N N . ILE B 1 302 ? -1.680 38.281 -19.656 1.000 24.635 515 ILE BBB N 1
ATOM 12145 C CA . ILE B 1 302 ? -2.653 39.418 -19.600 1.000 24.403 515 ILE BBB CA 1
ATOM 12146 C C . ILE B 1 302 ? -4.097 38.905 -19.807 1.000 25.132 515 ILE BBB C 1
ATOM 12147 O O . ILE B 1 302 ? -5.011 39.354 -19.082 1.000 25.232 515 ILE BBB O 1
ATOM 12163 N N . ALA B 1 303 ? -4.301 37.934 -20.698 1.000 23.775 516 ALA BBB N 1
ATOM 12164 C CA . ALA B 1 303 ? -5.612 37.293 -20.958 1.000 25.730 516 ALA BBB CA 1
ATOM 12165 C C . ALA B 1 303 ? -6.095 36.558 -19.696 1.000 25.904 516 ALA BBB C 1
ATOM 12166 O O . ALA B 1 303 ? -7.315 36.417 -19.548 1.000 27.860 516 ALA BBB O 1
ATOM 12173 N N . ASN B 1 304 ? -5.177 36.082 -18.830 1.000 27.552 517 ASN BBB N 1
ATOM 12174 C CA . ASN B 1 304 ? -5.488 35.362 -17.564 1.000 26.612 517 ASN BBB CA 1
ATOM 12175 C C . ASN B 1 304 ? -5.497 36.304 -16.368 1.000 26.299 517 ASN BBB C 1
ATOM 12176 O O . ASN B 1 304 ? -5.553 35.813 -15.266 1.000 28.998 517 ASN BBB O 1
ATOM 12187 N N . GLY B 1 305 ? -5.467 37.607 -16.584 1.000 26.285 518 GLY BBB N 1
ATOM 12188 C CA . GLY B 1 305 ? -5.610 38.594 -15.504 1.000 28.116 518 GLY BBB CA 1
ATOM 12189 C C . GLY B 1 305 ? -4.297 38.973 -14.834 1.000 29.628 518 GLY BBB C 1
ATOM 12190 O O . GLY B 1 305 ? -4.356 39.795 -13.890 1.000 30.794 518 GLY BBB O 1
ATOM 12194 N N . CYS B 1 306 ? -3.146 38.492 -15.319 1.000 26.541 519 CYS BBB N 1
ATOM 12195 C CA . CYS B 1 306 ? -1.818 38.910 -14.799 1.000 26.162 519 CYS BBB CA 1
ATOM 12196 C C . CYS B 1 306 ? -1.469 40.303 -15.351 1.000 26.438 519 CYS BBB C 1
ATOM 12197 O O . CYS B 1 306 ? -1.860 40.623 -16.481 1.000 27.260 519 CYS BBB O 1
ATOM 12205 N N . ALA B 1 307 ? -0.737 41.101 -14.586 1.000 26.026 520 ALA BBB N 1
ATOM 12206 C CA . ALA B 1 307 ? -0.035 42.298 -15.083 1.000 25.321 520 ALA BBB CA 1
ATOM 12207 C C . ALA B 1 307 ? 1.336 41.810 -15.539 1.000 25.894 520 ALA BBB C 1
ATOM 12208 O O . ALA B 1 307 ? 1.806 40.817 -15.018 1.000 27.462 520 ALA BBB O 1
ATOM 12215 N N . PHE B 1 308 ? 1.899 42.444 -16.561 1.000 26.095 521 PHE BBB N 1
ATOM 12216 C CA . PHE B 1 308 ? 3.212 42.111 -17.139 1.000 23.521 521 PHE BBB CA 1
ATOM 12217 C C . PHE B 1 308 ? 4.131 43.275 -16.802 1.000 24.383 521 PHE BBB C 1
ATOM 12218 O O . PHE B 1 308 ? 3.812 44.416 -17.142 1.000 23.210 521 PHE BBB O 1
ATOM 12235 N N . LEU B 1 309 ? 5.216 42.961 -16.105 1.000 24.515 522 LEU BBB N 1
ATOM 12236 C CA . LEU B 1 309 ? 6.325 43.896 -15.863 1.000 23.560 522 LEU BBB CA 1
ATOM 12237 C C . LEU B 1 309 ? 7.273 43.769 -17.060 1.000 23.381 522 LEU BBB C 1
ATOM 12238 O O . LEU B 1 309 ? 7.893 42.699 -17.241 1.000 25.059 522 LEU BBB O 1
ATOM 12254 N N . ASN B 1 310 ? 7.304 44.812 -17.882 1.000 24.903 523 ASN BBB N 1
ATOM 12255 C CA . ASN B 1 310 ? 7.865 44.851 -19.266 1.000 23.254 523 ASN BBB CA 1
ATOM 12256 C C . ASN B 1 310 ? 9.131 45.707 -19.266 1.000 22.287 523 ASN BBB C 1
ATOM 12257 O O . ASN B 1 310 ? 9.067 46.930 -19.223 1.000 23.091 523 ASN BBB O 1
ATOM 12268 N N . PRO B 1 311 ? 10.332 45.108 -19.285 1.000 25.167 524 PRO BBB N 1
ATOM 12269 C CA . PRO B 1 311 ? 11.561 45.899 -19.303 1.000 25.219 524 PRO BBB CA 1
ATOM 12270 C C . PRO B 1 311 ? 11.646 46.896 -20.469 1.000 25.559 524 PRO BBB C 1
ATOM 12271 O O . PRO B 1 311 ? 11.416 46.566 -21.600 1.000 25.173 524 PRO BBB O 1
ATOM 12282 N N . LYS B 1 312 ? 11.902 48.151 -20.125 1.000 25.878 525 LYS BBB N 1
ATOM 12283 C CA . LYS B 1 312 ? 11.994 49.296 -21.041 1.000 26.690 525 LYS BBB CA 1
ATOM 12284 C C . LYS B 1 312 ? 13.396 49.383 -21.612 1.000 25.630 525 LYS BBB C 1
ATOM 12285 O O . LYS B 1 312 ? 14.361 49.264 -20.830 1.000 26.033 525 LYS BBB O 1
ATOM 12304 N N . PHE B 1 313 ? 13.506 49.583 -22.926 1.000 26.333 526 PHE BBB N 1
ATOM 12305 C CA . PHE B 1 313 ? 14.801 49.694 -23.652 1.000 26.172 526 PHE BBB CA 1
ATOM 12306 C C . PHE B 1 313 ? 15.007 51.152 -24.073 1.000 24.059 526 PHE BBB C 1
ATOM 12307 O O . PHE B 1 313 ? 14.326 51.610 -24.959 1.000 23.368 526 PHE BBB O 1
ATOM 12324 N N . ASN B 1 314 ? 15.946 51.832 -23.415 1.000 23.844 527 ASN BBB N 1
ATOM 12325 C CA . ASN B 1 314 ? 16.482 53.155 -23.787 1.000 24.449 527 ASN BBB CA 1
ATOM 12326 C C . ASN B 1 314 ? 18.006 53.028 -23.723 1.000 26.903 527 ASN BBB C 1
ATOM 12327 O O . ASN B 1 314 ? 18.552 52.863 -22.620 1.000 28.094 527 ASN BBB O 1
ATOM 12338 N N . PRO B 1 315 ? 18.726 53.000 -24.872 1.000 26.550 528 PRO BBB N 1
ATOM 12339 C CA . PRO B 1 315 ? 18.142 53.182 -26.197 1.000 25.143 528 PRO BBB CA 1
ATOM 12340 C C . PRO B 1 315 ? 17.346 51.951 -26.611 1.000 23.919 528 PRO BBB C 1
ATOM 12341 O O . PRO B 1 315 ? 17.563 50.852 -26.086 1.000 24.733 528 PRO BBB O 1
ATOM 12352 N N . PRO B 1 316 ? 16.408 52.097 -27.568 1.000 25.352 529 PRO BBB N 1
ATOM 12353 C CA . PRO B 1 316 ? 15.669 50.937 -28.076 1.000 24.221 529 PRO BBB CA 1
ATOM 12354 C C . PRO B 1 316 ? 16.644 49.958 -28.729 1.000 24.644 529 PRO BBB C 1
ATOM 12355 O O . PRO B 1 316 ? 17.712 50.329 -29.213 1.000 27.098 529 PRO BBB O 1
ATOM 12366 N N . LYS B 1 317 ? 16.280 48.694 -28.705 1.000 23.031 530 LYS BBB N 1
ATOM 12367 C CA . LYS B 1 317 ? 17.124 47.604 -29.231 1.000 24.296 530 LYS BBB CA 1
ATOM 12368 C C . LYS B 1 317 ? 16.813 47.348 -30.699 1.000 23.039 530 LYS BBB C 1
ATOM 12369 O O . LYS B 1 317 ? 15.645 47.362 -31.077 1.000 25.273 530 LYS BBB O 1
ATOM 12388 N N . SER B 1 318 ? 17.849 47.179 -31.510 1.000 23.862 531 SER BBB N 1
ATOM 12389 C CA . SER B 1 318 ? 17.716 47.020 -32.980 1.000 24.515 531 SER BBB CA 1
ATOM 12390 C C . SER B 1 318 ? 18.899 46.238 -33.511 1.000 24.640 531 SER BBB C 1
ATOM 12391 O O . SER B 1 318 ? 19.861 45.935 -32.729 1.000 24.254 531 SER BBB O 1
ATOM 12399 N N . SER B 1 319 ? 18.805 45.929 -34.800 1.000 26.963 532 SER BBB N 1
ATOM 12400 C CA . SER B 1 319 ? 19.879 45.295 -35.599 1.000 28.279 532 SER BBB CA 1
ATOM 12401 C C . SER B 1 319 ? 21.148 46.154 -35.543 1.000 29.526 532 SER BBB C 1
ATOM 12402 O O . SER B 1 319 ? 22.210 45.637 -35.890 1.000 32.393 532 SER BBB O 1
ATOM 12410 N N . LYS B 1 320 ? 21.047 47.409 -35.102 1.000 32.129 533 LYS BBB N 1
ATOM 12411 C CA . LYS B 1 320 ? 22.199 48.336 -35.002 1.000 34.565 533 LYS BBB CA 1
ATOM 12412 C C . LYS B 1 320 ? 22.984 48.184 -33.690 1.000 36.040 533 LYS BBB C 1
ATOM 12413 O O . LYS B 1 320 ? 24.116 48.708 -33.652 1.000 36.449 533 LYS BBB O 1
ATOM 12432 N N . ASN B 1 321 ? 22.446 47.571 -32.629 1.000 32.590 534 ASN BBB N 1
ATOM 12433 C CA . ASN B 1 321 ? 23.081 47.704 -31.290 1.000 28.339 534 ASN BBB CA 1
ATOM 12434 C C . ASN B 1 321 ? 22.882 46.473 -30.424 1.000 29.432 534 ASN BBB C 1
ATOM 12435 O O . ASN B 1 321 ? 23.352 46.523 -29.282 1.000 31.224 534 ASN BBB O 1
ATOM 12446 N N . THR B 1 322 ? 22.245 45.408 -30.930 1.000 26.559 535 THR BBB N 1
ATOM 12447 C CA . THR B 1 322 ? 21.868 44.219 -30.135 1.000 26.206 535 THR BBB CA 1
ATOM 12448 C C . THR B 1 322 ? 22.214 42.975 -30.944 1.000 25.368 535 THR BBB C 1
ATOM 12449 O O . THR B 1 322 ? 21.686 42.807 -32.025 1.000 26.365 535 THR BBB O 1
ATOM 12460 N N . ASP B 1 323 ? 23.057 42.121 -30.385 1.000 26.485 536 ASP BBB N 1
ATOM 12461 C CA . ASP B 1 323 ? 23.611 40.952 -31.101 1.000 28.909 536 ASP BBB CA 1
ATOM 12462 C C . ASP B 1 323 ? 22.471 40.121 -31.697 1.000 28.045 536 ASP BBB C 1
ATOM 12463 O O . ASP B 1 323 ? 22.605 39.697 -32.838 1.000 27.850 536 ASP BBB O 1
ATOM 12472 N N . PHE B 1 324 ? 21.409 39.868 -30.923 1.000 28.633 537 PHE BBB N 1
ATOM 12473 C CA . PHE B 1 324 ? 20.269 39.006 -31.325 1.000 25.403 537 PHE BBB CA 1
ATOM 12474 C C . PHE B 1 324 ? 19.687 39.512 -32.660 1.000 25.529 537 PHE BBB C 1
ATOM 12475 O O . PHE B 1 324 ? 19.250 38.672 -33.439 1.000 24.957 537 PHE BBB O 1
ATOM 12492 N N . PHE B 1 325 ? 19.668 40.833 -32.897 1.000 23.428 538 PHE BBB N 1
ATOM 12493 C CA . PHE B 1 325 ? 19.006 41.475 -34.060 1.000 25.048 538 PHE BBB CA 1
ATOM 12494 C C . PHE B 1 325 ? 19.965 41.664 -35.239 1.000 24.232 538 PHE BBB C 1
ATOM 12495 O O . PHE B 1 325 ? 19.496 42.048 -36.307 1.000 25.122 538 PHE BBB O 1
ATOM 12512 N N . ILE B 1 326 ? 21.284 41.538 -35.042 1.000 24.515 539 ILE BBB N 1
ATOM 12513 C CA . ILE B 1 326 ? 22.264 41.823 -36.127 1.000 26.179 539 ILE BBB CA 1
ATOM 12514 C C . ILE B 1 326 ? 21.961 40.846 -37.262 1.000 24.492 539 ILE BBB C 1
ATOM 12515 O O . ILE B 1 326 ? 21.801 39.636 -36.994 1.000 27.398 539 ILE BBB O 1
ATOM 12531 N N . GLY B 1 327 ? 21.856 41.335 -38.484 1.000 27.932 540 GLY BBB N 1
ATOM 12532 C CA . GLY B 1 327 ? 21.584 40.444 -39.633 1.000 25.858 540 GLY BBB CA 1
ATOM 12533 C C . GLY B 1 327 ? 20.087 40.311 -39.875 1.000 25.653 540 GLY BBB C 1
ATOM 12534 O O . GLY B 1 327 ? 19.711 39.780 -40.948 1.000 24.704 540 GLY BBB O 1
ATOM 12538 N N . LYS B 1 328 ? 19.230 40.852 -38.982 1.000 21.604 541 LYS BBB N 1
ATOM 12539 C CA . LYS B 1 328 ? 17.758 40.795 -39.202 1.000 22.410 541 LYS BBB CA 1
ATOM 12540 C C . LYS B 1 328 ? 17.411 41.846 -40.252 1.000 22.890 541 LYS BBB C 1
ATOM 12541 O O . LYS B 1 328 ? 18.018 42.924 -40.300 1.000 21.756 541 LYS BBB O 1
ATOM 12560 N N . PRO B 1 329 ? 16.435 41.539 -41.146 1.000 22.580 542 PRO BBB N 1
ATOM 12561 C CA . PRO B 1 329 ? 16.133 42.382 -42.294 1.000 21.383 542 PRO BBB CA 1
ATOM 12562 C C . PRO B 1 329 ? 15.267 43.609 -41.970 1.000 20.181 542 PRO BBB C 1
ATOM 12563 O O . PRO B 1 329 ? 14.307 43.880 -42.700 1.000 20.701 542 PRO BBB O 1
ATOM 12574 N N . THR B 1 330 ? 15.616 44.324 -40.918 1.000 20.521 543 THR BBB N 1
ATOM 12575 C CA . THR B 1 330 ? 14.883 45.508 -40.458 1.000 22.359 543 THR BBB CA 1
ATOM 12576 C C . THR B 1 330 ? 15.791 46.356 -39.580 1.000 20.890 543 THR BBB C 1
ATOM 12577 O O . THR B 1 330 ? 16.594 45.798 -38.874 1.000 22.477 543 THR BBB O 1
ATOM 12588 N N . LEU B 1 331 ? 15.572 47.656 -39.594 1.000 21.819 544 LEU BBB N 1
ATOM 12589 C CA . LEU B 1 331 ? 16.136 48.646 -38.642 1.000 25.616 544 LEU BBB CA 1
ATOM 12590 C C . LEU B 1 331 ? 15.128 49.016 -37.545 1.000 25.023 544 LEU BBB C 1
ATOM 12591 O O . LEU B 1 331 ? 15.392 49.940 -36.767 1.000 23.304 544 LEU BBB O 1
ATOM 12607 N N . ARG B 1 332 ? 13.999 48.315 -37.471 1.000 25.224 545 ARG BBB N 1
ATOM 12608 C CA . ARG B 1 332 ? 12.967 48.598 -36.450 1.000 24.095 545 ARG BBB CA 1
ATOM 12609 C C . ARG B 1 332 ? 13.596 48.508 -35.055 1.000 22.740 545 ARG BBB C 1
ATOM 12610 O O . ARG B 1 332 ? 14.352 47.579 -34.764 1.000 22.577 545 ARG BBB O 1
ATOM 12631 N N . GLU B 1 333 ? 13.269 49.482 -34.216 1.000 23.183 546 GLU BBB N 1
ATOM 12632 C CA . GLU B 1 333 ? 13.781 49.618 -32.828 1.000 24.612 546 GLU BBB CA 1
ATOM 12633 C C . GLU B 1 333 ? 12.708 49.167 -31.834 1.000 23.448 546 GLU BBB C 1
ATOM 12634 O O . GLU B 1 333 ? 11.578 49.704 -31.887 1.000 25.150 546 GLU BBB O 1
ATOM 12646 N N . LEU B 1 334 ? 13.045 48.253 -30.937 1.000 24.626 547 LEU BBB N 1
ATOM 12647 C CA . LEU B 1 334 ? 12.116 47.779 -29.877 1.000 21.442 547 LEU BBB CA 1
ATOM 12648 C C . LEU B 1 334 ? 12.288 48.652 -28.641 1.000 22.201 547 LEU BBB C 1
ATOM 12649 O O . LEU B 1 334 ? 13.408 48.732 -28.099 1.000 23.017 547 LEU BBB O 1
ATOM 12665 N N . THR B 1 335 ? 11.233 49.291 -28.203 1.000 23.325 548 THR BBB N 1
ATOM 12666 C CA . THR B 1 335 ? 11.277 50.212 -27.041 1.000 25.097 548 THR BBB CA 1
ATOM 12667 C C . THR B 1 335 ? 11.124 49.463 -25.715 1.000 24.760 548 THR BBB C 1
ATOM 12668 O O . THR B 1 335 ? 11.214 50.134 -24.648 1.000 26.713 548 THR BBB O 1
ATOM 12679 N N . SER B 1 336 ? 10.931 48.142 -25.736 1.000 22.273 549 SER BBB N 1
ATOM 12680 C CA . SER B 1 336 ? 10.713 47.315 -24.536 1.000 21.439 549 SER BBB CA 1
ATOM 12681 C C . SER B 1 336 ? 10.788 45.863 -24.968 1.000 20.388 549 SER BBB C 1
ATOM 12682 O O . SER B 1 336 ? 10.856 45.631 -26.195 1.000 21.691 549 SER BBB O 1
ATOM 12690 N N . GLN B 1 337 ? 10.708 44.942 -24.014 1.000 21.156 550 GLN BBB N 1
ATOM 12691 C CA . GLN B 1 337 ? 10.741 43.487 -24.329 1.000 21.005 550 GLN BBB CA 1
ATOM 12692 C C . GLN B 1 337 ? 9.574 43.151 -25.260 1.000 22.747 550 GLN BBB C 1
ATOM 12693 O O . GLN B 1 337 ? 9.747 42.270 -26.119 1.000 23.465 550 GLN BBB O 1
ATOM 12707 N N . HIS B 1 338 ? 8.417 43.794 -25.063 1.000 22.009 551 HIS BBB N 1
ATOM 12708 C CA . HIS B 1 338 ? 7.150 43.512 -25.799 1.000 22.442 551 HIS BBB CA 1
ATOM 12709 C C . HIS B 1 338 ? 6.501 44.826 -26.183 1.000 22.496 551 HIS BBB C 1
ATOM 12710 O O . HIS B 1 338 ? 5.629 45.326 -25.492 1.000 22.407 551 HIS BBB O 1
ATOM 12725 N N . PRO B 1 339 ? 6.950 45.453 -27.286 1.000 23.299 552 PRO BBB N 1
ATOM 12726 C CA . PRO B 1 339 ? 6.432 46.774 -27.632 1.000 23.706 552 PRO BBB CA 1
ATOM 12727 C C . PRO B 1 339 ? 4.929 46.778 -27.980 1.000 24.404 552 PRO BBB C 1
ATOM 12728 O O . PRO B 1 339 ? 4.269 47.776 -27.728 1.000 24.821 552 PRO BBB O 1
ATOM 12739 N N . TYR B 1 340 ? 4.389 45.676 -28.510 1.000 23.409 553 TYR BBB N 1
ATOM 12740 C CA . TYR B 1 340 ? 2.917 45.586 -28.734 1.000 25.733 553 TYR BBB CA 1
ATOM 12741 C C . TYR B 1 340 ? 2.176 45.757 -27.390 1.000 25.592 553 TYR BBB C 1
ATOM 12742 O O . TYR B 1 340 ? 1.264 46.599 -27.266 1.000 23.127 553 TYR BBB O 1
ATOM 12760 N N . ALA B 1 341 ? 2.591 44.990 -26.381 1.000 22.771 554 ALA BBB N 1
ATOM 12761 C CA . ALA B 1 341 ? 2.032 45.055 -25.018 1.000 22.818 554 ALA BBB CA 1
ATOM 12762 C C . ALA B 1 341 ? 2.171 46.498 -24.508 1.000 24.122 554 ALA BBB C 1
ATOM 12763 O O . ALA B 1 341 ? 1.204 47.052 -23.967 1.000 26.052 554 ALA BBB O 1
ATOM 12770 N N . GLU B 1 342 ? 3.344 47.086 -24.670 1.000 22.386 555 GLU BBB N 1
ATOM 12771 C CA . GLU B 1 342 ? 3.624 48.452 -24.189 1.000 22.357 555 GLU BBB CA 1
ATOM 12772 C C . GLU B 1 342 ? 2.658 49.415 -24.859 1.000 26.013 555 GLU BBB C 1
ATOM 12773 O O . GLU B 1 342 ? 2.057 50.254 -24.146 1.000 27.154 555 GLU BBB O 1
ATOM 12785 N N . VAL B 1 343 ? 2.570 49.380 -26.185 1.000 25.574 556 VAL BBB N 1
ATOM 12786 C CA . VAL B 1 343 ? 1.966 50.490 -26.978 1.000 26.231 556 VAL BBB CA 1
ATOM 12787 C C . VAL B 1 343 ? 0.470 50.233 -27.182 1.000 26.584 556 VAL BBB C 1
ATOM 12788 O O . VAL B 1 343 ? -0.301 51.181 -27.034 1.000 28.449 556 VAL BBB O 1
ATOM 12801 N N . PHE B 1 344 ? 0.065 48.992 -27.438 1.000 25.457 557 PHE BBB N 1
ATOM 12802 C CA . PHE B 1 344 ? -1.341 48.688 -27.793 1.000 28.944 557 PHE BBB CA 1
ATOM 12803 C C . PHE B 1 344 ? -2.153 48.280 -26.559 1.000 31.528 557 PHE BBB C 1
ATOM 12804 O O . PHE B 1 344 ? -3.398 48.200 -26.675 1.000 33.033 557 PHE BBB O 1
ATOM 12821 N N . ILE B 1 345 ? -1.517 47.911 -25.451 1.000 26.698 558 ILE BBB N 1
ATOM 12822 C CA . ILE B 1 345 ? -2.263 47.509 -24.233 1.000 25.906 558 ILE BBB CA 1
ATOM 12823 C C . ILE B 1 345 ? -1.983 48.520 -23.126 1.000 26.622 558 ILE BBB C 1
ATOM 12824 O O . ILE B 1 345 ? -2.931 49.220 -22.729 1.000 27.462 558 ILE BBB O 1
ATOM 12840 N N . GLY B 1 346 ? -0.743 48.592 -22.642 1.000 23.928 559 GLY BBB N 1
ATOM 12841 C CA . GLY B 1 346 ? -0.382 49.602 -21.643 1.000 25.970 559 GLY BBB CA 1
ATOM 12842 C C . GLY B 1 346 ? -0.942 49.302 -20.267 1.000 24.853 559 GLY BBB C 1
ATOM 12843 O O . GLY B 1 346 ? -1.435 48.191 -20.010 1.000 23.430 559 GLY BBB O 1
ATOM 12847 N N . ARG B 1 347 ? -0.813 50.267 -19.366 1.000 26.299 560 ARG BBB N 1
ATOM 12848 C CA . ARG B 1 347 ? -1.261 50.104 -17.963 1.000 25.714 560 ARG BBB CA 1
ATOM 12849 C C . ARG B 1 347 ? -2.771 50.003 -17.969 1.000 26.343 560 ARG BBB C 1
ATOM 12850 O O . ARG B 1 347 ? -3.415 50.634 -18.800 1.000 27.989 560 ARG BBB O 1
ATOM 12871 N N . PRO B 1 348 ? -3.398 49.260 -17.033 1.000 25.860 561 PRO BBB N 1
ATOM 12872 C CA . PRO B 1 348 ? -2.728 48.627 -15.902 1.000 25.366 561 PRO BBB CA 1
ATOM 12873 C C . PRO B 1 348 ? -2.158 47.223 -16.180 1.000 22.971 561 PRO BBB C 1
ATOM 12874 O O . PRO B 1 348 ? -1.451 46.684 -15.362 1.000 24.949 561 PRO BBB O 1
ATOM 12885 N N . HIS B 1 349 ? -2.453 46.687 -17.351 1.000 23.949 562 HIS BBB N 1
ATOM 12886 C CA . HIS B 1 349 ? -2.077 45.302 -17.738 1.000 23.579 562 HIS BBB CA 1
ATOM 12887 C C . HIS B 1 349 ? -0.567 45.171 -17.931 1.000 25.950 562 HIS BBB C 1
ATOM 12888 O O . HIS B 1 349 ? -0.044 44.063 -17.745 1.000 25.338 562 HIS BBB O 1
ATOM 12903 N N . VAL B 1 350 ? 0.101 46.249 -18.357 1.000 24.042 563 VAL BBB N 1
ATOM 12904 C CA . VAL B 1 350 ? 1.522 46.247 -18.772 1.000 23.902 563 VAL BBB CA 1
ATOM 12905 C C . VAL B 1 350 ? 2.166 47.472 -18.158 1.000 24.952 563 VAL BBB C 1
ATOM 12906 O O . VAL B 1 350 ? 1.717 48.608 -18.461 1.000 23.561 563 VAL BBB O 1
ATOM 12919 N N . TRP B 1 351 ? 3.175 47.218 -17.334 1.000 24.100 564 TRP BBB N 1
ATOM 12920 C CA . TRP B 1 351 ? 4.001 48.280 -16.710 1.000 23.963 564 TRP BBB CA 1
ATOM 12921 C C . TRP B 1 351 ? 5.362 48.225 -17.352 1.000 23.642 564 TRP BBB C 1
ATOM 12922 O O . TRP B 1 351 ? 6.054 47.261 -17.149 1.000 24.687 564 TRP BBB O 1
ATOM 12943 N N . THR B 1 352 ? 5.679 49.229 -18.146 1.000 24.713 565 THR BBB N 1
ATOM 12944 C CA . THR B 1 352 ? 6.939 49.295 -18.917 1.000 26.965 565 THR BBB CA 1
ATOM 12945 C C . THR B 1 352 ? 7.910 50.141 -18.094 1.000 27.196 565 THR BBB C 1
ATOM 12946 O O . THR B 1 352 ? 7.696 51.358 -17.963 1.000 30.279 565 THR BBB O 1
ATOM 12957 N N . VAL B 1 353 ? 8.920 49.496 -17.537 1.000 28.334 566 VAL BBB N 1
ATOM 12958 C CA . VAL B 1 353 ? 9.795 50.101 -16.510 1.000 28.920 566 VAL BBB CA 1
ATOM 12959 C C . VAL B 1 353 ? 11.265 49.831 -16.842 1.000 29.468 566 VAL BBB C 1
ATOM 12960 O O . VAL B 1 353 ? 11.640 48.724 -17.300 1.000 27.483 566 VAL BBB O 1
ATOM 12973 N N . ASP B 1 354 ? 12.066 50.827 -16.499 1.000 30.124 567 ASP BBB N 1
ATOM 12974 C CA . ASP B 1 354 ? 13.530 50.713 -16.408 1.000 34.762 567 ASP BBB CA 1
ATOM 12975 C C . ASP B 1 354 ? 13.873 49.782 -15.238 1.000 37.732 567 ASP BBB C 1
ATOM 12976 O O . ASP B 1 354 ? 13.731 50.180 -14.085 1.000 35.233 567 ASP BBB O 1
ATOM 12985 N N . LEU B 1 355 ? 14.299 48.558 -15.549 1.000 36.346 568 LEU BBB N 1
ATOM 12986 C CA . LEU B 1 355 ? 14.746 47.498 -14.623 1.000 39.588 568 LEU BBB CA 1
ATOM 12987 C C . LEU B 1 355 ? 15.785 48.050 -13.621 1.000 46.421 568 LEU BBB C 1
ATOM 12988 O O . LEU B 1 355 ? 15.870 47.492 -12.510 1.000 50.469 568 LEU BBB O 1
ATOM 13004 N N . ASN B 1 356 ? 16.548 49.081 -13.991 1.000 42.844 569 ASN BBB N 1
ATOM 13005 C CA . ASN B 1 356 ? 17.662 49.656 -13.193 1.000 48.452 569 ASN BBB CA 1
ATOM 13006 C C . ASN B 1 356 ? 17.121 50.738 -12.262 1.000 50.759 569 ASN BBB C 1
ATOM 13007 O O . ASN B 1 356 ? 17.887 51.170 -11.373 1.000 56.852 569 ASN BBB O 1
ATOM 13018 N N . ASN B 1 357 ? 15.909 51.236 -12.515 1.000 42.628 570 ASN BBB N 1
ATOM 13019 C CA . ASN B 1 357 ? 15.311 52.348 -11.728 1.000 44.526 570 ASN BBB CA 1
ATOM 13020 C C . ASN B 1 357 ? 14.526 51.707 -10.573 1.000 42.870 570 ASN BBB C 1
ATOM 13021 O O . ASN B 1 357 ? 13.335 51.378 -10.724 1.000 40.308 570 ASN BBB O 1
ATOM 13032 N N . GLN B 1 358 ? 15.199 51.524 -9.447 1.000 39.403 571 GLN BBB N 1
ATOM 13033 C CA . GLN B 1 358 ? 14.659 50.814 -8.267 1.000 39.492 571 GLN BBB CA 1
ATOM 13034 C C . GLN B 1 358 ? 13.363 51.482 -7.806 1.000 34.085 571 GLN BBB C 1
ATOM 13035 O O . GLN B 1 358 ? 12.436 50.749 -7.442 1.000 37.076 571 GLN BBB O 1
ATOM 13049 N N . GLU B 1 359 ? 13.300 52.810 -7.784 1.000 32.743 572 GLU BBB N 1
ATOM 13050 C CA . GLU B 1 359 ? 12.087 53.560 -7.374 1.000 37.827 572 GLU BBB CA 1
ATOM 13051 C C . GLU B 1 359 ? 10.935 53.185 -8.310 1.000 34.961 572 GLU BBB C 1
ATOM 13052 O O . GLU B 1 359 ? 9.847 52.894 -7.813 1.000 31.381 572 GLU BBB O 1
ATOM 13064 N N . GLU B 1 360 ? 11.171 53.213 -9.626 1.000 39.978 573 GLU BBB N 1
ATOM 13065 C CA . GLU B 1 360 ? 10.134 52.949 -10.669 1.000 34.208 573 GLU BBB CA 1
ATOM 13066 C C . GLU B 1 360 ? 9.647 51.502 -10.560 1.000 30.166 573 GLU BBB C 1
ATOM 13067 O O . GLU B 1 360 ? 8.435 51.312 -10.613 1.000 29.272 573 GLU BBB O 1
ATOM 13079 N N . VAL B 1 361 ? 10.559 50.544 -10.385 1.000 28.550 574 VAL BBB N 1
ATOM 13080 C CA . VAL B 1 361 ? 10.219 49.103 -10.198 1.000 30.198 574 VAL BBB CA 1
ATOM 13081 C C . VAL B 1 361 ? 9.381 48.934 -8.924 1.000 32.817 574 VAL BBB C 1
ATOM 13082 O O . VAL B 1 361 ? 8.349 48.245 -8.963 1.000 32.522 574 VAL BBB O 1
ATOM 13095 N N . GLU B 1 362 ? 9.774 49.563 -7.825 1.000 33.181 575 GLU BBB N 1
ATOM 13096 C CA . GLU B 1 362 ? 9.053 49.396 -6.544 1.000 30.307 575 GLU BBB CA 1
ATOM 13097 C C . GLU B 1 362 ? 7.667 50.031 -6.688 1.000 29.288 575 GLU BBB C 1
ATOM 13098 O O . GLU B 1 362 ? 6.692 49.429 -6.245 1.000 26.944 575 GLU BBB O 1
ATOM 13110 N N . ASP B 1 363 ? 7.583 51.227 -7.265 1.000 28.961 576 ASP BBB N 1
ATOM 13111 C CA . ASP B 1 363 ? 6.289 51.898 -7.517 1.000 29.859 576 ASP BBB CA 1
ATOM 13112 C C . ASP B 1 363 ? 5.379 50.994 -8.357 1.000 28.384 576 ASP BBB C 1
ATOM 13113 O O . ASP B 1 363 ? 4.198 50.892 -8.014 1.000 28.397 576 ASP BBB O 1
ATOM 13122 N N . ALA B 1 364 ? 5.917 50.343 -9.401 1.000 29.764 577 ALA BBB N 1
ATOM 13123 C CA . ALA B 1 364 ? 5.170 49.453 -10.318 1.000 25.291 577 ALA BBB CA 1
ATOM 13124 C C . ALA B 1 364 ? 4.671 48.246 -9.526 1.000 26.500 577 ALA BBB C 1
ATOM 13125 O O . ALA B 1 364 ? 3.498 47.910 -9.642 1.000 25.181 577 ALA BBB O 1
ATOM 13132 N N . VAL B 1 365 ? 5.521 47.620 -8.716 1.000 26.407 578 VAL BBB N 1
ATOM 13133 C CA . VAL B 1 365 ? 5.150 46.354 -8.003 1.000 26.975 578 VAL BBB CA 1
ATOM 13134 C C . VAL B 1 365 ? 4.072 46.674 -6.965 1.000 24.953 578 VAL BBB C 1
ATOM 13135 O O . VAL B 1 365 ? 3.117 45.900 -6.832 1.000 24.376 578 VAL BBB O 1
ATOM 13148 N N . LYS B 1 366 ? 4.217 47.785 -6.251 1.000 28.677 579 LYS BBB N 1
ATOM 13149 C CA . LYS B 1 366 ? 3.224 48.249 -5.258 1.000 30.219 579 LYS BBB CA 1
ATOM 13150 C C . LYS B 1 366 ? 1.893 48.537 -5.952 1.000 27.867 579 LYS BBB C 1
ATOM 13151 O O . LYS B 1 366 ? 0.850 48.090 -5.418 1.000 29.675 579 LYS BBB O 1
ATOM 13170 N N . ALA B 1 367 ? 1.912 49.198 -7.118 1.000 25.811 580 ALA BBB N 1
ATOM 13171 C CA . ALA B 1 367 ? 0.702 49.475 -7.922 1.000 23.820 580 ALA BBB CA 1
ATOM 13172 C C . ALA B 1 367 ? 0.029 48.165 -8.293 1.000 25.510 580 ALA BBB C 1
ATOM 13173 O O . ALA B 1 367 ? -1.163 48.011 -8.051 1.000 25.917 580 ALA BBB O 1
ATOM 13180 N N . ILE B 1 368 ? 0.790 47.244 -8.892 1.000 24.587 581 ILE BBB N 1
ATOM 13181 C CA . ILE B 1 368 ? 0.227 45.971 -9.398 1.000 24.850 581 ILE BBB CA 1
ATOM 13182 C C . ILE B 1 368 ? -0.411 45.199 -8.249 1.000 25.866 581 ILE BBB C 1
ATOM 13183 O O . ILE B 1 368 ? -1.458 44.596 -8.445 1.000 25.779 581 ILE BBB O 1
ATOM 13199 N N . LEU B 1 369 ? 0.272 45.125 -7.108 1.000 28.224 582 LEU BBB N 1
ATOM 13200 C CA . LEU B 1 369 ? -0.231 44.449 -5.878 1.000 29.532 582 LEU BBB CA 1
ATOM 13201 C C . LEU B 1 369 ? -1.637 44.986 -5.553 1.000 28.098 582 LEU BBB C 1
ATOM 13202 O O . LEU B 1 369 ? -2.510 44.194 -5.159 1.000 28.244 582 LEU BBB O 1
ATOM 13218 N N . ASN B 1 370 ? -1.844 46.287 -5.731 1.000 27.462 583 ASN BBB N 1
ATOM 13219 C CA . ASN B 1 370 ? -3.092 47.013 -5.370 1.000 30.208 583 ASN BBB CA 1
ATOM 13220 C C . ASN B 1 370 ? -4.062 47.111 -6.563 1.000 28.524 583 ASN BBB C 1
ATOM 13221 O O . ASN B 1 370 ? -5.139 47.682 -6.412 1.000 28.758 583 ASN BBB O 1
ATOM 13232 N N . GLN B 1 371 ? -3.738 46.534 -7.720 1.000 27.723 584 GLN BBB N 1
ATOM 13233 C CA . GLN B 1 371 ? -4.625 46.598 -8.904 1.000 26.415 584 GLN BBB CA 1
ATOM 13234 C C . GLN B 1 371 ? -5.795 45.629 -8.770 1.000 28.917 584 GLN BBB C 1
ATOM 13235 O O . GLN B 1 371 ? -5.607 44.521 -8.269 1.000 28.408 584 GLN BBB O 1
ATOM 13249 N N . LYS B 1 372 ? -6.957 46.059 -9.269 1.000 29.791 585 LYS BBB N 1
ATOM 13250 C CA . LYS B 1 372 ? -8.105 45.187 -9.583 1.000 31.938 585 LYS BBB CA 1
ATOM 13251 C C . LYS B 1 372 ? -7.749 44.307 -10.786 1.000 30.459 585 LYS BBB C 1
ATOM 13252 O O . LYS B 1 372 ? -7.087 44.785 -11.709 1.000 29.522 585 LYS BBB O 1
ATOM 13271 N N . ILE B 1 373 ? -8.166 43.055 -10.757 1.000 31.122 586 ILE BBB N 1
ATOM 13272 C CA . ILE B 1 373 ? -7.857 42.074 -11.829 1.000 33.039 586 ILE BBB CA 1
ATOM 13273 C C . ILE B 1 373 ? -8.851 42.315 -12.970 1.000 35.250 586 ILE BBB C 1
ATOM 13274 O O . ILE B 1 373 ? -10.066 42.214 -12.714 1.000 38.113 586 ILE BBB O 1
ATOM 13290 N N . GLU B 1 374 ? -8.354 42.546 -14.182 1.000 33.407 587 GLU BBB N 1
ATOM 13291 C CA . GLU B 1 374 ? -9.153 42.807 -15.404 1.000 37.889 587 GLU BBB CA 1
ATOM 13292 C C . GLU B 1 374 ? -8.570 41.973 -16.547 1.000 34.146 587 GLU BBB C 1
ATOM 13293 O O . GLU B 1 374 ? -7.723 42.441 -17.302 1.000 36.515 587 GLU BBB O 1
ATOM 13305 N N . PRO B 1 375 ? -8.973 40.699 -16.718 1.000 29.366 588 PRO BBB N 1
ATOM 13306 C CA . PRO B 1 375 ? -8.470 39.925 -17.843 1.000 30.232 588 PRO BBB CA 1
ATOM 13307 C C . PRO B 1 375 ? -8.764 40.695 -19.139 1.000 33.642 588 PRO BBB C 1
ATOM 13308 O O . PRO B 1 375 ? -9.840 41.282 -19.266 1.000 30.915 588 PRO BBB O 1
ATOM 13319 N N . TYR B 1 376 ? -7.801 40.731 -20.071 1.000 29.691 589 TYR BBB N 1
ATOM 13320 C CA . TYR B 1 376 ? -7.957 41.496 -21.334 1.000 28.413 589 TYR BBB CA 1
ATOM 13321 C C . TYR B 1 376 ? -7.260 40.737 -22.465 1.000 29.560 589 TYR BBB C 1
ATOM 13322 O O . TYR B 1 376 ? -6.187 40.151 -22.279 1.000 27.627 589 TYR BBB O 1
ATOM 13340 N N . MET B 1 377 ? -7.875 40.745 -23.632 1.000 28.834 590 MET BBB N 1
ATOM 13341 C CA . MET B 1 377 ? -7.288 40.199 -24.886 1.000 32.059 590 MET BBB CA 1
ATOM 13342 C C . MET B 1 377 ? -7.747 41.101 -26.011 1.000 29.243 590 MET BBB C 1
ATOM 13343 O O . MET B 1 377 ? -8.945 41.349 -26.125 1.000 26.695 590 MET BBB O 1
ATOM 13357 N N . PRO B 1 378 ? -6.836 41.629 -26.859 1.000 29.975 591 PRO BBB N 1
ATOM 13358 C CA . PRO B 1 378 ? -7.237 42.396 -28.041 1.000 27.997 591 PRO BBB CA 1
ATOM 13359 C C . PRO B 1 378 ? -8.023 41.457 -28.960 1.000 24.483 591 PRO BBB C 1
ATOM 13360 O O . PRO B 1 378 ? -7.710 40.250 -29.046 1.000 24.611 591 PRO BBB O 1
ATOM 13371 N N . TYR B 1 379 ? -9.059 41.984 -29.607 1.000 25.280 592 TYR BBB N 1
ATOM 13372 C CA . TYR B 1 379 ? -9.928 41.210 -30.533 1.000 23.870 592 TYR BBB CA 1
ATOM 13373 C C . TYR B 1 379 ? -9.054 40.464 -31.546 1.000 23.197 592 TYR BBB C 1
ATOM 13374 O O . TYR B 1 379 ? -9.305 39.284 -31.838 1.000 23.023 592 TYR BBB O 1
ATOM 13392 N N . GLU B 1 380 ? -8.042 41.140 -32.095 1.000 22.767 593 GLU BBB N 1
ATOM 13393 C CA . GLU B 1 380 ? -7.179 40.565 -33.163 1.000 21.697 593 GLU BBB CA 1
ATOM 13394 C C . GLU B 1 380 ? -6.452 39.307 -32.671 1.000 24.227 593 GLU BBB C 1
ATOM 13395 O O . GLU B 1 380 ? -6.034 38.511 -33.529 1.000 23.851 593 GLU BBB O 1
ATOM 13407 N N . PHE B 1 381 ? -6.312 39.084 -31.352 1.000 23.320 594 PHE BBB N 1
ATOM 13408 C CA . PHE B 1 381 ? -5.663 37.855 -30.810 1.000 23.801 594 PHE BBB CA 1
ATOM 13409 C C . PHE B 1 381 ? -6.714 36.857 -30.282 1.000 24.206 594 PHE BBB C 1
ATOM 13410 O O . PHE B 1 381 ? -6.321 35.960 -29.541 1.000 25.120 594 PHE BBB O 1
ATOM 13427 N N . THR B 1 382 ? -7.993 37.012 -30.631 1.000 24.590 595 THR BBB N 1
ATOM 13428 C CA . THR B 1 382 ? -9.057 36.008 -30.355 1.000 24.850 595 THR BBB CA 1
ATOM 13429 C C . THR B 1 382 ? -9.179 35.092 -31.555 1.000 22.738 595 THR BBB C 1
ATOM 13430 O O . THR B 1 382 ? -8.711 35.454 -32.613 1.000 21.463 595 THR BBB O 1
ATOM 13441 N N . CYS B 1 383 ? -9.797 33.934 -31.364 1.000 24.769 596 CYS BBB N 1
ATOM 13442 C CA . CYS B 1 383 ? -10.117 32.977 -32.449 1.000 24.749 596 CYS BBB CA 1
ATOM 13443 C C . CYS B 1 383 ? -10.896 33.713 -33.548 1.000 24.151 596 CYS BBB C 1
ATOM 13444 O O . CYS B 1 383 ? -10.514 33.601 -34.723 1.000 23.838 596 CYS BBB O 1
ATOM 13452 N N . GLU B 1 384 ? -11.966 34.444 -33.200 1.000 22.531 597 GLU BBB N 1
ATOM 13453 C CA . GLU B 1 384 ? -12.818 35.051 -34.235 1.000 23.067 597 GLU BBB CA 1
ATOM 13454 C C . GLU B 1 384 ? -12.027 36.196 -34.906 1.000 23.022 597 GLU BBB C 1
ATOM 13455 O O . GLU B 1 384 ? -12.120 36.348 -36.142 1.000 22.830 597 GLU BBB O 1
ATOM 13467 N N . GLY B 1 385 ? -11.270 36.967 -34.127 1.000 23.593 598 GLY BBB N 1
ATOM 13468 C CA . GLY B 1 385 ? -10.426 38.043 -34.681 1.000 22.690 598 GLY BBB CA 1
ATOM 13469 C C . GLY B 1 385 ? -9.422 37.492 -35.699 1.000 23.440 598 GLY BBB C 1
ATOM 13470 O O . GLY B 1 385 ? -9.276 38.065 -36.806 1.000 23.903 598 GLY BBB O 1
ATOM 13474 N N . MET B 1 386 ? -8.748 36.393 -35.378 1.000 22.103 599 MET BBB N 1
ATOM 13475 C CA . MET B 1 386 ? -7.768 35.804 -36.302 1.000 23.810 599 MET BBB CA 1
ATOM 13476 C C . MET B 1 386 ? -8.466 35.234 -37.538 1.000 22.666 599 MET BBB C 1
ATOM 13477 O O . MET B 1 386 ? -7.980 35.427 -38.646 1.000 21.330 599 MET BBB O 1
ATOM 13491 N N . LEU B 1 387 ? -9.579 34.530 -37.360 1.000 24.827 600 LEU BBB N 1
ATOM 13492 C CA . LEU B 1 387 ? -10.357 33.995 -38.502 1.000 25.501 600 LEU BBB CA 1
ATOM 13493 C C . LEU B 1 387 ? -10.801 35.134 -39.407 1.000 21.788 600 LEU BBB C 1
ATOM 13494 O O . LEU B 1 387 ? -10.622 35.016 -40.621 1.000 23.035 600 LEU BBB O 1
ATOM 13510 N N . GLN B 1 388 ? -11.311 36.225 -38.864 1.000 21.581 601 GLN BBB N 1
ATOM 13511 C CA . GLN B 1 388 ? -11.752 37.358 -39.693 1.000 21.552 601 GLN BBB CA 1
ATOM 13512 C C . GLN B 1 388 ? -10.582 37.919 -40.527 1.000 22.113 601 GLN BBB C 1
ATOM 13513 O O . GLN B 1 388 ? -10.752 38.189 -41.732 1.000 21.543 601 GLN BBB O 1
ATOM 13527 N N . ARG B 1 389 ? -9.424 38.108 -39.890 1.000 21.924 602 ARG BBB N 1
ATOM 13528 C CA . ARG B 1 389 ? -8.197 38.698 -40.490 1.000 20.135 602 ARG BBB CA 1
ATOM 13529 C C . ARG B 1 389 ? -7.664 37.782 -41.598 1.000 20.057 602 ARG BBB C 1
ATOM 13530 O O . ARG B 1 389 ? -7.489 38.202 -42.736 1.000 22.286 602 ARG BBB O 1
ATOM 13551 N N . ILE B 1 390 ? -7.473 36.506 -41.315 1.000 20.817 603 ILE BBB N 1
ATOM 13552 C CA . ILE B 1 390 ? -6.904 35.583 -42.331 1.000 22.564 603 ILE BBB CA 1
ATOM 13553 C C . ILE B 1 390 ? -7.918 35.355 -43.461 1.000 20.481 603 ILE BBB C 1
ATOM 13554 O O . ILE B 1 390 ? -7.512 35.237 -44.632 1.000 20.083 603 ILE BBB O 1
ATOM 13570 N N . ASN B 1 391 ? -9.189 35.247 -43.145 1.000 20.925 604 ASN BBB N 1
ATOM 13571 C CA . ASN B 1 391 ? -10.229 35.118 -44.196 1.000 20.656 604 ASN BBB CA 1
ATOM 13572 C C . ASN B 1 391 ? -10.151 36.334 -45.130 1.000 19.570 604 ASN BBB C 1
ATOM 13573 O O . ASN B 1 391 ? -10.235 36.162 -46.356 1.000 22.036 604 ASN BBB O 1
ATOM 13584 N N . ALA B 1 392 ? -10.041 37.541 -44.588 1.000 20.784 605 ALA BBB N 1
ATOM 13585 C CA . ALA B 1 392 ? -9.964 38.752 -45.422 1.000 20.783 605 ALA BBB CA 1
ATOM 13586 C C . ALA B 1 392 ? -8.711 38.685 -46.302 1.000 22.073 605 ALA BBB C 1
ATOM 13587 O O . ALA B 1 392 ? -8.788 38.945 -47.517 1.000 22.009 605 ALA BBB O 1
ATOM 13594 N N . PHE B 1 393 ? -7.571 38.320 -45.728 1.000 21.059 606 PHE BBB N 1
ATOM 13595 C CA . PHE B 1 393 ? -6.335 38.230 -46.529 1.000 21.667 606 PHE BBB CA 1
ATOM 13596 C C . PHE B 1 393 ? -6.523 37.214 -47.653 1.000 21.014 606 PHE BBB C 1
ATOM 13597 O O . PHE B 1 393 ? -6.167 37.490 -48.784 1.000 22.894 606 PHE BBB O 1
ATOM 13614 N N . ILE B 1 394 ? -7.090 36.046 -47.353 1.000 23.205 607 ILE BBB N 1
ATOM 13615 C CA . ILE B 1 394 ? -7.235 34.975 -48.371 1.000 21.980 607 ILE BBB CA 1
ATOM 13616 C C . ILE B 1 394 ? -8.136 35.466 -49.507 1.000 24.776 607 ILE BBB C 1
ATOM 13617 O O . ILE B 1 394 ? -7.851 35.197 -50.685 1.000 25.542 607 ILE BBB O 1
ATOM 13633 N N . GLU B 1 395 ? -9.196 36.184 -49.173 1.000 22.808 608 GLU BBB N 1
ATOM 13634 C CA . GLU B 1 395 ? -10.237 36.522 -50.161 1.000 23.783 608 GLU BBB CA 1
ATOM 13635 C C . GLU B 1 395 ? -9.834 37.774 -50.923 1.000 23.153 608 GLU BBB C 1
ATOM 13636 O O . GLU B 1 395 ? -10.213 37.859 -52.109 1.000 24.730 608 GLU BBB O 1
ATOM 13648 N N . LYS B 1 396 ? -9.163 38.714 -50.273 1.000 22.280 609 LYS BBB N 1
ATOM 13649 C CA . LYS B 1 396 ? -9.001 40.092 -50.778 1.000 24.434 609 LYS BBB CA 1
ATOM 13650 C C . LYS B 1 396 ? -7.549 40.451 -51.136 1.000 24.600 609 LYS BBB C 1
ATOM 13651 O O . LYS B 1 396 ? -7.377 41.348 -51.939 1.000 24.402 609 LYS BBB O 1
ATOM 13670 N N . GLN B 1 397 ? -6.538 39.879 -50.494 1.000 23.850 610 GLN BBB N 1
ATOM 13671 C CA . GLN B 1 397 ? -5.125 40.284 -50.712 1.000 26.550 610 GLN BBB CA 1
ATOM 13672 C C . GLN B 1 397 ? -4.601 39.524 -51.925 1.000 27.882 610 GLN BBB C 1
ATOM 13673 O O . GLN B 1 397 ? -4.513 38.300 -51.855 1.000 24.473 610 GLN BBB O 1
ATOM 13687 N N . ASP B 1 398 ? -4.275 40.236 -53.003 1.000 27.079 611 ASP BBB N 1
ATOM 13688 C CA . ASP B 1 398 ? -3.884 39.621 -54.303 1.000 28.648 611 ASP BBB CA 1
ATOM 13689 C C . ASP B 1 398 ? -2.656 40.349 -54.821 1.000 26.778 611 ASP BBB C 1
ATOM 13690 O O . ASP B 1 398 ? -2.725 41.557 -54.977 1.000 28.329 611 ASP BBB O 1
ATOM 13699 N N . PHE B 1 399 ? -1.567 39.636 -55.005 1.000 24.232 612 PHE BBB N 1
ATOM 13700 C CA . PHE B 1 399 ? -0.318 40.183 -55.579 1.000 25.298 612 PHE BBB CA 1
ATOM 13701 C C . PHE B 1 399 ? -0.177 39.653 -57.016 1.000 26.747 612 PHE BBB C 1
ATOM 13702 O O . PHE B 1 399 ? 0.853 39.961 -57.632 1.000 25.350 612 PHE BBB O 1
ATOM 13719 N N . CYS B 1 400 ? -1.123 38.831 -57.486 1.000 26.337 613 CYS BBB N 1
ATOM 13720 C CA . CYS B 1 400 ? -1.012 38.097 -58.782 1.000 30.360 613 CYS BBB CA 1
ATOM 13721 C C . CYS B 1 400 ? -1.729 38.828 -59.944 1.000 35.141 613 CYS BBB C 1
ATOM 13722 O O . CYS B 1 400 ? -1.715 38.302 -61.066 1.000 40.883 613 CYS BBB O 1
ATOM 13729 N N . HIS B 1 401 ? -2.338 39.990 -59.751 1.000 41.247 614 HIS BBB N 1
ATOM 13730 C CA . HIS B 1 401 ? -3.178 40.609 -60.820 1.000 45.859 614 HIS BBB CA 1
ATOM 13731 C C . HIS B 1 401 ? -2.965 42.119 -60.838 1.000 51.572 614 HIS BBB C 1
ATOM 13732 O O . HIS B 1 401 ? -2.950 42.674 -61.965 1.000 61.520 614 HIS BBB O 1
ATOM 13747 N N . MET B 1 405 ? -8.620 45.910 -56.399 1.000 44.826 618 MET BBB N 1
ATOM 13748 C CA . MET B 1 405 ? -7.773 46.825 -55.570 1.000 45.750 618 MET BBB CA 1
ATOM 13749 C C . MET B 1 405 ? -8.207 46.744 -54.102 1.000 37.483 618 MET BBB C 1
ATOM 13750 O O . MET B 1 405 ? -9.353 47.094 -53.816 1.000 35.828 618 MET BBB O 1
ATOM 13764 N N . TRP B 1 406 ? -7.288 46.329 -53.226 1.000 35.250 619 TRP BBB N 1
ATOM 13765 C CA . TRP B 1 406 ? -7.560 46.118 -51.783 1.000 32.356 619 TRP BBB CA 1
ATOM 13766 C C . TRP B 1 406 ? -6.285 46.331 -50.990 1.000 31.920 619 TRP BBB C 1
ATOM 13767 O O . TRP B 1 406 ? -5.260 45.737 -51.312 1.000 31.898 619 TRP BBB O 1
ATOM 13788 N N . PRO B 1 407 ? -6.305 47.171 -49.936 1.000 28.211 620 PRO BBB N 1
ATOM 13789 C CA . PRO B 1 407 ? -7.493 47.945 -49.545 1.000 31.352 620 PRO BBB CA 1
ATOM 13790 C C . PRO B 1 407 ? -8.004 48.949 -50.585 1.000 32.162 620 PRO BBB C 1
ATOM 13791 O O . PRO B 1 407 ? -7.278 49.392 -51.475 1.000 29.383 620 PRO BBB O 1
ATOM 13802 N N . PRO B 1 408 ? -9.307 49.301 -50.541 1.000 33.022 621 PRO BBB N 1
ATOM 13803 C CA . PRO B 1 408 ? -9.880 50.191 -51.535 1.000 32.217 621 PRO BBB CA 1
ATOM 13804 C C . PRO B 1 408 ? -9.306 51.592 -51.338 1.000 30.457 621 PRO BBB C 1
ATOM 13805 O O . PRO B 1 408 ? -9.024 51.958 -50.216 1.000 30.278 621 PRO BBB O 1
ATOM 13816 N N . LEU B 1 409 ? -9.229 52.351 -52.428 1.000 35.143 622 LEU BBB N 1
ATOM 13817 C CA . LEU B 1 409 ? -8.613 53.703 -52.450 1.000 34.632 622 LEU BBB CA 1
ATOM 13818 C C . LEU B 1 409 ? -9.434 54.677 -51.597 1.000 33.749 622 LEU BBB C 1
ATOM 13819 O O . LEU B 1 409 ? -8.880 55.697 -51.184 1.000 34.547 622 LEU BBB O 1
ATOM 13835 N N . SER B 1 410 ? -10.698 54.360 -51.293 1.000 36.968 623 SER BBB N 1
ATOM 13836 C CA . SER B 1 410 ? -11.570 55.146 -50.371 1.000 36.959 623 SER BBB CA 1
ATOM 13837 C C . SER B 1 410 ? -10.933 55.276 -48.975 1.000 35.586 623 SER BBB C 1
ATOM 13838 O O . SER B 1 410 ? -11.178 56.290 -48.273 1.000 36.568 623 SER BBB O 1
ATOM 13846 N N . ALA B 1 411 ? -10.109 54.297 -48.586 1.000 34.885 624 ALA BBB N 1
ATOM 13847 C CA . ALA B 1 411 ? -9.420 54.239 -47.278 1.000 32.093 624 ALA BBB CA 1
ATOM 13848 C C . ALA B 1 411 ? -8.247 55.221 -47.231 1.000 29.615 624 ALA BBB C 1
ATOM 13849 O O . ALA B 1 411 ? -7.823 55.570 -46.115 1.000 32.225 624 ALA BBB O 1
ATOM 13856 N N . LEU B 1 412 ? -7.748 55.677 -48.380 1.000 33.382 625 LEU BBB N 1
ATOM 13857 C CA . LEU B 1 412 ? -6.503 56.497 -48.456 1.000 35.280 625 LEU BBB CA 1
ATOM 13858 C C . LEU B 1 412 ? -6.713 57.814 -47.716 1.000 36.269 625 LEU BBB C 1
ATOM 13859 O O . LEU B 1 412 ? -7.628 58.550 -48.070 1.000 40.354 625 LEU BBB O 1
ATOM 13875 N N . GLN B 1 413 ? -5.881 58.090 -46.726 1.000 34.189 626 GLN BBB N 1
ATOM 13876 C CA . GLN B 1 413 ? -5.760 59.440 -46.143 1.000 35.368 626 GLN BBB CA 1
ATOM 13877 C C . GLN B 1 413 ? -4.281 59.796 -46.191 1.000 40.198 626 GLN BBB C 1
ATOM 13878 O O . GLN B 1 413 ? -3.462 59.040 -45.608 1.000 40.385 626 GLN BBB O 1
ATOM 13892 N N . VAL B 1 414 ? -3.947 60.898 -46.863 1.000 36.770 627 VAL BBB N 1
ATOM 13893 C CA . VAL B 1 414 ? -2.543 61.299 -47.102 1.000 34.270 627 VAL BBB CA 1
ATOM 13894 C C . VAL B 1 414 ? -2.120 62.216 -45.971 1.000 39.019 627 VAL BBB C 1
ATOM 13895 O O . VAL B 1 414 ? -2.917 63.120 -45.592 1.000 40.582 627 VAL BBB O 1
ATOM 13908 N N . LYS B 1 415 ? -0.921 61.969 -45.446 1.000 36.729 628 LYS BBB N 1
ATOM 13909 C CA . LYS B 1 415 ? -0.320 62.769 -44.360 1.000 34.745 628 LYS BBB CA 1
ATOM 13910 C C . LYS B 1 415 ? 1.090 63.139 -44.785 1.000 36.284 628 LYS BBB C 1
ATOM 13911 O O . LYS B 1 415 ? 1.731 62.337 -45.514 1.000 36.646 628 LYS BBB O 1
ATOM 13930 N N . LEU B 1 416 ? 1.530 64.332 -44.384 1.000 38.112 629 LEU BBB N 1
ATOM 13931 C CA . LEU B 1 416 ? 2.916 64.794 -44.613 1.000 37.532 629 LEU BBB CA 1
ATOM 13932 C C . LEU B 1 416 ? 3.686 64.592 -43.321 1.000 38.381 629 LEU BBB C 1
ATOM 13933 O O . LEU B 1 416 ? 3.337 65.260 -42.330 1.000 39.246 629 LEU BBB O 1
ATOM 13949 N N . ALA B 1 417 ? 4.656 63.668 -43.342 1.000 35.384 630 ALA BBB N 1
ATOM 13950 C CA . ALA B 1 417 ? 5.651 63.458 -42.272 1.000 35.355 630 ALA BBB CA 1
ATOM 13951 C C . ALA B 1 417 ? 6.588 64.659 -42.251 1.000 35.279 630 ALA BBB C 1
ATOM 13952 O O . ALA B 1 417 ? 7.022 65.061 -43.342 1.000 36.872 630 ALA BBB O 1
ATOM 13959 N N . GLU B 1 418 ? 6.872 65.198 -41.068 1.000 39.358 631 GLU BBB N 1
ATOM 13960 C CA . GLU B 1 418 ? 7.874 66.284 -40.915 1.000 40.858 631 GLU BBB CA 1
ATOM 13961 C C . GLU B 1 418 ? 9.254 65.675 -41.112 1.000 43.865 631 GLU BBB C 1
ATOM 13962 O O . GLU B 1 418 ? 9.414 64.456 -41.050 1.000 41.187 631 GLU BBB O 1
ATOM 13974 N N . PRO B 1 419 ? 10.290 66.494 -41.390 1.000 41.231 632 PRO BBB N 1
ATOM 13975 C CA . PRO B 1 419 ? 11.657 66.004 -41.419 1.000 41.877 632 PRO BBB CA 1
ATOM 13976 C C . PRO B 1 419 ? 11.934 65.280 -40.104 1.000 39.963 632 PRO BBB C 1
ATOM 13977 O O . PRO B 1 419 ? 11.508 65.792 -39.085 1.000 37.981 632 PRO BBB O 1
ATOM 13988 N N . GLY B 1 420 ? 12.563 64.099 -40.177 1.000 35.963 633 GLY BBB N 1
ATOM 13989 C CA . GLY B 1 420 ? 12.910 63.291 -38.996 1.000 34.347 633 GLY BBB CA 1
ATOM 13990 C C . GLY B 1 420 ? 11.779 62.368 -38.564 1.000 34.630 633 GLY BBB C 1
ATOM 13991 O O . GLY B 1 420 ? 12.006 61.555 -37.642 1.000 39.096 633 GLY BBB O 1
ATOM 13995 N N . GLN B 1 421 ? 10.625 62.450 -39.234 1.000 36.137 634 GLN BBB N 1
ATOM 13996 C CA . GLN B 1 421 ? 9.431 61.602 -38.971 1.000 34.580 634 GLN BBB CA 1
ATOM 13997 C C . GLN B 1 421 ? 9.237 60.611 -40.132 1.000 33.450 634 GLN BBB C 1
ATOM 13998 O O . GLN B 1 421 ? 9.330 61.034 -41.274 1.000 33.346 634 GLN BBB O 1
ATOM 14012 N N . SER B 1 422 ? 9.018 59.315 -39.835 1.000 35.164 635 SER BBB N 1
ATOM 14013 C CA . SER B 1 422 ? 8.755 58.247 -40.839 1.000 31.883 635 SER BBB CA 1
ATOM 14014 C C . SER B 1 422 ? 7.284 58.282 -41.252 1.000 34.263 635 SER BBB C 1
ATOM 14015 O O . SER B 1 422 ? 6.468 58.884 -40.544 1.000 32.392 635 SER BBB O 1
ATOM 14023 N N . CYS B 1 423 ? 6.926 57.638 -42.355 1.000 30.513 636 CYS BBB N 1
ATOM 14024 C CA . CYS B 1 423 ? 5.503 57.486 -42.731 1.000 29.990 636 CYS BBB CA 1
ATOM 14025 C C . CYS B 1 423 ? 4.787 56.623 -41.670 1.000 29.184 636 CYS BBB C 1
ATOM 14026 O O . CYS B 1 423 ? 3.628 56.897 -41.379 1.000 29.689 636 CYS BBB O 1
ATOM 14033 N N . LYS B 1 424 ? 5.431 55.586 -41.141 1.000 30.292 637 LYS BBB N 1
ATOM 14034 C CA . LYS B 1 424 ? 4.867 54.762 -40.033 1.000 30.254 637 LYS BBB CA 1
ATOM 14035 C C . LYS B 1 424 ? 4.402 55.704 -38.903 1.000 31.629 637 LYS BBB C 1
ATOM 14036 O O . LYS B 1 424 ? 3.235 55.610 -38.486 1.000 31.120 637 LYS BBB O 1
ATOM 14055 N N . GLN B 1 425 ? 5.276 56.626 -38.487 1.000 30.640 638 GLN BBB N 1
ATOM 14056 C CA . GLN B 1 425 ? 5.066 57.546 -37.332 1.000 32.784 638 GLN BBB CA 1
ATOM 14057 C C . GLN B 1 425 ? 3.907 58.505 -37.592 1.000 31.321 638 GLN BBB C 1
ATOM 14058 O O . GLN B 1 425 ? 3.050 58.636 -36.696 1.000 30.758 638 GLN BBB O 1
ATOM 14072 N N . VAL B 1 426 ? 3.877 59.169 -38.747 1.000 32.336 639 VAL BBB N 1
ATOM 14073 C CA . VAL B 1 426 ? 2.870 60.251 -39.002 1.000 33.362 639 VAL BBB CA 1
ATOM 14074 C C . VAL B 1 426 ? 1.474 59.629 -39.097 1.000 34.561 639 VAL BBB C 1
ATOM 14075 O O . VAL B 1 426 ? 0.519 60.235 -38.595 1.000 30.767 639 VAL BBB O 1
ATOM 14088 N N . CYS B 1 427 ? 1.338 58.442 -39.687 1.000 30.267 640 CYS BBB N 1
ATOM 14089 C CA . CYS B 1 427 ? 0.027 57.752 -39.711 1.000 30.772 640 CYS BBB CA 1
ATOM 14090 C C . CYS B 1 427 ? -0.371 57.441 -38.264 1.000 33.063 640 CYS BBB C 1
ATOM 14091 O O . CYS B 1 427 ? -1.500 57.809 -37.882 1.000 34.795 640 CYS BBB O 1
ATOM 14098 N N . GLN B 1 428 ? 0.518 56.798 -37.498 1.000 31.323 641 GLN BBB N 1
ATOM 14099 C CA . GLN B 1 428 ? 0.236 56.345 -36.108 1.000 35.846 641 GLN BBB CA 1
ATOM 14100 C C . GLN B 1 428 ? -0.187 57.548 -35.252 1.000 33.823 641 GLN BBB C 1
ATOM 14101 O O . GLN B 1 428 ? -1.128 57.426 -34.468 1.000 35.776 641 GLN BBB O 1
ATOM 14115 N N . GLU B 1 429 ? 0.460 58.685 -35.456 1.000 36.738 642 GLU BBB N 1
ATOM 14116 C CA . GLU B 1 429 ? 0.218 59.927 -34.674 1.000 44.789 642 GLU BBB CA 1
ATOM 14117 C C . GLU B 1 429 ? -1.211 60.421 -34.868 1.000 41.136 642 GLU BBB C 1
ATOM 14118 O O . GLU B 1 429 ? -1.659 61.218 -34.041 1.000 45.108 642 GLU BBB O 1
ATOM 14130 N N . SER B 1 430 ? -1.872 60.028 -35.952 1.000 39.533 643 SER BBB N 1
ATOM 14131 C CA . SER B 1 430 ? -3.264 60.425 -36.283 1.000 40.820 643 SER BBB CA 1
ATOM 14132 C C . SER B 1 430 ? -4.231 59.288 -35.986 1.000 38.866 643 SER BBB C 1
ATOM 14133 O O . SER B 1 430 ? -5.366 59.388 -36.447 1.000 43.744 643 SER BBB O 1
ATOM 14141 N N . GLN B 1 431 ? -3.788 58.260 -35.264 1.000 38.889 644 GLN BBB N 1
ATOM 14142 C CA . GLN B 1 431 ? -4.557 57.010 -35.005 1.000 41.360 644 GLN BBB CA 1
ATOM 14143 C C . GLN B 1 431 ? -4.933 56.346 -36.337 1.000 37.996 644 GLN BBB C 1
ATOM 14144 O O . GLN B 1 431 ? -6.024 55.767 -36.434 1.000 40.533 644 GLN BBB O 1
ATOM 14158 N N . LEU B 1 432 ? -4.033 56.410 -37.318 1.000 35.800 645 LEU BBB N 1
ATOM 14159 C CA . LEU B 1 432 ? -4.121 55.640 -38.583 1.000 31.936 645 LEU BBB CA 1
ATOM 14160 C C . LEU B 1 432 ? -2.936 54.669 -38.642 1.000 28.688 645 LEU BBB C 1
ATOM 14161 O O . LEU B 1 432 ? -2.149 54.587 -37.670 1.000 28.135 645 LEU BBB O 1
ATOM 14177 N N . ILE B 1 433 ? -2.808 53.965 -39.760 1.000 29.096 646 ILE BBB N 1
ATOM 14178 C CA . ILE B 1 433 ? -1.631 53.100 -40.049 1.000 27.309 646 ILE BBB CA 1
ATOM 14179 C C . ILE B 1 433 ? -1.208 53.306 -41.509 1.000 26.245 646 ILE BBB C 1
ATOM 14180 O O . ILE B 1 433 ? -2.075 53.470 -42.392 1.000 25.408 646 ILE BBB O 1
ATOM 14196 N N . CYS B 1 434 ? 0.093 53.284 -41.765 1.000 24.523 647 CYS BBB N 1
ATOM 14197 C CA . CYS B 1 434 ? 0.649 53.418 -43.123 1.000 26.226 647 CYS BBB CA 1
ATOM 14198 C C . CYS B 1 434 ? 0.141 52.232 -43.961 1.000 26.850 647 CYS BBB C 1
ATOM 14199 O O . CYS B 1 434 ? 0.048 51.072 -43.449 1.000 26.693 647 CYS BBB O 1
ATOM 14206 N N . GLU B 1 435 ? -0.281 52.515 -45.180 1.000 24.843 648 GLU BBB N 1
ATOM 14207 C CA . GLU B 1 435 ? -0.810 51.494 -46.120 1.000 25.839 648 GLU BBB CA 1
ATOM 14208 C C . GLU B 1 435 ? 0.017 51.551 -47.395 1.000 26.274 648 GLU BBB C 1
ATOM 14209 O O . GLU B 1 435 ? -0.233 52.360 -48.271 1.000 25.504 648 GLU BBB O 1
ATOM 14221 N N . PRO B 1 436 ? 1.064 50.715 -47.512 1.000 26.815 649 PRO BBB N 1
ATOM 14222 C CA . PRO B 1 436 ? 2.027 50.849 -48.602 1.000 27.216 649 PRO BBB CA 1
ATOM 14223 C C . PRO B 1 436 ? 1.434 50.619 -49.999 1.000 26.122 649 PRO BBB C 1
ATOM 14224 O O . PRO B 1 436 ? 2.038 51.102 -50.945 1.000 27.346 649 PRO BBB O 1
ATOM 14235 N N . SER B 1 437 ? 0.298 49.923 -50.112 1.000 25.222 650 SER BBB N 1
ATOM 14236 C CA . SER B 1 437 ? -0.363 49.619 -51.406 1.000 25.393 650 SER BBB CA 1
ATOM 14237 C C . SER B 1 437 ? -0.860 50.911 -52.073 1.000 28.074 650 SER BBB C 1
ATOM 14238 O O . SER B 1 437 ? -1.134 50.859 -53.268 1.000 32.726 650 SER BBB O 1
ATOM 14246 N N . PHE B 1 438 ? -0.943 52.024 -51.336 1.000 26.736 651 PHE BBB N 1
ATOM 14247 C CA . PHE B 1 438 ? -1.409 53.341 -51.856 1.000 27.333 651 PHE BBB CA 1
ATOM 14248 C C . PHE B 1 438 ? -0.259 54.251 -52.308 1.000 30.474 651 PHE BBB C 1
ATOM 14249 O O . PHE B 1 438 ? -0.575 55.350 -52.805 1.000 34.963 651 PHE BBB O 1
ATOM 14266 N N . PHE B 1 439 ? 1.012 53.875 -52.144 1.000 28.462 652 PHE BBB N 1
ATOM 14267 C CA . PHE B 1 439 ? 2.166 54.711 -52.566 1.000 30.123 652 PHE BBB CA 1
ATOM 14268 C C . PHE B 1 439 ? 2.066 55.044 -54.069 1.000 32.393 652 PHE BBB C 1
ATOM 14269 O O . PHE B 1 439 ? 2.349 56.190 -54.447 1.000 32.607 652 PHE BBB O 1
ATOM 14286 N N . GLN B 1 440 ? 1.672 54.069 -54.887 1.000 32.915 653 GLN BBB N 1
ATOM 14287 C CA . GLN B 1 440 ? 1.511 54.164 -56.364 1.000 40.305 653 GLN BBB CA 1
ATOM 14288 C C . GLN B 1 440 ? 0.575 55.331 -56.738 1.000 37.476 653 GLN BBB C 1
ATOM 14289 O O . GLN B 1 440 ? 0.814 55.934 -57.776 1.000 39.944 653 GLN BBB O 1
ATOM 14303 N N . HIS B 1 441 ? -0.434 55.653 -55.931 1.000 34.781 654 HIS BBB N 1
ATOM 14304 C CA . HIS B 1 441 ? -1.402 56.759 -56.177 1.000 37.092 654 HIS BBB CA 1
ATOM 14305 C C . HIS B 1 441 ? -0.816 58.104 -55.757 1.000 39.608 654 HIS BBB C 1
ATOM 14306 O O . HIS B 1 441 ? -1.483 59.111 -55.999 1.000 42.516 654 HIS BBB O 1
ATOM 14321 N N . LEU B 1 442 ? 0.336 58.135 -55.086 1.000 38.251 655 LEU BBB N 1
ATOM 14322 C CA . LEU B 1 442 ? 0.921 59.383 -54.517 1.000 38.997 655 LEU BBB CA 1
ATOM 14323 C C . LEU B 1 442 ? 2.208 59.755 -55.260 1.000 41.390 655 LEU BBB C 1
ATOM 14324 O O . LEU B 1 442 ? 2.995 60.537 -54.689 1.000 47.901 655 LEU BBB O 1
ATOM 14340 N N . ASN B 1 443 ? 2.438 59.219 -56.460 1.000 40.380 656 ASN BBB N 1
ATOM 14341 C CA . ASN B 1 443 ? 3.772 59.280 -57.096 1.000 40.047 656 ASN BBB CA 1
ATOM 14342 C C . ASN B 1 443 ? 3.791 60.082 -58.412 1.000 42.783 656 ASN BBB C 1
ATOM 14343 O O . ASN B 1 443 ? 4.666 59.814 -59.236 1.000 39.337 656 ASN BBB O 1
ATOM 14354 N N . LYS B 1 444 ? 2.970 61.113 -58.583 1.000 50.804 657 LYS BBB N 1
ATOM 14355 C CA . LYS B 1 444 ? 3.110 62.003 -59.768 1.000 54.362 657 LYS BBB CA 1
ATOM 14356 C C . LYS B 1 444 ? 2.378 63.323 -59.523 1.000 56.059 657 LYS BBB C 1
ATOM 14357 O O . LYS B 1 444 ? 1.405 63.315 -58.748 1.000 48.532 657 LYS BBB O 1
ATOM 14376 N N . ASP B 1 445 ? 2.857 64.390 -60.183 1.000 62.036 658 ASP BBB N 1
ATOM 14377 C CA . ASP B 1 445 ? 2.487 65.813 -59.955 1.000 65.191 658 ASP BBB CA 1
ATOM 14378 C C . ASP B 1 445 ? 0.966 65.917 -59.802 1.000 59.403 658 ASP BBB C 1
ATOM 14379 O O . ASP B 1 445 ? 0.527 66.493 -58.795 1.000 50.668 658 ASP BBB O 1
ATOM 14388 N N . LYS B 1 446 ? 0.211 65.361 -60.758 1.000 62.964 659 LYS BBB N 1
ATOM 14389 C CA . LYS B 1 446 ? -1.265 65.561 -60.892 1.000 74.973 659 LYS BBB CA 1
ATOM 14390 C C . LYS B 1 446 ? -2.001 64.813 -59.777 1.000 69.147 659 LYS BBB C 1
ATOM 14391 O O . LYS B 1 446 ? -3.091 65.268 -59.378 1.000 70.200 659 LYS BBB O 1
ATOM 14410 N N . ASP B 1 447 ? -1.409 63.710 -59.310 1.000 66.321 660 ASP BBB N 1
ATOM 14411 C CA . ASP B 1 447 ? -1.900 62.886 -58.178 1.000 62.423 660 ASP BBB CA 1
ATOM 14412 C C . ASP B 1 447 ? -1.801 63.696 -56.873 1.000 63.623 660 ASP BBB C 1
ATOM 14413 O O . ASP B 1 447 ? -2.776 63.666 -56.096 1.000 70.015 660 ASP BBB O 1
ATOM 14422 N N . MET B 1 448 ? -0.704 64.431 -56.665 1.000 58.111 661 MET BBB N 1
ATOM 14423 C CA . MET B 1 448 ? -0.459 65.268 -55.456 1.000 64.179 661 MET BBB CA 1
ATOM 14424 C C . MET B 1 448 ? -1.523 66.358 -55.316 1.000 67.032 661 MET BBB C 1
ATOM 14425 O O . MET B 1 448 ? -1.836 66.705 -54.163 1.000 67.836 661 MET BBB O 1
ATOM 14439 N N . LEU B 1 449 ? -2.007 66.909 -56.437 1.000 72.497 662 LEU BBB N 1
ATOM 14440 C CA . LEU B 1 449 ? -3.030 67.995 -56.477 1.000 72.529 662 LEU BBB CA 1
ATOM 14441 C C . LEU B 1 449 ? -4.260 67.523 -55.708 1.000 71.425 662 LEU BBB C 1
ATOM 14442 O O . LEU B 1 449 ? -4.757 68.285 -54.846 1.000 68.193 662 LEU BBB O 1
ATOM 14458 N N . LYS B 1 450 ? -4.701 66.296 -56.011 1.000 68.812 663 LYS BBB N 1
ATOM 14459 C CA . LYS B 1 450 ? -5.902 65.669 -55.404 1.000 70.493 663 LYS BBB CA 1
ATOM 14460 C C . LYS B 1 450 ? -5.807 65.697 -53.869 1.000 73.593 663 LYS BBB C 1
ATOM 14461 O O . LYS B 1 450 ? -6.836 65.360 -53.233 1.000 81.975 663 LYS BBB O 1
ATOM 14480 N N . TYR B 1 451 ? -4.637 66.054 -53.303 1.000 73.538 664 TYR BBB N 1
ATOM 14481 C CA . TYR B 1 451 ? -4.320 66.024 -51.843 1.000 70.326 664 TYR BBB CA 1
ATOM 14482 C C . TYR B 1 451 ? -3.603 67.308 -51.404 1.000 76.538 664 TYR BBB C 1
ATOM 14483 O O . TYR B 1 451 ? -2.835 67.235 -50.414 1.000 81.735 664 TYR BBB O 1
ATOM 14501 N N . LYS B 1 452 ? -3.822 68.425 -52.112 1.000 72.152 665 LYS BBB N 1
ATOM 14502 C CA . LYS B 1 452 ? -3.413 69.794 -51.689 1.000 76.189 665 LYS BBB CA 1
ATOM 14503 C C . LYS B 1 452 ? -1.883 69.913 -51.587 1.000 71.906 665 LYS BBB C 1
ATOM 14504 O O . LYS B 1 452 ? -1.402 70.764 -50.808 1.000 71.895 665 LYS BBB O 1
ATOM 14523 N N . VAL B 1 453 ? -1.136 69.099 -52.338 1.000 69.325 666 VAL BBB N 1
ATOM 14524 C CA . VAL B 1 453 ? 0.337 69.254 -52.533 1.000 63.549 666 VAL BBB CA 1
ATOM 14525 C C . VAL B 1 453 ? 0.549 69.639 -54.002 1.000 62.250 666 VAL BBB C 1
ATOM 14526 O O . VAL B 1 453 ? 0.205 68.814 -54.894 1.000 59.816 666 VAL BBB O 1
ATOM 14539 N N . THR B 1 454 ? 1.052 70.855 -54.244 1.000 60.015 667 THR BBB N 1
ATOM 14540 C CA . THR B 1 454 ? 1.358 71.374 -55.607 1.000 64.982 667 THR BBB CA 1
ATOM 14541 C C . THR B 1 454 ? 2.877 71.411 -55.797 1.000 58.077 667 THR BBB C 1
ATOM 14542 O O . THR B 1 454 ? 3.569 72.177 -55.059 1.000 56.633 667 THR BBB O 1
ATOM 14553 N N . CYS B 1 455 ? 3.371 70.623 -56.759 1.000 56.621 668 CYS BBB N 1
ATOM 14554 C CA . CYS B 1 455 ? 4.814 70.511 -57.112 1.000 62.170 668 CYS BBB CA 1
ATOM 14555 C C . CYS B 1 455 ? 5.158 71.584 -58.154 1.000 67.881 668 CYS BBB C 1
ATOM 14556 O O . CYS B 1 455 ? 4.720 71.419 -59.327 1.000 70.945 668 CYS BBB O 1
ATOM 14563 N N . GLN B 1 456 ? 5.887 72.641 -57.760 1.000 70.124 669 GLN BBB N 1
ATOM 14564 C CA . GLN B 1 456 ? 6.392 73.677 -58.707 1.000 70.927 669 GLN BBB CA 1
ATOM 14565 C C . GLN B 1 456 ? 7.383 72.996 -59.657 1.000 66.153 669 GLN BBB C 1
ATOM 14566 O O . GLN B 1 456 ? 7.214 73.143 -60.896 1.000 63.187 669 GLN BBB O 1
ATOM 14580 N N . SER B 1 457 ? 8.367 72.278 -59.095 1.000 54.975 670 SER BBB N 1
ATOM 14581 C CA . SER B 1 457 ? 9.265 71.364 -59.845 1.000 55.843 670 SER BBB CA 1
ATOM 14582 C C . SER B 1 457 ? 9.121 69.938 -59.304 1.000 55.401 670 SER BBB C 1
ATOM 14583 O O . SER B 1 457 ? 8.376 69.744 -58.327 1.000 50.466 670 SER BBB O 1
ATOM 14591 N N . SER B 1 458 ? 9.798 68.984 -59.942 1.000 57.459 671 SER BBB N 1
ATOM 14592 C CA . SER B 1 458 ? 9.861 67.569 -59.514 1.000 58.053 671 SER BBB CA 1
ATOM 14593 C C . SER B 1 458 ? 11.063 66.881 -60.164 1.000 57.976 671 SER BBB C 1
ATOM 14594 O O . SER B 1 458 ? 11.537 67.398 -61.177 1.000 54.964 671 SER BBB O 1
ATOM 14602 N N . GLU B 1 459 ? 11.551 65.788 -59.563 1.000 56.328 672 GLU BBB N 1
ATOM 14603 C CA . GLU B 1 459 ? 12.526 64.834 -60.167 1.000 49.357 672 GLU BBB CA 1
ATOM 14604 C C . GLU B 1 459 ? 12.184 63.406 -59.711 1.000 47.530 672 GLU BBB C 1
ATOM 14605 O O . GLU B 1 459 ? 11.191 63.251 -58.996 1.000 40.750 672 GLU BBB O 1
ATOM 14617 N N . LEU B 1 460 ? 12.977 62.420 -60.146 1.000 47.210 673 LEU BBB N 1
ATOM 14618 C CA . LEU B 1 460 ? 12.879 61.005 -59.713 1.000 43.626 673 LEU BBB CA 1
ATOM 14619 C C . LEU B 1 460 ? 14.142 60.670 -58.933 1.000 44.349 673 LEU BBB C 1
ATOM 14620 O O . LEU B 1 460 ? 15.211 61.229 -59.240 1.000 43.043 673 LEU BBB O 1
ATOM 14636 N N . ALA B 1 461 ? 13.985 59.854 -57.896 1.000 38.384 674 ALA BBB N 1
ATOM 14637 C CA . ALA B 1 461 ? 15.077 59.244 -57.114 1.000 33.833 674 ALA BBB CA 1
ATOM 14638 C C . ALA B 1 461 ? 14.663 57.801 -56.813 1.000 35.124 674 ALA BBB C 1
ATOM 14639 O O . ALA B 1 461 ? 13.455 57.558 -56.656 1.000 35.245 674 ALA BBB O 1
ATOM 14646 N N . LYS B 1 462 ? 15.631 56.889 -56.803 1.000 35.323 675 LYS BBB N 1
ATOM 14647 C CA . LYS B 1 462 ? 15.482 55.514 -56.280 1.000 32.209 675 LYS BBB CA 1
ATOM 14648 C C . LYS B 1 462 ? 15.963 55.521 -54.831 1.000 31.973 675 LYS BBB C 1
ATOM 14649 O O . LYS B 1 462 ? 17.142 55.350 -54.594 1.000 31.794 675 LYS BBB O 1
ATOM 14668 N N . ASP B 1 463 ? 15.027 55.689 -53.900 1.000 34.905 676 ASP BBB N 1
ATOM 14669 C CA . ASP B 1 463 ? 15.290 55.927 -52.459 1.000 35.173 676 ASP BBB CA 1
ATOM 14670 C C . ASP B 1 463 ? 14.026 55.545 -51.680 1.000 28.842 676 ASP BBB C 1
ATOM 14671 O O . ASP B 1 463 ? 12.919 55.855 -52.140 1.000 29.655 676 ASP BBB O 1
ATOM 14680 N N . ILE B 1 464 ? 14.215 54.932 -50.515 1.000 28.293 677 ILE BBB N 1
ATOM 14681 C CA . ILE B 1 464 ? 13.101 54.547 -49.615 1.000 29.234 677 ILE BBB CA 1
ATOM 14682 C C . ILE B 1 464 ? 12.424 55.815 -49.068 1.000 27.811 677 ILE BBB C 1
ATOM 14683 O O . ILE B 1 464 ? 11.331 55.658 -48.518 1.000 29.372 677 ILE BBB O 1
ATOM 14699 N N . LEU B 1 465 ? 13.018 57.018 -49.186 1.000 27.257 678 LEU BBB N 1
ATOM 14700 C CA . LEU B 1 465 ? 12.458 58.238 -48.531 1.000 27.557 678 LEU BBB CA 1
ATOM 14701 C C . LEU B 1 465 ? 11.537 59.067 -49.431 1.000 28.312 678 LEU BBB C 1
ATOM 14702 O O . LEU B 1 465 ? 11.062 60.117 -48.961 1.000 33.304 678 LEU BBB O 1
ATOM 14718 N N . VAL B 1 466 ? 11.246 58.617 -50.637 1.000 29.230 679 VAL BBB N 1
ATOM 14719 C CA . VAL B 1 466 ? 10.403 59.354 -51.623 1.000 30.825 679 VAL BBB CA 1
ATOM 14720 C C . VAL B 1 466 ? 9.149 58.529 -51.905 1.000 30.727 679 VAL BBB C 1
ATOM 14721 O O . VAL B 1 466 ? 9.213 57.308 -51.901 1.000 31.744 679 VAL BBB O 1
ATOM 14734 N N . PRO B 1 467 ? 7.990 59.145 -52.208 1.000 30.369 680 PRO BBB N 1
ATOM 14735 C CA . PRO B 1 467 ? 7.883 60.589 -52.462 1.000 31.653 680 PRO BBB CA 1
ATOM 14736 C C . PRO B 1 467 ? 8.132 61.569 -51.305 1.000 33.586 680 PRO BBB C 1
ATOM 14737 O O . PRO B 1 467 ? 7.646 61.398 -50.228 1.000 31.881 680 PRO BBB O 1
ATOM 14748 N N . SER B 1 468 ? 8.901 62.625 -51.604 1.000 36.390 681 SER BBB N 1
ATOM 14749 C CA . SER B 1 468 ? 9.248 63.718 -50.666 1.000 37.266 681 SER BBB CA 1
ATOM 14750 C C . SER B 1 468 ? 8.797 65.056 -51.259 1.000 41.457 681 SER BBB C 1
ATOM 14751 O O . SER B 1 468 ? 8.545 65.135 -52.496 1.000 38.263 681 SER BBB O 1
ATOM 14759 N N . PHE B 1 469 ? 8.671 66.043 -50.374 1.000 45.378 682 PHE BBB N 1
ATOM 14760 C CA . PHE B 1 469 ? 8.152 67.398 -50.662 1.000 46.670 682 PHE BBB CA 1
ATOM 14761 C C . PHE B 1 469 ? 9.024 68.385 -49.905 1.000 44.671 682 PHE BBB C 1
ATOM 14762 O O . PHE B 1 469 ? 9.122 68.290 -48.659 1.000 43.599 682 PHE BBB O 1
ATOM 14779 N N . ASP B 1 470 ? 9.651 69.279 -50.655 1.000 45.162 683 ASP BBB N 1
ATOM 14780 C CA . ASP B 1 470 ? 10.327 70.474 -50.110 1.000 48.790 683 ASP BBB CA 1
ATOM 14781 C C . ASP B 1 470 ? 9.300 71.594 -50.141 1.000 52.110 683 ASP BBB C 1
ATOM 14782 O O . ASP B 1 470 ? 9.004 72.129 -51.200 1.000 47.552 683 ASP BBB O 1
ATOM 14791 N N . PRO B 1 471 ? 8.690 71.958 -48.989 1.000 56.798 684 PRO BBB N 1
ATOM 14792 C CA . PRO B 1 471 ? 7.655 72.998 -48.978 1.000 57.210 684 PRO BBB CA 1
ATOM 14793 C C . PRO B 1 471 ? 8.218 74.427 -49.091 1.000 55.421 684 PRO BBB C 1
ATOM 14794 O O . PRO B 1 471 ? 7.431 75.333 -49.251 1.000 59.897 684 PRO BBB O 1
ATOM 14805 N N . LYS B 1 472 ? 9.541 74.581 -48.945 1.000 58.533 685 LYS BBB N 1
ATOM 14806 C CA . LYS B 1 472 ? 10.302 75.846 -49.173 1.000 66.325 685 LYS BBB CA 1
ATOM 14807 C C . LYS B 1 472 ? 10.307 76.157 -50.674 1.000 64.532 685 LYS BBB C 1
ATOM 14808 O O . LYS B 1 472 ? 9.860 77.261 -51.043 1.000 64.500 685 LYS BBB O 1
ATOM 14827 N N . ASN B 1 473 ? 10.765 75.191 -51.480 1.000 61.302 686 ASN BBB N 1
ATOM 14828 C CA . ASN B 1 473 ? 10.968 75.271 -52.946 1.000 60.062 686 ASN BBB CA 1
ATOM 14829 C C . ASN B 1 473 ? 9.750 74.717 -53.704 1.000 56.600 686 ASN BBB C 1
ATOM 14830 O O . ASN B 1 473 ? 9.728 74.848 -54.936 1.000 55.224 686 ASN BBB O 1
ATOM 14841 N N . LYS B 1 474 ? 8.793 74.101 -53.000 1.000 61.749 687 LYS BBB N 1
ATOM 14842 C CA . LYS B 1 474 ? 7.648 73.334 -53.578 1.000 66.872 687 LYS BBB CA 1
ATOM 14843 C C . LYS B 1 474 ? 8.161 72.262 -54.558 1.000 60.948 687 LYS BBB C 1
ATOM 14844 O O . LYS B 1 474 ? 7.436 71.956 -55.547 1.000 61.209 687 LYS BBB O 1
ATOM 14863 N N . HIS B 1 475 ? 9.351 71.705 -54.282 1.000 54.302 688 HIS BBB N 1
ATOM 14864 C CA . HIS B 1 475 ? 10.004 70.638 -55.086 1.000 53.813 688 HIS BBB CA 1
ATOM 14865 C C . HIS B 1 475 ? 9.531 69.258 -54.606 1.000 51.394 688 HIS BBB C 1
ATOM 14866 O O . HIS B 1 475 ? 9.657 68.989 -53.406 1.000 51.874 688 HIS BBB O 1
ATOM 14881 N N . CYS B 1 476 ? 9.063 68.422 -55.539 1.000 47.993 689 CYS BBB N 1
ATOM 14882 C CA . CYS B 1 476 ? 8.661 67.006 -55.336 1.000 47.210 689 CYS BBB CA 1
ATOM 14883 C C . CYS B 1 476 ? 9.719 66.058 -55.903 1.000 47.947 689 CYS BBB C 1
ATOM 14884 O O . CYS B 1 476 ? 10.018 66.140 -57.096 1.000 40.326 689 CYS BBB O 1
ATOM 14891 N N . VAL B 1 477 ? 10.245 65.155 -55.077 1.000 43.314 690 VAL BBB N 1
ATOM 14892 C CA . VAL B 1 477 ? 11.013 63.986 -55.577 1.000 39.815 690 VAL BBB CA 1
ATOM 14893 C C . VAL B 1 477 ? 10.079 62.776 -55.546 1.000 40.101 690 VAL BBB C 1
ATOM 14894 O O . VAL B 1 477 ? 9.428 62.549 -54.507 1.000 33.328 690 VAL BBB O 1
ATOM 14907 N N . PHE B 1 478 ? 9.998 62.076 -56.675 1.000 38.954 691 PHE BBB N 1
ATOM 14908 C CA . PHE B 1 478 ? 9.081 60.942 -56.915 1.000 40.214 691 PHE BBB CA 1
ATOM 14909 C C . PHE B 1 478 ? 9.922 59.668 -56.947 1.000 35.083 691 PHE BBB C 1
ATOM 14910 O O . PHE B 1 478 ? 11.124 59.721 -57.150 1.000 34.386 691 PHE BBB O 1
ATOM 14927 N N . GLN B 1 479 ? 9.264 58.539 -56.714 1.000 34.018 692 GLN BBB N 1
ATOM 14928 C CA . GLN B 1 479 ? 9.919 57.222 -56.602 1.000 31.787 692 GLN BBB CA 1
ATOM 14929 C C . GLN B 1 479 ? 10.159 56.714 -58.015 1.000 30.385 692 GLN BBB C 1
ATOM 14930 O O . GLN B 1 479 ? 9.178 56.626 -58.776 1.000 39.592 692 GLN BBB O 1
ATOM 14944 N N . GLY B 1 480 ? 11.398 56.337 -58.306 1.000 28.228 693 GLY BBB N 1
ATOM 14945 C CA . GLY B 1 480 ? 11.808 55.753 -59.585 1.000 28.317 693 GLY BBB CA 1
ATOM 14946 C C . GLY B 1 480 ? 11.941 54.259 -59.507 1.000 28.010 693 GLY BBB C 1
ATOM 14947 O O . GLY B 1 480 ? 12.129 53.660 -60.554 1.000 30.785 693 GLY BBB O 1
ATOM 14951 N N . ASP B 1 481 ? 11.969 53.674 -58.310 1.000 29.394 694 ASP BBB N 1
ATOM 14952 C CA . ASP B 1 481 ? 12.015 52.196 -58.159 1.000 28.102 694 ASP BBB CA 1
ATOM 14953 C C . ASP B 1 481 ? 10.851 51.808 -57.264 1.000 27.656 694 ASP BBB C 1
ATOM 14954 O O . ASP B 1 481 ? 10.893 52.108 -56.076 1.000 29.449 694 ASP BBB O 1
ATOM 14963 N N . LEU B 1 482 ? 9.810 51.241 -57.841 1.000 26.830 695 LEU BBB N 1
ATOM 14964 C CA . LEU B 1 482 ? 8.560 50.995 -57.102 1.000 28.587 695 LEU BBB CA 1
ATOM 14965 C C . LEU B 1 482 ? 8.780 49.972 -55.986 1.000 26.417 695 LEU BBB C 1
ATOM 14966 O O . LEU B 1 482 ? 7.999 49.995 -55.034 1.000 30.531 695 LEU BBB O 1
ATOM 14982 N N . LEU B 1 483 ? 9.809 49.131 -56.069 1.000 25.505 696 LEU BBB N 1
ATOM 14983 C CA . LEU B 1 483 ? 10.151 48.181 -54.983 1.000 26.754 696 LEU BBB CA 1
ATOM 14984 C C . LEU B 1 483 ? 10.750 48.911 -53.759 1.000 27.443 696 LEU BBB C 1
ATOM 14985 O O . LEU B 1 483 ? 10.870 48.297 -52.710 1.000 26.524 696 LEU BBB O 1
ATOM 15001 N N . LEU B 1 484 ? 11.087 50.185 -53.850 1.000 25.579 697 LEU BBB N 1
ATOM 15002 C CA . LEU B 1 484 ? 11.660 50.944 -52.710 1.000 25.271 697 LEU BBB CA 1
ATOM 15003 C C . LEU B 1 484 ? 10.613 51.754 -51.947 1.000 25.946 697 LEU BBB C 1
ATOM 15004 O O . LEU B 1 484 ? 10.991 52.410 -50.950 1.000 25.661 697 LEU BBB O 1
ATOM 15020 N N . PHE B 1 485 ? 9.332 51.697 -52.310 1.000 24.104 698 PHE BBB N 1
ATOM 15021 C CA . PHE B 1 485 ? 8.270 52.329 -51.486 1.000 25.203 698 PHE BBB CA 1
ATOM 15022 C C . PHE B 1 485 ? 8.353 51.779 -50.047 1.000 23.735 698 PHE BBB C 1
ATOM 15023 O O . PHE B 1 485 ? 8.395 50.557 -49.845 1.000 21.716 698 PHE BBB O 1
ATOM 15040 N N . SER B 1 486 ? 8.298 52.649 -49.051 1.000 22.674 699 SER BBB N 1
ATOM 15041 C CA . SER B 1 486 ? 8.663 52.295 -47.654 1.000 23.695 699 SER BBB CA 1
ATOM 15042 C C . SER B 1 486 ? 7.919 53.166 -46.640 1.000 24.170 699 SER BBB C 1
ATOM 15043 O O . SER B 1 486 ? 8.144 54.367 -46.588 1.000 23.668 699 SER BBB O 1
ATOM 15051 N N . CYS B 1 487 ? 7.084 52.552 -45.823 1.000 24.481 700 CYS BBB N 1
ATOM 15052 C CA . CYS B 1 487 ? 6.526 53.212 -44.608 1.000 23.724 700 CYS BBB CA 1
ATOM 15053 C C . CYS B 1 487 ? 7.671 53.584 -43.654 1.000 24.382 700 CYS BBB C 1
ATOM 15054 O O . CYS B 1 487 ? 7.588 54.653 -43.012 1.000 28.187 700 CYS BBB O 1
ATOM 15061 N N . ALA B 1 488 ? 8.653 52.697 -43.529 1.000 22.647 701 ALA BBB N 1
ATOM 15062 C CA . ALA B 1 488 ? 9.872 52.850 -42.707 1.000 24.048 701 ALA BBB CA 1
ATOM 15063 C C . ALA B 1 488 ? 10.742 53.965 -43.300 1.000 25.513 701 ALA BBB C 1
ATOM 15064 O O . ALA B 1 488 ? 10.791 54.101 -44.549 1.000 26.524 701 ALA BBB O 1
ATOM 15071 N N . GLY B 1 489 ? 11.371 54.761 -42.442 1.000 28.235 702 GLY BBB N 1
ATOM 15072 C CA . GLY B 1 489 ? 12.383 55.744 -42.877 1.000 28.761 702 GLY BBB CA 1
ATOM 15073 C C . GLY B 1 489 ? 11.901 57.173 -42.748 1.000 29.522 702 GLY BBB C 1
ATOM 15074 O O . GLY B 1 489 ? 10.790 57.473 -43.219 1.000 29.292 702 GLY BBB O 1
ATOM 15078 N N . ALA B 1 490 ? 12.769 58.048 -42.232 1.000 29.627 703 ALA BBB N 1
ATOM 15079 C CA . ALA B 1 490 ? 12.476 59.482 -42.013 1.000 30.927 703 ALA BBB CA 1
ATOM 15080 C C . ALA B 1 490 ? 13.382 60.319 -42.924 1.000 32.424 703 ALA BBB C 1
ATOM 15081 O O . ALA B 1 490 ? 14.574 60.014 -42.991 1.000 35.635 703 ALA BBB O 1
ATOM 15088 N N . HIS B 1 491 ? 12.833 61.312 -43.622 1.000 34.089 704 HIS BBB N 1
ATOM 15089 C CA . HIS B 1 491 ? 13.637 62.243 -44.452 1.000 38.657 704 HIS BBB CA 1
ATOM 15090 C C . HIS B 1 491 ? 14.340 63.193 -43.484 1.000 37.123 704 HIS BBB C 1
ATOM 15091 O O . HIS B 1 491 ? 13.709 63.720 -42.575 1.000 35.356 704 HIS BBB O 1
ATOM 15106 N N . PRO B 1 492 ? 15.669 63.375 -43.617 1.000 43.556 705 PRO BBB N 1
ATOM 15107 C CA . PRO B 1 492 ? 16.414 64.335 -42.795 1.000 46.190 705 PRO BBB CA 1
ATOM 15108 C C . PRO B 1 492 ? 16.064 65.817 -43.022 1.000 48.159 705 PRO BBB C 1
ATOM 15109 O O . PRO B 1 492 ? 16.172 66.555 -42.073 1.000 51.736 705 PRO BBB O 1
ATOM 15120 N N . ARG B 1 493 ? 15.651 66.211 -44.231 1.000 45.463 706 ARG BBB N 1
ATOM 15121 C CA . ARG B 1 493 ? 15.499 67.635 -44.645 1.000 45.482 706 ARG BBB CA 1
ATOM 15122 C C . ARG B 1 493 ? 14.052 67.943 -45.050 1.000 46.432 706 ARG BBB C 1
ATOM 15123 O O . ARG B 1 493 ? 13.548 69.016 -44.679 1.000 48.570 706 ARG BBB O 1
ATOM 15144 N N . HIS B 1 494 ? 13.409 67.050 -45.799 1.000 42.545 707 HIS BBB N 1
ATOM 15145 C CA . HIS B 1 494 ? 12.110 67.308 -46.463 1.000 45.560 707 HIS BBB CA 1
ATOM 15146 C C . HIS B 1 494 ? 10.985 66.622 -45.686 1.000 42.285 707 HIS BBB C 1
ATOM 15147 O O . HIS B 1 494 ? 11.280 65.823 -44.770 1.000 39.227 707 HIS BBB O 1
ATOM 15162 N N . GLN B 1 495 ? 9.751 66.925 -46.096 1.000 41.908 708 GLN BBB N 1
ATOM 15163 C CA . GLN B 1 495 ? 8.512 66.207 -45.711 1.000 40.161 708 GLN BBB CA 1
ATOM 15164 C C . GLN B 1 495 ? 8.388 64.955 -46.570 1.000 37.396 708 GLN BBB C 1
ATOM 15165 O O . GLN B 1 495 ? 8.727 65.017 -47.752 1.000 34.954 708 GLN BBB O 1
ATOM 15179 N N . ARG B 1 496 ? 7.882 63.869 -45.990 1.000 34.548 709 ARG BBB N 1
ATOM 15180 C CA . ARG B 1 496 ? 7.500 62.668 -46.765 1.000 32.941 709 ARG BBB CA 1
ATOM 15181 C C . ARG B 1 496 ? 6.003 62.736 -47.052 1.000 30.950 709 ARG BBB C 1
ATOM 15182 O O . ARG B 1 496 ? 5.243 63.132 -46.160 1.000 34.499 709 ARG BBB O 1
ATOM 15203 N N . VAL B 1 497 ? 5.598 62.373 -48.261 1.000 31.665 710 VAL BBB N 1
ATOM 15204 C CA . VAL B 1 497 ? 4.167 62.245 -48.630 1.000 32.646 710 VAL BBB CA 1
ATOM 15205 C C . VAL B 1 497 ? 3.764 60.816 -48.286 1.000 32.190 710 VAL BBB C 1
ATOM 15206 O O . VAL B 1 497 ? 4.311 59.898 -48.913 1.000 31.538 710 VAL BBB O 1
ATOM 15219 N N . CYS B 1 498 ? 2.849 60.651 -47.335 1.000 31.421 711 CYS BBB N 1
ATOM 15220 C CA . CYS B 1 498 ? 2.632 59.345 -46.660 1.000 33.296 711 CYS BBB CA 1
ATOM 15221 C C . CYS B 1 498 ? 1.217 58.841 -46.891 1.000 32.165 711 CYS BBB C 1
ATOM 15222 O O . CYS B 1 498 ? 0.244 59.567 -46.677 1.000 35.575 711 CYS BBB O 1
ATOM 15229 N N . PRO B 1 499 ? 1.089 57.558 -47.308 1.000 29.602 712 PRO BBB N 1
ATOM 15230 C CA . PRO B 1 499 ? -0.216 56.912 -47.426 1.000 29.319 712 PRO BBB CA 1
ATOM 15231 C C . PRO B 1 499 ? -0.658 56.226 -46.131 1.000 31.085 712 PRO BBB C 1
ATOM 15232 O O . PRO B 1 499 ? -0.022 55.265 -45.687 1.000 30.907 712 PRO BBB O 1
ATOM 15243 N N . CYS B 1 500 ? -1.710 56.756 -45.512 1.000 31.001 713 CYS BBB N 1
ATOM 15244 C CA . CYS B 1 500 ? -2.324 56.167 -44.304 1.000 29.571 713 CYS BBB CA 1
ATOM 15245 C C . CYS B 1 500 ? -3.681 55.574 -44.678 1.000 30.554 713 CYS BBB C 1
ATOM 15246 O O . CYS B 1 500 ? -4.265 55.947 -45.715 1.000 30.326 713 CYS BBB O 1
ATOM 15253 N N . ARG B 1 501 ? -4.149 54.673 -43.835 1.000 28.919 714 ARG BBB N 1
ATOM 15254 C CA . ARG B 1 501 ? -5.530 54.163 -43.864 1.000 29.039 714 ARG BBB CA 1
ATOM 15255 C C . ARG B 1 501 ? -6.051 54.134 -42.431 1.000 27.556 714 ARG BBB C 1
ATOM 15256 O O . ARG B 1 501 ? -5.267 54.092 -41.478 1.000 29.202 714 ARG BBB O 1
ATOM 15277 N N . ASP B 1 502 ? -7.364 54.131 -42.298 1.000 30.442 715 ASP BBB N 1
ATOM 15278 C CA . ASP B 1 502 ? -8.017 53.803 -41.026 1.000 31.784 715 ASP BBB CA 1
ATOM 15279 C C . ASP B 1 502 ? -7.853 52.312 -40.763 1.000 32.065 715 ASP BBB C 1
ATOM 15280 O O . ASP B 1 502 ? -7.518 51.534 -41.676 1.000 29.803 715 ASP BBB O 1
ATOM 15289 N N . PHE B 1 503 ? -8.110 51.952 -39.517 1.000 34.922 716 PHE BBB N 1
ATOM 15290 C CA . PHE B 1 503 ? -8.139 50.556 -39.055 1.000 35.844 716 PHE BBB CA 1
ATOM 15291 C C . PHE B 1 503 ? -9.285 50.416 -38.063 1.000 37.849 716 PHE BBB C 1
ATOM 15292 O O . PHE B 1 503 ? -9.614 51.381 -37.336 1.000 38.812 716 PHE BBB O 1
ATOM 15309 N N . ILE B 1 504 ? -9.870 49.233 -38.056 1.000 35.213 717 ILE BBB N 1
ATOM 15310 C CA . ILE B 1 504 ? -10.786 48.749 -36.990 1.000 40.086 717 ILE BBB CA 1
ATOM 15311 C C . ILE B 1 504 ? -9.987 48.620 -35.673 1.000 39.842 717 ILE BBB C 1
ATOM 15312 O O . ILE B 1 504 ? -8.968 47.888 -35.655 1.000 39.506 717 ILE BBB O 1
ATOM 15328 N N . LYS B 1 505 ? -10.383 49.336 -34.608 1.000 43.656 718 LYS BBB N 1
ATOM 15329 C CA . LYS B 1 505 ? -9.757 49.206 -33.261 1.000 39.749 718 LYS BBB CA 1
ATOM 15330 C C . LYS B 1 505 ? -9.888 47.736 -32.855 1.000 32.576 718 LYS BBB C 1
ATOM 15331 O O . LYS B 1 505 ? -10.949 47.131 -33.093 1.000 35.906 718 LYS BBB O 1
ATOM 15350 N N . GLY B 1 506 ? -8.795 47.183 -32.328 1.000 31.854 719 GLY BBB N 1
ATOM 15351 C CA . GLY B 1 506 ? -8.657 45.755 -32.032 1.000 29.962 719 GLY BBB CA 1
ATOM 15352 C C . GLY B 1 506 ? -8.454 44.898 -33.264 1.000 26.182 719 GLY BBB C 1
ATOM 15353 O O . GLY B 1 506 ? -8.329 43.699 -33.035 1.000 25.301 719 GLY BBB O 1
ATOM 15357 N N . GLN B 1 507 ? -8.442 45.453 -34.492 1.000 24.504 720 GLN BBB N 1
ATOM 15358 C CA . GLN B 1 507 ? -8.177 44.683 -35.750 1.000 25.112 720 GLN BBB CA 1
ATOM 15359 C C . GLN B 1 507 ? -7.413 45.595 -36.732 1.000 23.286 720 GLN BBB C 1
ATOM 15360 O O . GLN B 1 507 ? -7.926 45.915 -37.808 1.000 23.658 720 GLN BBB O 1
ATOM 15374 N N . VAL B 1 508 ? -6.164 45.946 -36.380 1.000 24.581 721 VAL BBB N 1
ATOM 15375 C CA . VAL B 1 508 ? -5.365 46.983 -37.096 1.000 24.247 721 VAL BBB CA 1
ATOM 15376 C C . VAL B 1 508 ? -5.052 46.513 -38.525 1.000 21.944 721 VAL BBB C 1
ATOM 15377 O O . VAL B 1 508 ? -4.777 47.356 -39.384 1.000 23.650 721 VAL BBB O 1
ATOM 15390 N N . ALA B 1 509 ? -5.054 45.198 -38.799 1.000 21.421 722 ALA BBB N 1
ATOM 15391 C CA . ALA B 1 509 ? -4.778 44.643 -40.134 1.000 21.287 722 ALA BBB CA 1
ATOM 15392 C C . ALA B 1 509 ? -5.807 45.106 -41.169 1.000 23.500 722 ALA BBB C 1
ATOM 15393 O O . ALA B 1 509 ? -5.485 45.016 -42.367 1.000 26.606 722 ALA BBB O 1
ATOM 15400 N N . LEU B 1 510 ? -7.017 45.509 -40.745 1.000 24.291 723 LEU BBB N 1
ATOM 15401 C CA . LEU B 1 510 ? -8.160 45.721 -41.668 1.000 24.869 723 LEU BBB CA 1
ATOM 15402 C C . LEU B 1 510 ? -8.681 47.148 -41.536 1.000 24.850 723 LEU BBB C 1
ATOM 15403 O O . LEU B 1 510 ? -8.842 47.605 -40.426 1.000 30.138 723 LEU BBB O 1
ATOM 15419 N N . CYS B 1 511 ? -8.871 47.828 -42.672 1.000 30.112 724 CYS BBB N 1
ATOM 15420 C CA . CYS B 1 511 ? -9.555 49.145 -42.781 1.000 31.669 724 CYS BBB CA 1
ATOM 15421 C C . CYS B 1 511 ? -11.055 48.905 -42.580 1.000 31.931 724 CYS BBB C 1
ATOM 15422 O O . CYS B 1 511 ? -11.511 47.756 -42.765 1.000 28.006 724 CYS BBB O 1
ATOM 15429 N N . LYS B 1 512 ? -11.803 49.940 -42.196 1.000 34.740 725 LYS BBB N 1
ATOM 15430 C CA . LYS B 1 512 ? -13.271 49.830 -41.946 1.000 40.453 725 LYS BBB CA 1
ATOM 15431 C C . LYS B 1 512 ? -13.968 49.201 -43.166 1.000 36.390 725 LYS BBB C 1
ATOM 15432 O O . LYS B 1 512 ? -14.850 48.369 -42.947 1.000 35.311 725 LYS BBB O 1
ATOM 15451 N N . ASP B 1 513 ? -13.535 49.508 -44.400 1.000 35.545 726 ASP BBB N 1
ATOM 15452 C CA . ASP B 1 513 ? -14.186 49.042 -45.656 1.000 33.065 726 ASP BBB CA 1
ATOM 15453 C C . ASP B 1 513 ? -13.433 47.860 -46.274 1.000 32.332 726 ASP BBB C 1
ATOM 15454 O O . ASP B 1 513 ? -13.548 47.668 -47.474 1.000 33.697 726 ASP BBB O 1
ATOM 15463 N N . CYS B 1 514 ? -12.716 47.065 -45.492 1.000 33.769 727 CYS BBB N 1
ATOM 15464 C CA . CYS B 1 514 ? -11.815 46.012 -46.034 1.000 33.146 727 CYS BBB CA 1
ATOM 15465 C C . CYS B 1 514 ? -12.425 44.614 -45.931 1.000 36.874 727 CYS BBB C 1
ATOM 15466 O O . CYS B 1 514 ? -11.808 43.662 -46.474 1.000 35.870 727 CYS BBB O 1
ATOM 15473 N N . LEU B 1 515 ? -13.581 44.466 -45.279 1.000 36.585 728 LEU BBB N 1
ATOM 15474 C CA . LEU B 1 515 ? -14.214 43.127 -45.122 1.000 35.897 728 LEU BBB CA 1
ATOM 15475 C C . LEU B 1 515 ? -14.789 42.604 -46.448 1.000 39.185 728 LEU BBB C 1
ATOM 15476 O O . LEU B 1 515 ? -14.963 41.362 -46.562 1.000 39.787 728 LEU BBB O 1
#

Sequence (956 aa):
SLAEIRTDFNILYSMMKKHEEFRWMRLRIRRMADAWIQAIKSLAEKQNLEKRKRKKVLVHLGLLTPLGELVQWSDLITSLYLLGHDIRISASLAELKEIMGGGGVELIYIDIVGLAQFKKTLGPSWVHYQCMLRVLDSFGTEPEFNHANYAQSKGHKTPWGKWNLNPQQFYTMFPHTPDNSFLGFVVEQNEIKRQNQSLVYGKVDSFWKNKKIYLDIIHTYMEVHATVIPSYVKNHGILSGRDLQFLLRETKLFVGLGFPYEGPAPLEAIANGCAFLNPKFNPPKSSKNTDFFIGKPTLRELTSQHPYAEVFIGRPHVWTVDLNNQEEVEDAVKAILNNQKIEPYMPYEFTCEGMLQRINAFIEKQDFCHMWPPLSALQVKLAEPGQSCKQVCQESQLICEPSFFQHLNTCQSSELAKDILVPSFDPKNKHCVFQGDLLLFSCAGAHPRHQRVCPCRDFIKGQVALCKDCLSLAEIRTDFNILYSMMKKHEEFRWMRLRIRRMADAWIQAIKSLAEKQNLEKRKRKKVLVHLGLLTPLGELVQWSDLITSLYLLGHDIRISASLAELKEIMGGGGVELIYIDIVGLAQFKKTLGPSWVHYQCMLRVLDSFGTEPEFNHANYAQSKGHKTPWGKWNLNPQQFYTMFPHTPDNSFLGFVVEQHLDIHHINEIKRQNQSLVYGKVDSFNKKIYLDIIHTYMEVHATVNIPSYVKNHGILSGRDLQFLLRETKLFVGLGFPYEGPAPLEAIANGCAFLNPKFNPPKSSKNTDFFIGKPTLRELTSQHPYAEVFIGRPHVWTVDLNNQEEVEDAVKAILNQKIEPYMPYEFTCEGMLQRINAFIEKQDFCHMWPPLSALQVKLAEPGQSCKQVCQESQLICEPSFFQHLNKDKDMLKYKVTCQSSELAKDILVPSFDPKNKHCVFQGDLLLFSCAGAHPRHQRVCPCRDFIKGQVALCKDCL

Radius of gyration: 35.37 Å; Cα contacts (8 Å, |Δi|>4): 1952; chains: 2; bounding box: 53×111×88 Å

Secondary structure (P-SEA, 3-state):
cbbbbbccaaaaaaaaaacccaaaaaaaaaaaaaaaaaaaaaaaaaccccccccccccccccccccaaaaaaaaaaaaaaaaaccbbbbbccaaaaaaaaaaccccbbbbcaaaaaaaaaaacccccccccccccccccccccccccaaaaaaacccccccccccccccbbbcccccccbbbbbbbbcccccccccbbbbccccccccccaaaaaaaaaacbbbbbccccccccccccccaaaaaaaaaaccbbbbcccccccaaaaaaaaabbbbbbbbbcccccccccccccccccccccccccccccccccccccccccccaaaaaaaaaaaaaaccbbbbbcccccaaaaaaaaaaaaccccccccccccccbbbbbbcccccaaaaaaaacbbbbccccccccccccccccccccccccccccbbbbbbccccccccccccccbbbbbbbbbbcccccccccccc/cbbbbbccaaaaaaaacccaaaaaaaaaaaaaaaaaaaaaaaaaaacccccccccbbbbbccccccaaaaaaaaaaaaaaaaaccbbbbbccaaaaaaaaaaccccbbbbcaaaaaaaaaaacccccccccccccccccccccccccaaaaaaacccccccccccccccbbbcccccccbbbbbbbbbbccccccccccccccbbbbccccccccaaaaaaaaaacbbbbbcccccccccccccccaaaaaaaaaaccbbbbcccccccaaaaaaaaabbbbbbbbbcccccccccccccccccccccccccccccccccccccccccccaaaaaaaaaaaaaaccbbbbbcccccaaaaaaaaaaaaccccccccccccccbbbbbbcccccaaaaaaaacbbbbcccccccccaaaaaaccccccccccccccccccccccccbbbbbccccccccccccccbbbbbbbbbbcccccccccccc

Foldseek 3Di:
DAFDFDLDCVVVCVQLVVAPLCVVLVVVCVVCSVQLNVQLVVLVVVDPLTPHHAAEEEEEELVLCVVQNSQLSSQLSSLSRRSRHNYQYHDNLVSLCVSVVVDRHQAYEYELSRLVSLCVSVDPCSVVCQQRAQYAAAVAAFLCFACQVSCVVVVQPFPRHVVLHQRCSYEYQFPQFLSYFHQHHAQDAAVLADLQAEEEDDQECVLVPPLVLLVVLSVVRHQYEYQHPDPSYHHPHHDDDVGVNSVLLHHLEYEYSQDDAAGSVLLNSLLSQHAYEWEFDVVFDACVHDPVHVSPNDRRGHRTSHVCCCPQPNPPRYQHDHSPPSVSSNVNSVVSSVDDGDRDHQLCNGSNNSSVLVSLCSRPPGSPPDPPDCVQWDKDKAAAVGFLQRRQVVVQWGFNQSCLVVVLCAPEEEEDQALQPQWADPPNRYGYGYPDSSSPGSDDGHNHTIHTTTTGHADSSNNSAGPRRD/DAFDFDLDCPVVLVQQDDAPLSVLLVVVCVVCSVQLNVQLVVLVVVDPLTPHHAAEEEEEELVLCVPQNSQLSSQLSSLSRRSRHNYQYHDNLVSLCVSVVVDRHQAYEEELSVLVSLCVSPDPCSVVCQQRAQYAAAVAAFLCFACQVSCVVVVQPFPRHVVLHQRCSYEYQAPQFLSYFHQHHAQDADDLQVCLLPLADLQAEEEDDQECVLVLVLLVVLSVVRHQYEYQHCPDPSYHHPHDDRPVVVSSVLLHHLEYEYSQDDAAGSVLLNSLLSQHAYEWEFDVVFDALVHDPVHVSPNDRRGHGTSHNCCCPQPNPPRYQHDHSPPSVSSNVNSVVSSVDDGHRDHQLCNRSNNSSVLVSLCVRPPGSPPDPPDCVQWDKDWAAAVGFLQRRQVVVQWGFNLSCLVLCFDQVSVVVVVQHAPEEEEDQALQPQWAAPVNSYGYGYPDSSSPGSDDGHNHTIHTTITGHADRSNNSAGPRSD